Protein AF-0000000075271469 (afdb_homodimer)

pLDDT: mean 89.27, std 17.88, range [16.75, 98.94]

Solvent-accessible surface area (backbone atoms only — not comparable to full-atom values): 52259 Å² total; per-residue (Å²): 134,83,79,76,79,76,78,74,77,74,77,75,72,74,73,64,77,57,45,80,45,80,39,51,31,35,28,42,25,42,20,50,16,29,48,30,18,53,49,47,35,43,74,71,68,48,73,56,44,36,37,34,18,53,46,86,64,67,22,64,61,29,38,56,43,78,51,86,87,44,58,45,58,65,43,61,46,64,45,73,14,61,59,90,30,62,55,41,50,40,26,62,73,70,64,58,46,61,25,61,71,59,90,79,40,58,42,48,26,29,74,85,6,63,47,88,59,53,61,57,54,52,50,52,46,51,51,47,53,54,45,48,55,48,40,24,52,51,31,51,55,36,52,75,66,40,35,50,67,43,30,28,41,36,51,38,44,74,67,71,49,70,57,84,41,30,60,48,16,32,47,46,37,62,66,35,22,67,68,55,20,41,54,43,74,49,26,12,20,60,71,37,61,17,26,59,40,64,70,62,38,74,20,64,85,50,49,30,36,59,51,37,78,79,30,77,26,43,48,57,53,54,57,43,55,74,80,41,60,94,81,35,83,42,57,37,53,63,37,40,69,38,34,40,39,54,45,81,72,31,28,38,39,33,30,76,70,53,31,36,37,40,17,44,28,31,41,42,32,63,35,66,27,34,73,64,45,81,73,50,46,50,39,65,67,72,55,64,42,39,49,52,22,50,43,47,41,40,52,23,25,61,28,53,35,40,36,32,26,84,66,80,88,74,79,73,41,40,26,33,36,36,20,36,67,53,22,57,49,65,46,58,68,24,44,34,34,36,47,64,16,84,66,49,51,50,68,62,63,76,74,55,61,34,40,42,33,36,40,35,31,32,52,50,24,57,42,53,58,76,46,52,70,67,57,50,48,54,56,49,49,57,52,50,35,28,41,37,65,91,47,86,74,72,76,54,80,42,76,48,70,61,45,41,55,77,32,84,81,29,30,20,64,37,42,39,50,26,41,55,54,48,71,65,34,53,38,22,52,38,35,51,50,63,84,16,44,32,53,23,20,21,69,62,27,85,78,43,45,50,35,67,52,24,8,28,51,31,9,34,51,50,34,52,40,50,53,33,37,74,75,67,56,60,72,86,63,64,68,52,83,68,60,58,49,45,78,64,74,71,77,64,65,63,63,71,62,72,71,83,67,80,126,133,84,79,76,78,75,76,75,76,75,76,75,72,74,73,64,76,58,46,82,44,78,38,50,33,35,29,40,26,42,21,50,16,30,47,30,18,52,48,46,36,43,75,71,68,48,74,57,44,38,36,35,18,53,45,86,64,68,24,66,62,30,38,56,45,79,52,85,86,45,58,45,59,66,45,60,45,65,46,72,12,59,58,91,30,63,54,40,50,39,26,62,74,69,64,57,45,59,28,62,72,59,89,78,42,58,42,49,26,28,75,86,7,63,46,88,58,55,64,57,52,50,50,54,46,51,52,47,54,54,46,49,54,50,38,25,51,50,31,51,54,36,52,75,67,39,35,50,67,43,29,28,41,37,52,37,45,74,68,71,48,71,57,83,42,29,61,48,16,32,47,44,37,61,65,36,22,68,69,56,21,40,53,44,74,48,26,10,20,59,71,38,61,17,26,61,40,65,69,59,37,78,21,63,84,50,47,31,36,59,50,35,80,78,30,75,27,44,47,56,53,54,56,44,55,74,81,41,60,95,83,34,85,42,58,37,54,62,37,42,69,40,35,40,38,53,45,81,74,32,29,38,37,34,31,76,71,54,31,36,38,40,16,44,27,32,40,41,34,62,36,67,25,34,73,63,45,81,72,49,45,49,38,65,66,74,55,65,40,40,48,51,21,50,43,47,42,40,53,25,24,62,28,54,33,40,35,31,26,83,66,80,85,74,78,72,41,42,28,34,37,37,20,36,67,53,23,58,49,65,47,58,69,23,44,34,34,36,48,62,12,83,68,44,56,46,68,62,63,77,73,55,64,33,41,42,34,35,39,36,29,30,53,51,24,57,43,52,59,74,44,52,71,68,58,50,46,53,55,48,50,55,51,51,35,26,42,37,64,90,47,86,75,71,75,54,79,42,77,48,69,62,46,41,54,76,32,83,80,29,30,20,63,39,42,38,49,26,41,56,54,50,70,64,34,51,38,22,48,39,34,52,49,64,82,16,44,32,53,25,20,20,69,62,27,86,79,44,45,52,36,68,50,25,8,27,51,33,9,33,53,48,34,51,42,50,52,33,38,75,74,68,56,62,72,87,64,64,68,52,82,69,59,57,48,44,79,65,73,71,77,64,66,62,62,69,66,64,75,85,63,79,124

Sequence (1006 aa):
MKFRLLLLSTLLLISVESKQIKTKVVILGAGASGISAAKSLSKAGMQDYVIVDAQSFIGGRVQHEAFGNSYVELGANWIYGKGDNPIHRMAMQHGLKTTPNDKNNVAYFDDSGLLKDQEEGINISNEFESVKVKLVDYAGIRMKRQQVDLSSRSALSLLGWKPNTPLKAAVEYFNIDWEFSEPAEMCSLDYATGTVDSVTGTYPFGNEFVVDERGFNYVLKKELATFLHPDDARLMLNTLVTEVIYNDHNVTVITSNGHVIEADYAICTFSLGVLQSDLVQFTPMFPEWKRESLLSFHMTTYTKIFLRFKQKFWGDWQFALYANNVTQHGGYYTVWQNLNAPGYLFKPAATGDNILMVTTTDMESQRIERMTNSQVQHEIMLVLQKMFPAVQVEPPIDILIPRWHQHPLFRGSYSNWPIGALKKHHLNMRAPLENRLWFAGEATSSATYGFVHSAWLEGKSVAKSILRCITTECPVYEKHEYITGCDVSVREKPRFFGQFSHQMKFRLLLLSTLLLISVESKQIKTKVVILGAGASGISAAKSLSKAGMQDYVIVDAQSFIGGRVQHEAFGNSYVELGANWIYGKGDNPIHRMAMQHGLKTTPNDKNNVAYFDDSGLLKDQEEGINISNEFESVKVKLVDYAGIRMKRQQVDLSSRSALSLLGWKPNTPLKAAVEYFNIDWEFSEPAEMCSLDYATGTVDSVTGTYPFGNEFVVDERGFNYVLKKELATFLHPDDARLMLNTLVTEVIYNDHNVTVITSNGHVIEADYAICTFSLGVLQSDLVQFTPMFPEWKRESLLSFHMTTYTKIFLRFKQKFWGDWQFALYANNVTQHGGYYTVWQNLNAPGYLFKPAATGDNILMVTTTDMESQRIERMTNSQVQHEIMLVLQKMFPAVQVEPPIDILIPRWHQHPLFRGSYSNWPIGALKKHHLNMRAPLENRLWFAGEATSSATYGFVHSAWLEGKSVAKSILRCITTECPVYEKHEYITGCDVSVREKPRFFGQFSHQ

Organism: NCBI:txid747725

Nearest PDB structures (foldseek):
  4fwe-assembly1_A  TM=8.439E-01  e=2.487E-34  Homo sapiens
  7xe1-assembly2_B  TM=8.377E-01  e=5.250E-33  Homo sapiens
  7xe2-assembly2_B  TM=8.408E-01  e=1.047E-32  Homo sapiens
  7xe3-assembly2_B  TM=8.300E-01  e=5.250E-33  Homo sapiens
  4gur-assembly1_A  TM=8.365E-01  e=1.972E-32  Homo sapiens

Radius of gyration: 30.9 Å; Cα contacts (8 Å, |Δi|>4): 2157; chains: 2; bounding box: 79×102×81 Å

Foldseek 3Di:
DPPPPPPPPPPPPVLPPAAEAEFAEEEEAQALLSLLLCLLCVVVVHDGYFYEAQAPDGHQQQDWDDDQPFIDTFFDFKDFACPPQVLNVLCVVVVFDWFFDDPLLEFEFELQAGDPDRVVLNVLLVVVLVLLVVLLVVLVVCVVVVHAWDQQQVSSVVSPQDCPFLSNLLSQCVLACQVQLFHSRWAISNQFSNHPCSRCNVHHDGMIGGQGRVGSCVSSVVSSVVRDDPPRPSYHYSWAWAEWEDDLQWIWTATPSGYIYIHRAYEYAFALLLVLDNRHYYPPDDAPLQNVLSVQWDFKAKKKKKFWAQDDDDDQGQKYAYTDPVSNVQDDQGIKGFCQHPRHHDDHCPSRTGMMITMHGGPVLVVCLVDDPVVSQVSVLSSVCSNPVVDNDDGTPDMDIDNQCPDNRHNHRWIGNTRPNDPQSLLSNQDADSLRYGYAYLSNDSNGRRDSSRRSVRSSVVSVQNVCVVPPNHDDGDHDSDDDDPPPDPVDCVVCPDDPPDD/DPPPPPPPPPPPPVLPPAAEAEFAEEEEAQALLSLLLCLLCVVVVHDGYFYEAQAPDGHQQQDWDDDQPFIDTFFDFKDFACPPQVLNVLCVVVVFDWFFDDPLLEFEFELQAGDPDRVVLNVLLVVVLVLLVVLLVVLVVCVVVVHAWDQQQVSSVVSPQDCPFLSNLLSQCVLACLQQLFHSRWAISNQFSNHPCSRCNPHHDGMIGGQGRVGSCVSSVVSSVVRDDPPRPSYHYSWAWAEWEDDLQWIWTATPSGYIYIHRAYEYAFALLLVLDNRHYYPPDDAPLQNVLSVQWDFKAKKKKKFWAQDDDDDQGQKYAYTDPVSNVQDDQGIKGFCQHPRHHDDHCPSSTGMMITMHGGPVLQVCLVDDPVVVQVSVLSSVCSNPVPDNDDGGPDMDIDNQCPDNRHNHRWIGNTRPNDPQSLLSNQDADSLRYGYAYLSNDSNGTRDSSRRSVRSSVVSVQVVCVVPPNHDDGDHDSDDDDPPPDPVDCVVCPPDDPDD

Secondary structure (DSSP, 8-state):
----------------PPPEEEEEEEEE--SHHHHHHHHHHHHTT---EEEE-SSSSS-TT--EEEETTEEEESS--EEE-SSS-HHHHHHHHHT--EEE--TT-EEEEETTEE-S-HHHHHHHHHHHHHHHHHHHHHHHHHHHTTBPP-BHHHHHHHTT----SHHHHHHHIIIIIHHHSS-TTTBBIIIIITSHIIIIISSTT-EEEE--TT-TTHHHHHHHHTTS-TT-TTEE-S--EEEEEE-SS-EEEEETT--EEEEEEEEE---HHHHTSSSSEEESPPPHHHHHHHHHSEE--EEEEEEEESS--S-S-SEEEE-STTGGGT-SS-EEEETTSTTSSSSSGGG--EEEEEEEEHHHHHHHHTS-HHHHHHHHHHHHHHH-TTS-PPPPSEEE---TTT-TTTSSS-EE-BTT--HHHHHHHH--BTTTEEE-SGGG-SSSTTSHHHHHHHHHHHHHHHHHHHHS-PPPPP--SS-B-S-----S--S---S----/----------------PPPEEEEEEEEE--SHHHHHHHHHHHHTT---EEEE-SSSSS-TT--EEEETTEEEESS--EEE-SSS-HHHHHHHHHT--EEE--TT-EEEEETTEE-S-HHHHHHHHHHHHHHHHHHHHHHHHHHHTTBPP-BHHHHHHHTT----SHHHHHHHIIIIIHHHSS-TTTBBIIIIITSHHHHH-SSSS-EEEE--TT-TTHHHHHHHHTTS-TT-TTEE-S--EEEEEE-SS-EEEEETT--EEEEEEEEE---HHHHTSSSSEEESPPPHHHHHHHHHSEE--EEEEEEEESS--S-S-SEEEE-STTGGGT-SS-EEEETTSTTSSS--GGG--EEEEEEEEHHHHHHHHTS-HHHHHHHHHHHHHHH-TTS-PPPPSEEE---TTT-TTTSSS-EE-BTT--HHHHHHHH--BTTTEEE-SGGG-SSSTTSHHHHHHHHHHHHHHHHHHHHS-PPPPP--SS-B-S-----S--S---S----

Structure (mmCIF, N/CA/C/O backbone):
data_AF-0000000075271469-model_v1
#
loop_
_entity.id
_entity.type
_entity.pdbx_description
1 polymer 'Amine oxidase domain-containing protein'
#
loop_
_atom_site.group_PDB
_atom_site.id
_atom_site.type_symbol
_atom_site.label_atom_id
_atom_site.label_alt_id
_atom_site.label_comp_id
_atom_site.label_asym_id
_atom_site.label_entity_id
_atom_site.label_seq_id
_atom_site.pdbx_PDB_ins_code
_atom_site.Cartn_x
_atom_site.Cartn_y
_atom_site.Cartn_z
_atom_site.occupancy
_atom_site.B_iso_or_equiv
_atom_site.auth_seq_id
_atom_site.auth_comp_id
_atom_site.auth_asym_id
_atom_site.auth_atom_id
_atom_site.pdbx_PDB_model_num
ATOM 1 N N . MET A 1 1 ? -48.375 -19.953 -42.25 1 25.95 1 MET A N 1
ATOM 2 C CA . MET A 1 1 ? -48.219 -20.875 -41.125 1 25.95 1 MET A CA 1
ATOM 3 C C . MET A 1 1 ? -46.812 -21.453 -41.094 1 25.95 1 MET A C 1
ATOM 5 O O . MET A 1 1 ? -46.531 -22.516 -41.656 1 25.95 1 MET A O 1
ATOM 9 N N . LYS A 1 2 ? -45.719 -20.578 -41.312 1 30.7 2 LYS A N 1
ATOM 10 C CA . LYS A 1 2 ? -44.312 -20.922 -41.312 1 30.7 2 LYS A CA 1
ATOM 11 C C . LYS A 1 2 ? -43.875 -21.594 -40.031 1 30.7 2 LYS A C 1
ATOM 13 O O . LYS A 1 2 ? -44.031 -21.016 -38.938 1 30.7 2 LYS A O 1
ATOM 18 N N . PHE A 1 3 ? -43.812 -22.922 -40.031 1 27.98 3 PHE A N 1
ATOM 19 C CA . PHE A 1 3 ? -43.406 -23.781 -38.938 1 27.98 3 PHE A CA 1
ATOM 20 C C . PHE A 1 3 ? -41.938 -23.578 -38.594 1 27.98 3 PHE A C 1
ATOM 22 O O . PHE A 1 3 ? -41.062 -23.875 -39.375 1 27.98 3 PHE A O 1
ATOM 29 N N . ARG A 1 4 ? -41.594 -22.5 -37.906 1 31.98 4 ARG A N 1
ATOM 30 C CA . ARG A 1 4 ? -40.25 -22.391 -37.312 1 31.98 4 ARG A CA 1
ATOM 31 C C . ARG A 1 4 ? -39.938 -23.562 -36.406 1 31.98 4 ARG A C 1
ATOM 33 O O . ARG A 1 4 ? -40.625 -23.766 -35.406 1 31.98 4 ARG A O 1
ATOM 40 N N . LEU A 1 5 ? -39.281 -24.594 -37 1 32.16 5 LEU A N 1
ATOM 41 C CA . LEU A 1 5 ? -38.719 -25.719 -36.25 1 32.16 5 LEU A CA 1
ATOM 42 C C . LEU A 1 5 ? -37.688 -25.234 -35.25 1 32.16 5 LEU A C 1
ATOM 44 O O . LEU A 1 5 ? -36.656 -24.656 -35.625 1 32.16 5 LEU A O 1
ATOM 48 N N . LEU A 1 6 ? -38.125 -24.875 -34.062 1 35.97 6 LEU A N 1
ATOM 49 C CA . LEU A 1 6 ? -37.188 -24.656 -32.969 1 35.97 6 LEU A CA 1
ATOM 50 C C . LEU A 1 6 ? -36.406 -25.922 -32.656 1 35.97 6 LEU A C 1
ATOM 52 O O . LEU A 1 6 ? -36.969 -26.938 -32.281 1 35.97 6 LEU A O 1
ATOM 56 N N . LEU A 1 7 ? -35.281 -26.109 -33.281 1 35.72 7 LEU A N 1
ATOM 57 C CA . LEU A 1 7 ? -34.312 -27.141 -32.875 1 35.72 7 LEU A CA 1
ATOM 58 C C . LEU A 1 7 ? -33.875 -26.938 -31.422 1 35.72 7 LEU A C 1
ATOM 60 O O . LEU A 1 7 ? -33.219 -25.938 -31.109 1 35.72 7 LEU A O 1
ATOM 64 N N . LEU A 1 8 ? -34.594 -27.469 -30.469 1 37.41 8 LEU A N 1
ATOM 65 C CA . LEU A 1 8 ? -34.094 -27.594 -29.094 1 37.41 8 LEU A CA 1
ATOM 66 C C . LEU A 1 8 ? -32.844 -28.453 -29.031 1 37.41 8 LEU A C 1
ATOM 68 O O . LEU A 1 8 ? -32.906 -29.641 -29.344 1 37.41 8 LEU A O 1
ATOM 72 N N . SER A 1 9 ? -31.703 -27.906 -29.219 1 36.41 9 SER A N 1
ATOM 73 C CA . SER A 1 9 ? -30.484 -28.625 -28.891 1 36.41 9 SER A CA 1
ATOM 74 C C . SER A 1 9 ? -30.484 -29.109 -27.438 1 36.41 9 SER A C 1
ATOM 76 O O . SER A 1 9 ? -30.609 -28.312 -26.516 1 36.41 9 SER A O 1
ATOM 78 N N . THR A 1 10 ? -30.938 -30.281 -27.156 1 37.16 10 THR A N 1
ATOM 79 C CA . THR A 1 10 ? -30.734 -30.938 -25.875 1 37.16 10 THR A CA 1
ATOM 80 C C . THR A 1 10 ? -29.266 -30.984 -25.5 1 37.16 10 THR A C 1
ATOM 82 O O . THR A 1 10 ? -28.453 -31.562 -26.219 1 37.16 10 THR A O 1
ATOM 85 N N . LEU A 1 11 ? -28.734 -30 -24.828 1 38 11 LEU A N 1
ATOM 86 C CA . LEU A 1 11 ? -27.453 -30.156 -24.141 1 38 11 LEU A CA 1
ATOM 87 C C . LEU A 1 11 ? -27.438 -31.438 -23.312 1 38 11 LEU A C 1
ATOM 89 O O . LEU A 1 11 ? -28.219 -31.578 -22.375 1 38 11 LEU A O 1
ATOM 93 N N . LEU A 1 12 ? -27.125 -32.594 -23.891 1 36.84 12 LEU A N 1
ATOM 94 C CA . LEU A 1 12 ? -26.812 -33.781 -23.141 1 36.84 12 LEU A CA 1
ATOM 95 C C . LEU A 1 12 ? -25.922 -33.469 -21.953 1 36.84 12 LEU A C 1
ATOM 97 O O . LEU A 1 12 ? -24.766 -33.094 -22.125 1 36.84 12 LEU A O 1
ATOM 101 N N . LEU A 1 13 ? -26.422 -33 -20.859 1 41.19 13 LEU A N 1
ATOM 102 C CA . LEU A 1 13 ? -25.719 -33.125 -19.594 1 41.19 13 LEU A CA 1
ATOM 103 C C . LEU A 1 13 ? -25.188 -34.531 -19.359 1 41.19 13 LEU A C 1
ATOM 105 O O . LEU A 1 13 ? -25.984 -35.469 -19.188 1 41.19 13 LEU A O 1
ATOM 109 N N . ILE A 1 14 ? -24.219 -34.969 -20.062 1 42.88 14 ILE A N 1
ATOM 110 C CA . ILE A 1 14 ? -23.578 -36.219 -19.641 1 42.88 14 ILE A CA 1
ATOM 111 C C . ILE A 1 14 ? -23.469 -36.25 -18.109 1 42.88 14 ILE A C 1
ATOM 113 O O . ILE A 1 14 ? -22.797 -35.406 -17.516 1 42.88 14 ILE A O 1
ATOM 117 N N . SER A 1 15 ? -24.469 -36.625 -17.438 1 48.88 15 SER A N 1
ATOM 118 C CA . SER A 1 15 ? -24.453 -36.938 -16 1 48.88 15 SER A CA 1
ATOM 119 C C . SER A 1 15 ? -23.203 -37.719 -15.617 1 48.88 15 SER A C 1
ATOM 121 O O . SER A 1 15 ? -23.062 -38.875 -15.992 1 48.88 15 SER A O 1
ATOM 123 N N . VAL A 1 16 ? -22.062 -37.188 -15.633 1 57.38 16 VAL A N 1
ATOM 124 C CA . VAL A 1 16 ? -20.938 -37.938 -15.094 1 57.38 16 VAL A CA 1
ATOM 125 C C . VAL A 1 16 ? -21.312 -38.562 -13.758 1 57.38 16 VAL A C 1
ATOM 127 O O . VAL A 1 16 ? -21.828 -37.875 -12.859 1 57.38 16 VAL A O 1
ATOM 130 N N . GLU A 1 17 ? -21.594 -39.844 -13.719 1 72 17 GLU A N 1
ATOM 131 C CA . GLU A 1 17 ? -21.906 -40.594 -12.508 1 72 17 GLU A CA 1
ATOM 132 C C . GLU A 1 17 ? -20.922 -40.281 -11.383 1 72 17 GLU A C 1
ATOM 134 O O . GLU A 1 17 ? -19.703 -40.344 -11.586 1 72 17 GLU A O 1
ATOM 139 N N . SER A 1 18 ? -21.359 -39.719 -10.305 1 84.56 18 SER A N 1
ATOM 140 C CA . SER A 1 18 ? -20.594 -39.438 -9.094 1 84.56 18 SER A CA 1
ATOM 141 C C . SER A 1 18 ? -19.875 -40.688 -8.578 1 84.56 18 SER A C 1
ATOM 143 O O . SER A 1 18 ? -20.438 -41.781 -8.586 1 84.56 18 SER A O 1
ATOM 145 N N . LYS A 1 19 ? -18.578 -40.562 -8.461 1 90.19 19 LYS A N 1
ATOM 146 C CA . LYS A 1 19 ? -17.766 -41.656 -7.957 1 90.19 19 LYS A CA 1
ATOM 147 C C . LYS A 1 19 ? -17.453 -41.5 -6.477 1 90.19 19 LYS A C 1
ATOM 149 O O . LYS A 1 19 ? -17.359 -40.344 -5.988 1 90.19 19 LYS A O 1
ATOM 154 N N . GLN A 1 20 ? -17.453 -42.594 -5.832 1 95.38 20 GLN A N 1
ATOM 155 C CA . GLN A 1 20 ? -16.906 -42.688 -4.484 1 95.38 20 GLN A CA 1
ATOM 156 C C . GLN A 1 20 ? -15.531 -43.344 -4.492 1 95.38 20 GLN A C 1
ATOM 158 O O . GLN A 1 20 ? -15.398 -44.5 -4.852 1 95.38 20 GLN A O 1
ATOM 163 N N . ILE A 1 21 ? -14.523 -42.594 -4.141 1 97.31 21 ILE A N 1
ATOM 164 C CA . ILE A 1 21 ? -13.141 -43.062 -4.199 1 97.31 21 ILE A CA 1
ATOM 165 C C . ILE A 1 21 ? -12.547 -43.062 -2.797 1 97.31 21 ILE A C 1
ATOM 167 O O . ILE A 1 21 ? -12.727 -42.125 -2.021 1 97.31 21 ILE A O 1
ATOM 171 N N . LYS A 1 22 ? -11.945 -44.156 -2.445 1 98.06 22 LYS A N 1
ATOM 172 C CA . LYS A 1 22 ? -11.164 -44.25 -1.216 1 98.06 22 LYS A CA 1
ATOM 173 C C . LYS A 1 22 ? -9.68 -44.406 -1.521 1 98.06 22 LYS A C 1
ATOM 175 O O . LYS A 1 22 ? -9.297 -45.188 -2.387 1 98.06 22 LYS A O 1
ATOM 180 N N . THR A 1 23 ? -8.859 -43.625 -0.912 1 98.38 23 THR A N 1
ATOM 181 C CA . THR A 1 23 ? -7.422 -43.656 -1.146 1 98.38 23 THR A CA 1
ATOM 182 C C . THR A 1 23 ? -6.66 -43.25 0.117 1 98.38 23 THR A C 1
ATOM 184 O O . THR A 1 23 ? -7.258 -42.812 1.097 1 98.38 23 THR A O 1
ATOM 187 N N . LYS A 1 24 ? -5.41 -43.531 0.157 1 98.69 24 LYS A N 1
ATOM 188 C CA . LYS A 1 24 ? -4.586 -43.156 1.298 1 98.69 24 LYS A CA 1
ATOM 189 C C . LYS A 1 24 ? -4.293 -41.656 1.291 1 98.69 24 LYS A C 1
ATOM 191 O O . LYS A 1 24 ? -4.367 -41 2.33 1 98.69 24 LYS A O 1
ATOM 196 N N . VAL A 1 25 ? -3.877 -41.125 0.135 1 98.88 25 VAL A N 1
ATOM 197 C CA . VAL A 1 25 ? -3.529 -39.719 0.02 1 98.88 25 VAL A CA 1
ATOM 198 C C . VAL A 1 25 ? -4.273 -39.094 -1.16 1 98.88 25 VAL A C 1
ATOM 200 O O . VAL A 1 25 ? -4.301 -39.688 -2.254 1 98.88 25 VAL A O 1
ATOM 203 N N . VAL A 1 26 ? -4.891 -37.969 -0.991 1 98.94 26 VAL A N 1
ATOM 204 C CA . VAL A 1 26 ? -5.434 -37.188 -2.096 1 98.94 26 VAL A CA 1
ATOM 205 C C . VAL A 1 26 ? -4.633 -35.906 -2.256 1 98.94 26 VAL A C 1
ATOM 207 O O . VAL A 1 26 ? -4.309 -35.219 -1.268 1 98.94 26 VAL A O 1
ATOM 210 N N . ILE A 1 27 ? -4.176 -35.594 -3.469 1 98.94 27 ILE A N 1
ATOM 211 C CA . ILE A 1 27 ? -3.441 -34.406 -3.809 1 98.94 27 ILE A CA 1
ATOM 212 C C . ILE A 1 27 ? -4.355 -33.438 -4.562 1 98.94 27 ILE A C 1
ATOM 214 O O . ILE A 1 27 ? -4.875 -33.75 -5.633 1 98.94 27 ILE A O 1
ATOM 218 N N . LEU A 1 28 ? -4.566 -32.281 -3.992 1 98.94 28 LEU A N 1
ATOM 219 C CA . LEU A 1 28 ? -5.453 -31.266 -4.582 1 98.94 28 LEU A CA 1
ATOM 220 C C . LEU A 1 28 ? -4.66 -30.266 -5.422 1 98.94 28 LEU A C 1
ATOM 222 O O . LEU A 1 28 ? -4.188 -29.266 -4.902 1 98.94 28 LEU A O 1
ATOM 226 N N . GLY A 1 29 ? -4.602 -30.484 -6.695 1 98.69 29 GLY A N 1
ATOM 227 C CA . GLY A 1 29 ? -3.857 -29.672 -7.641 1 98.69 29 GLY A CA 1
ATOM 228 C C . GLY A 1 29 ? -2.768 -30.438 -8.367 1 98.69 29 GLY A C 1
ATOM 229 O O . GLY A 1 29 ? -2.035 -31.219 -7.754 1 98.69 29 GLY A O 1
ATOM 230 N N . ALA A 1 30 ? -2.688 -30.188 -9.633 1 98.44 30 ALA A N 1
ATOM 231 C CA . ALA A 1 30 ? -1.685 -30.844 -10.469 1 98.44 30 ALA A CA 1
ATOM 232 C C . ALA A 1 30 ? -0.689 -29.828 -11.023 1 98.44 30 ALA A C 1
ATOM 234 O O . ALA A 1 30 ? -0.252 -29.938 -12.172 1 98.44 30 ALA A O 1
ATOM 235 N N . GLY A 1 31 ? -0.406 -28.766 -10.258 1 98.31 31 GLY A N 1
ATOM 236 C CA . GLY A 1 31 ? 0.732 -27.891 -10.539 1 98.31 31 GLY A CA 1
ATOM 237 C C . GLY A 1 31 ? 2.059 -28.5 -10.125 1 98.31 31 GLY A C 1
ATOM 238 O O . GLY A 1 31 ? 2.133 -29.703 -9.828 1 98.31 31 GLY A O 1
ATOM 239 N N . ALA A 1 32 ? 3.061 -27.672 -10.062 1 98.38 32 ALA A N 1
ATOM 240 C CA . ALA A 1 32 ? 4.398 -28.141 -9.727 1 98.38 32 ALA A CA 1
ATOM 241 C C . ALA A 1 32 ? 4.41 -28.828 -8.367 1 98.38 32 ALA A C 1
ATOM 243 O O . ALA A 1 32 ? 5.023 -29.891 -8.203 1 98.38 32 ALA A O 1
ATOM 244 N N . SER A 1 33 ? 3.734 -28.266 -7.422 1 98.62 33 SER A N 1
ATOM 245 C CA . SER A 1 33 ? 3.701 -28.828 -6.074 1 98.62 33 SER A CA 1
ATOM 246 C C . SER A 1 33 ? 3.014 -30.188 -6.055 1 98.62 33 SER A C 1
ATOM 248 O O . SER A 1 33 ? 3.502 -31.125 -5.418 1 98.62 33 SER A O 1
ATOM 250 N N . GLY A 1 34 ? 1.889 -30.297 -6.688 1 98.75 34 GLY A N 1
ATOM 251 C CA . GLY A 1 34 ? 1.151 -31.547 -6.703 1 98.75 34 GLY A CA 1
ATOM 252 C C . GLY A 1 34 ? 1.89 -32.656 -7.418 1 98.75 34 GLY A C 1
ATOM 253 O O . GLY A 1 34 ? 1.94 -33.781 -6.93 1 98.75 34 GLY A O 1
ATOM 254 N N . ILE A 1 35 ? 2.467 -32.312 -8.547 1 98.38 35 ILE A N 1
ATOM 255 C CA . ILE A 1 35 ? 3.197 -33.312 -9.328 1 98.38 35 ILE A CA 1
ATOM 256 C C . ILE A 1 35 ? 4.422 -33.781 -8.547 1 98.38 35 ILE A C 1
ATOM 258 O O . ILE A 1 35 ? 4.727 -35 -8.523 1 98.38 35 ILE A O 1
ATOM 262 N N . SER A 1 36 ? 5.078 -32.844 -7.934 1 98.56 36 SER A N 1
ATOM 263 C CA . SER A 1 36 ? 6.25 -33.188 -7.137 1 98.56 36 SER A CA 1
ATOM 264 C C . SER A 1 36 ? 5.875 -34.062 -5.957 1 98.56 36 SER A C 1
ATOM 266 O O . SER A 1 36 ? 6.609 -35 -5.609 1 98.56 36 SER A O 1
ATOM 268 N N . ALA A 1 37 ? 4.793 -33.781 -5.262 1 98.81 37 ALA A N 1
ATOM 269 C CA . ALA A 1 37 ? 4.309 -34.594 -4.16 1 98.81 37 ALA A CA 1
ATOM 270 C C . ALA A 1 37 ? 4.016 -36.031 -4.629 1 98.81 37 ALA A C 1
ATOM 272 O O . ALA A 1 37 ? 4.453 -37 -4.008 1 98.81 37 ALA A O 1
ATOM 273 N N . ALA A 1 38 ? 3.279 -36.156 -5.75 1 98.62 38 ALA A N 1
ATOM 274 C CA . ALA A 1 38 ? 2.939 -37.469 -6.301 1 98.62 38 ALA A CA 1
ATOM 275 C C . ALA A 1 38 ? 4.195 -38.25 -6.672 1 98.62 38 ALA A C 1
ATOM 277 O O . ALA A 1 38 ? 4.281 -39.438 -6.422 1 98.62 38 ALA A O 1
ATOM 278 N N . LYS A 1 39 ? 5.121 -37.562 -7.289 1 98.38 39 LYS A N 1
ATOM 279 C CA . LYS A 1 39 ? 6.383 -38.188 -7.656 1 98.38 39 LYS A CA 1
ATOM 280 C C . LYS A 1 39 ? 7.094 -38.75 -6.43 1 98.38 39 LYS A C 1
ATOM 282 O O . LYS A 1 39 ? 7.605 -39.875 -6.461 1 98.38 39 LYS A O 1
ATOM 287 N N . SER A 1 40 ? 7.129 -37.938 -5.414 1 98.5 40 SER A N 1
ATOM 288 C CA . SER A 1 40 ? 7.797 -38.344 -4.184 1 98.5 40 SER A CA 1
ATOM 289 C C . SER A 1 40 ? 7.117 -39.562 -3.559 1 98.5 40 SER A C 1
ATOM 291 O O . SER A 1 40 ? 7.789 -40.469 -3.074 1 98.5 40 SER A O 1
ATOM 293 N N . LEU A 1 41 ? 5.801 -39.594 -3.518 1 98.56 41 LEU A N 1
ATOM 294 C CA . LEU A 1 41 ? 5.055 -40.75 -3.012 1 98.56 41 LEU A CA 1
ATOM 295 C C . LEU A 1 41 ? 5.352 -42 -3.84 1 98.56 41 LEU A C 1
ATOM 297 O O . LEU A 1 41 ? 5.605 -43.062 -3.287 1 98.56 41 LEU A O 1
ATOM 301 N N . SER A 1 42 ? 5.309 -41.844 -5.137 1 98.12 42 SER A N 1
ATOM 302 C CA . SER A 1 42 ? 5.551 -42.969 -6.047 1 98.12 42 SER A CA 1
ATOM 303 C C . SER A 1 42 ? 6.961 -43.531 -5.875 1 98.12 42 SER A C 1
ATOM 305 O O . SER A 1 42 ? 7.16 -44.719 -5.879 1 98.12 42 SER A O 1
ATOM 307 N N . LYS A 1 43 ? 7.895 -42.594 -5.797 1 97.62 43 LYS A N 1
ATOM 308 C CA . LYS A 1 43 ? 9.281 -43.031 -5.609 1 97.62 43 LYS A CA 1
ATOM 309 C C . LYS A 1 43 ? 9.445 -43.844 -4.332 1 97.62 43 LYS A C 1
ATOM 311 O O . LYS A 1 43 ? 10.305 -44.719 -4.262 1 97.62 43 LYS A O 1
ATOM 316 N N . ALA A 1 44 ? 8.617 -43.562 -3.377 1 97.56 44 ALA A N 1
ATOM 317 C CA . ALA A 1 44 ? 8.672 -44.281 -2.102 1 97.56 44 ALA A CA 1
ATOM 318 C C . ALA A 1 44 ? 7.852 -45.562 -2.156 1 97.56 44 ALA A C 1
ATOM 320 O O . ALA A 1 44 ? 7.699 -46.25 -1.145 1 97.56 44 ALA A O 1
ATOM 321 N N . GLY A 1 45 ? 7.254 -45.844 -3.307 1 96.75 45 GLY A N 1
ATOM 322 C CA . GLY A 1 45 ? 6.527 -47.094 -3.5 1 96.75 45 GLY A CA 1
ATOM 323 C C . GLY A 1 45 ? 5.043 -46.969 -3.205 1 96.75 45 GLY A C 1
ATOM 324 O O . GLY A 1 45 ? 4.312 -47.969 -3.244 1 96.75 45 GLY A O 1
ATOM 325 N N . MET A 1 46 ? 4.613 -45.812 -2.844 1 96.5 46 MET A N 1
ATOM 326 C CA . MET A 1 46 ? 3.201 -45.562 -2.557 1 96.5 46 MET A CA 1
ATOM 327 C C . MET A 1 46 ? 2.418 -45.312 -3.842 1 96.5 46 MET A C 1
ATOM 329 O O . MET A 1 46 ? 2.73 -44.406 -4.598 1 96.5 46 MET A O 1
ATOM 333 N N . GLN A 1 47 ? 1.386 -46.156 -4.039 1 95.12 47 GLN A N 1
ATOM 334 C CA . GLN A 1 47 ? 0.597 -46.031 -5.262 1 95.12 47 GLN A CA 1
ATOM 335 C C . GLN A 1 47 ? -0.836 -45.594 -4.949 1 95.12 47 GLN A C 1
ATOM 337 O O . GLN A 1 47 ? -1.579 -45.188 -5.844 1 95.12 47 GLN A O 1
ATOM 342 N N . ASP A 1 48 ? -1.141 -45.656 -3.699 1 98.19 48 ASP A N 1
ATOM 343 C CA . ASP A 1 48 ? -2.52 -45.406 -3.293 1 98.19 48 ASP A CA 1
ATOM 344 C C . ASP A 1 48 ? -2.756 -43.906 -3.07 1 98.19 48 ASP A C 1
ATOM 346 O O . ASP A 1 48 ? -2.939 -43.469 -1.935 1 98.19 48 ASP A O 1
ATOM 350 N N . TYR A 1 49 ? -2.764 -43.188 -4.105 1 98.62 49 TYR A N 1
ATOM 351 C CA . TYR A 1 49 ? -3.068 -41.75 -4.082 1 98.62 49 TYR A CA 1
ATOM 352 C C . TYR A 1 49 ? -3.84 -41.344 -5.328 1 98.62 49 TYR A C 1
ATOM 354 O O . TYR A 1 49 ? -3.881 -42.094 -6.312 1 98.62 49 TYR A O 1
ATOM 362 N N . VAL A 1 50 ? -4.473 -40.188 -5.289 1 98.38 50 VAL A N 1
ATOM 363 C CA . VAL A 1 50 ? -5.156 -39.594 -6.43 1 98.38 50 VAL A CA 1
ATOM 364 C C . VAL A 1 50 ? -4.828 -38.094 -6.508 1 98.38 50 VAL A C 1
ATOM 366 O O . VAL A 1 50 ? -4.707 -37.438 -5.48 1 98.38 50 VAL A O 1
ATOM 369 N N . ILE A 1 51 ? -4.578 -37.625 -7.707 1 98.56 51 ILE A N 1
ATOM 370 C CA . ILE A 1 51 ? -4.383 -36.219 -7.984 1 98.56 51 ILE A CA 1
ATOM 371 C C . ILE A 1 51 ? -5.648 -35.625 -8.617 1 98.56 51 ILE A C 1
ATOM 373 O O . ILE A 1 51 ? -6.164 -36.188 -9.594 1 98.56 51 ILE A O 1
ATOM 377 N N . VAL A 1 52 ? -6.121 -34.531 -8.055 1 98.31 52 VAL A N 1
ATOM 378 C CA . VAL A 1 52 ? -7.328 -33.875 -8.562 1 98.31 52 VAL A CA 1
ATOM 379 C C . VAL A 1 52 ? -7.004 -32.469 -9.008 1 98.31 52 VAL A C 1
ATOM 381 O O . VAL A 1 52 ? -6.375 -31.703 -8.273 1 98.31 52 VAL A O 1
ATOM 384 N N . ASP A 1 53 ? -7.387 -32.125 -10.203 1 98.06 53 ASP A N 1
ATOM 385 C CA . ASP A 1 53 ? -7.176 -30.75 -10.695 1 98.06 53 ASP A CA 1
ATOM 386 C C . ASP A 1 53 ? -8.359 -30.281 -11.531 1 98.06 53 ASP A C 1
ATOM 388 O O . ASP A 1 53 ? -8.945 -31.062 -12.289 1 98.06 53 ASP A O 1
ATOM 392 N N . ALA A 1 54 ? -8.688 -28.984 -11.398 1 98.38 54 ALA A N 1
ATOM 393 C CA . ALA A 1 54 ? -9.828 -28.406 -12.102 1 98.38 54 ALA A CA 1
ATOM 394 C C . ALA A 1 54 ? -9.508 -28.203 -13.578 1 98.38 54 ALA A C 1
ATOM 396 O O . ALA A 1 54 ? -10.406 -28.188 -14.422 1 98.38 54 ALA A O 1
ATOM 397 N N . GLN A 1 55 ? -8.227 -28.016 -13.906 1 98 55 GLN A N 1
ATOM 398 C CA . GLN A 1 55 ? -7.832 -27.75 -15.289 1 98 55 GLN A CA 1
ATOM 399 C C . GLN A 1 55 ? -7.766 -29.031 -16.109 1 98 55 GLN A C 1
ATOM 401 O O . GLN A 1 55 ? -7.719 -30.125 -15.547 1 98 55 GLN A O 1
ATOM 406 N N . SER A 1 56 ? -7.762 -28.953 -17.453 1 97.06 56 SER A N 1
ATOM 407 C CA . SER A 1 56 ? -7.719 -30.094 -18.359 1 97.06 56 SER A CA 1
ATOM 408 C C . SER A 1 56 ? -6.281 -30.531 -18.641 1 97.06 56 SER A C 1
ATOM 410 O O . SER A 1 56 ? -6.047 -31.5 -19.359 1 97.06 56 SER A O 1
ATOM 412 N N . PHE A 1 57 ? -5.324 -29.828 -18.094 1 96.44 57 PHE A N 1
ATOM 413 C CA . PHE A 1 57 ? -3.906 -30.109 -18.297 1 96.44 57 PHE A CA 1
ATOM 414 C C . PHE A 1 57 ? -3.133 -29.938 -17 1 96.44 57 PHE A C 1
ATOM 416 O O . PHE A 1 57 ? -3.643 -29.359 -16.031 1 96.44 57 PHE A O 1
ATOM 423 N N . ILE A 1 58 ? -1.915 -30.469 -16.906 1 95.94 58 ILE A N 1
ATOM 424 C CA . ILE A 1 58 ? -1.072 -30.328 -15.727 1 95.94 58 ILE A CA 1
ATOM 425 C C . ILE A 1 58 ? -0.239 -29.047 -15.828 1 95.94 58 ILE A C 1
ATOM 427 O O . ILE A 1 58 ? 0.175 -28.656 -16.922 1 95.94 58 ILE A O 1
ATOM 431 N N . GLY A 1 59 ? -0.071 -28.344 -14.734 1 97.12 59 GLY A N 1
ATOM 432 C CA . GLY A 1 59 ? 0.877 -27.25 -14.766 1 97.12 59 GLY A CA 1
ATOM 433 C C . GLY A 1 59 ? 0.47 -26.094 -13.875 1 97.12 59 GLY A C 1
ATOM 434 O O . GLY A 1 59 ? 1.299 -25.25 -13.531 1 97.12 59 GLY A O 1
ATOM 435 N N . GLY A 1 60 ? -0.813 -26.047 -13.406 1 97.31 60 GLY A N 1
ATOM 436 C CA . GLY A 1 60 ? -1.276 -24.922 -12.625 1 97.31 60 GLY A CA 1
ATOM 437 C C . GLY A 1 60 ? -1.11 -23.594 -13.344 1 97.31 60 GLY A C 1
ATOM 438 O O . GLY A 1 60 ? -1.595 -23.422 -14.461 1 97.31 60 GLY A O 1
ATOM 439 N N . ARG A 1 61 ? -0.324 -22.672 -12.773 1 98 61 ARG A N 1
ATOM 440 C CA . ARG A 1 61 ? -0.111 -21.359 -13.359 1 98 61 ARG A CA 1
ATOM 441 C C . ARG A 1 61 ? 1.014 -21.391 -14.383 1 98 61 ARG A C 1
ATOM 443 O O . ARG A 1 61 ? 1.283 -20.391 -15.055 1 98 61 ARG A O 1
ATOM 450 N N . VAL A 1 62 ? 1.68 -22.516 -14.484 1 98.06 62 VAL A N 1
ATOM 451 C CA . VAL A 1 62 ? 2.625 -22.734 -15.57 1 98.06 62 VAL A CA 1
ATOM 452 C C . VAL A 1 62 ? 1.877 -23.188 -16.828 1 98.06 62 VAL A C 1
ATOM 454 O O . VAL A 1 62 ? 1.711 -24.391 -17.062 1 98.06 62 VAL A O 1
ATOM 457 N N . GLN A 1 63 ? 1.517 -22.297 -17.609 1 95.69 63 GLN A N 1
ATOM 458 C CA . GLN A 1 63 ? 0.709 -22.609 -18.781 1 95.69 63 GLN A CA 1
ATOM 459 C C . GLN A 1 63 ? 1.011 -21.641 -19.922 1 95.69 63 GLN A C 1
ATOM 461 O O . GLN A 1 63 ? 1.518 -20.547 -19.703 1 95.69 63 GLN A O 1
ATOM 466 N N . HIS A 1 64 ? 0.787 -22.047 -21.172 1 96.06 64 HIS A N 1
ATOM 467 C CA . HIS A 1 64 ? 1.123 -21.312 -22.391 1 96.06 64 HIS A CA 1
ATOM 468 C C . HIS A 1 64 ? -0.03 -21.328 -23.391 1 96.06 64 HIS A C 1
ATOM 470 O O . HIS A 1 64 ? -0.991 -22.078 -23.219 1 96.06 64 HIS A O 1
ATOM 476 N N . GLU A 1 65 ? 0.035 -20.469 -24.344 1 95.38 65 GLU A N 1
ATOM 477 C CA . GLU A 1 65 ? -0.982 -20.375 -25.375 1 95.38 65 GLU A CA 1
ATOM 478 C C . GLU A 1 65 ? -0.363 -20 -26.719 1 95.38 65 GLU A C 1
ATOM 480 O O . GLU A 1 65 ? 0.669 -19.328 -26.766 1 95.38 65 GLU A O 1
ATOM 485 N N . ALA A 1 66 ? -0.962 -20.516 -27.75 1 93.56 66 ALA A N 1
ATOM 486 C CA . ALA A 1 66 ? -0.576 -20.094 -29.094 1 93.56 66 ALA A CA 1
ATOM 487 C C . ALA A 1 66 ? -0.894 -18.625 -29.312 1 93.56 66 ALA A C 1
ATOM 489 O O . ALA A 1 66 ? -1.937 -18.125 -28.859 1 93.56 66 ALA A O 1
ATOM 490 N N . PHE A 1 67 ? -0.035 -17.922 -29.922 1 94.12 67 PHE A N 1
ATOM 491 C CA . PHE A 1 67 ? -0.188 -16.516 -30.25 1 94.12 67 PHE A CA 1
ATOM 492 C C . PHE A 1 67 ? 0.447 -16.188 -31.594 1 94.12 67 PHE A C 1
ATOM 494 O O . PHE A 1 67 ? 1.658 -15.977 -31.688 1 94.12 67 PHE A O 1
ATOM 501 N N . GLY A 1 68 ? -0.434 -16.094 -32.594 1 90.44 68 GLY A N 1
ATOM 502 C CA . GLY A 1 68 ? 0.081 -16.109 -33.969 1 90.44 68 GLY A CA 1
ATOM 503 C C . GLY A 1 68 ? 0.747 -17.422 -34.312 1 90.44 68 GLY A C 1
ATOM 504 O O . GLY A 1 68 ? 0.164 -18.5 -34.156 1 90.44 68 GLY A O 1
ATOM 505 N N . ASN A 1 69 ? 1.851 -17.344 -34.906 1 86.81 69 ASN A N 1
ATOM 506 C CA . ASN A 1 69 ? 2.619 -18.531 -35.25 1 86.81 69 ASN A CA 1
ATOM 507 C C . ASN A 1 69 ? 3.596 -18.906 -34.156 1 86.81 69 ASN A C 1
ATOM 509 O O . ASN A 1 69 ? 4.457 -19.766 -34.344 1 86.81 69 ASN A O 1
ATOM 513 N N . SER A 1 70 ? 3.406 -18.281 -33.031 1 86.94 70 SER A N 1
ATOM 514 C CA . SER A 1 70 ? 4.281 -18.516 -31.891 1 86.94 70 SER A CA 1
ATOM 515 C C . SER A 1 70 ? 3.488 -18.984 -30.672 1 86.94 70 SER A C 1
ATOM 517 O O . SER A 1 70 ? 2.322 -19.359 -30.797 1 86.94 70 SER A O 1
ATOM 519 N N . TYR A 1 71 ? 4.191 -19.141 -29.562 1 91.31 71 TYR A N 1
ATOM 520 C CA . TYR A 1 71 ? 3.596 -19.453 -28.281 1 91.31 71 TYR A CA 1
ATOM 521 C C . TYR A 1 71 ? 4.129 -18.531 -27.188 1 91.31 71 TYR A C 1
ATOM 523 O O . TYR A 1 71 ? 5.289 -18.109 -27.234 1 91.31 71 TYR A O 1
ATOM 531 N N . VAL A 1 72 ? 3.236 -18.156 -26.281 1 94 72 VAL A N 1
ATOM 532 C CA . VAL A 1 72 ? 3.666 -17.297 -25.172 1 94 72 VAL A CA 1
ATOM 533 C C . VAL A 1 72 ? 3.289 -17.953 -23.844 1 94 72 VAL A C 1
ATOM 535 O O . VAL A 1 72 ? 2.295 -18.672 -23.766 1 94 72 VAL A O 1
ATOM 538 N N . GLU A 1 73 ? 4.113 -17.766 -22.875 1 96.19 73 GLU A N 1
ATOM 539 C CA . GLU A 1 73 ? 3.822 -18.219 -21.516 1 96.19 73 GLU A CA 1
ATOM 540 C C . GLU A 1 73 ? 2.895 -17.25 -20.797 1 96.19 73 GLU A C 1
ATOM 542 O O . GLU A 1 73 ? 3.207 -16.062 -20.672 1 96.19 73 GLU A O 1
ATOM 547 N N . LEU A 1 74 ? 1.804 -17.75 -20.266 1 97.44 74 LEU A N 1
ATOM 548 C CA . LEU A 1 74 ? 0.842 -16.891 -19.578 1 97.44 74 LEU A CA 1
ATOM 549 C C . LEU A 1 74 ? 1.269 -16.656 -18.125 1 97.44 74 LEU A C 1
ATOM 551 O O . LEU A 1 74 ? 1.098 -15.547 -17.609 1 97.44 74 LEU A O 1
ATOM 555 N N . GLY A 1 75 ? 1.715 -17.656 -17.438 1 96.94 75 GLY A N 1
ATOM 556 C CA . GLY A 1 75 ? 2.188 -17.578 -16.078 1 96.94 75 GLY A CA 1
ATOM 557 C C . GLY A 1 75 ? 3.701 -17.562 -15.961 1 96.94 75 GLY A C 1
ATOM 558 O O . GLY A 1 75 ? 4.363 -16.734 -16.609 1 96.94 75 GLY A O 1
ATOM 559 N N . ALA A 1 76 ? 4.258 -18.516 -15.328 1 95.88 76 ALA A N 1
ATOM 560 C CA . ALA A 1 76 ? 5.703 -18.594 -15.156 1 95.88 76 ALA A CA 1
ATOM 561 C C . ALA A 1 76 ? 6.418 -18.578 -16.5 1 95.88 76 ALA A C 1
ATOM 563 O O . ALA A 1 76 ? 6.004 -19.266 -17.438 1 95.88 76 ALA A O 1
ATOM 564 N N . ASN A 1 77 ? 7.434 -17.75 -16.547 1 94.19 77 ASN A N 1
ATOM 565 C CA . ASN A 1 77 ? 8.133 -17.547 -17.812 1 94.19 77 ASN A CA 1
ATOM 566 C C . ASN A 1 77 ? 9.641 -17.641 -17.641 1 94.19 77 ASN A C 1
ATOM 568 O O . ASN A 1 77 ? 10.383 -17.719 -18.625 1 94.19 77 ASN A O 1
ATOM 572 N N . TRP A 1 78 ? 10.07 -17.656 -16.422 1 91.5 78 TRP A N 1
ATOM 573 C CA . TRP A 1 78 ? 11.508 -17.625 -16.156 1 91.5 78 TRP A CA 1
ATOM 574 C C . TRP A 1 78 ? 11.906 -18.812 -15.266 1 91.5 78 TRP A C 1
ATOM 576 O O . TRP A 1 78 ? 11.148 -19.203 -14.375 1 91.5 78 TRP A O 1
ATOM 586 N N . ILE A 1 79 ? 12.977 -19.344 -15.523 1 90.56 79 ILE A N 1
ATOM 587 C CA . ILE A 1 79 ? 13.664 -20.25 -14.602 1 90.56 79 ILE A CA 1
ATOM 588 C C . ILE A 1 79 ? 14.797 -19.5 -13.906 1 90.56 79 ILE A C 1
ATOM 590 O O . ILE A 1 79 ? 15.773 -19.094 -14.547 1 90.56 79 ILE A O 1
ATOM 594 N N . TYR A 1 80 ? 14.57 -19.266 -12.609 1 82.06 80 TYR A N 1
ATOM 595 C CA . TYR A 1 80 ? 15.547 -18.484 -11.859 1 82.06 80 TYR A CA 1
ATOM 596 C C . TYR A 1 80 ? 16.594 -19.375 -11.211 1 82.06 80 TYR A C 1
ATOM 598 O O . TYR A 1 80 ? 16.25 -20.312 -10.477 1 82.06 80 TYR A O 1
ATOM 606 N N . GLY A 1 81 ? 17.844 -19.172 -11.531 1 72.69 81 GLY A N 1
ATOM 607 C CA . GLY A 1 81 ? 18.953 -19.891 -10.93 1 72.69 81 GLY A CA 1
ATOM 608 C C . GLY A 1 81 ? 19.312 -21.172 -11.672 1 72.69 81 GLY A C 1
ATOM 609 O O . GLY A 1 81 ? 18.438 -21.984 -11.984 1 72.69 81 GLY A O 1
ATOM 610 N N . LYS A 1 82 ? 20.594 -21.391 -12.234 1 68.12 82 LYS A N 1
ATOM 611 C CA . LYS A 1 82 ? 21.031 -22.547 -13.016 1 68.12 82 LYS A CA 1
ATOM 612 C C . LYS A 1 82 ? 21.656 -23.609 -12.117 1 68.12 82 LYS A C 1
ATOM 614 O O . LYS A 1 82 ? 21.594 -24.812 -12.438 1 68.12 82 LYS A O 1
ATOM 619 N N . GLY A 1 83 ? 21.812 -23.359 -11.016 1 68.06 83 GLY A N 1
ATOM 620 C CA . GLY A 1 83 ? 22.516 -24.266 -10.125 1 68.06 83 GLY A CA 1
ATOM 621 C C . GLY A 1 83 ? 21.625 -25.375 -9.578 1 68.06 83 GLY A C 1
ATOM 622 O O . GLY A 1 83 ? 21.094 -26.172 -10.344 1 68.06 83 GLY A O 1
ATOM 623 N N . ASP A 1 84 ? 21.297 -25.391 -8.422 1 76.12 84 ASP A N 1
ATOM 624 C CA . ASP A 1 84 ? 20.594 -26.453 -7.691 1 76.12 84 ASP A CA 1
ATOM 625 C C . ASP A 1 84 ? 19.094 -26.328 -7.855 1 76.12 84 ASP A C 1
ATOM 627 O O . ASP A 1 84 ? 18.328 -27.031 -7.191 1 76.12 84 ASP A O 1
ATOM 631 N N . ASN A 1 85 ? 18.672 -25.562 -8.8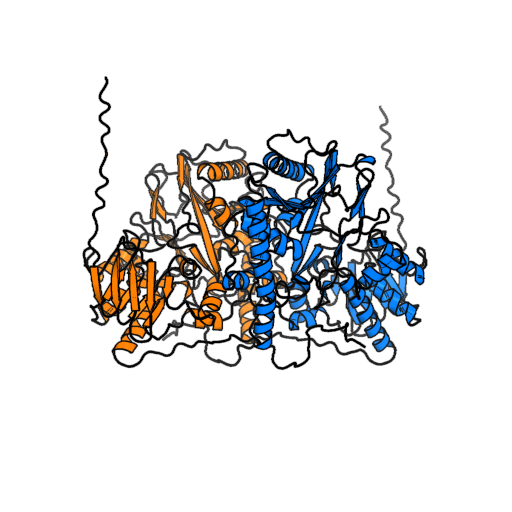05 1 88.44 85 ASN A N 1
ATOM 632 C CA . ASN A 1 85 ? 17.25 -25.422 -9.109 1 88.44 85 ASN A CA 1
ATOM 633 C C . ASN A 1 85 ? 16.703 -26.656 -9.828 1 88.44 85 ASN A C 1
ATOM 635 O O . ASN A 1 85 ? 17.109 -26.938 -10.961 1 88.44 85 ASN A O 1
ATOM 639 N N . PRO A 1 86 ? 15.891 -27.375 -9.156 1 92.81 86 PRO A N 1
ATOM 640 C CA . PRO A 1 86 ? 15.391 -28.609 -9.773 1 92.81 86 PRO A CA 1
ATOM 641 C C . PRO A 1 86 ? 14.672 -28.359 -11.102 1 92.81 86 PRO A C 1
ATOM 643 O O . PRO A 1 86 ? 14.688 -29.219 -11.984 1 92.81 86 PRO A O 1
ATOM 646 N N . ILE A 1 87 ? 14.078 -27.219 -11.266 1 94.69 87 ILE A N 1
ATOM 647 C CA . ILE A 1 87 ? 13.367 -26.906 -12.5 1 94.69 87 ILE A CA 1
ATOM 648 C C . ILE A 1 87 ? 14.367 -26.719 -13.641 1 94.69 87 ILE A C 1
ATOM 650 O O . ILE A 1 87 ? 14.109 -27.141 -14.773 1 94.69 87 ILE A O 1
ATOM 654 N N . HIS A 1 88 ? 15.477 -26.078 -13.344 1 92.12 88 HIS A N 1
ATOM 655 C CA . HIS A 1 88 ? 16.516 -25.938 -14.359 1 92.12 88 HIS A CA 1
ATOM 656 C C . HIS A 1 88 ? 17.062 -27.297 -14.781 1 92.12 88 HIS A C 1
ATOM 658 O O . HIS A 1 88 ? 17.297 -27.531 -15.969 1 92.12 88 HIS A O 1
ATOM 664 N N . ARG A 1 89 ? 17.281 -28.141 -13.828 1 93.25 89 ARG A N 1
ATOM 665 C CA . ARG A 1 89 ? 17.766 -29.484 -14.125 1 93.25 89 ARG A CA 1
ATOM 666 C C . ARG A 1 89 ? 16.781 -30.234 -15.008 1 93.25 89 ARG A C 1
ATOM 668 O O . ARG A 1 89 ? 17.172 -30.922 -15.953 1 93.25 89 ARG A O 1
ATOM 675 N N . MET A 1 90 ? 15.547 -30.125 -14.68 1 95.5 90 MET A N 1
ATOM 676 C CA . MET A 1 90 ? 14.508 -30.781 -15.484 1 95.5 90 MET A CA 1
ATOM 677 C C . MET A 1 90 ? 14.484 -30.203 -16.891 1 95.5 90 MET A C 1
ATOM 679 O O . MET A 1 90 ? 14.281 -30.938 -17.859 1 95.5 90 MET A O 1
ATOM 683 N N . ALA A 1 91 ? 14.633 -28.906 -16.953 1 95.06 91 ALA A N 1
ATOM 684 C CA . ALA A 1 91 ? 14.664 -28.25 -18.266 1 95.06 91 ALA A CA 1
ATOM 685 C C . ALA A 1 91 ? 15.781 -28.812 -19.125 1 95.06 91 ALA A C 1
ATOM 687 O O . ALA A 1 91 ? 15.578 -29.109 -20.312 1 95.06 91 ALA A O 1
ATOM 688 N N . MET A 1 92 ? 16.938 -29 -18.531 1 93.75 92 MET A N 1
ATOM 689 C CA . MET A 1 92 ? 18.078 -29.562 -19.25 1 93.75 92 MET A CA 1
ATOM 690 C C . MET A 1 92 ? 17.844 -31.016 -19.625 1 93.75 92 MET A C 1
ATOM 692 O O . MET A 1 92 ? 18.094 -31.422 -20.766 1 93.75 92 MET A O 1
ATOM 696 N N . GLN A 1 93 ? 17.344 -31.688 -18.734 1 95.56 93 GLN A N 1
ATOM 697 C CA . GLN A 1 93 ? 17.109 -33.125 -18.938 1 95.56 93 GLN A CA 1
ATOM 698 C C . GLN A 1 93 ? 16.109 -33.375 -20.047 1 95.56 93 GLN A C 1
ATOM 700 O O . GLN A 1 93 ? 16.281 -34.281 -20.859 1 95.56 93 GLN A O 1
ATOM 705 N N . HIS A 1 94 ? 15.078 -32.562 -20.078 1 96.75 94 HIS A N 1
ATOM 706 C CA . HIS A 1 94 ? 13.992 -32.812 -21.016 1 96.75 94 HIS A CA 1
ATOM 707 C C . HIS A 1 94 ? 14.117 -31.953 -22.25 1 96.75 94 HIS A C 1
ATOM 709 O O . HIS A 1 94 ? 13.258 -32 -23.141 1 96.75 94 HIS A O 1
ATOM 715 N N . GLY A 1 95 ? 15.164 -31.125 -22.297 1 95.81 95 GLY A N 1
ATOM 716 C CA . GLY A 1 95 ? 15.461 -30.344 -23.5 1 95.81 95 GLY A CA 1
ATOM 717 C C . GLY A 1 95 ? 14.531 -29.156 -23.688 1 95.81 95 GLY A C 1
ATOM 718 O O . GLY A 1 95 ? 14.086 -28.891 -24.797 1 95.81 95 GLY A O 1
ATOM 719 N N . LEU A 1 96 ? 14.148 -28.5 -22.578 1 94.88 96 LEU A N 1
ATOM 720 C CA . LEU A 1 96 ? 13.359 -27.281 -22.672 1 94.88 96 LEU A CA 1
ATOM 721 C C . LEU A 1 96 ? 14.195 -26.125 -23.234 1 94.88 96 LEU A C 1
ATOM 723 O O . LEU A 1 96 ? 15.312 -25.875 -22.766 1 94.88 96 LEU A O 1
ATOM 727 N N . LYS A 1 97 ? 13.711 -25.438 -24.25 1 91.81 97 LYS A N 1
ATOM 728 C CA . LYS A 1 97 ? 14.445 -24.328 -24.859 1 91.81 97 LYS A CA 1
ATOM 729 C C . LYS A 1 97 ? 14.297 -23.062 -24.016 1 91.81 97 LYS A C 1
ATOM 731 O O . LYS A 1 97 ? 13.18 -22.625 -23.719 1 91.81 97 LYS A O 1
ATOM 736 N N . THR A 1 98 ? 15.391 -22.484 -23.594 1 89.94 98 THR A N 1
ATOM 737 C CA . THR A 1 98 ? 15.43 -21.25 -22.812 1 89.94 98 THR A CA 1
ATOM 738 C C . THR A 1 98 ? 16.484 -20.297 -23.375 1 89.94 98 THR A C 1
ATOM 740 O O . THR A 1 98 ? 17.328 -20.703 -24.188 1 89.94 98 THR A O 1
ATOM 743 N N . THR A 1 99 ? 16.375 -19.031 -23.094 1 86.31 99 THR A N 1
ATOM 744 C CA . THR A 1 99 ? 17.359 -18.031 -23.453 1 86.31 99 THR A CA 1
ATOM 745 C C . THR A 1 99 ? 17.594 -17.062 -22.297 1 86.31 99 THR A C 1
ATOM 747 O O . THR A 1 99 ? 16.672 -16.75 -21.547 1 86.31 99 THR A O 1
ATOM 750 N N . PRO A 1 100 ? 18.828 -16.656 -22.141 1 83.25 100 PRO A N 1
ATOM 751 C CA . PRO A 1 100 ? 19.062 -15.648 -21.094 1 83.25 100 PRO A CA 1
ATOM 752 C C . PRO A 1 100 ? 18.484 -14.281 -21.469 1 83.25 100 PRO A C 1
ATOM 754 O O . PRO A 1 100 ? 18.422 -13.93 -22.641 1 83.25 100 PRO A O 1
ATOM 757 N N . ASN A 1 101 ? 17.969 -13.578 -20.484 1 84.12 101 ASN A N 1
ATOM 758 C CA . ASN A 1 101 ? 17.609 -12.188 -20.688 1 84.12 101 ASN A CA 1
ATOM 759 C C . ASN A 1 101 ? 18.656 -11.234 -20.109 1 84.12 101 ASN A C 1
ATOM 761 O O . ASN A 1 101 ? 19.344 -11.578 -19.156 1 84.12 101 ASN A O 1
ATOM 765 N N . ASP A 1 102 ? 18.859 -10.109 -20.797 1 86.38 102 ASP A N 1
ATOM 766 C CA . ASP A 1 102 ? 19.766 -9.062 -20.344 1 86.38 102 ASP A CA 1
ATOM 767 C C . ASP A 1 102 ? 18.984 -7.855 -19.812 1 86.38 102 ASP A C 1
ATOM 769 O O . ASP A 1 102 ? 18.609 -6.969 -20.578 1 86.38 102 ASP A O 1
ATOM 773 N N . LYS A 1 103 ? 18.859 -7.707 -18.547 1 86.25 103 LYS A N 1
ATOM 774 C CA . LYS A 1 103 ? 18.078 -6.645 -17.906 1 86.25 103 LYS A CA 1
ATOM 775 C C . LYS A 1 103 ? 18.781 -5.297 -18.031 1 86.25 103 LYS A C 1
ATOM 777 O O . LYS A 1 103 ? 18.219 -4.258 -17.703 1 86.25 103 LYS A O 1
ATOM 782 N N . ASN A 1 104 ? 20 -5.34 -18.547 1 89.06 104 ASN A N 1
ATOM 783 C CA . ASN A 1 104 ? 20.703 -4.082 -18.781 1 89.06 104 ASN A CA 1
ATOM 784 C C . ASN A 1 104 ? 20.453 -3.539 -20.188 1 89.06 104 ASN A C 1
ATOM 786 O O . ASN A 1 104 ? 20.781 -2.391 -20.484 1 89.06 104 ASN A O 1
ATOM 790 N N . ASN A 1 105 ? 19.953 -4.375 -21.047 1 92.69 105 ASN A N 1
ATOM 791 C CA . ASN A 1 105 ? 19.562 -3.916 -22.375 1 92.69 105 ASN A CA 1
ATOM 792 C C . ASN A 1 105 ? 18.203 -3.232 -22.359 1 92.69 105 ASN A C 1
ATOM 794 O O . ASN A 1 105 ? 17.188 -3.838 -22.734 1 92.69 105 ASN A O 1
ATOM 798 N N . VAL A 1 106 ? 18.219 -1.975 -21.922 1 96.44 106 VAL A N 1
ATOM 799 C CA . VAL A 1 106 ? 16.984 -1.227 -21.656 1 96.44 106 VAL A CA 1
ATOM 800 C C . VAL A 1 106 ? 17.016 0.096 -22.422 1 96.44 106 VAL A C 1
ATOM 802 O O . VAL A 1 106 ? 18.016 0.809 -22.406 1 96.44 106 VAL A O 1
ATOM 805 N N . ALA A 1 107 ? 15.984 0.356 -23.141 1 98.25 107 ALA A N 1
ATOM 806 C CA . ALA A 1 107 ? 15.75 1.689 -23.688 1 98.25 107 ALA A CA 1
ATOM 807 C C . ALA A 1 107 ? 14.812 2.494 -22.797 1 98.25 107 ALA A C 1
ATOM 809 O O . ALA A 1 107 ? 13.891 1.938 -22.203 1 98.25 107 ALA A O 1
ATOM 810 N N . TYR A 1 108 ? 15.008 3.814 -22.703 1 98.5 108 TYR A N 1
ATOM 811 C CA . TYR A 1 108 ? 14.234 4.668 -21.812 1 98.5 108 TYR A CA 1
ATOM 812 C C . TYR A 1 108 ? 13.383 5.656 -22.594 1 98.5 108 TYR A C 1
ATOM 814 O O . TYR A 1 108 ? 13.875 6.324 -23.516 1 98.5 108 TYR A O 1
ATOM 822 N N . PHE A 1 109 ? 12.117 5.727 -22.281 1 98.5 109 PHE A N 1
ATOM 823 C CA . PHE A 1 109 ? 11.141 6.562 -22.969 1 98.5 109 PHE A CA 1
ATOM 824 C C . PHE A 1 109 ? 10.398 7.449 -21.984 1 98.5 109 PHE A C 1
ATOM 826 O O . PHE A 1 109 ? 10.328 7.137 -20.781 1 98.5 109 PHE A O 1
ATOM 833 N N . ASP A 1 110 ? 9.852 8.555 -22.406 1 97 110 ASP A N 1
ATOM 834 C CA . ASP A 1 110 ? 8.883 9.367 -21.672 1 97 110 ASP A CA 1
ATOM 835 C C . ASP A 1 110 ? 7.746 9.812 -22.594 1 97 110 ASP A C 1
ATOM 837 O O . ASP A 1 110 ? 7.488 9.188 -23.625 1 97 110 ASP A O 1
ATOM 841 N N . ASP A 1 111 ? 6.996 10.836 -22.25 1 95.69 111 ASP A N 1
ATOM 842 C CA . ASP A 1 111 ? 5.812 11.266 -23 1 95.69 111 ASP A CA 1
ATOM 843 C C . ASP A 1 111 ? 6.195 11.883 -24.328 1 95.69 111 ASP A C 1
ATOM 845 O O . ASP A 1 111 ? 5.344 12.062 -25.203 1 95.69 111 ASP A O 1
ATOM 849 N N . SER A 1 112 ? 7.473 12.195 -24.5 1 96.56 112 SER A N 1
ATOM 850 C CA . SER A 1 112 ? 7.941 12.812 -25.734 1 96.56 112 SER A CA 1
ATOM 851 C C . SER A 1 112 ? 8.656 11.805 -26.625 1 96.56 112 SER A C 1
ATOM 853 O O . SER A 1 112 ? 9.164 12.156 -27.688 1 96.56 112 SER A O 1
ATOM 855 N N . GLY A 1 113 ? 8.641 10.586 -26.203 1 97.81 113 GLY A N 1
ATOM 856 C CA . GLY A 1 113 ? 9.297 9.539 -26.969 1 97.81 113 GLY A CA 1
ATOM 857 C C . GLY A 1 113 ? 10.57 9.039 -26.328 1 97.81 113 GLY A C 1
ATOM 858 O O . GLY A 1 113 ? 10.68 8.984 -25.109 1 97.81 113 GLY A O 1
ATOM 859 N N . LEU A 1 114 ? 11.469 8.531 -27.172 1 97.62 114 LEU A N 1
ATOM 860 C CA . LEU A 1 114 ? 12.766 8.047 -26.703 1 97.62 114 LEU A CA 1
ATOM 861 C C . LEU A 1 114 ? 13.57 9.18 -26.078 1 97.62 114 LEU A C 1
ATOM 863 O O . LEU A 1 114 ? 13.703 10.258 -26.672 1 97.62 114 LEU A O 1
ATOM 867 N N . LEU A 1 115 ? 14.031 8.891 -24.875 1 97.38 115 LEU A N 1
ATOM 868 C CA . LEU A 1 115 ? 14.852 9.922 -24.234 1 97.38 115 LEU A CA 1
ATOM 869 C C . LEU A 1 115 ? 16.031 10.289 -25.125 1 97.38 115 LEU A C 1
ATOM 871 O O . LEU A 1 115 ? 16.688 9.414 -25.688 1 97.38 115 LEU A O 1
ATOM 875 N N . LYS A 1 116 ? 16.281 11.539 -25.203 1 94.75 116 LYS A N 1
ATOM 876 C CA . LYS A 1 116 ? 17.406 12.008 -26 1 94.75 116 LYS A CA 1
ATOM 877 C C . LYS A 1 116 ? 18.734 11.523 -25.438 1 94.75 116 LYS A C 1
ATOM 879 O O . LYS A 1 116 ? 19.625 11.125 -26.172 1 94.75 116 LYS A O 1
ATOM 884 N N . ASP A 1 117 ? 18.797 11.578 -24.141 1 96.25 117 ASP A N 1
ATOM 885 C CA . ASP A 1 117 ? 20 11.117 -23.469 1 96.25 117 ASP A CA 1
ATOM 886 C C . ASP A 1 117 ? 19.734 9.812 -22.703 1 96.25 117 ASP A C 1
ATOM 888 O O . ASP A 1 117 ? 19.391 9.828 -21.531 1 96.25 117 ASP A O 1
ATOM 892 N N . GLN A 1 118 ? 20.047 8.719 -23.359 1 96.94 118 GLN A N 1
ATOM 893 C CA . GLN A 1 118 ? 19.844 7.402 -22.781 1 96.94 118 GLN A CA 1
ATOM 894 C C . GLN A 1 118 ? 20.781 7.188 -21.578 1 96.94 118 GLN A C 1
ATOM 896 O O . GLN A 1 118 ? 20.5 6.367 -20.703 1 96.94 118 GLN A O 1
ATOM 901 N N . GLU A 1 119 ? 21.859 7.891 -21.531 1 97.31 119 GLU A N 1
ATOM 902 C CA . GLU A 1 119 ? 22.812 7.762 -20.438 1 97.31 119 GLU A CA 1
ATOM 903 C C . GLU A 1 119 ? 22.188 8.164 -19.109 1 97.31 119 GLU A C 1
ATOM 905 O O . GLU A 1 119 ? 22.562 7.633 -18.047 1 97.31 119 GLU A O 1
ATOM 910 N N . GLU A 1 120 ? 21.266 9.062 -19.188 1 97.62 120 GLU A N 1
ATOM 911 C CA . GLU A 1 120 ? 20.547 9.43 -17.969 1 97.62 120 GLU A CA 1
ATOM 912 C C . GLU A 1 120 ? 19.875 8.219 -17.344 1 97.62 120 GLU A C 1
ATOM 914 O O . GLU A 1 120 ? 19.984 7.996 -16.125 1 97.62 120 GLU A O 1
ATOM 919 N N . GLY A 1 121 ? 19.156 7.492 -18.203 1 97.81 121 GLY A N 1
ATOM 920 C CA . GLY A 1 121 ? 18.516 6.281 -17.734 1 97.81 121 GLY A CA 1
ATOM 921 C C . GLY A 1 121 ? 19.5 5.246 -17.203 1 97.81 121 GLY A C 1
ATOM 922 O O . GLY A 1 121 ? 19.266 4.625 -16.172 1 97.81 121 GLY A O 1
ATOM 923 N N . ILE A 1 122 ? 20.578 5.082 -17.875 1 97.81 122 ILE A N 1
ATOM 924 C CA . ILE A 1 122 ? 21.609 4.129 -17.484 1 97.81 122 ILE A CA 1
ATOM 925 C C . ILE A 1 122 ? 22.203 4.52 -16.141 1 97.81 122 ILE A C 1
ATOM 927 O O . ILE A 1 122 ? 22.375 3.672 -15.258 1 97.81 122 ILE A O 1
ATOM 931 N N . ASN A 1 123 ? 22.469 5.793 -15.977 1 98.06 123 ASN A N 1
ATOM 932 C CA . ASN A 1 123 ? 23.047 6.285 -14.734 1 98.06 123 ASN A CA 1
ATOM 933 C C . ASN A 1 123 ? 22.109 6.074 -13.555 1 98.06 123 ASN A C 1
ATOM 935 O O . ASN A 1 123 ? 22.531 5.652 -12.477 1 98.06 123 ASN A O 1
ATOM 939 N N . ILE A 1 124 ? 20.859 6.406 -13.766 1 98.06 124 ILE A N 1
ATOM 940 C CA . ILE A 1 124 ? 19.859 6.238 -12.703 1 98.06 124 ILE A CA 1
ATOM 941 C C . ILE A 1 124 ? 19.719 4.754 -12.375 1 98.06 124 ILE A C 1
ATOM 943 O O . ILE A 1 124 ? 19.594 4.383 -11.203 1 98.06 124 ILE A O 1
ATOM 947 N N . SER A 1 125 ? 19.703 3.885 -13.398 1 97.5 125 SER A N 1
ATOM 948 C CA . SER A 1 125 ? 19.641 2.443 -13.188 1 97.5 125 SER A CA 1
ATOM 949 C C . SER A 1 125 ? 20.844 1.955 -12.383 1 97.5 125 SER A C 1
ATOM 951 O O . SER A 1 125 ? 20.703 1.128 -11.477 1 97.5 125 SER A O 1
ATOM 953 N N . ASN A 1 126 ? 22.016 2.436 -12.703 1 96.88 126 ASN A N 1
ATOM 954 C CA . ASN A 1 126 ? 23.234 2.072 -11.969 1 96.88 126 ASN A CA 1
ATOM 955 C C . ASN A 1 126 ? 23.172 2.545 -10.523 1 96.88 126 ASN A C 1
ATOM 957 O O . ASN A 1 126 ? 23.625 1.844 -9.617 1 96.88 126 ASN A O 1
ATOM 961 N N . GLU A 1 127 ? 22.688 3.732 -10.352 1 97.38 127 GLU A N 1
ATOM 962 C CA . GLU A 1 127 ? 22.5 4.246 -8.992 1 97.38 127 GLU A CA 1
ATOM 963 C C . GLU A 1 127 ? 21.609 3.322 -8.172 1 97.38 127 GLU A C 1
ATOM 965 O O . GLU A 1 127 ? 21.922 3.008 -7.02 1 97.38 127 GLU A O 1
ATOM 970 N N . PHE A 1 128 ? 20.531 2.939 -8.766 1 97.19 128 PHE A N 1
ATOM 971 C CA . PHE A 1 128 ? 19.625 2.062 -8.047 1 97.19 128 PHE A CA 1
ATOM 972 C C . PHE A 1 128 ? 20.281 0.719 -7.75 1 97.19 128 PHE A C 1
ATOM 974 O O . PHE A 1 128 ? 20.078 0.148 -6.68 1 97.19 128 PHE A O 1
ATOM 981 N N . GLU A 1 129 ? 20.969 0.144 -8.711 1 93.31 129 GLU A N 1
ATOM 982 C CA . GLU A 1 129 ? 21.672 -1.118 -8.492 1 93.31 129 GLU A CA 1
ATOM 983 C C . GLU A 1 129 ? 22.609 -1.026 -7.293 1 93.31 129 GLU A C 1
ATOM 985 O O . GLU A 1 129 ? 22.719 -1.97 -6.504 1 93.31 129 GLU A O 1
ATOM 990 N N . SER A 1 130 ? 23.281 0.082 -7.191 1 94.88 130 SER A N 1
ATOM 991 C CA . SER A 1 130 ? 24.172 0.308 -6.051 1 94.88 130 SER A CA 1
ATOM 992 C C . SER A 1 130 ? 23.375 0.342 -4.746 1 94.88 130 SER A C 1
ATOM 994 O O . SER A 1 130 ? 23.828 -0.216 -3.736 1 94.88 130 SER A O 1
ATOM 996 N N . VAL A 1 131 ? 22.25 0.972 -4.762 1 95.94 131 VAL A N 1
ATOM 997 C CA . VAL A 1 131 ? 21.406 1.066 -3.58 1 95.94 131 VAL A CA 1
ATOM 998 C C . VAL A 1 131 ? 20.859 -0.315 -3.225 1 95.94 131 VAL A C 1
ATOM 1000 O O . VAL A 1 131 ? 20.719 -0.648 -2.045 1 95.94 131 VAL A O 1
ATOM 1003 N N . LYS A 1 132 ? 20.516 -1.088 -4.23 1 93.44 132 LYS A N 1
ATOM 1004 C CA . LYS A 1 132 ? 19.984 -2.432 -4.008 1 93.44 132 LYS A CA 1
ATOM 1005 C C . LYS A 1 132 ? 21 -3.305 -3.271 1 93.44 132 LYS A C 1
ATOM 1007 O O . LYS A 1 132 ? 20.641 -4.074 -2.383 1 93.44 132 LYS A O 1
ATOM 1012 N N . VAL A 1 133 ? 22.25 -3.219 -3.637 1 92.06 133 VAL A N 1
ATOM 1013 C CA . VAL A 1 133 ? 23.312 -3.957 -2.953 1 92.06 133 VAL A CA 1
ATOM 1014 C C . VAL A 1 133 ? 23.391 -3.518 -1.493 1 92.06 133 VAL A C 1
ATOM 1016 O O . VAL A 1 133 ? 23.484 -4.352 -0.59 1 92.06 133 VAL A O 1
ATOM 1019 N N . LYS A 1 134 ? 23.359 -2.209 -1.303 1 94.75 134 LYS A N 1
ATOM 1020 C CA . LYS A 1 134 ? 23.391 -1.669 0.053 1 94.75 134 LYS A CA 1
ATOM 1021 C C . LYS A 1 134 ? 22.172 -2.127 0.851 1 94.75 134 LYS A C 1
ATOM 1023 O O . LYS A 1 134 ? 22.25 -2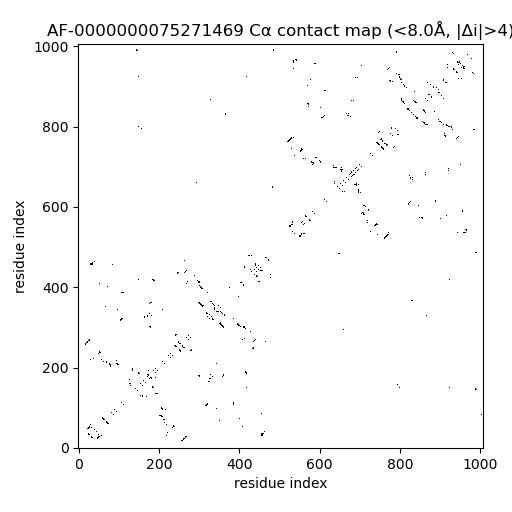.33 2.062 1 94.75 134 LYS A O 1
ATOM 1028 N N . LEU A 1 135 ? 21.109 -2.205 0.123 1 95.19 135 LEU A N 1
ATOM 1029 C CA . LEU A 1 135 ? 19.844 -2.623 0.745 1 95.19 135 LEU A CA 1
ATOM 1030 C C . LEU A 1 135 ? 19.984 -4.02 1.339 1 95.19 135 LEU A C 1
ATOM 1032 O O . LEU A 1 135 ? 19.531 -4.266 2.461 1 95.19 135 LEU A O 1
ATOM 1036 N N . VAL A 1 136 ? 20.531 -4.969 0.634 1 92.38 136 VAL A N 1
ATOM 1037 C CA . VAL A 1 136 ? 20.734 -6.344 1.082 1 92.38 136 VAL A CA 1
ATOM 1038 C C . VAL A 1 136 ? 21.656 -6.363 2.299 1 92.38 136 VAL A C 1
ATOM 1040 O O . VAL A 1 136 ? 21.375 -7.043 3.289 1 92.38 136 VAL A O 1
ATOM 1043 N N . ASP A 1 137 ? 22.75 -5.559 2.211 1 93.69 137 ASP A N 1
ATOM 1044 C CA . ASP A 1 137 ? 23.688 -5.465 3.328 1 93.69 137 ASP A CA 1
ATOM 1045 C C . ASP A 1 137 ? 23 -4.867 4.562 1 93.69 137 ASP A C 1
ATOM 1047 O O . ASP A 1 137 ? 23.219 -5.34 5.68 1 93.69 137 ASP A O 1
ATOM 1051 N N . TYR A 1 138 ? 22.281 -3.834 4.328 1 96.25 138 TYR A N 1
ATOM 1052 C CA . TYR A 1 138 ? 21.578 -3.15 5.398 1 96.25 138 TYR A CA 1
ATOM 1053 C C . TYR A 1 138 ? 20.609 -4.098 6.105 1 96.25 138 TYR A C 1
ATOM 1055 O O . TYR A 1 138 ? 20.562 -4.148 7.336 1 96.25 138 TYR A O 1
ATOM 1063 N N . ALA A 1 139 ? 19.859 -4.891 5.359 1 94.75 139 ALA A N 1
ATOM 1064 C CA . ALA A 1 139 ? 18.938 -5.883 5.918 1 94.75 139 ALA A CA 1
ATOM 1065 C C . ALA A 1 139 ? 19.688 -6.914 6.75 1 94.75 139 ALA A C 1
ATOM 1067 O O . ALA A 1 139 ? 19.25 -7.281 7.844 1 94.75 139 ALA A O 1
ATOM 1068 N N . GLY A 1 140 ? 20.781 -7.422 6.199 1 92.56 140 GLY A N 1
ATOM 1069 C CA . GLY A 1 140 ? 21.594 -8.391 6.914 1 92.56 140 GLY A CA 1
ATOM 1070 C C . GLY A 1 140 ? 22.078 -7.891 8.258 1 92.56 140 GLY A C 1
ATOM 1071 O O . GLY A 1 140 ? 22.016 -8.609 9.258 1 92.56 140 GLY A O 1
ATOM 1072 N N . ILE A 1 141 ? 22.578 -6.66 8.297 1 94.88 141 ILE A N 1
ATOM 1073 C CA . ILE A 1 141 ? 23.078 -6.047 9.516 1 94.88 141 ILE A CA 1
ATOM 1074 C C . ILE A 1 141 ? 21.953 -5.902 10.531 1 94.88 141 ILE A C 1
ATOM 1076 O O . ILE A 1 141 ? 22.125 -6.215 11.711 1 94.88 141 ILE A O 1
ATOM 1080 N N . ARG A 1 142 ? 20.828 -5.473 10.086 1 94.81 142 ARG A N 1
ATOM 1081 C CA . ARG A 1 142 ? 19.672 -5.273 10.961 1 94.81 142 ARG A CA 1
ATOM 1082 C C . ARG A 1 142 ? 19.188 -6.598 11.539 1 94.81 142 ARG A C 1
ATOM 1084 O O . ARG A 1 142 ? 18.859 -6.676 12.727 1 94.81 142 ARG A O 1
ATOM 1091 N N . MET A 1 143 ? 19.125 -7.57 10.742 1 90.69 143 MET A N 1
ATOM 1092 C CA . MET A 1 143 ? 18.688 -8.883 11.195 1 90.69 143 MET A CA 1
ATOM 1093 C C . MET A 1 143 ? 19.641 -9.445 12.234 1 90.69 143 MET A C 1
ATOM 1095 O O . MET A 1 143 ? 19.219 -10.07 13.211 1 90.69 143 MET A O 1
ATOM 1099 N N . LYS A 1 144 ? 20.938 -9.25 11.992 1 90.62 144 LYS A N 1
ATOM 1100 C CA . LYS A 1 144 ? 21.938 -9.688 12.953 1 90.62 144 LYS A CA 1
ATOM 1101 C C . LYS A 1 144 ? 21.734 -9.016 14.305 1 90.62 144 LYS A C 1
ATOM 1103 O O . LYS A 1 144 ? 22 -9.609 15.352 1 90.62 144 LYS A O 1
ATOM 1108 N N . ARG A 1 145 ? 21.203 -7.812 14.219 1 91.81 145 ARG A N 1
ATOM 1109 C CA . ARG A 1 145 ? 20.938 -7.07 15.445 1 91.81 145 ARG A CA 1
ATOM 1110 C C . ARG A 1 145 ? 19.531 -7.34 15.953 1 91.81 145 ARG A C 1
ATOM 1112 O O . ARG A 1 145 ? 19.078 -6.711 16.906 1 91.81 145 ARG A O 1
ATOM 1119 N N . GLN A 1 146 ? 18.766 -8.164 15.266 1 89.56 146 GLN A N 1
ATOM 1120 C CA . GLN A 1 146 ? 17.406 -8.555 15.602 1 89.56 146 GLN A CA 1
ATOM 1121 C C . GLN A 1 146 ? 16.453 -7.352 15.555 1 89.56 146 GLN A C 1
ATOM 1123 O O . GLN A 1 146 ? 15.523 -7.258 16.359 1 89.56 146 GLN A O 1
ATOM 1128 N N . GLN A 1 147 ? 16.797 -6.375 14.727 1 93.44 147 GLN A N 1
ATOM 1129 C CA . GLN A 1 147 ? 15.914 -5.223 14.555 1 93.44 147 GLN A CA 1
ATOM 1130 C C . GLN A 1 147 ? 14.617 -5.617 13.852 1 93.44 147 GLN A C 1
ATOM 1132 O O . GLN A 1 147 ? 14.602 -6.566 13.062 1 93.44 147 GLN A O 1
ATOM 1137 N N . VAL A 1 148 ? 13.562 -4.906 14.172 1 93.44 148 VAL A N 1
ATOM 1138 C CA . VAL A 1 148 ? 12.273 -5.156 13.531 1 93.44 148 VAL A CA 1
ATOM 1139 C C . VAL A 1 148 ? 12.367 -4.852 12.039 1 93.44 148 VAL A C 1
ATOM 1141 O O . VAL A 1 148 ? 13.227 -4.074 11.609 1 93.44 148 VAL A O 1
ATOM 1144 N N . ASP A 1 149 ? 11.523 -5.492 11.32 1 94.25 149 ASP A N 1
ATOM 1145 C CA . ASP A 1 149 ? 11.461 -5.297 9.875 1 94.25 149 ASP A CA 1
ATOM 1146 C C . ASP A 1 149 ? 11.047 -3.867 9.539 1 94.25 149 ASP A C 1
ATOM 1148 O O . ASP A 1 149 ? 10.461 -3.168 10.359 1 94.25 149 ASP A O 1
ATOM 1152 N N . LEU A 1 150 ? 11.438 -3.367 8.328 1 96.94 150 LEU A N 1
ATOM 1153 C CA . LEU A 1 150 ? 10.984 -2.111 7.738 1 96.94 150 LEU A CA 1
ATOM 1154 C C . LEU A 1 150 ? 10.336 -2.352 6.379 1 96.94 150 LEU A C 1
ATOM 1156 O O . LEU A 1 150 ? 10.547 -3.398 5.762 1 96.94 150 LEU A O 1
ATOM 1160 N N . SER A 1 151 ? 9.492 -1.385 5.996 1 97.56 151 SER A N 1
ATOM 1161 C CA . SER A 1 151 ? 9.117 -1.405 4.586 1 97.56 151 SER A CA 1
ATOM 1162 C C . SER A 1 151 ? 10.328 -1.16 3.689 1 97.56 151 SER A C 1
ATOM 1164 O O . SER A 1 151 ? 11.258 -0.442 4.07 1 97.56 151 SER A O 1
ATOM 1166 N N . SER A 1 152 ? 10.281 -1.746 2.525 1 97.44 152 SER A N 1
ATOM 1167 C CA . SER A 1 152 ? 11.336 -1.479 1.555 1 97.44 152 SER A CA 1
ATOM 1168 C C . SER A 1 152 ? 11.445 0.012 1.254 1 97.44 152 SER A C 1
ATOM 1170 O O . SER A 1 152 ? 12.547 0.529 1.041 1 97.44 152 SER A O 1
ATOM 1172 N N . ARG A 1 153 ? 10.359 0.737 1.293 1 97.31 153 ARG A N 1
ATOM 1173 C CA . ARG A 1 153 ? 10.352 2.176 1.055 1 97.31 153 ARG A CA 1
ATOM 1174 C C . ARG A 1 153 ? 11.172 2.912 2.111 1 97.31 153 ARG A C 1
ATOM 1176 O O . ARG A 1 153 ? 11.984 3.779 1.783 1 97.31 153 ARG A O 1
ATOM 1183 N N . SER A 1 154 ? 10.945 2.555 3.371 1 97.75 154 SER A N 1
ATOM 1184 C CA . SER A 1 154 ? 11.68 3.201 4.453 1 97.75 154 SER A CA 1
ATOM 1185 C C . SER A 1 154 ? 13.18 2.955 4.324 1 97.75 154 SER A C 1
ATOM 1187 O O . SER A 1 154 ? 13.984 3.875 4.5 1 97.75 154 SER A O 1
ATOM 1189 N N . ALA A 1 155 ? 13.492 1.742 4.031 1 98.19 155 ALA A N 1
ATOM 1190 C CA . ALA A 1 155 ? 14.906 1.388 3.902 1 98.19 155 ALA A CA 1
ATOM 1191 C C . ALA A 1 155 ? 15.539 2.102 2.715 1 98.19 155 ALA A C 1
ATOM 1193 O O . ALA A 1 155 ? 16.656 2.615 2.82 1 98.19 155 ALA A O 1
ATOM 1194 N N . LEU A 1 156 ? 14.867 2.088 1.579 1 97.94 156 LEU A N 1
ATOM 1195 C CA . LEU A 1 156 ? 15.375 2.793 0.409 1 97.94 156 LEU A CA 1
ATOM 1196 C C . LEU A 1 156 ? 15.602 4.27 0.719 1 97.94 156 LEU A C 1
ATOM 1198 O O . LEU A 1 156 ? 16.625 4.84 0.332 1 97.94 156 LEU A O 1
ATOM 1202 N N . SER A 1 157 ? 14.703 4.871 1.443 1 97.44 157 SER A N 1
ATOM 1203 C CA . SER A 1 157 ? 14.836 6.273 1.824 1 97.44 157 SER A CA 1
ATOM 1204 C C . SER A 1 157 ? 16.031 6.484 2.74 1 97.44 157 SER A C 1
ATOM 1206 O O . SER A 1 157 ? 16.781 7.457 2.584 1 97.44 157 SER A O 1
ATOM 1208 N N . LEU A 1 158 ? 16.172 5.59 3.686 1 97.62 158 LEU A N 1
ATOM 1209 C CA . LEU A 1 158 ? 17.312 5.672 4.605 1 97.62 158 LEU A CA 1
ATOM 1210 C C . LEU A 1 158 ? 18.625 5.586 3.854 1 97.62 158 LEU A C 1
ATOM 1212 O O . LEU A 1 158 ? 19.625 6.18 4.273 1 97.62 158 LEU A O 1
ATOM 1216 N N . LEU A 1 159 ? 18.547 4.891 2.752 1 97.38 159 LEU A N 1
ATOM 1217 C CA . LEU A 1 159 ? 19.766 4.676 1.98 1 97.38 159 LEU A CA 1
ATOM 1218 C C . LEU A 1 159 ? 19.891 5.699 0.857 1 97.38 159 LEU A C 1
ATOM 1220 O O . LEU A 1 159 ? 20.719 5.547 -0.043 1 97.38 159 LEU A O 1
ATOM 1224 N N . GLY A 1 160 ? 19 6.633 0.792 1 95.81 160 GLY A N 1
ATOM 1225 C CA . GLY A 1 160 ? 19.188 7.812 -0.041 1 95.81 160 GLY A CA 1
ATOM 1226 C C . GLY A 1 160 ? 18.469 7.715 -1.375 1 95.81 160 GLY A C 1
ATOM 1227 O O . GLY A 1 160 ? 18.734 8.508 -2.285 1 95.81 160 GLY A O 1
ATOM 1228 N N . TRP A 1 161 ? 17.547 6.734 -1.55 1 97.19 161 TRP A N 1
ATOM 1229 C CA . TRP A 1 161 ? 16.812 6.613 -2.807 1 97.19 161 TRP A CA 1
ATOM 1230 C C . TRP A 1 161 ? 15.375 7.082 -2.646 1 97.19 161 TRP A C 1
ATOM 1232 O O . TRP A 1 161 ? 14.68 6.66 -1.72 1 97.19 161 TRP A O 1
ATOM 1242 N N . LYS A 1 162 ? 14.93 7.902 -3.496 1 95 162 LYS A N 1
ATOM 1243 C CA . LYS A 1 162 ? 13.539 8.336 -3.609 1 95 162 LYS A CA 1
ATOM 1244 C C . LYS A 1 162 ? 13.086 8.352 -5.066 1 95 162 LYS A C 1
ATOM 1246 O O . LYS A 1 162 ? 13.805 8.852 -5.938 1 95 162 LYS A O 1
ATOM 1251 N N . PRO A 1 163 ? 11.953 7.777 -5.344 1 95.56 163 PRO A N 1
ATOM 1252 C CA . PRO A 1 163 ? 11.422 7.832 -6.707 1 95.56 163 PRO A CA 1
ATOM 1253 C C . PRO A 1 163 ? 10.734 9.156 -7.016 1 95.56 163 PRO A C 1
ATOM 1255 O O . PRO A 1 163 ? 9.562 9.172 -7.414 1 95.56 163 PRO A O 1
ATOM 1258 N N . ASN A 1 164 ? 11.477 10.25 -6.984 1 92.75 164 ASN A N 1
ATOM 1259 C CA . ASN A 1 164 ? 10.898 11.594 -7.008 1 92.75 164 ASN A CA 1
ATOM 1260 C C . ASN A 1 164 ? 10.844 12.156 -8.43 1 92.75 164 ASN A C 1
ATOM 1262 O O . ASN A 1 164 ? 10.391 13.281 -8.641 1 92.75 164 ASN A O 1
ATOM 1266 N N . THR A 1 165 ? 11.297 11.438 -9.445 1 95.25 165 THR A N 1
ATOM 1267 C CA . THR A 1 165 ? 11.117 11.742 -10.859 1 95.25 165 THR A CA 1
ATOM 1268 C C . THR A 1 165 ? 10.5 10.555 -11.594 1 95.25 165 THR A C 1
ATOM 1270 O O . THR A 1 165 ? 10.609 9.414 -11.141 1 95.25 165 THR A O 1
ATOM 1273 N N . PRO A 1 166 ? 9.898 10.859 -12.742 1 96 166 PRO A N 1
ATOM 1274 C CA . PRO A 1 166 ? 9.312 9.742 -13.5 1 96 166 PRO A CA 1
ATOM 1275 C C . PRO A 1 166 ? 10.336 8.664 -13.844 1 96 166 PRO A C 1
ATOM 1277 O O . PRO A 1 166 ? 10.039 7.473 -13.758 1 96 166 PRO A O 1
ATOM 1280 N N . LEU A 1 167 ? 11.531 9.07 -14.195 1 97.31 167 LEU A N 1
ATOM 1281 C CA . LEU A 1 167 ? 12.547 8.102 -14.586 1 97.31 167 LEU A CA 1
ATOM 1282 C C . LEU A 1 167 ? 13 7.273 -13.391 1 97.31 167 LEU A C 1
ATOM 1284 O O . LEU A 1 167 ? 13.156 6.055 -13.5 1 97.31 167 LEU A O 1
ATOM 1288 N N . LYS A 1 168 ? 13.234 7.898 -12.203 1 97.62 168 LYS A N 1
ATOM 1289 C CA . LYS A 1 168 ? 13.578 7.152 -10.992 1 97.62 168 LYS A CA 1
ATOM 1290 C C . LYS A 1 168 ? 12.461 6.191 -10.609 1 97.62 168 LYS A C 1
ATOM 1292 O O . LYS A 1 168 ? 12.727 5.066 -10.172 1 97.62 168 LYS A O 1
ATOM 1297 N N . ALA A 1 169 ? 11.258 6.691 -10.789 1 97.56 169 ALA A N 1
ATOM 1298 C CA . ALA A 1 169 ? 10.109 5.844 -10.492 1 97.56 169 ALA A CA 1
ATOM 1299 C C . ALA A 1 169 ? 10.055 4.633 -11.422 1 97.56 169 ALA A C 1
ATOM 1301 O O . ALA A 1 169 ? 9.742 3.521 -10.992 1 97.56 169 ALA A O 1
ATOM 1302 N N . ALA A 1 170 ? 10.297 4.832 -12.711 1 98.06 170 ALA A N 1
ATOM 1303 C CA . ALA A 1 170 ? 10.297 3.742 -13.68 1 98.06 170 ALA A CA 1
ATOM 1304 C C . ALA A 1 170 ? 11.375 2.715 -13.352 1 98.06 170 ALA A C 1
ATOM 1306 O O . ALA A 1 170 ? 11.141 1.508 -13.438 1 98.06 170 ALA A O 1
ATOM 1307 N N . VAL A 1 171 ? 12.508 3.188 -12.945 1 97.44 171 VAL A N 1
ATOM 1308 C CA . VAL A 1 171 ? 13.625 2.309 -12.602 1 97.44 171 VAL A CA 1
ATOM 1309 C C . VAL A 1 171 ? 13.281 1.505 -11.352 1 97.44 171 VAL A C 1
ATOM 1311 O O . VAL A 1 171 ? 13.523 0.296 -11.297 1 97.44 171 VAL A O 1
ATOM 1314 N N . GLU A 1 172 ? 12.75 2.166 -10.367 1 97 172 GLU A N 1
ATOM 1315 C CA . GLU A 1 172 ? 12.312 1.438 -9.18 1 97 172 GLU A CA 1
ATOM 1316 C C . GLU A 1 172 ? 11.242 0.407 -9.523 1 97 172 GLU A C 1
ATOM 1318 O O . GLU A 1 172 ? 11.281 -0.721 -9.023 1 97 172 GLU A O 1
ATOM 1323 N N . TYR A 1 173 ? 10.273 0.867 -10.375 1 97 173 TYR A N 1
ATOM 1324 C CA . TYR A 1 173 ? 9.219 -0.044 -10.797 1 97 173 TYR A CA 1
ATOM 1325 C C . TYR A 1 173 ? 9.805 -1.303 -11.43 1 97 173 TYR A C 1
ATOM 1327 O O . TYR A 1 173 ? 9.367 -2.416 -11.125 1 97 173 TYR A O 1
ATOM 1335 N N . PHE A 1 174 ? 10.773 -1.205 -12.258 1 96.56 174 PHE A N 1
ATOM 1336 C CA . PHE A 1 174 ? 11.406 -2.307 -12.969 1 96.56 174 PHE A CA 1
ATOM 1337 C C . PHE A 1 174 ? 12.109 -3.248 -12 1 96.56 174 PHE A C 1
ATOM 1339 O O . PHE A 1 174 ? 12.148 -4.461 -12.219 1 96.56 174 PHE A O 1
ATOM 1346 N N . ASN A 1 175 ? 12.547 -2.695 -10.875 1 93.75 175 ASN A N 1
ATOM 1347 C CA . ASN A 1 175 ? 13.398 -3.475 -9.984 1 93.75 175 ASN A CA 1
ATOM 1348 C C . ASN A 1 175 ? 12.625 -3.98 -8.766 1 93.75 175 ASN A C 1
ATOM 1350 O O . ASN A 1 175 ? 13.047 -4.941 -8.117 1 93.75 175 ASN A O 1
ATOM 1354 N N . ILE A 1 176 ? 11.547 -3.352 -8.453 1 94.94 176 ILE A N 1
ATOM 1355 C CA . ILE A 1 176 ? 10.805 -3.74 -7.254 1 94.94 176 ILE A CA 1
ATOM 1356 C C . ILE A 1 176 ? 9.422 -4.262 -7.648 1 94.94 176 ILE A C 1
ATOM 1358 O O . ILE A 1 176 ? 9.141 -5.453 -7.508 1 94.94 176 ILE A O 1
ATOM 1362 N N . ASP A 1 177 ? 8.672 -3.432 -8.305 1 95.62 177 ASP A N 1
ATOM 1363 C CA . ASP A 1 177 ? 7.301 -3.809 -8.641 1 95.62 177 ASP A CA 1
ATOM 1364 C C . ASP A 1 177 ? 7.277 -4.988 -9.609 1 95.62 177 ASP A C 1
ATOM 1366 O O . ASP A 1 177 ? 6.496 -5.926 -9.438 1 95.62 177 ASP A O 1
ATOM 1370 N N . TRP A 1 178 ? 8.133 -4.867 -10.578 1 94.81 178 TRP A N 1
ATOM 1371 C CA . TRP A 1 178 ? 8.188 -5.902 -11.609 1 94.81 178 TRP A CA 1
ATOM 1372 C C . TRP A 1 178 ? 8.672 -7.223 -11.023 1 94.81 178 TRP A C 1
ATOM 1374 O O . TRP A 1 178 ? 8.273 -8.297 -11.484 1 94.81 178 TRP A O 1
ATOM 1384 N N . GLU A 1 179 ? 9.445 -7.148 -9.984 1 91.56 179 GLU A N 1
ATOM 1385 C CA . GLU A 1 179 ? 10 -8.352 -9.383 1 91.56 179 GLU A CA 1
ATOM 1386 C C . GLU A 1 179 ? 9.078 -8.898 -8.297 1 91.56 179 GLU A C 1
ATOM 1388 O O . GLU A 1 179 ? 8.859 -10.109 -8.211 1 91.56 179 GLU A O 1
ATOM 1393 N N . PHE A 1 180 ? 8.516 -8.023 -7.523 1 93.75 180 PHE A N 1
ATOM 1394 C CA . PHE A 1 180 ? 7.754 -8.469 -6.359 1 93.75 180 PHE A CA 1
ATOM 1395 C C . PHE A 1 180 ? 6.266 -8.234 -6.566 1 93.75 180 PHE A C 1
ATOM 1397 O O . PHE A 1 180 ? 5.453 -8.57 -5.703 1 93.75 180 PHE A O 1
ATOM 1404 N N . SER A 1 181 ? 5.93 -7.645 -7.68 1 95.38 181 SER A N 1
ATOM 1405 C CA . SER A 1 181 ? 4.566 -7.387 -8.133 1 95.38 181 SER A CA 1
ATOM 1406 C C . SER A 1 181 ? 3.818 -6.48 -7.16 1 95.38 181 SER A C 1
ATOM 1408 O O . SER A 1 181 ? 2.59 -6.516 -7.09 1 95.38 181 SER A O 1
ATOM 1410 N N . GLU A 1 182 ? 4.516 -5.77 -6.281 1 95.31 182 GLU A N 1
ATOM 1411 C CA . GLU A 1 182 ? 3.984 -4.754 -5.375 1 95.31 182 GLU A CA 1
ATOM 1412 C C . GLU A 1 182 ? 4.984 -3.617 -5.176 1 95.31 182 GLU A C 1
ATOM 1414 O O . GLU A 1 182 ? 6.188 -3.799 -5.371 1 95.31 182 GLU A O 1
ATOM 1419 N N . PRO A 1 183 ? 4.5 -2.424 -4.828 1 95.44 183 PRO A N 1
ATOM 1420 C CA . PRO A 1 183 ? 5.422 -1.311 -4.594 1 95.44 183 PRO A CA 1
ATOM 1421 C C . PRO A 1 183 ? 6.238 -1.48 -3.316 1 95.44 183 PRO A C 1
ATOM 1423 O O . PRO A 1 183 ? 5.871 -2.271 -2.443 1 95.44 183 PRO A O 1
ATOM 1426 N N . ALA A 1 184 ? 7.297 -0.724 -3.211 1 96.19 184 ALA A N 1
ATOM 1427 C CA . ALA A 1 184 ? 8.242 -0.792 -2.104 1 96.19 184 ALA A CA 1
ATOM 1428 C C . ALA A 1 184 ? 7.547 -0.541 -0.768 1 96.19 184 ALA A C 1
ATOM 1430 O O . ALA A 1 184 ? 7.945 -1.094 0.26 1 96.19 184 ALA A O 1
ATOM 1431 N N . GLU A 1 185 ? 6.473 0.225 -0.763 1 95.19 185 GLU A N 1
ATOM 1432 C CA . GLU A 1 185 ? 5.742 0.582 0.449 1 95.19 185 GLU A CA 1
ATOM 1433 C C . GLU A 1 185 ? 5.113 -0.649 1.097 1 95.19 185 GLU A C 1
ATOM 1435 O O . GLU A 1 185 ? 4.906 -0.68 2.311 1 95.19 185 GLU A O 1
ATOM 1440 N N . MET A 1 186 ? 4.93 -1.676 0.251 1 95.56 186 MET A N 1
ATOM 1441 C CA . MET A 1 186 ? 4.191 -2.84 0.731 1 95.56 186 MET A CA 1
ATOM 1442 C C . MET A 1 186 ? 5.137 -4 1.022 1 95.56 186 MET A C 1
ATOM 1444 O O . MET A 1 186 ? 4.758 -4.961 1.697 1 95.56 186 MET A O 1
ATOM 1448 N N . CYS A 1 187 ? 6.312 -3.939 0.594 1 96.56 187 CYS A N 1
ATOM 1449 C CA . CYS A 1 187 ? 7.246 -5.059 0.664 1 96.56 187 CYS A CA 1
ATOM 1450 C C . CYS A 1 187 ? 8.047 -5.02 1.96 1 96.56 187 CYS A C 1
ATOM 1452 O O . CYS A 1 187 ? 8.5 -3.957 2.385 1 96.56 187 CYS A O 1
ATOM 1454 N N . SER A 1 188 ? 8.234 -6.176 2.557 1 96.56 188 SER A N 1
ATOM 1455 C CA . SER A 1 188 ? 9.188 -6.324 3.65 1 96.56 188 SER A CA 1
ATOM 1456 C C . SER A 1 188 ? 10.617 -6.07 3.176 1 96.56 188 SER A C 1
ATOM 1458 O O . SER A 1 188 ? 10.984 -6.461 2.066 1 96.56 188 SER A O 1
ATOM 1460 N N . LEU A 1 189 ? 11.352 -5.352 4.02 1 96.81 189 LEU A N 1
ATOM 1461 C CA . LEU A 1 189 ? 12.789 -5.27 3.746 1 96.81 189 LEU A CA 1
ATOM 1462 C C . LEU A 1 189 ? 13.461 -6.617 3.982 1 96.81 189 LEU A C 1
ATOM 1464 O O . LEU A 1 189 ? 14.109 -7.16 3.082 1 96.81 189 LEU A O 1
ATOM 1468 N N . ASP A 1 190 ? 13.234 -7.25 5.066 1 93.06 190 ASP A N 1
ATOM 1469 C CA . ASP A 1 190 ? 13.977 -8.414 5.543 1 93.06 190 ASP A CA 1
ATOM 1470 C C . ASP A 1 190 ? 13.664 -9.648 4.703 1 93.06 190 ASP A C 1
ATOM 1472 O O . ASP A 1 190 ? 14.539 -10.484 4.473 1 93.06 190 ASP A O 1
ATOM 1476 N N . TYR A 1 191 ? 12.445 -9.727 4.203 1 92.88 191 TYR A N 1
ATOM 1477 C CA . TYR A 1 191 ? 12.031 -11.016 3.645 1 92.88 191 TYR A CA 1
ATOM 1478 C C . TYR A 1 191 ? 11.664 -10.875 2.172 1 92.88 191 TYR A C 1
ATOM 1480 O O . TYR A 1 191 ? 11.359 -11.867 1.505 1 92.88 191 TYR A O 1
ATOM 1488 N N . ALA A 1 192 ? 11.734 -9.633 1.683 1 92.94 192 ALA A N 1
ATOM 1489 C CA . ALA A 1 192 ? 11.445 -9.453 0.262 1 92.94 192 ALA A CA 1
ATOM 1490 C C . ALA A 1 192 ? 12.625 -8.797 -0.457 1 92.94 192 ALA A C 1
ATOM 1492 O O . ALA A 1 192 ? 13.445 -9.484 -1.068 1 92.94 192 ALA A O 1
ATOM 1493 N N . THR A 1 193 ? 12.836 -7.461 -0.245 1 90.69 193 THR A N 1
ATOM 1494 C CA . THR A 1 193 ? 13.781 -6.734 -1.086 1 90.69 193 THR A CA 1
ATOM 1495 C C . THR A 1 193 ? 15.203 -6.875 -0.549 1 90.69 193 THR A C 1
ATOM 1497 O O . THR A 1 193 ? 16.172 -6.664 -1.281 1 90.69 193 THR A O 1
ATOM 1500 N N . GLY A 1 194 ? 15.336 -7.18 0.688 1 87 194 GLY A N 1
ATOM 1501 C CA . GLY A 1 194 ? 16.656 -7.273 1.284 1 87 194 GLY A CA 1
ATOM 1502 C C . GLY A 1 194 ? 17.219 -8.68 1.261 1 87 194 GLY A C 1
ATOM 1503 O O . GLY A 1 194 ? 18.094 -9.016 2.061 1 87 194 GLY A O 1
ATOM 1504 N N . THR A 1 195 ? 16.656 -9.492 0.479 1 78.94 195 THR A N 1
ATOM 1505 C CA . THR A 1 195 ? 17.156 -10.859 0.371 1 78.94 195 THR A CA 1
ATOM 1506 C C . THR A 1 195 ? 18.188 -10.969 -0.744 1 78.94 195 THR A C 1
ATOM 1508 O O . THR A 1 195 ? 18.109 -10.25 -1.742 1 78.94 195 THR A O 1
ATOM 1511 N N . VAL A 1 196 ? 19.156 -11.75 -0.487 1 60.06 196 VAL A N 1
ATOM 1512 C CA . VAL A 1 196 ? 20.25 -11.922 -1.429 1 60.06 196 VAL A CA 1
ATOM 1513 C C . VAL A 1 196 ? 19.703 -12.32 -2.799 1 60.06 196 VAL A C 1
ATOM 1515 O O . VAL A 1 196 ? 20.25 -11.906 -3.83 1 60.06 196 VAL A O 1
ATOM 1518 N N . ASP A 1 197 ? 18.688 -13.039 -2.662 1 58.88 197 ASP A N 1
ATOM 1519 C CA . ASP A 1 197 ? 18.078 -13.477 -3.914 1 58.88 197 ASP A CA 1
ATOM 1520 C C . ASP A 1 197 ? 17.594 -12.289 -4.738 1 58.88 197 ASP A C 1
ATOM 1522 O O . ASP A 1 197 ? 17.516 -12.375 -5.965 1 58.88 197 ASP A O 1
ATOM 1526 N N . SER A 1 198 ? 17.328 -11.242 -4.105 1 50.09 198 SER A N 1
ATOM 1527 C CA . SER A 1 198 ? 16.859 -10.047 -4.809 1 50.09 198 SER A CA 1
ATOM 1528 C C . SER A 1 198 ? 17.984 -9.422 -5.637 1 50.09 198 SER A C 1
ATOM 1530 O O . SER A 1 198 ? 17.719 -8.664 -6.57 1 50.09 198 SER A O 1
ATOM 1532 N N . VAL A 1 199 ? 19.172 -9.562 -5.156 1 41.69 199 VAL A N 1
ATOM 1533 C CA . VAL A 1 199 ? 20.312 -9.008 -5.863 1 41.69 199 VAL A CA 1
ATOM 1534 C C . VAL A 1 199 ? 20.953 -10.078 -6.738 1 41.69 199 VAL A C 1
ATOM 1536 O O . VAL A 1 199 ? 21.188 -9.859 -7.93 1 41.69 199 VAL A O 1
ATOM 1539 N N . THR A 1 200 ? 21.734 -10.969 -5.992 1 46.44 200 THR A N 1
ATOM 1540 C CA . THR A 1 200 ? 22.469 -11.953 -6.766 1 46.44 200 THR A CA 1
ATOM 1541 C C . THR A 1 200 ? 21.531 -13 -7.363 1 46.44 200 THR A C 1
ATOM 1543 O O . THR A 1 200 ? 21.953 -13.828 -8.172 1 46.44 200 THR A O 1
ATOM 1546 N N . GLY A 1 201 ? 20.219 -12.578 -7.492 1 45.38 201 GLY A N 1
ATOM 1547 C CA . GLY A 1 201 ? 19.359 -13.688 -7.883 1 45.38 201 GLY A CA 1
ATOM 1548 C C . GLY A 1 201 ? 19.641 -14.961 -7.109 1 45.38 201 GLY A C 1
ATOM 1549 O O . GLY A 1 201 ? 20.75 -15.148 -6.594 1 45.38 201 GLY A O 1
ATOM 1550 N N . THR A 1 202 ? 18.844 -15.297 -6.066 1 42.5 202 THR A N 1
ATOM 1551 C CA . THR A 1 202 ? 19.062 -16.578 -5.387 1 42.5 202 THR A CA 1
ATOM 1552 C C . THR A 1 202 ? 20.031 -17.438 -6.176 1 42.5 202 THR A C 1
ATOM 1554 O O . THR A 1 202 ? 20.547 -18.438 -5.656 1 42.5 202 THR A O 1
ATOM 1557 N N . TYR A 1 203 ? 19.984 -17.469 -7.484 1 47.38 203 TYR A N 1
ATOM 1558 C CA . TYR A 1 203 ? 20.734 -18.469 -8.25 1 47.38 203 TYR A CA 1
ATOM 1559 C C . TYR A 1 203 ? 21.875 -17.797 -9.031 1 47.38 203 TYR A C 1
ATOM 1561 O O . TYR A 1 203 ? 21.625 -16.969 -9.906 1 47.38 203 TYR A O 1
ATOM 1569 N N . PRO A 1 204 ? 23.031 -17.875 -8.406 1 49.16 204 PRO A N 1
ATOM 1570 C CA . PRO A 1 204 ? 24.234 -17.609 -9.195 1 49.16 204 PRO A CA 1
ATOM 1571 C C . PRO A 1 204 ? 24.125 -18.125 -10.625 1 49.16 204 PRO A C 1
ATOM 1573 O O . PRO A 1 204 ? 23.531 -19.172 -10.867 1 49.16 204 PRO A O 1
ATOM 1576 N N . PHE A 1 205 ? 24.328 -17.25 -11.609 1 54.12 205 PHE A N 1
ATOM 1577 C CA . PHE A 1 205 ? 24.578 -17.609 -13 1 54.12 205 PHE A CA 1
ATOM 1578 C C . PHE A 1 205 ? 23.422 -17.188 -13.891 1 54.12 205 PHE A C 1
ATOM 1580 O O . PHE A 1 205 ? 23.203 -17.766 -14.961 1 54.12 205 PHE A O 1
ATOM 1587 N N . GLY A 1 206 ? 22.562 -16.406 -13.344 1 65.56 206 GLY A N 1
ATOM 1588 C CA . GLY A 1 206 ? 21.672 -15.75 -14.289 1 65.56 206 GLY A CA 1
ATOM 1589 C C . GLY A 1 206 ? 20.297 -16.359 -14.344 1 65.56 206 GLY A C 1
ATOM 1590 O O . GLY A 1 206 ? 19.953 -17.219 -13.516 1 65.56 206 GLY A O 1
ATOM 1591 N N . ASN A 1 207 ? 19.266 -15.781 -15.078 1 77.62 207 ASN A N 1
ATOM 1592 C CA . ASN A 1 207 ? 17.906 -16.25 -15.32 1 77.62 207 ASN A CA 1
ATOM 1593 C C . ASN A 1 207 ? 17.719 -16.703 -16.766 1 77.62 207 ASN A C 1
ATOM 1595 O O . ASN A 1 207 ? 18.453 -16.266 -17.656 1 77.62 207 ASN A O 1
ATOM 1599 N N . GLU A 1 208 ? 16.891 -17.734 -16.953 1 85.56 208 GLU A N 1
ATOM 1600 C CA . GLU A 1 208 ? 16.547 -18.25 -18.266 1 85.56 208 GLU A CA 1
ATOM 1601 C C . GLU A 1 208 ? 15.078 -17.984 -18.594 1 85.56 208 GLU A C 1
ATOM 1603 O O . GLU A 1 208 ? 14.195 -18.359 -17.828 1 85.56 208 GLU A O 1
ATOM 1608 N N . PHE A 1 209 ? 14.891 -17.328 -19.703 1 90.31 209 PHE A N 1
ATOM 1609 C CA . PHE A 1 209 ? 13.555 -17.062 -20.219 1 90.31 209 PHE A CA 1
ATOM 1610 C C . PHE A 1 209 ? 13.094 -18.219 -21.109 1 90.31 209 PHE A C 1
ATOM 1612 O O . PHE A 1 209 ? 13.789 -18.594 -22.062 1 90.31 209 PHE A O 1
ATOM 1619 N N . VAL A 1 210 ? 11.945 -18.859 -20.828 1 92 210 VAL A N 1
ATOM 1620 C CA . VAL A 1 210 ? 11.469 -20.016 -21.578 1 92 210 VAL A CA 1
ATOM 1621 C C . VAL A 1 210 ? 10.883 -19.578 -22.922 1 92 210 VAL A C 1
ATOM 1623 O O . VAL A 1 210 ? 10 -18.719 -22.969 1 92 210 VAL A O 1
ATOM 1626 N N . VAL A 1 211 ? 11.383 -20.156 -24 1 89.56 211 VAL A N 1
ATOM 1627 C CA . VAL A 1 211 ? 10.938 -19.797 -25.344 1 89.56 211 VAL A CA 1
ATOM 1628 C C . VAL A 1 211 ? 10.516 -21.062 -26.094 1 89.56 211 VAL A C 1
ATOM 1630 O O . VAL A 1 211 ? 10.438 -21.062 -27.328 1 89.56 211 VAL A O 1
ATOM 1633 N N . ASP A 1 212 ? 10.266 -22.125 -25.406 1 91.88 212 ASP A N 1
ATOM 1634 C CA . ASP A 1 212 ? 9.945 -23.422 -25.984 1 91.88 212 ASP A CA 1
ATOM 1635 C C . ASP A 1 212 ? 8.492 -23.469 -26.453 1 91.88 212 ASP A C 1
ATOM 1637 O O . ASP A 1 212 ? 7.578 -23.188 -25.672 1 91.88 212 ASP A O 1
ATOM 1641 N N . GLU A 1 213 ? 8.219 -23.938 -27.656 1 90.44 213 GLU A N 1
ATOM 1642 C CA . GLU A 1 213 ? 6.879 -23.984 -28.234 1 90.44 213 GLU A CA 1
ATOM 1643 C C . GLU A 1 213 ? 6.012 -25.016 -27.531 1 90.44 213 GLU A C 1
ATOM 1645 O O . GLU A 1 213 ? 4.785 -24.969 -27.594 1 90.44 213 GLU A O 1
ATOM 1650 N N . ARG A 1 214 ? 6.633 -25.969 -26.891 1 94.81 214 ARG A N 1
ATOM 1651 C CA . ARG A 1 214 ? 5.887 -27 -26.172 1 94.81 214 ARG A CA 1
ATOM 1652 C C . ARG A 1 214 ? 5.375 -26.469 -24.828 1 94.81 214 ARG A C 1
ATOM 1654 O O . ARG A 1 214 ? 4.516 -27.094 -24.203 1 94.81 214 ARG A O 1
ATOM 1661 N N . GLY A 1 215 ? 5.883 -25.281 -24.438 1 95.56 215 GLY A N 1
ATOM 1662 C CA . GLY A 1 215 ? 5.465 -24.641 -23.188 1 95.56 215 GLY A CA 1
ATOM 1663 C C . GLY A 1 215 ? 6.328 -25.031 -22 1 95.56 215 GLY A C 1
ATOM 1664 O O . GLY A 1 215 ? 6.918 -26.109 -21.984 1 95.56 215 GLY A O 1
ATOM 1665 N N . PHE A 1 216 ? 6.367 -24.188 -21.078 1 97 216 PHE A N 1
ATOM 1666 C CA . PHE A 1 216 ? 7.133 -24.375 -19.859 1 97 216 PHE A CA 1
ATOM 1667 C C . PHE A 1 216 ? 6.645 -25.609 -19.094 1 97 216 PHE A C 1
ATOM 1669 O O . PHE A 1 216 ? 7.441 -26.328 -18.5 1 97 216 PHE A O 1
ATOM 1676 N N . ASN A 1 217 ? 5.344 -25.922 -19.094 1 97.62 217 ASN A N 1
ATOM 1677 C CA . ASN A 1 217 ? 4.801 -27.031 -18.328 1 97.62 217 ASN A CA 1
ATOM 1678 C C . ASN A 1 217 ? 5.16 -28.375 -18.953 1 97.62 217 ASN A C 1
ATOM 1680 O O . ASN A 1 217 ? 4.82 -29.422 -18.406 1 97.62 217 ASN A O 1
ATOM 1684 N N . TYR A 1 218 ? 5.852 -28.344 -20.094 1 97.31 218 TYR A N 1
ATOM 1685 C CA . TYR A 1 218 ? 6.379 -29.547 -20.719 1 97.31 218 TYR A CA 1
ATOM 1686 C C . TYR A 1 218 ? 7.25 -30.344 -19.75 1 97.31 218 TYR A C 1
ATOM 1688 O O . TYR A 1 218 ? 7.176 -31.562 -19.703 1 97.31 218 TYR A O 1
ATOM 1696 N N . VAL A 1 219 ? 8.016 -29.625 -18.969 1 97.19 219 VAL A N 1
ATOM 1697 C CA . VAL A 1 219 ? 8.93 -30.281 -18.047 1 97.19 219 VAL A CA 1
ATOM 1698 C C . VAL A 1 219 ? 8.133 -31 -16.969 1 97.19 219 VAL A C 1
ATOM 1700 O O . VAL A 1 219 ? 8.555 -32.062 -16.469 1 97.19 219 VAL A O 1
ATOM 1703 N N . LEU A 1 220 ? 7.023 -30.438 -16.5 1 97.5 220 LEU A N 1
ATOM 1704 C CA . LEU A 1 220 ? 6.176 -31.062 -15.492 1 97.5 220 LEU A CA 1
ATOM 1705 C C . LEU A 1 220 ? 5.48 -32.312 -16.062 1 97.5 220 LEU A C 1
ATOM 1707 O O . LEU A 1 220 ? 5.355 -33.312 -15.375 1 97.5 220 LEU A O 1
ATOM 1711 N N . LYS A 1 221 ? 5.023 -32.219 -17.297 1 97.06 221 LYS A N 1
ATOM 1712 C CA . LYS A 1 221 ? 4.406 -33.344 -17.984 1 97.06 221 LYS A CA 1
ATOM 1713 C C . LYS A 1 221 ? 5.387 -34.5 -18.125 1 97.06 221 LYS A C 1
ATOM 1715 O O . LYS A 1 221 ? 5.023 -35.656 -17.906 1 97.06 221 LYS A O 1
ATOM 1720 N N . LYS A 1 222 ? 6.547 -34.188 -18.484 1 97.44 222 LYS A N 1
ATOM 1721 C CA . LYS A 1 222 ? 7.562 -35.219 -18.656 1 97.44 222 LYS A CA 1
ATOM 1722 C C . LYS A 1 222 ? 7.898 -35.875 -17.312 1 97.44 222 LYS A C 1
ATOM 1724 O O . LYS A 1 222 ? 8.117 -37.062 -17.25 1 97.44 222 LYS A O 1
ATOM 1729 N N . GLU A 1 223 ? 7.973 -35.062 -16.281 1 97.12 223 GLU A N 1
ATOM 1730 C CA . GLU A 1 223 ? 8.227 -35.625 -14.953 1 97.12 223 GLU A CA 1
ATOM 1731 C C . GLU A 1 223 ? 7.09 -36.562 -14.523 1 97.12 223 GLU A C 1
ATOM 1733 O O . GLU A 1 223 ? 7.336 -37.625 -13.953 1 97.12 223 GLU A O 1
ATOM 1738 N N . LEU A 1 224 ? 5.895 -36.094 -14.727 1 97.31 224 LEU A N 1
ATOM 1739 C CA . LEU A 1 224 ? 4.75 -36.938 -14.383 1 97.31 224 LEU A CA 1
ATOM 1740 C C . LEU A 1 224 ? 4.812 -38.25 -15.133 1 97.31 224 LEU A C 1
ATOM 1742 O O . LEU A 1 224 ? 4.523 -39.312 -14.555 1 97.31 224 LEU A O 1
ATOM 1746 N N . ALA A 1 225 ? 5.195 -38.281 -16.359 1 96.62 225 ALA A N 1
ATOM 1747 C CA . ALA A 1 225 ? 5.199 -39.438 -17.234 1 96.62 225 ALA A CA 1
ATOM 1748 C C . ALA A 1 225 ? 6.199 -40.5 -16.75 1 96.62 225 ALA A C 1
ATOM 1750 O O . ALA A 1 225 ? 6.145 -41.656 -17.156 1 96.62 225 ALA A O 1
ATOM 1751 N N . THR A 1 226 ? 7.07 -40.062 -15.883 1 95.88 226 THR A N 1
ATOM 1752 C CA . THR A 1 226 ? 8.062 -41 -15.375 1 95.88 226 THR A CA 1
ATOM 1753 C C . THR A 1 226 ? 7.43 -41.969 -14.391 1 95.88 226 THR A C 1
ATOM 1755 O O . THR A 1 226 ? 8 -43.031 -14.094 1 95.88 226 THR A O 1
ATOM 1758 N N . PHE A 1 227 ? 6.223 -41.656 -13.859 1 96.25 227 PHE A N 1
ATOM 1759 C CA . PHE A 1 227 ? 5.68 -42.531 -12.828 1 96.25 227 PHE A CA 1
ATOM 1760 C C . PHE A 1 227 ? 4.184 -42.719 -13.031 1 96.25 227 PHE A C 1
ATOM 1762 O O . PHE A 1 227 ? 3.59 -43.625 -12.414 1 96.25 227 PHE A O 1
ATOM 1769 N N . LEU A 1 228 ? 3.576 -41.906 -13.867 1 94.88 228 LEU A N 1
ATOM 1770 C CA . LEU A 1 228 ? 2.152 -42.062 -14.156 1 94.88 228 LEU A CA 1
ATOM 1771 C C . LEU A 1 228 ? 1.884 -41.938 -15.656 1 94.88 228 LEU A C 1
ATOM 1773 O O . LEU A 1 228 ? 2.371 -41 -16.297 1 94.88 228 LEU A O 1
ATOM 1777 N N . HIS A 1 229 ? 1.062 -42.812 -16.156 1 91.69 229 HIS A N 1
ATOM 1778 C CA . HIS A 1 229 ? 0.603 -42.656 -17.531 1 91.69 229 HIS A CA 1
ATOM 1779 C C . HIS A 1 229 ? -0.422 -41.531 -17.641 1 91.69 229 HIS A C 1
ATOM 1781 O O . HIS A 1 229 ? -1.177 -41.281 -16.703 1 91.69 229 HIS A O 1
ATOM 1787 N N . PRO A 1 230 ? -0.466 -40.812 -18.781 1 82.06 230 PRO A N 1
ATOM 1788 C CA . PRO A 1 230 ? -1.384 -39.688 -18.953 1 82.06 230 PRO A CA 1
ATOM 1789 C C . PRO A 1 230 ? -2.844 -40.062 -18.719 1 82.06 230 PRO A C 1
ATOM 1791 O O . PRO A 1 230 ? -3.646 -39.25 -18.297 1 82.06 230 PRO A O 1
ATOM 1794 N N . ASP A 1 231 ? -3.166 -41.375 -18.922 1 87.75 231 ASP A N 1
ATOM 1795 C CA . ASP A 1 231 ? -4.547 -41.844 -18.766 1 87.75 231 ASP A CA 1
ATOM 1796 C C . ASP A 1 231 ? -4.734 -42.625 -17.484 1 87.75 231 ASP A C 1
ATOM 1798 O O . ASP A 1 231 ? -5.707 -43.375 -17.328 1 87.75 231 ASP A O 1
ATOM 1802 N N . ASP A 1 232 ? -3.803 -42.469 -16.641 1 94.56 232 ASP A N 1
ATOM 1803 C CA . ASP A 1 232 ? -3.889 -43.156 -15.352 1 94.56 232 ASP A CA 1
ATOM 1804 C C . ASP A 1 232 ? -5.098 -42.656 -14.547 1 94.56 232 ASP A C 1
ATOM 1806 O O . ASP A 1 232 ? -5.367 -41.469 -14.484 1 94.56 232 ASP A O 1
ATOM 1810 N N . ALA A 1 233 ? -5.84 -43.531 -13.953 1 93.81 233 ALA A N 1
ATOM 1811 C CA . ALA A 1 233 ? -7.055 -43.219 -13.203 1 93.81 233 ALA A CA 1
ATOM 1812 C C . ALA A 1 233 ? -6.742 -42.375 -11.977 1 93.81 233 ALA A C 1
ATOM 1814 O O . ALA A 1 233 ? -7.629 -41.719 -11.438 1 93.81 233 ALA A O 1
ATOM 1815 N N . ARG A 1 234 ? -5.516 -42.344 -11.555 1 96.44 234 ARG A N 1
ATOM 1816 C CA . ARG A 1 234 ? -5.105 -41.594 -10.375 1 96.44 234 ARG A CA 1
ATOM 1817 C C . ARG A 1 234 ? -5.02 -40.094 -10.688 1 96.44 234 ARG A C 1
ATOM 1819 O O . ARG A 1 234 ? -4.953 -39.281 -9.773 1 96.44 234 ARG A O 1
ATOM 1826 N N . LEU A 1 235 ? -4.973 -39.75 -11.938 1 97.56 235 LEU A N 1
ATOM 1827 C CA . LEU A 1 235 ? -4.953 -38.344 -12.359 1 97.56 235 LEU A CA 1
ATOM 1828 C C . LEU A 1 235 ? -6.336 -37.906 -12.82 1 97.56 235 LEU A C 1
ATOM 1830 O O . LEU A 1 235 ? -6.773 -38.281 -13.922 1 97.56 235 LEU A O 1
ATOM 1834 N N . MET A 1 236 ? -6.973 -37.156 -12 1 96.94 236 MET A N 1
ATOM 1835 C CA . MET A 1 236 ? -8.312 -36.688 -12.305 1 96.94 236 MET A CA 1
ATOM 1836 C C . MET A 1 236 ? -8.281 -35.188 -12.703 1 96.94 236 MET A C 1
ATOM 1838 O O . MET A 1 236 ? -8.406 -34.312 -11.852 1 96.94 236 MET A O 1
ATOM 1842 N N . LEU A 1 237 ? -8.195 -34.906 -13.984 1 96.88 237 LEU A N 1
ATOM 1843 C CA . LEU A 1 237 ? -8.273 -33.562 -14.523 1 96.88 237 LEU A CA 1
ATOM 1844 C C . LEU A 1 237 ? -9.727 -33.156 -14.727 1 96.88 237 LEU A C 1
ATOM 1846 O O . LEU A 1 237 ? -10.648 -33.906 -14.438 1 96.88 237 LEU A O 1
ATOM 1850 N N . ASN A 1 238 ? -9.969 -31.906 -15.078 1 97 238 ASN A N 1
ATOM 1851 C CA . ASN A 1 238 ? -11.312 -31.375 -15.266 1 97 238 ASN A CA 1
ATOM 1852 C C . ASN A 1 238 ? -12.203 -31.641 -14.055 1 97 238 ASN A C 1
ATOM 1854 O O . ASN A 1 238 ? -13.383 -31.969 -14.203 1 97 238 ASN A O 1
ATOM 1858 N N . THR A 1 239 ? -11.648 -31.625 -12.867 1 97.56 239 THR A N 1
ATOM 1859 C CA . THR A 1 239 ? -12.344 -31.938 -11.625 1 97.56 239 THR A CA 1
ATOM 1860 C C . THR A 1 239 ? -12.156 -30.812 -10.602 1 97.56 239 THR A C 1
ATOM 1862 O O . THR A 1 239 ? -11.102 -30.719 -9.969 1 97.56 239 THR A O 1
ATOM 1865 N N . LEU A 1 240 ? -13.18 -30.031 -10.398 1 98.44 240 LEU A N 1
ATOM 1866 C CA . LEU A 1 240 ? -13.125 -28.875 -9.516 1 98.44 240 LEU A CA 1
ATOM 1867 C C . LEU A 1 240 ? -13.516 -29.25 -8.094 1 98.44 240 LEU A C 1
ATOM 1869 O O . LEU A 1 240 ? -14.609 -29.766 -7.863 1 98.44 240 LEU A O 1
ATOM 1873 N N . VAL A 1 241 ? -12.633 -29.047 -7.172 1 98.69 241 VAL A N 1
ATOM 1874 C CA . VAL A 1 241 ? -12.922 -29.266 -5.758 1 98.69 241 VAL A CA 1
ATOM 1875 C C . VAL A 1 241 ? -13.758 -28.109 -5.211 1 98.69 241 VAL A C 1
ATOM 1877 O O . VAL A 1 241 ? -13.414 -26.938 -5.395 1 98.69 241 VAL A O 1
ATOM 1880 N N . THR A 1 242 ? -14.828 -28.391 -4.457 1 98.56 242 THR A N 1
ATOM 1881 C CA . THR A 1 242 ? -15.695 -27.344 -3.93 1 98.56 242 THR A CA 1
ATOM 1882 C C . THR A 1 242 ? -15.703 -27.359 -2.402 1 98.56 242 THR A C 1
ATOM 1884 O O . THR A 1 242 ? -15.961 -26.344 -1.763 1 98.56 242 THR A O 1
ATOM 1887 N N . GLU A 1 243 ? -15.445 -28.578 -1.889 1 98.62 243 GLU A N 1
ATOM 1888 C CA . GLU A 1 243 ? -15.484 -28.703 -0.435 1 98.62 243 GLU A CA 1
ATOM 1889 C C . GLU A 1 243 ? -14.438 -29.703 0.063 1 98.62 243 GLU A C 1
ATOM 1891 O O . GLU A 1 243 ? -14.195 -30.719 -0.571 1 98.62 243 GLU A O 1
ATOM 1896 N N . VAL A 1 244 ? -13.852 -29.375 1.173 1 98.88 244 VAL A N 1
ATOM 1897 C CA . VAL A 1 244 ? -12.906 -30.234 1.876 1 98.88 244 VAL A CA 1
ATOM 1898 C C . VAL A 1 244 ? -13.32 -30.359 3.342 1 98.88 244 VAL A C 1
ATOM 1900 O O . VAL A 1 244 ? -13.32 -29.375 4.082 1 98.88 244 VAL A O 1
ATOM 1903 N N . ILE A 1 245 ? -13.711 -31.484 3.744 1 98.81 245 ILE A N 1
ATOM 1904 C CA . ILE A 1 245 ? -14.07 -31.797 5.125 1 98.81 245 ILE A CA 1
ATOM 1905 C C . ILE A 1 245 ? -12.93 -32.562 5.797 1 98.81 245 ILE A C 1
ATOM 1907 O O . ILE A 1 245 ? -12.5 -33.594 5.305 1 98.81 245 ILE A O 1
ATOM 1911 N N . TYR A 1 246 ? -12.367 -32.031 6.906 1 98.75 246 TYR A N 1
ATOM 1912 C CA . TYR A 1 246 ? -11.234 -32.688 7.539 1 98.75 246 TYR A CA 1
ATOM 1913 C C . TYR A 1 246 ? -11.461 -32.844 9.039 1 98.75 246 TYR A C 1
ATOM 1915 O O . TYR A 1 246 ? -12.203 -32.062 9.648 1 98.75 246 TYR A O 1
ATOM 1923 N N . ASN A 1 247 ? -11 -33.812 9.633 1 98.12 247 ASN A N 1
ATOM 1924 C CA . ASN A 1 247 ? -10.953 -34.094 11.062 1 98.12 247 ASN A CA 1
ATOM 1925 C C . ASN A 1 247 ? -9.656 -34.812 11.453 1 98.12 247 ASN A C 1
ATOM 1927 O O . ASN A 1 247 ? -8.664 -34.719 10.727 1 98.12 247 ASN A O 1
ATOM 1931 N N . ASP A 1 248 ? -9.57 -35.406 12.648 1 96.88 248 ASP A N 1
ATOM 1932 C CA . ASP A 1 248 ? -8.32 -35.969 13.133 1 96.88 248 ASP A CA 1
ATOM 1933 C C . ASP A 1 248 ? -8.133 -37.406 12.633 1 96.88 248 ASP A C 1
ATOM 1935 O O . ASP A 1 248 ? -7.168 -38.062 13 1 96.88 248 ASP A O 1
ATOM 1939 N N . HIS A 1 249 ? -9.016 -37.938 11.68 1 97.06 249 HIS A N 1
ATOM 1940 C CA . HIS A 1 249 ? -8.93 -39.312 11.188 1 97.06 249 HIS A CA 1
ATOM 1941 C C . HIS A 1 249 ? -8.766 -39.344 9.672 1 97.06 249 HIS A C 1
ATOM 1943 O O . HIS A 1 249 ? -8.055 -40.188 9.133 1 97.06 249 HIS A O 1
ATOM 1949 N N . ASN A 1 250 ? -9.508 -38.469 9.023 1 98.06 250 ASN A N 1
ATOM 1950 C CA . ASN A 1 250 ? -9.461 -38.5 7.562 1 98.06 250 ASN A CA 1
ATOM 1951 C C . ASN A 1 250 ? -9.859 -37.156 6.961 1 98.06 250 ASN A C 1
ATOM 1953 O O . ASN A 1 250 ? -10.125 -36.219 7.691 1 98.06 250 ASN A O 1
ATOM 1957 N N . VAL A 1 251 ? -9.773 -37.031 5.625 1 98.88 251 VAL A N 1
ATOM 1958 C CA . VAL A 1 251 ? -10.211 -35.906 4.82 1 98.88 251 VAL A CA 1
ATOM 1959 C C . VAL A 1 251 ? -11.164 -36.375 3.73 1 98.88 251 VAL A C 1
ATOM 1961 O O . VAL A 1 251 ? -10.898 -37.375 3.057 1 98.88 251 VAL A O 1
ATOM 1964 N N . THR A 1 252 ? -12.234 -35.719 3.596 1 98.88 252 THR A N 1
ATOM 1965 C CA . THR A 1 252 ? -13.188 -35.969 2.525 1 98.88 252 THR A CA 1
ATOM 1966 C C . THR A 1 252 ? -13.273 -34.781 1.578 1 98.88 252 THR A C 1
ATOM 1968 O O . THR A 1 252 ? -13.508 -33.656 2.012 1 98.88 252 THR A O 1
ATOM 1971 N N . VAL A 1 253 ? -13.078 -35.062 0.285 1 98.88 253 VAL A N 1
ATOM 1972 C CA . VAL A 1 253 ? -13.102 -34.031 -0.743 1 98.88 253 VAL A CA 1
ATOM 1973 C C . VAL A 1 253 ? -14.336 -34.188 -1.627 1 98.88 253 VAL A C 1
ATOM 1975 O O . VAL A 1 253 ? -14.609 -35.281 -2.115 1 98.88 253 VAL A O 1
ATOM 1978 N N . ILE A 1 254 ? -15.062 -33.125 -1.788 1 98.69 254 ILE A N 1
ATOM 1979 C CA . ILE A 1 254 ? -16.234 -33.125 -2.662 1 98.69 254 ILE A CA 1
ATOM 1980 C C . ILE A 1 254 ? -15.953 -32.25 -3.879 1 98.69 254 ILE A C 1
ATOM 1982 O O . ILE A 1 254 ? -15.414 -31.141 -3.746 1 98.69 254 ILE A O 1
ATOM 1986 N N . THR A 1 255 ? -16.312 -32.75 -5.047 1 98.12 255 THR A N 1
ATOM 1987 C CA . THR A 1 255 ? -16.047 -32 -6.285 1 98.12 255 THR A CA 1
ATOM 1988 C C . THR A 1 255 ? -17.344 -31.484 -6.887 1 98.12 255 THR A C 1
ATOM 1990 O O . THR A 1 255 ? -18.438 -31.875 -6.461 1 98.12 255 THR A O 1
ATOM 1993 N N . SER A 1 256 ? -17.219 -30.531 -7.828 1 96.56 256 SER A N 1
ATOM 1994 C CA . SER A 1 256 ? -18.359 -29.875 -8.438 1 96.56 256 SER A CA 1
ATOM 1995 C C . SER A 1 256 ? -19.234 -30.859 -9.195 1 96.56 256 SER A C 1
ATOM 1997 O O . SER A 1 256 ? -20.453 -30.672 -9.312 1 96.56 256 SER A O 1
ATOM 1999 N N . ASN A 1 257 ? -18.641 -32 -9.695 1 92.94 257 ASN A N 1
ATOM 2000 C CA . ASN A 1 257 ? -19.375 -33.031 -10.43 1 92.94 257 ASN A CA 1
ATOM 2001 C C . ASN A 1 257 ? -19.922 -34.094 -9.492 1 92.94 257 ASN A C 1
ATOM 2003 O O . ASN A 1 257 ? -20.453 -35.125 -9.945 1 92.94 257 ASN A O 1
ATOM 2007 N N . GLY A 1 258 ? -19.672 -33.938 -8.195 1 93.62 258 GLY A N 1
ATOM 2008 C CA . GLY A 1 258 ? -20.312 -34.781 -7.211 1 93.62 258 GLY A CA 1
ATOM 2009 C C . GLY A 1 258 ? -19.422 -35.938 -6.762 1 93.62 258 GLY A C 1
ATOM 2010 O O . GLY A 1 258 ? -19.859 -36.812 -5.988 1 93.62 258 GLY A O 1
ATOM 2011 N N . HIS A 1 259 ? -18.203 -36.031 -7.262 1 95.94 259 HIS A N 1
ATOM 2012 C CA . HIS A 1 259 ? -17.297 -37.062 -6.746 1 95.94 259 HIS A CA 1
ATOM 2013 C C . HIS A 1 259 ? -17 -36.844 -5.266 1 95.94 259 HIS A C 1
ATOM 2015 O O . HIS A 1 259 ? -16.922 -35.688 -4.809 1 95.94 259 HIS A O 1
ATOM 2021 N N . VAL A 1 260 ? -16.938 -37.938 -4.562 1 98.44 260 VAL A N 1
ATOM 2022 C CA . VAL A 1 260 ? -16.531 -37.938 -3.164 1 98.44 260 VAL A CA 1
ATOM 2023 C C . VAL A 1 260 ? -15.25 -38.75 -2.992 1 98.44 260 VAL A C 1
ATOM 2025 O O . VAL A 1 260 ? -15.234 -39.938 -3.303 1 98.44 260 VAL A O 1
ATOM 2028 N N . ILE A 1 261 ? -14.242 -38.125 -2.551 1 98.69 261 ILE A N 1
ATOM 2029 C CA . ILE A 1 261 ? -12.961 -38.781 -2.322 1 98.69 261 ILE A CA 1
ATOM 2030 C C . ILE A 1 261 ? -12.641 -38.781 -0.829 1 98.69 261 ILE A C 1
ATOM 2032 O O . ILE A 1 261 ? -12.484 -37.75 -0.216 1 98.69 261 ILE A O 1
ATOM 2036 N N . GLU A 1 262 ? -12.594 -39.938 -0.247 1 98.69 262 GLU A N 1
ATOM 2037 C CA . GLU A 1 262 ? -12.18 -40.125 1.143 1 98.69 262 GLU A CA 1
ATOM 2038 C C . GLU A 1 262 ? -10.727 -40.562 1.235 1 98.69 262 GLU A C 1
ATOM 2040 O O . GLU A 1 262 ? -10.344 -41.562 0.634 1 98.69 262 GLU A O 1
ATOM 2045 N N . ALA A 1 263 ? -9.945 -39.812 1.952 1 98.88 263 ALA A N 1
ATOM 2046 C CA . ALA A 1 263 ? -8.523 -40.125 2.074 1 98.88 263 ALA A CA 1
ATOM 2047 C C . ALA A 1 263 ? -8.055 -40 3.523 1 98.88 263 ALA A C 1
ATOM 2049 O O . ALA A 1 263 ? -8.656 -39.281 4.316 1 98.88 263 ALA A O 1
ATOM 2050 N N . ASP A 1 264 ? -7.016 -40.719 3.877 1 98.75 264 ASP A N 1
ATOM 2051 C CA . ASP A 1 264 ? -6.41 -40.562 5.195 1 98.75 264 ASP A CA 1
ATOM 2052 C C . ASP A 1 264 ? -5.727 -39.219 5.32 1 98.75 264 ASP A C 1
ATOM 2054 O O . ASP A 1 264 ? -5.746 -38.594 6.387 1 98.75 264 ASP A O 1
ATOM 2058 N N . TYR A 1 265 ? -5.027 -38.781 4.246 1 98.81 265 TYR A N 1
ATOM 2059 C CA . TYR A 1 265 ? -4.305 -37.531 4.195 1 98.81 265 TYR A CA 1
ATOM 2060 C C . TYR A 1 265 ? -4.637 -36.75 2.924 1 98.81 265 TYR A C 1
ATOM 2062 O O . TYR A 1 265 ? -4.914 -37.344 1.883 1 98.81 265 TYR A O 1
ATOM 2070 N N . ALA A 1 266 ? -4.594 -35.5 3.021 1 98.94 266 ALA A N 1
ATOM 2071 C CA . ALA A 1 266 ? -4.73 -34.625 1.857 1 98.94 266 ALA A CA 1
ATOM 2072 C C . ALA A 1 266 ? -3.578 -33.625 1.779 1 98.94 266 ALA A C 1
ATOM 2074 O O . ALA A 1 266 ? -3.135 -33.094 2.803 1 98.94 266 ALA A O 1
ATOM 2075 N N . ILE A 1 267 ? -3.078 -33.406 0.582 1 98.94 267 ILE A N 1
ATOM 2076 C CA . ILE A 1 267 ? -2.143 -32.312 0.295 1 98.94 267 ILE A CA 1
ATOM 2077 C C . ILE A 1 267 ? -2.842 -31.219 -0.517 1 98.94 267 ILE A C 1
ATOM 2079 O O . ILE A 1 267 ? -3.113 -31.406 -1.706 1 98.94 267 ILE A O 1
ATOM 2083 N N . CYS A 1 268 ? -3.098 -30.141 0.106 1 98.94 268 CYS A N 1
ATOM 2084 C CA . CYS A 1 268 ? -3.709 -29 -0.563 1 98.94 268 CYS A CA 1
ATOM 2085 C C . CYS A 1 268 ? -2.652 -28.125 -1.226 1 98.94 268 CYS A C 1
ATOM 2087 O O . CYS A 1 268 ? -1.83 -27.516 -0.541 1 98.94 268 CYS A O 1
ATOM 2089 N N . THR A 1 269 ? -2.678 -27.984 -2.537 1 98.81 269 THR A N 1
ATOM 2090 C CA . THR A 1 269 ? -1.696 -27.188 -3.252 1 98.81 269 THR A CA 1
ATOM 2091 C C . THR A 1 269 ? -2.369 -26 -3.945 1 98.81 269 THR A C 1
ATOM 2093 O O . THR A 1 269 ? -1.87 -25.5 -4.953 1 98.81 269 THR A O 1
ATOM 2096 N N . PHE A 1 270 ? -3.533 -25.578 -3.432 1 98.69 270 PHE A N 1
ATOM 2097 C CA . PHE A 1 270 ? -4.207 -24.406 -3.961 1 98.69 270 PHE A CA 1
ATOM 2098 C C . PHE A 1 270 ? -3.338 -23.156 -3.793 1 98.69 270 PHE A C 1
ATOM 2100 O O . PHE A 1 270 ? -2.518 -23.094 -2.875 1 98.69 270 PHE A O 1
ATOM 2107 N N . SER A 1 271 ? -3.516 -22.219 -4.73 1 98.31 271 SER A N 1
ATOM 2108 C CA . SER A 1 271 ? -2.795 -20.953 -4.613 1 98.31 271 SER A CA 1
ATOM 2109 C C . SER A 1 271 ? -3.182 -20.219 -3.336 1 98.31 271 SER A C 1
ATOM 2111 O O . SER A 1 271 ? -4.266 -20.422 -2.793 1 98.31 271 SER A O 1
ATOM 2113 N N . LEU A 1 272 ? -2.297 -19.391 -2.873 1 98.44 272 LEU A N 1
ATOM 2114 C CA . LEU A 1 272 ? -2.607 -18.531 -1.73 1 98.44 272 LEU A CA 1
ATOM 2115 C C . LEU A 1 272 ? -3.891 -17.75 -1.972 1 98.44 272 LEU A C 1
ATOM 2117 O O . LEU A 1 272 ? -4.699 -17.578 -1.057 1 98.44 272 LEU A O 1
ATOM 2121 N N . GLY A 1 273 ? -4.043 -17.25 -3.223 1 98.12 273 GLY A N 1
ATOM 2122 C CA . GLY A 1 273 ? -5.238 -16.5 -3.561 1 98.12 273 GLY A CA 1
ATOM 2123 C C . GLY A 1 273 ? -6.52 -17.266 -3.332 1 98.12 273 GLY A C 1
ATOM 2124 O O . GLY A 1 273 ? -7.516 -16.719 -2.867 1 98.12 273 GLY A O 1
ATOM 2125 N N . VAL A 1 274 ? -6.531 -18.531 -3.639 1 98.5 274 VAL A N 1
ATOM 2126 C CA . VAL A 1 274 ? -7.699 -19.375 -3.424 1 98.5 274 VAL A CA 1
ATOM 2127 C C . VAL A 1 274 ? -7.906 -19.609 -1.929 1 98.5 274 VAL A C 1
ATOM 2129 O O . VAL A 1 274 ? -9.031 -19.531 -1.435 1 98.5 274 VAL A O 1
ATOM 2132 N N . LEU A 1 275 ? -6.828 -19.828 -1.201 1 98.5 275 LEU A N 1
ATOM 2133 C CA . LEU A 1 275 ? -6.922 -20.062 0.236 1 98.5 275 LEU A CA 1
ATOM 2134 C C . LEU A 1 275 ? -7.395 -18.812 0.963 1 98.5 275 LEU A C 1
ATOM 2136 O O . LEU A 1 275 ? -7.895 -18.891 2.086 1 98.5 275 LEU A O 1
ATOM 2140 N N . GLN A 1 276 ? -7.18 -17.625 0.354 1 97.69 276 GLN A N 1
ATOM 2141 C CA . GLN A 1 276 ? -7.625 -16.359 0.917 1 97.69 276 GLN A CA 1
ATOM 2142 C C . GLN A 1 276 ? -9.07 -16.062 0.531 1 97.69 276 GLN A C 1
ATOM 2144 O O . GLN A 1 276 ? -9.656 -15.078 1.005 1 97.69 276 GLN A O 1
ATOM 2149 N N . SER A 1 277 ? -9.617 -16.891 -0.329 1 96.25 277 SER A N 1
ATOM 2150 C CA . SER A 1 277 ? -10.969 -16.656 -0.839 1 96.25 277 SER A CA 1
ATOM 2151 C C . SER A 1 277 ? -11.977 -17.609 -0.208 1 96.25 277 SER A C 1
ATOM 2153 O O . SER A 1 277 ? -11.641 -18.344 0.716 1 96.25 277 SER A O 1
ATOM 2155 N N . ASP A 1 278 ? -13.203 -17.469 -0.697 1 94.5 278 ASP A N 1
ATOM 2156 C CA . ASP A 1 278 ? -14.273 -18.344 -0.207 1 94.5 278 ASP A CA 1
ATOM 2157 C C . ASP A 1 278 ? -14.703 -19.344 -1.28 1 94.5 278 ASP A C 1
ATOM 2159 O O . ASP A 1 278 ? -15.828 -19.844 -1.252 1 94.5 278 ASP A O 1
ATOM 2163 N N . LEU A 1 279 ? -13.797 -19.609 -2.176 1 95.94 279 LEU A N 1
ATOM 2164 C CA . LEU A 1 279 ? -14.164 -20.391 -3.354 1 95.94 279 LEU A CA 1
ATOM 2165 C C . LEU A 1 279 ? -14.266 -21.875 -3.012 1 95.94 279 LEU A C 1
ATOM 2167 O O . LEU A 1 279 ? -14.984 -22.625 -3.678 1 95.94 279 LEU A O 1
ATOM 2171 N N . VAL A 1 280 ? -13.477 -22.312 -2.043 1 98.19 280 VAL A N 1
ATOM 2172 C CA . VAL A 1 280 ? -13.539 -23.688 -1.533 1 98.19 280 VAL A CA 1
ATOM 2173 C C . VAL A 1 280 ? -14 -23.672 -0.078 1 98.19 280 VAL A C 1
ATOM 2175 O O . VAL A 1 280 ? -13.5 -22.891 0.733 1 98.19 280 VAL A O 1
ATOM 2178 N N . GLN A 1 281 ? -15 -24.5 0.211 1 98.25 281 GLN A N 1
ATOM 2179 C CA . GLN A 1 281 ? -15.484 -24.594 1.584 1 98.25 281 GLN A CA 1
ATOM 2180 C C . GLN A 1 281 ? -14.672 -25.609 2.385 1 98.25 281 GLN A C 1
ATOM 2182 O O . GLN A 1 281 ? -14.555 -26.766 1.982 1 98.25 281 GLN A O 1
ATOM 2187 N N . PHE A 1 282 ? -14.07 -25.141 3.426 1 98.69 282 PHE A N 1
ATOM 2188 C CA . PHE A 1 282 ? -13.375 -26.016 4.355 1 98.69 282 PHE A CA 1
ATOM 2189 C C . PHE A 1 282 ? -14.203 -26.234 5.621 1 98.69 282 PHE A C 1
ATOM 2191 O O . PHE A 1 282 ? -14.68 -25.266 6.219 1 98.69 282 PHE A O 1
ATOM 2198 N N . THR A 1 283 ? -14.375 -27.438 6 1 98.44 283 THR A N 1
ATOM 2199 C CA . THR A 1 283 ? -15.141 -27.781 7.191 1 98.44 283 THR A CA 1
ATOM 2200 C C . THR A 1 283 ? -14.336 -28.703 8.109 1 98.44 283 THR A C 1
ATOM 2202 O O . THR A 1 283 ? -13.992 -29.828 7.73 1 98.44 283 THR A O 1
ATOM 2205 N N . PRO A 1 284 ? -14.109 -28.281 9.305 1 98.12 284 PRO A N 1
ATOM 2206 C CA . PRO A 1 284 ? -14.453 -26.969 9.867 1 98.12 284 PRO A CA 1
ATOM 2207 C C . PRO A 1 284 ? -13.695 -25.828 9.188 1 98.12 284 PRO A C 1
ATOM 2209 O O . PRO A 1 284 ? -12.734 -26.062 8.461 1 98.12 284 PRO A O 1
ATOM 2212 N N . MET A 1 285 ? -14.188 -24.625 9.453 1 97.5 285 MET A N 1
ATOM 2213 C CA . MET A 1 285 ? -13.445 -23.453 9.016 1 97.5 285 MET A CA 1
ATOM 2214 C C . MET A 1 285 ? -12.047 -23.438 9.609 1 97.5 285 MET A C 1
ATOM 2216 O O . MET A 1 285 ? -11.852 -23.828 10.766 1 97.5 285 MET A O 1
ATOM 2220 N N . PHE A 1 286 ? -11.109 -22.984 8.805 1 98.38 286 PHE A N 1
ATOM 2221 C CA . PHE A 1 286 ? -9.758 -22.875 9.336 1 98.38 286 PHE A CA 1
ATOM 2222 C C . PHE A 1 286 ? -9.75 -22.109 10.656 1 98.38 286 PHE A C 1
ATOM 2224 O O . PHE A 1 286 ? -10.477 -21.125 10.812 1 98.38 286 PHE A O 1
ATOM 2231 N N . PRO A 1 287 ? -8.992 -22.625 11.641 1 98.12 287 PRO A N 1
ATOM 2232 C CA . PRO A 1 287 ? -8.859 -21.844 12.867 1 98.12 287 PRO A CA 1
ATOM 2233 C C . PRO A 1 287 ? -8.281 -20.453 12.617 1 98.12 287 PRO A C 1
ATOM 2235 O O . PRO A 1 287 ? -7.625 -20.219 11.602 1 98.12 287 PRO A O 1
ATOM 2238 N N . GLU A 1 288 ? -8.5 -19.516 13.5 1 96.94 288 GLU A N 1
ATOM 2239 C CA . GLU A 1 288 ? -8.141 -18.109 13.297 1 96.94 288 GLU A CA 1
ATOM 2240 C C . GLU A 1 288 ? -6.645 -17.953 13.07 1 96.94 288 GLU A C 1
ATOM 2242 O O . GLU A 1 288 ? -6.215 -17.125 12.266 1 96.94 288 GLU A O 1
ATOM 2247 N N . TRP A 1 289 ? -5.855 -18.734 13.852 1 97.81 289 TRP A N 1
ATOM 2248 C CA . TRP A 1 289 ? -4.41 -18.609 13.688 1 97.81 289 TRP A CA 1
ATOM 2249 C C . TRP A 1 289 ? -3.988 -18.922 12.258 1 97.81 289 TRP A C 1
ATOM 2251 O O . TRP A 1 289 ? -3.059 -18.312 11.727 1 97.81 289 TRP A O 1
ATOM 2261 N N . LYS A 1 290 ? -4.625 -19.859 11.602 1 98.5 290 LYS A N 1
ATOM 2262 C CA . LYS A 1 290 ? -4.363 -20.203 10.203 1 98.5 290 LYS A CA 1
ATOM 2263 C C . LYS A 1 290 ? -4.887 -19.125 9.266 1 98.5 290 LYS A C 1
ATOM 2265 O O . LYS A 1 290 ? -4.184 -18.703 8.344 1 98.5 290 LYS A O 1
ATOM 2270 N N . ARG A 1 291 ? -6.078 -18.625 9.492 1 98.19 291 ARG A N 1
ATOM 2271 C CA . ARG A 1 291 ? -6.684 -17.609 8.641 1 98.19 291 ARG A CA 1
ATOM 2272 C C . ARG A 1 291 ? -5.895 -16.312 8.695 1 98.19 291 ARG A C 1
ATOM 2274 O O . ARG A 1 291 ? -5.66 -15.68 7.66 1 98.19 291 ARG A O 1
ATOM 2281 N N . GLU A 1 292 ? -5.508 -15.93 9.922 1 98 292 GLU A N 1
ATOM 2282 C CA . GLU A 1 292 ? -4.695 -14.734 10.094 1 98 292 GLU A CA 1
ATOM 2283 C C . GLU A 1 292 ? -3.412 -14.812 9.273 1 98 292 GLU A C 1
ATOM 2285 O O . GLU A 1 292 ? -3.037 -13.852 8.594 1 98 292 GLU A O 1
ATOM 2290 N N . SER A 1 293 ? -2.826 -15.938 9.344 1 97.75 293 SER A N 1
ATOM 2291 C CA . SER A 1 293 ? -1.558 -16.125 8.648 1 97.75 293 SER A CA 1
ATOM 2292 C C . SER A 1 293 ? -1.749 -16.109 7.137 1 97.75 293 SER A C 1
ATOM 2294 O O . SER A 1 293 ? -0.967 -15.492 6.414 1 97.75 293 SER A O 1
ATOM 2296 N N . LEU A 1 294 ? -2.768 -16.781 6.645 1 98.19 294 LEU A N 1
ATOM 2297 C CA . LEU A 1 294 ? -3.059 -16.781 5.215 1 98.19 294 LEU A CA 1
ATOM 2298 C C . LEU A 1 294 ? -3.342 -15.359 4.723 1 98.19 294 LEU A C 1
ATOM 2300 O O . LEU A 1 294 ? -2.838 -14.945 3.678 1 98.19 294 LEU A O 1
ATOM 2304 N N . LEU A 1 295 ? -4.027 -14.594 5.508 1 97.88 295 LEU A N 1
ATOM 2305 C CA . LEU A 1 295 ? -4.492 -13.273 5.09 1 97.88 295 LEU A CA 1
ATOM 2306 C C . LEU A 1 295 ? -3.42 -12.219 5.336 1 97.88 295 LEU A C 1
ATOM 2308 O O . LEU A 1 295 ? -3.516 -11.102 4.824 1 97.88 295 LEU A O 1
ATOM 2312 N N . SER A 1 296 ? -2.369 -12.578 6.082 1 97.12 296 SER A N 1
ATOM 2313 C CA . SER A 1 296 ? -1.284 -11.633 6.34 1 97.12 296 SER A CA 1
ATOM 2314 C C . SER A 1 296 ? -0.311 -11.578 5.168 1 97.12 296 SER A C 1
ATOM 2316 O O . SER A 1 296 ? 0.438 -10.609 5.023 1 97.12 296 SER A O 1
ATOM 2318 N N . PHE A 1 297 ? -0.271 -12.602 4.391 1 97.38 297 PHE A N 1
ATOM 2319 C CA . PHE A 1 297 ? 0.574 -12.586 3.201 1 97.38 297 PHE A CA 1
ATOM 2320 C C . PHE A 1 297 ? -0.204 -12.086 1.99 1 97.38 297 PHE A C 1
ATOM 2322 O O . PHE A 1 297 ? -1.437 -12.047 2.01 1 97.38 297 PHE A O 1
ATOM 2329 N N . HIS A 1 298 ? 0.557 -11.602 1.009 1 97.31 298 HIS A N 1
ATOM 2330 C CA . HIS A 1 298 ? -0.115 -11.039 -0.157 1 97.31 298 HIS A CA 1
ATOM 2331 C C . HIS A 1 298 ? -0.05 -11.992 -1.345 1 97.31 298 HIS A C 1
ATOM 2333 O O . HIS A 1 298 ? 1.007 -12.555 -1.637 1 97.31 298 HIS A O 1
ATOM 2339 N N . MET A 1 299 ? -1.191 -12.281 -1.933 1 97.5 299 MET A N 1
ATOM 2340 C CA . MET A 1 299 ? -1.237 -12.82 -3.289 1 97.5 299 MET A CA 1
ATOM 2341 C C . MET A 1 299 ? -1.231 -11.695 -4.32 1 97.5 299 MET A C 1
ATOM 2343 O O . MET A 1 299 ? -2.227 -10.992 -4.48 1 97.5 299 MET A O 1
ATOM 2347 N N . THR A 1 300 ? -0.169 -11.555 -5.02 1 97.12 300 THR A N 1
ATOM 2348 C CA . THR A 1 300 ? 0.001 -10.414 -5.922 1 97.12 300 THR A CA 1
ATOM 2349 C C . THR A 1 300 ? -0.558 -10.734 -7.305 1 97.12 300 THR A C 1
ATOM 2351 O O . THR A 1 300 ? -0.924 -11.883 -7.582 1 97.12 300 THR A O 1
ATOM 2354 N N . THR A 1 301 ? -0.697 -9.773 -8.109 1 97.25 301 THR A N 1
ATOM 2355 C CA . THR A 1 301 ? -1.133 -9.906 -9.492 1 97.25 301 THR A CA 1
ATOM 2356 C C . THR A 1 301 ? -0.102 -9.305 -10.445 1 97.25 301 THR A C 1
ATOM 2358 O O . THR A 1 301 ? 0.218 -8.117 -10.352 1 97.25 301 THR A O 1
ATOM 2361 N N . TYR A 1 302 ? 0.431 -10.078 -11.195 1 97.56 302 TYR A N 1
ATOM 2362 C CA . TYR A 1 302 ? 1.405 -9.789 -12.242 1 97.56 302 TYR A CA 1
ATOM 2363 C C . TYR A 1 302 ? 0.847 -10.125 -13.617 1 97.56 302 TYR A C 1
ATOM 2365 O O . TYR A 1 302 ? 0.761 -11.297 -13.984 1 97.56 302 TYR A O 1
ATOM 2373 N N . THR A 1 303 ? 0.509 -9.109 -14.406 1 97.94 303 THR A N 1
ATOM 2374 C CA . THR A 1 303 ? -0.196 -9.352 -15.656 1 97.94 303 THR A CA 1
ATOM 2375 C C . THR A 1 303 ? 0.7 -9.039 -16.859 1 97.94 303 THR A C 1
ATOM 2377 O O . THR A 1 303 ? 1.144 -7.898 -17.016 1 97.94 303 THR A O 1
ATOM 2380 N N . LYS A 1 304 ? 0.971 -10.031 -17.656 1 98.12 304 LYS A N 1
ATOM 2381 C CA . LYS A 1 304 ? 1.63 -9.859 -18.953 1 98.12 304 LYS A CA 1
ATOM 2382 C C . LYS A 1 304 ? 0.612 -9.617 -20.062 1 98.12 304 LYS A C 1
ATOM 2384 O O . LYS A 1 304 ? -0.318 -10.406 -20.234 1 98.12 304 LYS A O 1
ATOM 2389 N N . ILE A 1 305 ? 0.781 -8.562 -20.766 1 98.69 305 ILE A N 1
ATOM 2390 C CA . ILE A 1 305 ? -0.067 -8.266 -21.922 1 98.69 305 ILE A CA 1
ATOM 2391 C C . ILE A 1 305 ? 0.732 -8.438 -23.203 1 98.69 305 ILE A C 1
ATOM 2393 O O . ILE A 1 305 ? 1.759 -7.785 -23.406 1 98.69 305 ILE A O 1
ATOM 2397 N N . PHE A 1 306 ? 0.226 -9.305 -24.078 1 97.56 306 PHE A N 1
ATOM 2398 C CA . PHE A 1 306 ? 0.916 -9.586 -25.328 1 97.56 306 PHE A CA 1
ATOM 2399 C C . PHE A 1 306 ? 0.224 -8.898 -26.484 1 97.56 306 PHE A C 1
ATOM 2401 O O . PHE A 1 306 ? -0.994 -9 -26.641 1 97.56 306 PHE A O 1
ATOM 2408 N N . LEU A 1 307 ? 1.021 -8.211 -27.281 1 97.75 307 LEU A N 1
ATOM 2409 C CA . LEU A 1 307 ? 0.54 -7.508 -28.469 1 97.75 307 LEU A CA 1
ATOM 2410 C C . LEU A 1 307 ? 1.278 -7.977 -29.719 1 97.75 307 LEU A C 1
ATOM 2412 O O . LEU A 1 307 ? 2.51 -7.949 -29.75 1 97.75 307 LEU A O 1
ATOM 2416 N N . ARG A 1 308 ? 0.537 -8.438 -30.703 1 95.94 308 ARG A N 1
ATOM 2417 C CA . ARG A 1 308 ? 1.118 -8.844 -31.984 1 95.94 308 ARG A CA 1
ATOM 2418 C C . ARG A 1 308 ? 0.816 -7.82 -33.062 1 95.94 308 ARG A C 1
ATOM 2420 O O . ARG A 1 308 ? -0.347 -7.496 -33.312 1 95.94 308 ARG A O 1
ATOM 2427 N N . PHE A 1 309 ? 1.86 -7.328 -33.656 1 95.56 309 PHE A N 1
ATOM 2428 C CA . PHE A 1 309 ? 1.73 -6.289 -34.688 1 95.56 309 PHE A CA 1
ATOM 2429 C C . PHE A 1 309 ? 2.088 -6.828 -36.062 1 95.56 309 PHE A C 1
ATOM 2431 O O . PHE A 1 309 ? 2.885 -7.758 -36.188 1 95.56 309 PHE A O 1
ATOM 2438 N N . LYS A 1 310 ? 1.504 -6.203 -37.062 1 93.06 310 LYS A N 1
ATOM 2439 C CA . LYS A 1 310 ? 1.822 -6.551 -38.438 1 93.06 310 LYS A CA 1
ATOM 2440 C C . LYS A 1 310 ? 3.25 -6.145 -38.812 1 93.06 310 LYS A C 1
ATOM 2442 O O . LYS A 1 310 ? 3.951 -6.875 -39.5 1 93.06 310 LYS A O 1
ATOM 2447 N N . GLN A 1 311 ? 3.629 -4.98 -38.312 1 91.88 311 GLN A N 1
ATOM 2448 C CA . GLN A 1 311 ? 4.961 -4.457 -38.594 1 91.88 311 GLN A CA 1
ATOM 2449 C C . GLN A 1 311 ? 5.664 -4.027 -37.312 1 91.88 311 GLN A C 1
ATOM 2451 O O . GLN A 1 311 ? 5.031 -3.469 -36.406 1 91.88 311 GLN A O 1
ATOM 2456 N N . LYS A 1 312 ? 6.914 -4.301 -37.312 1 92.81 312 LYS A N 1
ATOM 2457 C CA . LYS A 1 312 ? 7.734 -3.844 -36.219 1 92.81 312 LYS A CA 1
ATOM 2458 C C . LYS A 1 312 ? 8.094 -2.369 -36.344 1 92.81 312 LYS A C 1
ATOM 2460 O O . LYS A 1 312 ? 8.539 -1.939 -37.406 1 92.81 312 LYS A O 1
ATOM 2465 N N . PHE A 1 313 ? 7.91 -1.53 -35.344 1 95.19 313 PHE A N 1
ATOM 2466 C CA . PHE A 1 313 ? 8.234 -0.111 -35.406 1 95.19 313 PHE A CA 1
ATOM 2467 C C . PHE A 1 313 ? 9.164 0.279 -34.281 1 95.19 313 PHE A C 1
ATOM 2469 O O . PHE A 1 313 ? 9.5 1.453 -34.125 1 95.19 313 PHE A O 1
ATOM 2476 N N . TRP A 1 314 ? 9.594 -0.618 -33.438 1 95.62 314 TRP A N 1
ATOM 2477 C CA . TRP A 1 314 ? 10.461 -0.345 -32.281 1 95.62 314 TRP A CA 1
ATOM 2478 C C . TRP A 1 314 ? 11.867 -0.884 -32.531 1 95.62 314 TRP A C 1
ATOM 2480 O O . TRP A 1 314 ? 12.094 -1.636 -33.469 1 95.62 314 TRP A O 1
ATOM 2490 N N . GLY A 1 315 ? 12.883 -0.501 -31.688 1 92.31 315 GLY A N 1
ATOM 2491 C CA . GLY A 1 315 ? 14.281 -0.898 -31.797 1 92.31 315 GLY A CA 1
ATOM 2492 C C . GLY A 1 315 ? 14.547 -2.303 -31.297 1 92.31 315 GLY A C 1
ATOM 2493 O O . GLY A 1 315 ? 13.617 -3.029 -30.938 1 92.31 315 GLY A O 1
ATOM 2494 N N . ASP A 1 316 ? 15.812 -2.729 -31.203 1 92.5 316 ASP A N 1
ATOM 2495 C CA . ASP A 1 316 ? 16.188 -4.102 -30.875 1 92.5 316 ASP A CA 1
ATOM 2496 C C . ASP A 1 316 ? 16.562 -4.23 -29.406 1 92.5 316 ASP A C 1
ATOM 2498 O O . ASP A 1 316 ? 17.375 -5.082 -29.047 1 92.5 316 ASP A O 1
ATOM 2502 N N . TRP A 1 317 ? 16 -3.279 -28.641 1 93.75 317 TRP A N 1
ATOM 2503 C CA . TRP A 1 317 ? 16.203 -3.4 -27.203 1 93.75 317 TRP A CA 1
ATOM 2504 C C . TRP A 1 317 ? 15.453 -4.609 -26.656 1 93.75 317 TRP A C 1
ATOM 2506 O O . TRP A 1 317 ? 14.422 -5.016 -27.203 1 93.75 317 TRP A O 1
ATOM 2516 N N . GLN A 1 318 ? 15.914 -5.242 -25.594 1 93.88 318 GLN A N 1
ATOM 2517 C CA . GLN A 1 318 ? 15.18 -6.312 -24.938 1 93.88 318 GLN A CA 1
ATOM 2518 C C . GLN A 1 318 ? 14.078 -5.754 -24.031 1 93.88 318 GLN A C 1
ATOM 2520 O O . GLN A 1 318 ? 12.969 -6.293 -24 1 93.88 318 GLN A O 1
ATOM 2525 N N . PHE A 1 319 ? 14.414 -4.648 -23.359 1 96.06 319 PHE A N 1
ATOM 2526 C CA . PHE A 1 319 ? 13.453 -4.008 -22.469 1 96.06 319 PHE A CA 1
ATOM 2527 C C . PHE A 1 319 ? 13.32 -2.523 -22.781 1 96.06 319 PHE A C 1
ATOM 2529 O O . PHE A 1 319 ? 14.234 -1.926 -23.375 1 96.06 319 PHE A O 1
ATOM 2536 N N . ALA A 1 320 ? 12.242 -1.964 -22.516 1 98.19 320 ALA A N 1
ATOM 2537 C CA . ALA A 1 320 ? 12.008 -0.522 -22.547 1 98.19 320 ALA A CA 1
ATOM 2538 C C . ALA A 1 320 ? 11.242 -0.053 -21.328 1 98.19 320 ALA A C 1
ATOM 2540 O O . ALA A 1 320 ? 10.32 -0.733 -20.859 1 98.19 320 ALA A O 1
ATOM 2541 N N . LEU A 1 321 ? 11.641 1.063 -20.75 1 98.38 321 LEU A N 1
ATOM 2542 C CA . LEU A 1 321 ? 10.938 1.685 -19.641 1 98.38 321 LEU A CA 1
ATOM 2543 C C . LEU A 1 321 ? 10.234 2.965 -20.078 1 98.38 321 LEU A C 1
ATOM 2545 O O . LEU A 1 321 ? 10.859 3.834 -20.703 1 98.38 321 LEU A O 1
ATOM 2549 N N . TYR A 1 322 ? 9 3.021 -19.828 1 98.25 322 TYR A N 1
ATOM 2550 C CA . TYR A 1 322 ? 8.195 4.211 -20.094 1 98.25 322 TYR A CA 1
ATOM 2551 C C . TYR A 1 322 ? 7.957 5.008 -18.812 1 98.25 322 TYR A C 1
ATOM 2553 O O . TYR A 1 322 ? 7.273 4.539 -17.906 1 98.25 322 TYR A O 1
ATOM 2561 N N . ALA A 1 323 ? 8.539 6.191 -18.719 1 97.25 323 ALA A N 1
ATOM 2562 C CA . ALA A 1 323 ? 8.492 7.023 -17.516 1 97.25 323 ALA A CA 1
ATOM 2563 C C . ALA A 1 323 ? 7.562 8.219 -17.719 1 97.25 323 ALA A C 1
ATOM 2565 O O . ALA A 1 323 ? 7.777 9.031 -18.625 1 97.25 323 ALA A O 1
ATOM 2566 N N . ASN A 1 324 ? 6.57 8.336 -16.828 1 94.81 324 ASN A N 1
ATOM 2567 C CA . ASN A 1 324 ? 5.672 9.484 -16.828 1 94.81 324 ASN A CA 1
ATOM 2568 C C . ASN A 1 324 ? 5.043 9.711 -15.461 1 94.81 324 ASN A C 1
ATOM 2570 O O . ASN A 1 324 ? 5.488 9.141 -14.469 1 94.81 324 ASN A O 1
ATOM 2574 N N . ASN A 1 325 ? 4.082 10.602 -15.352 1 88.56 325 ASN A N 1
ATOM 2575 C CA . ASN A 1 325 ? 3.436 10.93 -14.094 1 88.56 325 ASN A CA 1
ATOM 2576 C C . ASN A 1 325 ? 2.701 9.734 -13.5 1 88.56 325 ASN A C 1
ATOM 2578 O O . ASN A 1 325 ? 2.721 9.516 -12.289 1 88.56 325 ASN A O 1
ATOM 2582 N N . VAL A 1 326 ? 2.123 8.961 -14.328 1 86.5 326 VAL A N 1
ATOM 2583 C CA . VAL A 1 326 ? 1.343 7.824 -13.844 1 86.5 326 VAL A CA 1
ATOM 2584 C C . VAL A 1 326 ? 2.281 6.715 -13.375 1 86.5 326 VAL A C 1
ATOM 2586 O O . VAL A 1 326 ? 1.944 5.949 -12.469 1 86.5 326 VAL A O 1
ATOM 2589 N N . THR A 1 327 ? 3.457 6.668 -13.93 1 84.62 327 THR A N 1
ATOM 2590 C CA . THR A 1 327 ? 4.473 5.734 -13.453 1 84.62 327 THR A CA 1
ATOM 2591 C C . THR A 1 327 ? 4.777 5.977 -11.977 1 84.62 327 THR A C 1
ATOM 2593 O O . THR A 1 327 ? 4.902 5.023 -11.203 1 84.62 327 THR A O 1
ATOM 2596 N N . GLN A 1 328 ? 4.832 7.164 -11.57 1 80.44 328 GLN A N 1
ATOM 2597 C CA . GLN A 1 328 ? 5.094 7.535 -10.188 1 80.44 328 GLN A CA 1
ATOM 2598 C C . GLN A 1 328 ? 3.914 7.176 -9.289 1 80.44 328 GLN A C 1
ATOM 2600 O O . GLN A 1 328 ? 4.047 7.141 -8.062 1 80.44 328 GLN A O 1
ATOM 2605 N N . HIS A 1 329 ? 2.762 6.898 -9.938 1 75.31 329 HIS A N 1
ATOM 2606 C CA . HIS A 1 329 ? 1.524 6.582 -9.234 1 75.31 329 HIS A CA 1
ATOM 2607 C C . HIS A 1 329 ? 1.367 5.074 -9.055 1 75.31 329 HIS A C 1
ATOM 2609 O O . HIS A 1 329 ? 0.439 4.621 -8.375 1 75.31 329 HIS A O 1
ATOM 2615 N N . GLY A 1 330 ? 2.273 4.273 -9.398 1 75.38 330 GLY A N 1
ATOM 2616 C CA . GLY A 1 330 ? 2.119 2.844 -9.195 1 75.38 330 GLY A CA 1
ATOM 2617 C C . GLY A 1 330 ? 2.295 2.039 -10.469 1 75.38 330 GLY A C 1
ATOM 2618 O O . GLY A 1 330 ? 1.932 0.862 -10.523 1 75.38 330 GLY A O 1
ATOM 2619 N N . GLY A 1 331 ? 2.74 2.709 -11.43 1 81.25 331 GLY A N 1
ATOM 2620 C CA . GLY A 1 331 ? 2.994 2.033 -12.695 1 81.25 331 GLY A CA 1
ATOM 2621 C C . GLY A 1 331 ? 1.852 2.168 -13.688 1 81.25 331 GLY A C 1
ATOM 2622 O O . GLY A 1 331 ? 0.684 2.207 -13.289 1 81.25 331 GLY A O 1
ATOM 2623 N N . TYR A 1 332 ? 2.074 2.354 -14.883 1 90.31 332 TYR A N 1
ATOM 2624 C CA . TYR A 1 332 ? 1.152 2.438 -16.016 1 90.31 332 TYR A CA 1
ATOM 2625 C C . TYR A 1 332 ? 1.838 2.023 -17.312 1 90.31 332 TYR A C 1
ATOM 2627 O O . TYR A 1 332 ? 2.363 2.869 -18.031 1 90.31 332 TYR A O 1
ATOM 2635 N N . TYR A 1 333 ? 1.71 0.75 -17.578 1 97.25 333 TYR A N 1
ATOM 2636 C CA . TYR A 1 333 ? 2.377 0.158 -18.734 1 97.25 333 TYR A CA 1
ATOM 2637 C C . TYR A 1 333 ? 3.828 0.614 -18.812 1 97.25 333 TYR A C 1
ATOM 2639 O O . TYR A 1 333 ? 4.27 1.109 -19.859 1 97.25 333 TYR A O 1
ATOM 2647 N N . THR A 1 334 ? 4.613 0.415 -17.75 1 98 334 THR A N 1
ATOM 2648 C CA . THR A 1 334 ? 5.938 0.99 -17.547 1 98 334 THR A CA 1
ATOM 2649 C C . THR A 1 334 ? 7.012 0.103 -18.172 1 98 334 THR A C 1
ATOM 2651 O O . THR A 1 334 ? 7.977 0.603 -18.75 1 98 334 THR A O 1
ATOM 2654 N N . VAL A 1 335 ? 6.875 -1.22 -18.094 1 97.94 335 VAL A N 1
ATOM 2655 C CA . VAL A 1 335 ? 7.938 -2.125 -18.531 1 97.94 335 VAL A CA 1
ATOM 2656 C C . VAL A 1 335 ? 7.492 -2.883 -19.766 1 97.94 335 VAL A C 1
ATOM 2658 O O . VAL A 1 335 ? 6.516 -3.633 -19.734 1 97.94 335 VAL A O 1
ATOM 2661 N N . TRP A 1 336 ? 8.234 -2.66 -20.781 1 97.88 336 TRP A N 1
ATOM 2662 C CA . TRP A 1 336 ? 8.008 -3.316 -22.062 1 97.88 336 TRP A CA 1
ATOM 2663 C C . TRP A 1 336 ? 9.125 -4.305 -22.375 1 97.88 336 TRP A C 1
ATOM 2665 O O . TRP A 1 336 ? 10.289 -4.074 -22.016 1 97.88 336 TRP A O 1
ATOM 2675 N N . GLN A 1 337 ? 8.781 -5.398 -22.953 1 96 337 GLN A N 1
ATOM 2676 C CA . GLN A 1 337 ? 9.727 -6.422 -23.391 1 96 337 GLN A CA 1
ATOM 2677 C C . GLN A 1 337 ? 9.531 -6.762 -24.875 1 96 337 GLN A C 1
ATOM 2679 O O . GLN A 1 337 ? 8.406 -6.98 -25.312 1 96 337 GLN A O 1
ATOM 2684 N N . ASN A 1 338 ? 10.617 -6.75 -25.594 1 94.81 338 ASN A N 1
ATOM 2685 C CA . ASN A 1 338 ? 10.664 -7.133 -27 1 94.81 338 ASN A CA 1
ATOM 2686 C C . ASN A 1 338 ? 10.898 -8.633 -27.156 1 94.81 338 ASN A C 1
ATOM 2688 O O . ASN A 1 338 ? 12.031 -9.102 -27.016 1 94.81 338 ASN A O 1
ATOM 2692 N N . LEU A 1 339 ? 9.852 -9.336 -27.562 1 91.56 339 LEU A N 1
ATOM 2693 C CA . LEU A 1 339 ? 9.969 -10.789 -27.625 1 91.56 339 LEU A CA 1
ATOM 2694 C C . LEU A 1 339 ? 10.633 -11.211 -28.938 1 91.56 339 LEU A C 1
ATOM 2696 O O . LEU A 1 339 ? 10.906 -12.398 -29.141 1 91.56 339 LEU A O 1
ATOM 2700 N N . ASN A 1 340 ? 10.984 -10.188 -29.781 1 86.75 340 ASN A N 1
ATOM 2701 C CA . ASN A 1 340 ? 11.727 -10.438 -31.016 1 86.75 340 ASN A CA 1
ATOM 2702 C C . ASN A 1 340 ? 13.172 -9.961 -30.891 1 86.75 340 ASN A C 1
ATOM 2704 O O . ASN A 1 340 ? 13.891 -9.906 -31.891 1 86.75 340 ASN A O 1
ATOM 2708 N N . ALA A 1 341 ? 13.523 -9.609 -29.719 1 87.19 341 ALA A N 1
ATOM 2709 C CA . ALA A 1 341 ? 14.883 -9.109 -29.562 1 87.19 341 ALA A CA 1
ATOM 2710 C C . ALA A 1 341 ? 15.914 -10.188 -29.875 1 87.19 341 ALA A C 1
ATOM 2712 O O . ALA A 1 341 ? 15.641 -11.383 -29.703 1 87.19 341 ALA A O 1
ATOM 2713 N N . PRO A 1 342 ? 17.078 -9.719 -30.344 1 77.31 342 PRO A N 1
ATOM 2714 C CA . PRO A 1 342 ? 18.125 -10.727 -30.547 1 77.31 342 PRO A CA 1
ATOM 2715 C C . PRO A 1 342 ? 18.406 -11.57 -29.312 1 77.31 342 PRO A C 1
ATOM 2717 O O . PRO A 1 342 ? 18.516 -11.023 -28.203 1 77.31 342 PRO A O 1
ATOM 2720 N N . GLY A 1 343 ? 18.438 -12.875 -29.375 1 64.38 343 GLY A N 1
ATOM 2721 C CA . GLY A 1 343 ? 18.672 -13.781 -28.266 1 64.38 343 GLY A CA 1
ATOM 2722 C C . GLY A 1 343 ? 17.406 -14.344 -27.656 1 64.38 343 GLY A C 1
ATOM 2723 O O . GLY A 1 343 ? 17.453 -15.336 -26.922 1 64.38 343 GLY A O 1
ATOM 2724 N N . TYR A 1 344 ? 16.375 -13.664 -27.594 1 61.81 344 TYR A N 1
ATOM 2725 C CA . TYR A 1 344 ? 15.141 -14.203 -27.031 1 61.81 344 TYR A CA 1
ATOM 2726 C C . TYR A 1 344 ? 14.562 -15.273 -27.938 1 61.81 344 TYR A C 1
ATOM 2728 O O . TYR A 1 344 ? 15.234 -15.75 -28.875 1 61.81 344 TYR A O 1
ATOM 2736 N N . LEU A 1 345 ? 13.188 -15.141 -27.828 1 53.44 345 LEU A N 1
ATOM 2737 C CA . LEU A 1 345 ? 12.273 -16.125 -28.406 1 53.44 345 LEU A CA 1
ATOM 2738 C C . LEU A 1 345 ? 12.711 -16.516 -29.812 1 53.44 345 LEU A C 1
ATOM 2740 O O . LEU A 1 345 ? 12.812 -17.703 -30.125 1 53.44 345 LEU A O 1
ATOM 2744 N N . PHE A 1 346 ? 12.055 -15.797 -30.625 1 48.88 346 PHE A N 1
ATOM 2745 C CA . PHE A 1 346 ? 11.383 -16.25 -31.844 1 48.88 346 PHE A CA 1
ATOM 2746 C C . PHE A 1 346 ? 12.352 -16.25 -33.031 1 48.88 346 PHE A C 1
ATOM 2748 O O . PHE A 1 346 ? 13.266 -15.43 -33.094 1 48.88 346 PHE A O 1
ATOM 2755 N N . LYS A 1 347 ? 12.633 -17.359 -33.375 1 48.28 347 LYS A N 1
ATOM 2756 C CA . LYS A 1 347 ? 13.109 -17.328 -34.75 1 48.28 347 LYS A CA 1
ATOM 2757 C C . LYS A 1 347 ? 12.867 -15.969 -35.406 1 48.28 347 LYS A C 1
ATOM 2759 O O . LYS A 1 347 ? 11.883 -15.297 -35.094 1 48.28 347 LYS A O 1
ATOM 2764 N N . PRO A 1 348 ? 13.953 -15.391 -35.875 1 46.09 348 PRO A N 1
ATOM 2765 C CA . PRO A 1 348 ? 13.68 -14.188 -36.688 1 46.09 348 PRO A CA 1
ATOM 2766 C C . PRO A 1 348 ? 12.195 -14.031 -37 1 46.09 348 PRO A C 1
ATOM 2768 O O . PRO A 1 348 ? 11.445 -15.008 -36.969 1 46.09 348 PRO A O 1
ATOM 2771 N N . ALA A 1 349 ? 11.633 -12.703 -37.125 1 46.62 349 ALA A N 1
ATOM 2772 C CA . ALA A 1 349 ? 10.453 -12.297 -37.875 1 46.62 349 ALA A CA 1
ATOM 2773 C C . ALA A 1 349 ? 10.109 -13.328 -38.938 1 46.62 349 ALA A C 1
ATOM 2775 O O . ALA A 1 349 ? 9.234 -13.094 -39.781 1 46.62 349 ALA A O 1
ATOM 2776 N N . ALA A 1 350 ? 10.883 -14.172 -39 1 46.12 350 ALA A N 1
ATOM 2777 C CA . ALA A 1 350 ? 10.562 -14.977 -40.188 1 46.12 350 ALA A CA 1
ATOM 2778 C C . ALA A 1 350 ? 9.148 -15.539 -40.094 1 46.12 350 ALA A C 1
ATOM 2780 O O . ALA A 1 350 ? 8.578 -15.961 -41.094 1 46.12 350 ALA A O 1
ATOM 2781 N N . THR A 1 351 ? 8.781 -15.75 -38.812 1 55.44 351 THR A N 1
ATOM 2782 C CA . THR A 1 351 ? 7.422 -16.281 -38.812 1 55.44 351 THR A CA 1
ATOM 2783 C C . THR A 1 351 ? 6.398 -15.164 -38.969 1 55.44 351 THR A C 1
ATOM 2785 O O . THR A 1 351 ? 5.199 -15.43 -39.094 1 55.44 351 THR A O 1
ATOM 2788 N N . GLY A 1 352 ? 6.957 -13.977 -39 1 64.81 352 GLY A N 1
ATOM 2789 C CA . GLY A 1 352 ? 6.043 -12.883 -39.281 1 64.81 352 GLY A CA 1
ATOM 2790 C C . GLY A 1 352 ? 5.34 -12.367 -38.031 1 64.81 352 GLY A C 1
ATOM 2791 O O . GLY A 1 352 ? 4.496 -11.477 -38.125 1 64.81 352 GLY A O 1
ATOM 2792 N N . ASP A 1 353 ? 5.824 -12.906 -36.719 1 84.81 353 ASP A N 1
ATOM 2793 C CA . ASP A 1 353 ? 5.113 -12.391 -35.562 1 84.81 353 ASP A CA 1
ATOM 2794 C C . ASP A 1 353 ? 5.93 -11.305 -34.844 1 84.81 353 ASP A C 1
ATOM 2796 O O . ASP A 1 353 ? 7.039 -11.57 -34.375 1 84.81 353 ASP A O 1
ATOM 2800 N N . ASN A 1 354 ? 5.531 -10.023 -34.844 1 91.94 354 ASN A N 1
ATOM 2801 C CA . ASN A 1 354 ? 6.082 -8.906 -34.062 1 91.94 354 ASN A CA 1
ATOM 2802 C C . ASN A 1 354 ? 5.34 -8.727 -32.75 1 91.94 354 ASN A C 1
ATOM 2804 O O . ASN A 1 354 ? 4.246 -8.156 -32.719 1 91.94 354 ASN A O 1
ATOM 2808 N N . ILE A 1 355 ? 6.055 -9.227 -31.656 1 94.12 355 ILE A N 1
ATOM 2809 C CA . ILE A 1 355 ? 5.309 -9.289 -30.391 1 94.12 355 ILE A CA 1
ATOM 2810 C C . ILE A 1 355 ? 5.98 -8.406 -29.344 1 94.12 355 ILE A C 1
ATOM 2812 O O . ILE A 1 355 ? 7.172 -8.562 -29.062 1 94.12 355 ILE A O 1
ATOM 2816 N N . LEU A 1 356 ? 5.219 -7.438 -28.781 1 96 356 LEU A N 1
ATOM 2817 C CA . LEU A 1 356 ? 5.578 -6.711 -27.578 1 96 356 LEU A CA 1
ATOM 2818 C C . LEU A 1 356 ? 4.801 -7.238 -26.375 1 96 356 LEU A C 1
ATOM 2820 O O . LEU A 1 356 ? 3.621 -7.574 -26.484 1 96 356 LEU A O 1
ATOM 2824 N N . MET A 1 357 ? 5.504 -7.352 -25.359 1 96.94 357 MET A N 1
ATOM 2825 C CA . MET A 1 357 ? 4.879 -7.668 -24.078 1 96.94 357 MET A CA 1
ATOM 2826 C C . MET A 1 357 ? 5 -6.496 -23.109 1 96.94 357 MET A C 1
ATOM 2828 O O . MET A 1 357 ? 6.055 -5.863 -23.016 1 96.94 357 MET A O 1
ATOM 2832 N N . VAL A 1 358 ? 3.926 -6.07 -22.516 1 98.38 358 VAL A N 1
ATOM 2833 C CA . VAL A 1 358 ? 3.971 -5.07 -21.453 1 98.38 358 VAL A CA 1
ATOM 2834 C C . VAL A 1 358 ? 3.371 -5.648 -20.172 1 98.38 358 VAL A C 1
ATOM 2836 O O . VAL A 1 358 ? 2.422 -6.43 -20.234 1 98.38 358 VAL A O 1
ATOM 2839 N N . THR A 1 359 ? 4 -5.32 -19.078 1 97.62 359 THR A N 1
ATOM 2840 C CA . THR A 1 359 ? 3.607 -5.898 -17.797 1 97.62 359 THR A CA 1
ATOM 2841 C C . THR A 1 359 ? 3.014 -4.836 -16.875 1 97.62 359 THR A C 1
ATOM 2843 O O . THR A 1 359 ? 3.533 -3.721 -16.797 1 97.62 359 THR A O 1
ATOM 2846 N N . THR A 1 360 ? 1.898 -5.105 -16.266 1 97.06 360 THR A N 1
ATOM 2847 C CA . THR A 1 360 ? 1.354 -4.332 -15.148 1 97.06 360 THR A CA 1
ATOM 2848 C C . THR A 1 360 ? 1.331 -5.164 -13.867 1 97.06 360 THR A C 1
ATOM 2850 O O . THR A 1 360 ? 1.367 -6.395 -13.922 1 97.06 360 THR A O 1
ATOM 2853 N N . THR A 1 361 ? 1.378 -4.52 -12.75 1 96.44 361 THR A N 1
ATOM 2854 C CA . THR A 1 361 ? 1.416 -5.227 -11.477 1 96.44 361 THR A CA 1
ATOM 2855 C C . THR A 1 361 ? 0.382 -4.652 -10.508 1 96.44 361 THR A C 1
ATOM 2857 O O . THR A 1 361 ? -0.188 -3.59 -10.758 1 96.44 361 THR A O 1
ATOM 2860 N N . ASP A 1 362 ? 0.113 -5.363 -9.477 1 93.56 362 ASP A N 1
ATOM 2861 C CA . ASP A 1 362 ? -0.648 -4.941 -8.305 1 93.56 362 ASP A CA 1
ATOM 2862 C C . ASP A 1 362 ? -1.984 -4.324 -8.711 1 93.56 362 ASP A C 1
ATOM 2864 O O . ASP A 1 362 ? -2.748 -4.926 -9.469 1 93.56 362 ASP A O 1
ATOM 2868 N N . MET A 1 363 ? -2.307 -3.092 -8.289 1 91.69 363 MET A N 1
ATOM 2869 C CA . MET A 1 363 ? -3.637 -2.514 -8.461 1 91.69 363 MET A CA 1
ATOM 2870 C C . MET A 1 363 ? -3.898 -2.184 -9.93 1 91.69 363 MET A C 1
ATOM 2872 O O . MET A 1 363 ? -5.035 -2.275 -10.398 1 91.69 363 MET A O 1
ATOM 2876 N N . GLU A 1 364 ? -2.854 -1.835 -10.672 1 94.56 364 GLU A N 1
ATOM 2877 C CA . GLU A 1 364 ? -3.02 -1.597 -12.102 1 94.56 364 GLU A CA 1
ATOM 2878 C C . GLU A 1 364 ? -3.441 -2.869 -12.828 1 94.56 364 GLU A C 1
ATOM 2880 O O . GLU A 1 364 ? -4.258 -2.822 -13.75 1 94.56 364 GLU A O 1
ATOM 2885 N N . SER A 1 365 ? -2.852 -3.986 -12.422 1 96.12 365 SER A N 1
ATOM 2886 C CA . SER A 1 365 ? -3.252 -5.266 -13 1 96.12 365 SER A CA 1
ATOM 2887 C C . SER A 1 365 ? -4.719 -5.57 -12.703 1 96.12 365 SER A C 1
ATOM 2889 O O . SER A 1 365 ? -5.465 -5.961 -13.602 1 96.12 365 SER A O 1
ATOM 2891 N N . GLN A 1 366 ? -5.102 -5.387 -11.492 1 95.12 366 GLN A N 1
ATOM 2892 C CA . GLN A 1 366 ? -6.484 -5.672 -11.125 1 95.12 366 GLN A CA 1
ATOM 2893 C C . GLN A 1 366 ? -7.457 -4.797 -11.914 1 95.12 366 GLN A C 1
ATOM 2895 O O . GLN A 1 366 ? -8.508 -5.266 -12.352 1 95.12 366 GLN A O 1
ATOM 2900 N N . ARG A 1 367 ? -7.086 -3.553 -12.094 1 94.94 367 ARG A N 1
ATOM 2901 C CA . ARG A 1 367 ? -7.914 -2.617 -12.844 1 94.94 367 ARG A CA 1
ATOM 2902 C C . ARG A 1 367 ? -8.109 -3.09 -14.281 1 94.94 367 ARG A C 1
ATOM 2904 O O . ARG A 1 367 ? -9.242 -3.176 -14.758 1 94.94 367 ARG A O 1
ATOM 2911 N N . ILE A 1 368 ? -7.051 -3.439 -14.953 1 96.25 368 ILE A N 1
ATOM 2912 C CA . ILE A 1 368 ? -7.156 -3.746 -16.375 1 96.25 368 ILE A CA 1
ATOM 2913 C C . ILE A 1 368 ? -7.828 -5.105 -16.562 1 96.25 368 ILE A C 1
ATOM 2915 O O . ILE A 1 368 ? -8.461 -5.355 -17.594 1 96.25 368 ILE A O 1
ATOM 2919 N N . GLU A 1 369 ? -7.668 -5.973 -15.547 1 96.75 369 GLU A N 1
ATOM 2920 C CA . GLU A 1 369 ? -8.328 -7.27 -15.656 1 96.75 369 GLU A CA 1
ATOM 2921 C C . GLU A 1 369 ? -9.844 -7.121 -15.625 1 96.75 369 GLU A C 1
ATOM 2923 O O . GLU A 1 369 ? -10.57 -8.008 -16.078 1 96.75 369 GLU A O 1
ATOM 2928 N N . ARG A 1 370 ? -10.344 -6 -15.117 1 95.88 370 ARG A N 1
ATOM 2929 C CA . ARG A 1 370 ? -11.781 -5.754 -15.078 1 95.88 370 ARG A CA 1
ATOM 2930 C C . ARG A 1 370 ? -12.242 -5.016 -16.328 1 95.88 370 ARG A C 1
ATOM 2932 O O . ARG A 1 370 ? -13.406 -4.609 -16.422 1 95.88 370 ARG A O 1
ATOM 2939 N N . MET A 1 371 ? -11.359 -4.805 -17.281 1 97.19 371 MET A N 1
ATOM 2940 C CA . MET A 1 371 ? -11.656 -4.129 -18.547 1 97.19 371 MET A CA 1
ATOM 2941 C C . MET A 1 371 ? -11.695 -5.125 -19.703 1 97.19 371 MET A C 1
ATOM 2943 O O . MET A 1 371 ? -11.148 -6.227 -19.594 1 97.19 371 MET A O 1
ATOM 2947 N N . THR A 1 372 ? -12.328 -4.715 -20.781 1 97.75 372 THR A N 1
ATOM 2948 C CA . THR A 1 372 ? -12.281 -5.527 -22 1 97.75 372 THR A CA 1
ATOM 2949 C C . THR A 1 372 ? -10.922 -5.387 -22.688 1 97.75 372 THR A C 1
ATOM 2951 O O . THR A 1 372 ? -10.203 -4.418 -22.453 1 97.75 372 THR A O 1
ATOM 2954 N N . ASN A 1 373 ? -10.609 -6.355 -23.531 1 98.25 373 ASN A N 1
ATOM 2955 C CA . ASN A 1 373 ? -9.367 -6.266 -24.297 1 98.25 373 ASN A CA 1
ATOM 2956 C C . ASN A 1 373 ? -9.305 -4.984 -25.109 1 98.25 373 ASN A C 1
ATOM 2958 O O . ASN A 1 373 ? -8.25 -4.352 -25.219 1 98.25 373 ASN A O 1
ATOM 2962 N N . SER A 1 374 ? -10.43 -4.625 -25.672 1 98.12 374 SER A N 1
ATOM 2963 C CA . SER A 1 374 ? -10.484 -3.434 -26.516 1 98.12 374 SER A CA 1
ATOM 2964 C C . SER A 1 374 ? -10.172 -2.176 -25.703 1 98.12 374 SER A C 1
ATOM 2966 O O . SER A 1 374 ? -9.469 -1.282 -26.188 1 98.12 374 SER A O 1
ATOM 2968 N N . GLN A 1 375 ? -10.703 -2.098 -24.5 1 97.5 375 GLN A N 1
ATOM 2969 C CA . GLN A 1 375 ? -10.438 -0.951 -23.641 1 97.5 375 GLN A CA 1
ATOM 2970 C C . GLN A 1 375 ? -8.969 -0.873 -23.25 1 97.5 375 GLN A C 1
ATOM 2972 O O . GLN A 1 375 ? -8.375 0.207 -23.266 1 97.5 375 GLN A O 1
ATOM 2977 N N . VAL A 1 376 ? -8.414 -1.99 -22.891 1 98.38 376 VAL A N 1
ATOM 2978 C CA . VAL A 1 376 ? -7.004 -2.041 -22.531 1 98.38 376 VAL A CA 1
ATOM 2979 C C . VAL A 1 376 ? -6.152 -1.662 -23.734 1 98.38 376 VAL A C 1
ATOM 2981 O O . VAL A 1 376 ? -5.203 -0.886 -23.609 1 98.38 376 VAL A O 1
ATOM 2984 N N . GLN A 1 377 ? -6.5 -2.215 -24.906 1 98.5 377 GLN A N 1
ATOM 2985 C CA . GLN A 1 377 ? -5.785 -1.896 -26.141 1 98.5 377 GLN A CA 1
ATOM 2986 C C . GLN A 1 377 ? -5.789 -0.392 -26.391 1 98.5 377 GLN A C 1
ATOM 2988 O O . GLN A 1 377 ? -4.773 0.174 -26.812 1 98.5 377 GLN A O 1
ATOM 2993 N N . HIS A 1 378 ? -6.918 0.219 -26.203 1 97.94 378 HIS A N 1
ATOM 2994 C CA . HIS A 1 378 ? -7.02 1.658 -26.422 1 97.94 378 HIS A CA 1
ATOM 2995 C C . HIS A 1 378 ? -6.023 2.416 -25.547 1 97.94 378 HIS A C 1
ATOM 2997 O O . HIS A 1 378 ? -5.336 3.322 -26.031 1 97.94 378 HIS A O 1
ATOM 3003 N N . GLU A 1 379 ? -5.945 2.057 -24.281 1 96.88 379 GLU A N 1
ATOM 3004 C CA . GLU A 1 379 ? -4.992 2.695 -23.375 1 96.88 379 GLU A CA 1
ATOM 3005 C C . GLU A 1 379 ? -3.555 2.465 -23.844 1 96.88 379 GLU A C 1
ATOM 3007 O O . GLU A 1 379 ? -2.738 3.387 -23.828 1 96.88 379 GLU A O 1
ATOM 3012 N N . ILE A 1 380 ? -3.322 1.254 -24.219 1 98.31 380 ILE A N 1
ATOM 3013 C CA . ILE A 1 380 ? -1.97 0.878 -24.609 1 98.31 380 ILE A CA 1
ATOM 3014 C C . ILE A 1 380 ? -1.568 1.646 -25.875 1 98.31 380 ILE A C 1
ATOM 3016 O O . ILE A 1 380 ? -0.423 2.082 -26 1 98.31 380 ILE A O 1
ATOM 3020 N N . MET A 1 381 ? -2.471 1.834 -26.797 1 98.25 381 MET A N 1
ATOM 3021 C CA . MET A 1 381 ? -2.178 2.543 -28.031 1 98.25 381 MET A CA 1
ATOM 3022 C C . MET A 1 381 ? -1.821 4 -27.766 1 98.25 381 MET A C 1
ATOM 3024 O O . MET A 1 381 ? -0.965 4.574 -28.438 1 98.25 381 MET A O 1
ATOM 3028 N N . LEU A 1 382 ? -2.48 4.609 -26.781 1 97.25 382 LEU A N 1
ATOM 3029 C CA . LEU A 1 382 ? -2.135 5.973 -26.391 1 97.25 382 LEU A CA 1
ATOM 3030 C C . LEU A 1 382 ? -0.708 6.039 -25.859 1 97.25 382 LEU A C 1
ATOM 3032 O O . LEU A 1 382 ? 0.034 6.973 -26.172 1 97.25 382 LEU A O 1
ATOM 3036 N N . VAL A 1 383 ? -0.326 5.051 -25.094 1 97.81 383 VAL A N 1
ATOM 3037 C CA . VAL A 1 383 ? 1.017 4.988 -24.531 1 97.81 383 VAL A CA 1
ATOM 3038 C C . VAL A 1 383 ? 2.039 4.785 -25.641 1 97.81 383 VAL A C 1
ATOM 3040 O O . VAL A 1 383 ? 3.035 5.508 -25.719 1 97.81 383 VAL A O 1
ATOM 3043 N N . LEU A 1 384 ? 1.761 3.807 -26.516 1 98.5 384 LEU A N 1
ATOM 3044 C CA . LEU A 1 384 ? 2.691 3.506 -27.609 1 98.5 384 LEU A CA 1
ATOM 3045 C C . LEU A 1 384 ? 2.863 4.707 -28.531 1 98.5 384 LEU A C 1
ATOM 3047 O O . LEU A 1 384 ? 3.967 4.977 -29 1 98.5 384 LEU A O 1
ATOM 3051 N N . GLN A 1 385 ? 1.76 5.43 -28.797 1 98.38 385 GLN A N 1
ATOM 3052 C CA . GLN A 1 385 ? 1.873 6.605 -29.656 1 98.38 385 GLN A CA 1
ATOM 3053 C C . GLN A 1 385 ? 2.773 7.66 -29.016 1 98.38 385 GLN A C 1
ATOM 3055 O O . GLN A 1 385 ? 3.506 8.367 -29.719 1 98.38 385 GLN A O 1
ATOM 3060 N N . LYS A 1 386 ? 2.719 7.82 -27.703 1 97.56 386 LYS A N 1
ATOM 3061 C CA . LYS A 1 386 ? 3.602 8.742 -27 1 97.56 386 LYS A CA 1
ATOM 3062 C C . LYS A 1 386 ? 5.051 8.266 -27.047 1 97.56 386 LYS A C 1
ATOM 3064 O O . LYS A 1 386 ? 5.973 9.07 -27.188 1 97.56 386 LYS A O 1
ATOM 3069 N N . MET A 1 387 ? 5.273 6.973 -26.906 1 98 387 MET A N 1
ATOM 3070 C CA . MET A 1 387 ? 6.613 6.398 -26.922 1 98 387 MET A CA 1
ATOM 3071 C C . MET A 1 387 ? 7.242 6.539 -28.312 1 98 387 MET A C 1
ATOM 3073 O O . MET A 1 387 ? 8.461 6.672 -28.422 1 98 387 MET A O 1
ATOM 3077 N N . PHE A 1 388 ? 6.371 6.484 -29.359 1 98.19 388 PHE A N 1
ATOM 3078 C CA . PHE A 1 388 ? 6.844 6.543 -30.734 1 98.19 388 PHE A CA 1
ATOM 3079 C C . PHE A 1 388 ? 6.098 7.617 -31.516 1 98.19 388 PHE A C 1
ATOM 3081 O O . PHE A 1 388 ? 5.387 7.312 -32.469 1 98.19 388 PHE A O 1
ATOM 3088 N N . PRO A 1 389 ? 6.383 8.836 -31.266 1 97.38 389 PRO A N 1
ATOM 3089 C CA . PRO A 1 389 ? 5.605 9.93 -31.844 1 97.38 389 PRO A CA 1
ATOM 3090 C C . PRO A 1 389 ? 5.848 10.086 -33.344 1 97.38 389 PRO A C 1
ATOM 3092 O O . PRO A 1 389 ? 5.023 10.68 -34.062 1 97.38 389 PRO A O 1
ATOM 3095 N N . ALA A 1 390 ? 6.898 9.602 -33.812 1 95.62 390 ALA A N 1
ATOM 3096 C CA . ALA A 1 390 ? 7.262 9.781 -35.219 1 95.62 390 ALA A CA 1
ATOM 3097 C C . ALA A 1 390 ? 6.555 8.766 -36.125 1 95.62 390 ALA A C 1
ATOM 3099 O O . ALA A 1 390 ? 6.586 8.875 -37.344 1 95.62 390 ALA A O 1
ATOM 3100 N N . VAL A 1 391 ? 5.953 7.797 -35.531 1 95.12 391 VAL A N 1
ATOM 3101 C CA . VAL A 1 391 ? 5.285 6.727 -36.25 1 95.12 391 VAL A CA 1
ATOM 3102 C C . VAL A 1 391 ? 3.789 6.75 -35.969 1 95.12 391 VAL A C 1
ATOM 3104 O O . VAL A 1 391 ? 3.381 7.016 -34.812 1 95.12 391 VAL A O 1
ATOM 3107 N N . GLN A 1 392 ? 3.041 6.574 -36.938 1 96.62 392 GLN A N 1
ATOM 3108 C CA . GLN A 1 392 ? 1.643 6.254 -36.656 1 96.62 392 GLN A CA 1
ATOM 3109 C C . GLN A 1 392 ? 1.479 4.789 -36.281 1 96.62 392 GLN A C 1
ATOM 3111 O O . GLN A 1 392 ? 1.484 3.906 -37.125 1 96.62 392 GLN A O 1
ATOM 3116 N N . VAL A 1 393 ? 1.295 4.535 -35.062 1 97.38 393 VAL A N 1
ATOM 3117 C CA . VAL A 1 393 ? 1.24 3.168 -34.562 1 97.38 393 VAL A CA 1
ATOM 3118 C C . VAL A 1 393 ? -0.102 2.537 -34.938 1 97.38 393 VAL A C 1
ATOM 3120 O O . VAL A 1 393 ? -1.153 2.996 -34.469 1 97.38 393 VAL A O 1
ATOM 3123 N N . GLU A 1 394 ? -0.074 1.527 -35.719 1 96.94 394 GLU A N 1
ATOM 3124 C CA . GLU A 1 394 ? -1.285 0.787 -36.062 1 96.94 394 GLU A CA 1
ATOM 3125 C C . GLU A 1 394 ? -1.689 -0.158 -34.938 1 96.94 394 GLU A C 1
ATOM 3127 O O . GLU A 1 394 ? -0.833 -0.667 -34.188 1 96.94 394 GLU A O 1
ATOM 3132 N N . PRO A 1 395 ? -2.918 -0.435 -34.812 1 97.31 395 PRO A N 1
ATOM 3133 C CA . PRO A 1 395 ? -3.35 -1.371 -33.781 1 97.31 395 PRO A CA 1
ATOM 3134 C C . PRO A 1 395 ? -2.746 -2.764 -33.938 1 97.31 395 PRO A C 1
ATOM 3136 O O . PRO A 1 395 ? -2.492 -3.195 -35.062 1 97.31 395 PRO A O 1
ATOM 3139 N N . PRO A 1 396 ? -2.533 -3.379 -32.844 1 97.69 396 PRO A N 1
ATOM 3140 C CA . PRO A 1 396 ? -2.08 -4.766 -32.969 1 97.69 396 PRO A CA 1
ATOM 3141 C C . PRO A 1 396 ? -3.119 -5.672 -33.625 1 97.69 396 PRO A C 1
ATOM 3143 O O . PRO A 1 396 ? -4.32 -5.43 -33.5 1 97.69 396 PRO A O 1
ATOM 3146 N N . ILE A 1 397 ? -2.641 -6.68 -34.281 1 95.56 397 ILE A N 1
ATOM 3147 C CA . ILE A 1 397 ? -3.533 -7.609 -34.969 1 95.56 397 ILE A CA 1
ATOM 3148 C C . ILE A 1 397 ? -4.117 -8.594 -33.938 1 95.56 397 ILE A C 1
ATOM 3150 O O . ILE A 1 397 ? -5.121 -9.25 -34.219 1 95.56 397 ILE A O 1
ATOM 3154 N N . ASP A 1 398 ? -3.447 -8.727 -32.812 1 96.25 398 ASP A N 1
ATOM 3155 C CA . ASP A 1 398 ? -3.912 -9.617 -31.75 1 96.25 398 ASP A CA 1
ATOM 3156 C C . ASP A 1 398 ? -3.459 -9.117 -30.391 1 96.25 398 ASP A C 1
ATOM 3158 O O . ASP A 1 398 ? -2.41 -8.477 -30.266 1 96.25 398 ASP A O 1
ATOM 3162 N N . ILE A 1 399 ? -4.305 -9.281 -29.375 1 98.19 399 ILE A N 1
ATOM 3163 C CA . ILE A 1 399 ? -3.98 -8.945 -28 1 98.19 399 ILE A CA 1
ATOM 3164 C C . ILE A 1 399 ? -4.387 -10.086 -27.078 1 98.19 399 ILE A C 1
ATOM 3166 O O . ILE A 1 399 ? -5.441 -10.695 -27.25 1 98.19 399 ILE A O 1
ATOM 3170 N N . LEU A 1 400 ? -3.486 -10.484 -26.156 1 98.12 400 LEU A N 1
ATOM 3171 C CA . LEU A 1 400 ? -3.729 -11.547 -25.188 1 98.12 400 LEU A CA 1
ATOM 3172 C C . LEU A 1 400 ? -3.438 -11.07 -23.781 1 98.12 400 LEU A C 1
ATOM 3174 O O . LEU A 1 400 ? -2.35 -10.562 -23.5 1 98.12 400 LEU A O 1
ATOM 3178 N N . ILE A 1 401 ? -4.469 -11.141 -22.891 1 98.5 401 ILE A N 1
ATOM 3179 C CA . ILE A 1 401 ? -4.348 -10.672 -21.516 1 98.5 401 ILE A CA 1
ATOM 3180 C C . ILE A 1 401 ? -4.781 -11.781 -20.547 1 98.5 401 ILE A C 1
ATOM 3182 O O . ILE A 1 401 ? -5.973 -11.953 -20.297 1 98.5 401 ILE A O 1
ATOM 3186 N N . PRO A 1 402 ? -3.793 -12.516 -20 1 98.06 402 PRO A N 1
ATOM 3187 C CA . PRO A 1 402 ? -4.184 -13.43 -18.922 1 98.06 402 PRO A CA 1
ATOM 3188 C C . PRO A 1 402 ? -4.711 -12.711 -17.688 1 98.06 402 PRO A C 1
ATOM 3190 O O . PRO A 1 402 ? -4.105 -11.734 -17.234 1 98.06 402 PRO A O 1
ATOM 3193 N N . ARG A 1 403 ? -5.824 -13.086 -17.156 1 98.06 403 ARG A N 1
ATOM 3194 C CA . ARG A 1 403 ? -6.465 -12.414 -16.031 1 98.06 403 ARG A CA 1
ATOM 3195 C C . ARG A 1 403 ? -6.383 -13.266 -14.766 1 98.06 403 ARG A C 1
ATOM 3197 O O . ARG A 1 403 ? -7.391 -13.797 -14.297 1 98.06 403 ARG A O 1
ATOM 3204 N N . TRP A 1 404 ? -5.297 -13.195 -14.094 1 98.06 404 TRP A N 1
ATOM 3205 C CA . TRP A 1 404 ? -4.938 -14.094 -13 1 98.06 404 TRP A CA 1
ATOM 3206 C C . TRP A 1 404 ? -5.738 -13.766 -11.742 1 98.06 404 TRP A C 1
ATOM 3208 O O . TRP A 1 404 ? -6.145 -14.672 -11.008 1 98.06 404 TRP A O 1
ATOM 3218 N N . HIS A 1 405 ? -5.902 -12.492 -11.445 1 97 405 HIS A N 1
ATOM 3219 C CA . HIS A 1 405 ? -6.641 -12.078 -10.25 1 97 405 HIS A CA 1
ATOM 3220 C C . HIS A 1 405 ? -8.102 -12.5 -10.336 1 97 405 HIS A C 1
ATOM 3222 O O . HIS A 1 405 ? -8.695 -12.914 -9.336 1 97 405 HIS A O 1
ATOM 3228 N N . GLN A 1 406 ? -8.641 -12.422 -11.5 1 96.38 406 GLN A N 1
ATOM 3229 C CA . GLN A 1 406 ? -10.047 -12.742 -11.703 1 96.38 406 GLN A CA 1
ATOM 3230 C C . GLN A 1 406 ? -10.25 -14.242 -11.875 1 96.38 406 GLN A C 1
ATOM 3232 O O . GLN A 1 406 ? -11.375 -14.742 -11.766 1 96.38 406 GLN A O 1
ATOM 3237 N N . HIS A 1 407 ? -9.18 -14.945 -12.195 1 97.25 407 HIS A N 1
ATOM 3238 C CA . HIS A 1 407 ? -9.281 -16.391 -12.438 1 97.25 407 HIS A CA 1
ATOM 3239 C C . HIS A 1 407 ? -9.664 -17.141 -11.164 1 97.25 407 HIS A C 1
ATOM 3241 O O . HIS A 1 407 ? -8.922 -17.109 -10.18 1 97.25 407 HIS A O 1
ATOM 3247 N N . PRO A 1 408 ? -10.719 -17.828 -11.133 1 96.88 408 PRO A N 1
ATOM 3248 C CA . PRO A 1 408 ? -11.203 -18.438 -9.891 1 96.88 408 PRO A CA 1
ATOM 3249 C C . PRO A 1 408 ? -10.297 -19.578 -9.398 1 96.88 408 PRO A C 1
ATOM 3251 O O . PRO A 1 408 ? -10.352 -19.953 -8.227 1 96.88 408 PRO A O 1
ATOM 3254 N N . LEU A 1 409 ? -9.414 -20.094 -10.219 1 98 409 LEU A N 1
ATOM 3255 C CA . LEU A 1 409 ? -8.586 -21.219 -9.82 1 98 409 LEU A CA 1
ATOM 3256 C C . LEU A 1 409 ? -7.293 -20.734 -9.164 1 98 409 LEU A C 1
ATOM 3258 O O . LEU A 1 409 ? -6.57 -21.531 -8.555 1 98 409 LEU A O 1
ATOM 3262 N N . PHE A 1 410 ? -7.059 -19.406 -9.273 1 98.06 410 PHE A N 1
ATOM 3263 C CA . PHE A 1 410 ? -5.746 -18.984 -8.805 1 98.06 410 PHE A CA 1
ATOM 3264 C C . PHE A 1 410 ? -5.855 -17.719 -7.945 1 98.06 410 PHE A C 1
ATOM 3266 O O . PHE A 1 410 ? -5.152 -17.578 -6.945 1 98.06 410 PHE A O 1
ATOM 3273 N N . ARG A 1 411 ? -6.664 -16.719 -8.352 1 97.88 411 ARG A N 1
ATOM 3274 C CA . ARG A 1 411 ? -6.895 -15.445 -7.668 1 97.88 411 ARG A CA 1
ATOM 3275 C C . ARG A 1 411 ? -5.582 -14.703 -7.43 1 97.88 411 ARG A C 1
ATOM 3277 O O . ARG A 1 411 ? -5.383 -14.109 -6.367 1 97.88 411 ARG A O 1
ATOM 3284 N N . GLY A 1 412 ? -4.762 -14.742 -8.391 1 97.81 412 GLY A N 1
ATOM 3285 C CA . GLY A 1 412 ? -3.504 -14.016 -8.336 1 97.81 412 GLY A CA 1
ATOM 3286 C C . GLY A 1 412 ? -2.365 -14.734 -9.031 1 97.81 412 GLY A C 1
ATOM 3287 O O . GLY A 1 412 ? -2.572 -15.781 -9.656 1 97.81 412 GLY A O 1
ATOM 3288 N N . SER A 1 413 ? -1.161 -14.195 -8.969 1 97.94 413 SER A N 1
ATOM 3289 C CA . SER A 1 413 ? -0.011 -14.711 -9.703 1 97.94 413 SER A CA 1
ATOM 3290 C C . SER A 1 413 ? 0.969 -15.422 -8.781 1 97.94 413 SER A C 1
ATOM 3292 O O . SER A 1 413 ? 1.178 -16.625 -8.891 1 97.94 413 SER A O 1
ATOM 3294 N N . TYR A 1 414 ? 1.499 -14.734 -7.824 1 96.81 414 TYR A N 1
ATOM 3295 C CA . TYR A 1 414 ? 2.389 -15.352 -6.848 1 96.81 414 TYR A CA 1
ATOM 3296 C C . TYR A 1 414 ? 2.418 -14.547 -5.551 1 96.81 414 TYR A C 1
ATOM 3298 O O . TYR A 1 414 ? 1.907 -13.43 -5.5 1 96.81 414 TYR A O 1
ATOM 3306 N N . SER A 1 415 ? 2.926 -15.141 -4.543 1 96.69 415 SER A N 1
ATOM 3307 C CA . SER A 1 415 ? 2.867 -14.547 -3.207 1 96.69 415 SER A CA 1
ATOM 3308 C C . SER A 1 415 ? 4.008 -13.562 -2.988 1 96.69 415 SER A C 1
ATOM 3310 O O . SER A 1 415 ? 5.039 -13.633 -3.664 1 96.69 415 SER A O 1
ATOM 3312 N N . ASN A 1 416 ? 3.811 -12.633 -2.174 1 95.5 416 ASN A N 1
ATOM 3313 C CA . ASN A 1 416 ? 4.812 -11.695 -1.668 1 95.5 416 ASN A CA 1
ATOM 3314 C C . ASN A 1 416 ? 4.809 -11.648 -0.143 1 95.5 416 ASN A C 1
ATOM 3316 O O . ASN A 1 416 ? 3.807 -11.984 0.491 1 95.5 416 ASN A O 1
ATOM 3320 N N . TRP A 1 417 ? 5.988 -11.375 0.411 1 96.44 417 TRP A N 1
ATOM 3321 C CA . TRP A 1 417 ? 6.109 -11.148 1.848 1 96.44 417 TRP A CA 1
ATOM 3322 C C . TRP A 1 417 ? 5.953 -9.672 2.182 1 96.44 417 TRP A C 1
ATOM 3324 O O . TRP A 1 417 ? 6.875 -8.883 1.963 1 96.44 417 TRP A O 1
ATOM 3334 N N . PRO A 1 418 ? 4.816 -9.25 2.705 1 97.12 418 PRO A N 1
ATOM 3335 C CA . PRO A 1 418 ? 4.57 -7.828 2.965 1 97.12 418 PRO A CA 1
ATOM 3336 C C . PRO A 1 418 ? 5.148 -7.367 4.301 1 97.12 418 PRO A C 1
ATOM 3338 O O . PRO A 1 418 ? 5.418 -8.188 5.18 1 97.12 418 PRO A O 1
ATOM 3341 N N . ILE A 1 419 ? 5.383 -6.062 4.422 1 97.12 419 ILE A N 1
ATOM 3342 C CA . ILE A 1 419 ? 5.688 -5.469 5.719 1 97.12 419 ILE A CA 1
ATOM 3343 C C . ILE A 1 419 ? 4.586 -5.82 6.715 1 97.12 419 ILE A C 1
ATOM 3345 O O . ILE A 1 419 ? 3.404 -5.848 6.363 1 97.12 419 ILE A O 1
ATOM 3349 N N . GLY A 1 420 ? 4.977 -6.223 7.895 1 94.5 420 GLY A N 1
ATOM 3350 C CA . GLY A 1 420 ? 4.02 -6.562 8.93 1 94.5 420 GLY A CA 1
ATOM 3351 C C . GLY A 1 420 ? 3.887 -8.055 9.156 1 94.5 420 GLY A C 1
ATOM 3352 O O . GLY A 1 420 ? 3.492 -8.492 10.242 1 94.5 420 GLY A O 1
ATOM 3353 N N . ALA A 1 421 ? 4.035 -8.867 8.102 1 95.44 421 ALA A N 1
ATOM 3354 C CA . ALA A 1 421 ? 3.99 -10.312 8.258 1 95.44 421 ALA A CA 1
ATOM 3355 C C . ALA A 1 421 ? 5.266 -10.836 8.914 1 95.44 421 ALA A C 1
ATOM 3357 O O . ALA A 1 421 ? 6.375 -10.477 8.508 1 95.44 421 ALA A O 1
ATOM 3358 N N . LEU A 1 422 ? 5.125 -11.703 9.891 1 93.56 422 LEU A N 1
ATOM 3359 C CA . LEU A 1 422 ? 6.258 -12.234 10.633 1 93.56 422 LEU A CA 1
ATOM 3360 C C . LEU A 1 422 ? 6.551 -13.68 10.234 1 93.56 422 LEU A C 1
ATOM 3362 O O . LEU A 1 422 ? 5.73 -14.32 9.57 1 93.56 422 LEU A O 1
ATOM 3366 N N . LYS A 1 423 ? 7.719 -14.172 10.617 1 92.19 423 LYS A N 1
ATOM 3367 C CA . LYS A 1 423 ? 8.102 -15.562 10.391 1 92.19 423 LYS A CA 1
ATOM 3368 C C . LYS A 1 423 ? 7.07 -16.516 10.992 1 92.19 423 LYS A C 1
ATOM 3370 O O . LYS A 1 423 ? 6.738 -17.547 10.391 1 92.19 423 LYS A O 1
ATOM 3375 N N . LYS A 1 424 ? 6.551 -16.203 12.141 1 94.31 424 LYS A N 1
ATOM 3376 C CA . LYS A 1 424 ? 5.57 -17.047 12.805 1 94.31 424 LYS A CA 1
ATOM 3377 C C . LYS A 1 424 ? 4.285 -17.156 11.977 1 94.31 424 LYS A C 1
ATOM 3379 O O . LYS A 1 424 ? 3.619 -18.188 11.992 1 94.31 424 LYS A O 1
ATOM 3384 N N . HIS A 1 425 ? 3.939 -16.078 11.281 1 96.62 425 HIS A N 1
ATOM 3385 C CA . HIS A 1 425 ? 2.818 -16.172 10.359 1 96.62 425 HIS A CA 1
ATOM 3386 C C . HIS A 1 425 ? 3.082 -17.234 9.289 1 96.62 425 HIS A C 1
ATOM 3388 O O . HIS A 1 425 ? 2.188 -18 8.93 1 96.62 425 HIS A O 1
ATOM 3394 N N . HIS A 1 426 ? 4.297 -17.203 8.805 1 96.56 426 HIS A N 1
ATOM 3395 C CA . HIS A 1 426 ? 4.641 -18.156 7.754 1 96.56 426 HIS A CA 1
ATOM 3396 C C . HIS A 1 426 ? 4.629 -19.594 8.273 1 96.56 426 HIS A C 1
ATOM 3398 O O . HIS A 1 426 ? 4.156 -20.5 7.59 1 96.56 426 HIS A O 1
ATOM 3404 N N . LEU A 1 427 ? 5.156 -19.781 9.477 1 96.56 427 LEU A N 1
ATOM 3405 C CA . LEU A 1 427 ? 5.098 -21.094 10.109 1 96.56 427 LEU A CA 1
ATOM 3406 C C . LEU A 1 427 ? 3.656 -21.578 10.227 1 96.56 427 LEU A C 1
ATOM 3408 O O . LEU A 1 427 ? 3.357 -22.734 9.914 1 96.56 427 LEU A O 1
ATOM 3412 N N . ASN A 1 428 ? 2.824 -20.688 10.656 1 98 428 ASN A N 1
ATOM 3413 C CA . ASN A 1 428 ? 1.409 -21.031 10.773 1 98 428 ASN A CA 1
ATOM 3414 C C . ASN A 1 428 ? 0.802 -21.375 9.414 1 98 428 ASN A C 1
ATOM 3416 O O . ASN A 1 428 ? -0.025 -22.281 9.32 1 98 428 ASN A O 1
ATOM 3420 N N . MET A 1 429 ? 1.143 -20.672 8.367 1 97.5 429 MET A N 1
ATOM 3421 C CA . MET A 1 429 ? 0.645 -20.953 7.02 1 97.5 429 MET A CA 1
ATOM 3422 C C . MET A 1 429 ? 1.036 -22.359 6.574 1 97.5 429 MET A C 1
ATOM 3424 O O . MET A 1 429 ? 0.24 -23.047 5.949 1 97.5 429 MET A O 1
ATOM 3428 N N . ARG A 1 430 ? 2.174 -22.828 6.969 1 96.94 430 ARG A N 1
ATOM 3429 C CA . ARG A 1 430 ? 2.73 -24.109 6.547 1 96.94 430 ARG A CA 1
ATOM 3430 C C . ARG A 1 430 ? 2.145 -25.266 7.363 1 96.94 430 ARG A C 1
ATOM 3432 O O . ARG A 1 430 ? 2.078 -26.391 6.887 1 96.94 430 ARG A O 1
ATOM 3439 N N . ALA A 1 431 ? 1.735 -25 8.555 1 98 431 ALA A N 1
ATOM 3440 C CA . ALA A 1 431 ? 1.349 -26.047 9.5 1 98 431 ALA A CA 1
ATOM 3441 C C . ALA A 1 431 ? 0.115 -26.797 9.008 1 98 431 ALA A C 1
ATOM 3443 O O . ALA A 1 431 ? -0.86 -26.188 8.57 1 98 431 ALA A O 1
ATOM 3444 N N . PRO A 1 432 ? 0.177 -28.141 9.086 1 98.31 432 PRO A N 1
ATOM 3445 C CA . PRO A 1 432 ? -1.011 -28.906 8.727 1 98.31 432 PRO A CA 1
ATOM 3446 C C . PRO A 1 432 ? -2.143 -28.766 9.742 1 98.31 432 PRO A C 1
ATOM 3448 O O . PRO A 1 432 ? -1.93 -28.25 10.836 1 98.31 432 PRO A O 1
ATOM 3451 N N . LEU A 1 433 ? -3.312 -29.109 9.352 1 98.56 433 LEU A N 1
ATOM 3452 C CA . LEU A 1 433 ? -4.473 -29.141 10.234 1 98.56 433 LEU A CA 1
ATOM 3453 C C . LEU A 1 433 ? -4.844 -30.562 10.594 1 98.56 433 LEU A C 1
ATOM 3455 O O . LEU A 1 433 ? -5.082 -31.391 9.711 1 98.56 433 LEU A O 1
ATOM 3459 N N . GLU A 1 434 ? -4.828 -30.938 11.883 1 97.5 434 GLU A N 1
ATOM 3460 C CA . GLU A 1 434 ? -5.184 -32.219 12.453 1 97.5 434 GLU A CA 1
ATOM 3461 C C . GLU A 1 434 ? -4.238 -33.312 11.977 1 97.5 434 GLU A C 1
ATOM 3463 O O . GLU A 1 434 ? -4.578 -34.5 12.016 1 97.5 434 GLU A O 1
ATOM 3468 N N . ASN A 1 435 ? -3.129 -32.906 11.344 1 97.12 435 ASN A N 1
ATOM 3469 C CA . ASN A 1 435 ? -2.162 -33.844 10.75 1 97.12 435 ASN A CA 1
ATOM 3470 C C . ASN A 1 435 ? -2.793 -34.688 9.648 1 97.12 435 ASN A C 1
ATOM 3472 O O . ASN A 1 435 ? -2.406 -35.844 9.445 1 97.12 435 ASN A O 1
ATOM 3476 N N . ARG A 1 436 ? -3.789 -34.125 9.062 1 98.56 436 ARG A N 1
ATOM 3477 C CA . ARG A 1 436 ? -4.465 -34.844 7.98 1 98.56 436 ARG A CA 1
ATOM 3478 C C . ARG A 1 436 ? -4.551 -33.969 6.734 1 98.56 436 ARG A C 1
ATOM 3480 O O . ARG A 1 436 ? -4.473 -34.469 5.609 1 98.56 436 ARG A O 1
ATOM 3487 N N . LEU A 1 437 ? -4.785 -32.688 6.926 1 98.88 437 LEU A N 1
ATOM 3488 C CA . LEU A 1 437 ? -4.801 -31.719 5.824 1 98.88 437 LEU A CA 1
ATOM 3489 C C . LEU A 1 437 ? -3.504 -30.922 5.781 1 98.88 437 LEU A C 1
ATOM 3491 O O . LEU A 1 437 ? -3.262 -30.078 6.645 1 98.88 437 LEU A O 1
ATOM 3495 N N . TRP A 1 438 ? -2.715 -31.203 4.746 1 98.81 438 TRP A N 1
ATOM 3496 C CA . TRP A 1 438 ? -1.399 -30.578 4.594 1 98.81 438 TRP A CA 1
ATOM 3497 C C . TRP A 1 438 ? -1.403 -29.562 3.457 1 98.81 438 TRP A C 1
ATOM 3499 O O . TRP A 1 438 ? -2.27 -29.609 2.58 1 98.81 438 TRP A O 1
ATOM 3509 N N . PHE A 1 439 ? -0.42 -28.641 3.502 1 98.81 439 PHE A N 1
ATOM 3510 C CA . PHE A 1 439 ? -0.387 -27.531 2.551 1 98.81 439 PHE A CA 1
ATOM 3511 C C . PHE A 1 439 ? 0.977 -27.438 1.876 1 98.81 439 PHE A C 1
ATOM 3513 O O . PHE A 1 439 ? 2.012 -27.531 2.539 1 98.81 439 PHE A O 1
ATOM 3520 N N . ALA A 1 440 ? 0.972 -27.328 0.58 1 98.31 440 ALA A N 1
ATOM 3521 C CA . ALA A 1 440 ? 2.199 -27.141 -0.19 1 98.31 440 ALA A CA 1
ATOM 3522 C C . ALA A 1 440 ? 1.975 -26.188 -1.36 1 98.31 440 ALA A C 1
ATOM 3524 O O . ALA A 1 440 ? 0.923 -26.219 -2.004 1 98.31 440 ALA A O 1
ATOM 3525 N N . GLY A 1 441 ? 2.846 -25.312 -1.662 1 97.88 441 GLY A N 1
ATOM 3526 C CA . GLY A 1 441 ? 2.869 -24.344 -2.746 1 97.88 441 GLY A CA 1
ATOM 3527 C C . GLY A 1 441 ? 4.043 -23.391 -2.662 1 97.88 441 GLY A C 1
ATOM 3528 O O . GLY A 1 441 ? 4.824 -23.438 -1.712 1 97.88 441 GLY A O 1
ATOM 3529 N N . GLU A 1 442 ? 4.133 -22.578 -3.664 1 96.75 442 GLU A N 1
ATOM 3530 C CA . GLU A 1 442 ? 5.25 -21.641 -3.643 1 96.75 442 GLU A CA 1
ATOM 3531 C C . GLU A 1 442 ? 5.18 -20.719 -2.42 1 96.75 442 GLU A C 1
ATOM 3533 O O . GLU A 1 442 ? 6.211 -20.406 -1.82 1 96.75 442 GLU A O 1
ATOM 3538 N N . ALA A 1 443 ? 4.027 -20.391 -1.905 1 96.88 443 ALA A N 1
ATOM 3539 C CA . ALA A 1 443 ? 3.844 -19.469 -0.793 1 96.88 443 ALA A CA 1
ATOM 3540 C C . ALA A 1 443 ? 4.359 -20.062 0.512 1 96.88 443 ALA A C 1
ATOM 3542 O O . ALA A 1 443 ? 4.648 -19.344 1.466 1 96.88 443 ALA A O 1
ATOM 3543 N N . THR A 1 444 ? 4.426 -21.422 0.556 1 96.56 444 THR A N 1
ATOM 3544 C CA . THR A 1 444 ? 4.828 -22.078 1.792 1 96.56 444 THR A CA 1
ATOM 3545 C C . THR A 1 444 ? 6.348 -22.203 1.876 1 96.56 444 THR A C 1
ATOM 3547 O O . THR A 1 444 ? 6.883 -22.719 2.857 1 96.56 444 THR A O 1
ATOM 3550 N N . SER A 1 445 ? 7.012 -21.656 0.906 1 92.25 445 SER A N 1
ATOM 3551 C CA . SER A 1 445 ? 8.469 -21.562 0.968 1 92.25 445 SER A CA 1
ATOM 3552 C C . SER A 1 445 ? 8.914 -20.219 1.507 1 92.25 445 SER A C 1
ATOM 3554 O O . SER A 1 445 ? 8.594 -19.172 0.932 1 92.25 445 SER A O 1
ATOM 3556 N N . SER A 1 446 ? 9.641 -20.203 2.521 1 85.25 446 SER A N 1
ATOM 3557 C CA . SER A 1 446 ? 10.109 -18.938 3.076 1 85.25 446 SER A CA 1
ATOM 3558 C C . SER A 1 446 ? 11.328 -18.422 2.318 1 85.25 446 SER A C 1
ATOM 3560 O O . SER A 1 446 ? 11.539 -17.203 2.23 1 85.25 446 SER A O 1
ATOM 3562 N N . ALA A 1 447 ? 12.031 -19.312 1.741 1 78.69 447 ALA A N 1
ATOM 3563 C CA . ALA A 1 447 ? 13.312 -18.938 1.132 1 78.69 447 ALA A CA 1
ATOM 3564 C C . ALA A 1 447 ? 13.109 -18.438 -0.293 1 78.69 447 ALA A C 1
ATOM 3566 O O . ALA A 1 447 ? 13.82 -17.531 -0.741 1 78.69 447 ALA A O 1
ATOM 3567 N N . THR A 1 448 ? 12.18 -19.062 -0.953 1 82.81 448 THR A N 1
ATOM 3568 C CA . THR A 1 448 ? 12.07 -18.766 -2.375 1 82.81 448 THR A CA 1
ATOM 3569 C C . THR A 1 448 ? 10.609 -18.703 -2.803 1 82.81 448 THR A C 1
ATOM 3571 O O . THR A 1 448 ? 10.227 -19.266 -3.824 1 82.81 448 THR A O 1
ATOM 3574 N N . TYR A 1 449 ? 9.875 -18.047 -2.004 1 86.38 449 TYR A N 1
ATOM 3575 C CA . TYR A 1 449 ? 8.469 -17.938 -2.387 1 86.38 449 TYR A CA 1
ATOM 3576 C C . TYR A 1 449 ? 8.328 -17.234 -3.73 1 86.38 449 TYR A C 1
ATOM 3578 O O . TYR A 1 449 ? 9.18 -16.422 -4.105 1 86.38 449 TYR A O 1
ATOM 3586 N N . GLY A 1 450 ? 7.27 -17.594 -4.445 1 88.69 450 GLY A N 1
ATOM 3587 C CA . GLY A 1 450 ? 6.945 -16.906 -5.688 1 88.69 450 GLY A CA 1
ATOM 3588 C C . GLY A 1 450 ? 7.516 -17.594 -6.914 1 88.69 450 GLY A C 1
ATOM 3589 O O . GLY A 1 450 ? 7.219 -17.203 -8.047 1 88.69 450 GLY A O 1
ATOM 3590 N N . PHE A 1 451 ? 8.219 -18.719 -6.699 1 90.44 451 PHE A N 1
ATOM 3591 C CA . PHE A 1 451 ? 8.883 -19.359 -7.824 1 90.44 451 PHE A CA 1
ATOM 3592 C C . PHE A 1 451 ? 8.375 -20.781 -8.023 1 90.44 451 PHE A C 1
ATOM 3594 O O . PHE A 1 451 ? 7.891 -21.422 -7.074 1 90.44 451 PHE A O 1
ATOM 3601 N N . VAL A 1 452 ? 8.562 -21.297 -9.234 1 95.12 452 VAL A N 1
ATOM 3602 C CA . VAL A 1 452 ? 8.133 -22.656 -9.578 1 95.12 452 VAL A CA 1
ATOM 3603 C C . VAL A 1 452 ? 8.945 -23.672 -8.789 1 95.12 452 VAL A C 1
ATOM 3605 O O . VAL A 1 452 ? 8.406 -24.672 -8.312 1 95.12 452 VAL A O 1
ATOM 3608 N N . HIS A 1 453 ? 10.219 -23.438 -8.648 1 93.12 453 HIS A N 1
ATOM 3609 C CA . HIS A 1 453 ? 11.055 -24.406 -7.945 1 93.12 453 HIS A CA 1
ATOM 3610 C C . HIS A 1 453 ? 10.664 -24.5 -6.473 1 93.12 453 HIS A C 1
ATOM 3612 O O . HIS A 1 453 ? 10.781 -25.578 -5.863 1 93.12 453 HIS A O 1
ATOM 3618 N N . SER A 1 454 ? 10.203 -23.406 -5.922 1 93.81 454 SER A N 1
ATOM 3619 C CA . SER A 1 454 ? 9.734 -23.453 -4.543 1 93.81 454 SER A CA 1
ATOM 3620 C C . SER A 1 454 ? 8.492 -24.328 -4.41 1 93.81 454 SER A C 1
ATOM 3622 O O . SER A 1 454 ? 8.367 -25.094 -3.445 1 93.81 454 SER A O 1
ATOM 3624 N N . ALA A 1 455 ? 7.637 -24.188 -5.324 1 96.94 455 ALA A N 1
ATOM 3625 C CA . ALA A 1 455 ? 6.457 -25.047 -5.348 1 96.94 455 ALA A CA 1
ATOM 3626 C C . ALA A 1 455 ? 6.859 -26.516 -5.426 1 96.94 455 ALA A C 1
ATOM 3628 O O . ALA A 1 455 ? 6.324 -27.344 -4.691 1 96.94 455 ALA A O 1
ATOM 3629 N N . TRP A 1 456 ? 7.785 -26.828 -6.301 1 97.31 456 TRP A N 1
ATOM 3630 C CA . TRP A 1 456 ? 8.266 -28.203 -6.48 1 97.31 456 TRP A CA 1
ATOM 3631 C C . TRP A 1 456 ? 8.867 -28.734 -5.188 1 97.31 456 TRP A C 1
ATOM 3633 O O . TRP A 1 456 ? 8.531 -29.844 -4.758 1 97.31 456 TRP A O 1
ATOM 3643 N N . LEU A 1 457 ? 9.672 -27.938 -4.578 1 96.19 457 LEU A N 1
ATOM 3644 C CA . LEU A 1 457 ? 10.375 -28.359 -3.377 1 96.19 457 LEU A CA 1
ATOM 3645 C C . LEU A 1 457 ? 9.406 -28.547 -2.215 1 96.19 457 LEU A C 1
ATOM 3647 O O . LEU A 1 457 ? 9.562 -29.469 -1.411 1 96.19 457 LEU A O 1
ATOM 3651 N N . GLU A 1 458 ? 8.477 -27.703 -2.129 1 97.69 458 GLU A N 1
ATOM 3652 C CA . GLU A 1 458 ? 7.496 -27.812 -1.053 1 97.69 458 GLU A CA 1
ATOM 3653 C C . GLU A 1 458 ? 6.617 -29.047 -1.223 1 97.69 458 GLU A C 1
ATOM 3655 O O . GLU A 1 458 ? 6.25 -29.688 -0.239 1 97.69 458 GLU A O 1
ATOM 3660 N N . GLY A 1 459 ? 6.234 -29.344 -2.48 1 98.56 459 GLY A N 1
ATOM 3661 C CA . GLY A 1 459 ? 5.508 -30.578 -2.73 1 98.56 459 GLY A CA 1
ATOM 3662 C C . GLY A 1 459 ? 6.258 -31.812 -2.275 1 98.56 459 GLY A C 1
ATOM 3663 O O . GLY A 1 459 ? 5.684 -32.688 -1.619 1 98.56 459 GLY A O 1
ATOM 3664 N N . LYS A 1 460 ? 7.488 -31.844 -2.596 1 98.12 460 LYS A N 1
ATOM 3665 C CA . LYS A 1 460 ? 8.352 -32.938 -2.182 1 98.12 460 LYS A CA 1
ATOM 3666 C C . LYS A 1 460 ? 8.438 -33.031 -0.661 1 98.12 460 LYS A C 1
ATOM 3668 O O . LYS A 1 460 ? 8.312 -34.125 -0.093 1 98.12 460 LYS A O 1
ATOM 3673 N N . SER A 1 461 ? 8.609 -31.938 -0.036 1 97.69 461 SER A N 1
ATOM 3674 C CA . SER A 1 461 ? 8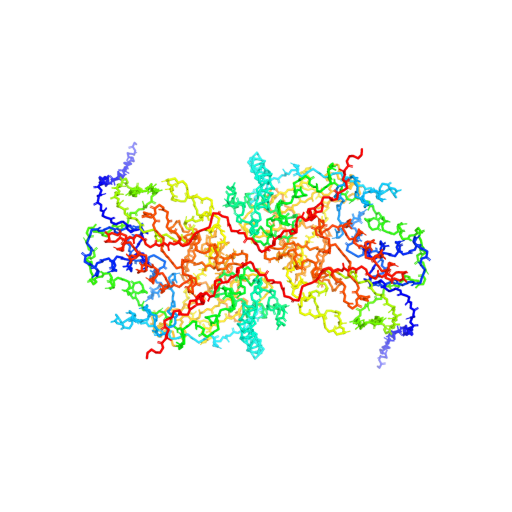.773 -31.875 1.412 1 97.69 461 SER A CA 1
ATOM 3675 C C . SER A 1 461 ? 7.535 -32.375 2.135 1 97.69 461 SER A C 1
ATOM 3677 O O . SER A 1 461 ? 7.641 -33.188 3.068 1 97.69 461 SER A O 1
ATOM 3679 N N . VAL A 1 462 ? 6.379 -31.984 1.745 1 98.5 462 VAL A N 1
ATOM 3680 C CA . VAL A 1 462 ? 5.137 -32.344 2.41 1 98.5 462 VAL A CA 1
ATOM 3681 C C . VAL A 1 462 ? 4.855 -33.844 2.188 1 98.5 462 VAL A C 1
ATOM 3683 O O . VAL A 1 462 ? 4.395 -34.531 3.096 1 98.5 462 VAL A O 1
ATOM 3686 N N . ALA A 1 463 ? 5.113 -34.344 0.972 1 98.75 463 ALA A N 1
ATOM 3687 C CA . ALA A 1 463 ? 4.949 -35.781 0.707 1 98.75 463 ALA A CA 1
ATOM 3688 C C . ALA A 1 463 ? 5.812 -36.625 1.646 1 98.75 463 ALA A C 1
ATOM 3690 O O . ALA A 1 463 ? 5.363 -37.625 2.176 1 98.75 463 ALA A O 1
ATOM 3691 N N . LYS A 1 464 ? 7.02 -36.188 1.839 1 98.25 464 LYS A N 1
ATOM 3692 C CA . LYS A 1 464 ? 7.918 -36.875 2.752 1 98.25 464 LYS A CA 1
ATOM 3693 C C . LYS A 1 464 ? 7.367 -36.875 4.176 1 98.25 464 LYS A C 1
ATOM 3695 O O . LYS A 1 464 ? 7.477 -37.875 4.895 1 98.25 464 LYS A O 1
ATOM 3700 N N . SER A 1 465 ? 6.855 -35.781 4.555 1 98.38 465 SER A N 1
ATOM 3701 C CA . SER A 1 465 ? 6.254 -35.688 5.883 1 98.38 465 SER A CA 1
ATOM 3702 C C . SER A 1 465 ? 5.102 -36.656 6.039 1 98.38 465 SER A C 1
ATOM 3704 O O . SER A 1 465 ? 4.98 -37.312 7.074 1 98.38 465 SER A O 1
ATOM 3706 N N . ILE A 1 466 ? 4.25 -36.75 5.074 1 98.5 466 ILE A N 1
ATOM 3707 C CA . ILE A 1 466 ? 3.094 -37.625 5.129 1 98.5 466 ILE A CA 1
ATOM 3708 C C . ILE A 1 466 ? 3.561 -39.094 5.145 1 98.5 466 ILE A C 1
ATOM 3710 O O . ILE A 1 466 ? 3.002 -39.906 5.863 1 98.5 466 ILE A O 1
ATOM 3714 N N . LEU A 1 467 ? 4.586 -39.438 4.363 1 98.31 467 LEU A N 1
ATOM 3715 C CA . LEU A 1 467 ? 5.152 -40.781 4.383 1 98.31 467 LEU A CA 1
ATOM 3716 C C . LEU A 1 467 ? 5.641 -41.125 5.781 1 98.31 467 LEU A C 1
ATOM 3718 O O . LEU A 1 467 ? 5.465 -42.281 6.227 1 98.31 467 LEU A O 1
ATOM 3722 N N . ARG A 1 468 ? 6.195 -40.156 6.426 1 97.75 468 ARG A N 1
ATOM 3723 C CA . ARG A 1 468 ? 6.617 -40.375 7.805 1 97.75 468 ARG A CA 1
ATOM 3724 C C . ARG A 1 468 ? 5.414 -40.656 8.711 1 97.75 468 ARG A C 1
ATOM 3726 O O . ARG A 1 468 ? 5.465 -41.5 9.594 1 97.75 468 ARG A O 1
ATOM 3733 N N . CYS A 1 469 ? 4.383 -39.875 8.508 1 97.31 469 CYS A N 1
ATOM 3734 C CA . CYS A 1 469 ? 3.164 -40.094 9.281 1 97.31 469 CYS A CA 1
ATOM 3735 C C . CYS A 1 469 ? 2.662 -41.5 9.117 1 97.31 469 CYS A C 1
ATOM 3737 O O . CYS A 1 469 ? 2.197 -42.125 10.086 1 97.31 469 CYS A O 1
ATOM 3739 N N . ILE A 1 470 ? 2.736 -42.031 7.965 1 96.62 470 ILE A N 1
ATOM 3740 C CA . ILE A 1 470 ? 2.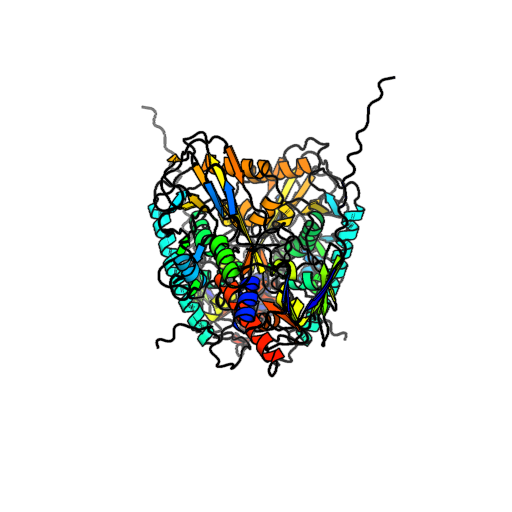203 -43.344 7.617 1 96.62 470 ILE A CA 1
ATOM 3741 C C . ILE A 1 470 ? 3.092 -44.438 8.211 1 96.62 470 ILE A C 1
ATOM 3743 O O . ILE A 1 470 ? 2.598 -45.469 8.664 1 96.62 470 ILE A O 1
ATOM 3747 N N . THR A 1 471 ? 4.336 -44.219 8.312 1 95.75 471 THR A N 1
ATOM 3748 C CA . THR A 1 471 ? 5.258 -45.281 8.672 1 95.75 471 THR A CA 1
ATOM 3749 C C . THR A 1 471 ? 5.656 -45.188 10.141 1 95.75 471 THR A C 1
ATOM 3751 O O . THR A 1 471 ? 5.961 -46.219 10.773 1 95.75 471 THR A O 1
ATOM 3754 N N . THR A 1 472 ? 5.766 -44 10.594 1 95.31 472 THR A N 1
ATOM 3755 C CA . THR A 1 472 ? 6.227 -43.781 11.961 1 95.31 472 THR A CA 1
ATOM 3756 C C . THR A 1 472 ? 5.316 -42.812 12.711 1 95.31 472 THR A C 1
ATOM 3758 O O . THR A 1 472 ? 4.23 -43.188 13.148 1 95.31 472 THR A O 1
ATOM 3761 N N . GLU A 1 473 ? 5.812 -41.531 12.758 1 95.06 473 GLU A N 1
ATOM 3762 C CA . GLU A 1 473 ? 5.043 -40.469 13.398 1 95.06 473 GLU A CA 1
ATOM 3763 C C . GLU A 1 473 ? 5.094 -39.188 12.578 1 95.06 473 GLU A C 1
ATOM 3765 O O . GLU A 1 473 ? 6.102 -38.875 11.93 1 95.06 473 GLU A O 1
ATOM 3770 N N . CYS A 1 474 ? 4.035 -38.531 12.656 1 95.81 474 CYS A N 1
ATOM 3771 C CA . CYS A 1 474 ? 3.996 -37.281 11.93 1 95.81 474 CYS A CA 1
ATOM 3772 C C . CYS A 1 474 ? 5.031 -36.281 12.484 1 95.81 474 CYS A C 1
ATOM 3774 O O . CYS A 1 474 ? 5.203 -36.188 13.703 1 95.81 474 CYS A O 1
ATOM 3776 N N . PRO A 1 475 ? 5.707 -35.625 11.57 1 96.06 475 PRO A N 1
ATOM 3777 C CA . PRO A 1 475 ? 6.594 -34.562 12.07 1 96.06 475 PRO A CA 1
ATOM 3778 C C . PRO A 1 475 ? 5.832 -33.406 12.727 1 96.06 475 PRO A C 1
ATOM 3780 O O . PRO A 1 475 ? 4.676 -33.156 12.383 1 96.06 475 PRO A O 1
ATOM 3783 N N . VAL A 1 476 ? 6.535 -32.75 13.586 1 93.62 476 VAL A N 1
ATOM 3784 C CA . VAL A 1 476 ? 5.922 -31.641 14.289 1 93.62 476 VAL A CA 1
ATOM 3785 C C . VAL A 1 476 ? 6.188 -30.344 13.516 1 93.62 476 VAL A C 1
ATOM 3787 O O . VAL A 1 476 ? 7.344 -30 13.25 1 93.62 476 VAL A O 1
ATOM 3790 N N . TYR A 1 477 ? 5.148 -29.703 13.133 1 93.75 477 TYR A N 1
ATOM 3791 C CA . TYR A 1 477 ? 5.23 -28.344 12.586 1 93.75 477 TYR A CA 1
ATOM 3792 C C . TYR A 1 477 ? 4.918 -27.312 13.664 1 93.75 477 TYR A C 1
ATOM 3794 O O . TYR A 1 477 ? 3.941 -27.438 14.398 1 93.75 477 TYR A O 1
ATOM 3802 N N . GLU A 1 478 ? 5.797 -26.328 13.703 1 92.62 478 GLU A N 1
ATOM 3803 C CA . GLU A 1 478 ? 5.57 -25.266 14.68 1 92.62 478 GLU A CA 1
ATOM 3804 C C . GLU A 1 478 ? 4.355 -24.422 14.297 1 92.62 478 GLU A C 1
ATOM 3806 O O . GLU A 1 478 ? 4.164 -24.094 13.125 1 92.62 478 GLU A O 1
ATOM 3811 N N . LYS A 1 479 ? 3.49 -24.203 15.219 1 94.62 479 LYS A N 1
ATOM 3812 C CA . LYS A 1 479 ? 2.346 -23.312 15.039 1 94.62 479 LYS A CA 1
ATOM 3813 C C . LYS A 1 479 ? 2.07 -22.5 16.297 1 94.62 479 LYS A C 1
ATOM 3815 O O . LYS A 1 479 ? 2.447 -22.906 17.406 1 94.62 479 LYS A O 1
ATOM 3820 N N . HIS A 1 480 ? 1.48 -21.344 16.125 1 95.06 480 HIS A N 1
ATOM 3821 C CA . HIS A 1 480 ? 1.201 -20.406 17.203 1 95.06 480 HIS A CA 1
ATOM 3822 C C . HIS A 1 480 ? -0.26 -19.969 17.203 1 95.06 480 HIS A C 1
ATOM 3824 O O . HIS A 1 480 ? -0.728 -19.375 16.219 1 95.06 480 HIS A O 1
ATOM 3830 N N . GLU A 1 481 ? -0.899 -20.203 18.312 1 96.19 481 GLU A N 1
ATOM 3831 C CA . GLU A 1 481 ? -2.287 -19.766 18.422 1 96.19 481 GLU A CA 1
ATOM 3832 C C . GLU A 1 481 ? -2.396 -18.25 18.344 1 96.19 481 GLU A C 1
ATOM 3834 O O . GLU A 1 481 ? -3.316 -17.719 17.719 1 96.19 481 GLU A O 1
ATOM 3839 N N . TYR A 1 482 ? -1.515 -17.578 19.047 1 94.75 482 TYR A N 1
ATOM 3840 C CA . TYR A 1 482 ? -1.376 -16.125 19.016 1 94.75 482 TYR A CA 1
ATOM 3841 C C . TYR A 1 482 ? 0.055 -15.727 18.672 1 94.75 482 TYR A C 1
ATOM 3843 O O . TYR A 1 482 ? 1.005 -16.234 19.281 1 94.75 482 TYR A O 1
ATOM 3851 N N . ILE A 1 483 ? 0.164 -14.945 17.688 1 93.94 483 ILE A N 1
ATOM 3852 C CA . ILE A 1 483 ? 1.478 -14.391 17.375 1 93.94 483 ILE A CA 1
ATOM 3853 C C . ILE A 1 483 ? 1.687 -13.086 18.125 1 93.94 483 ILE A C 1
ATOM 3855 O O . ILE A 1 483 ? 1.031 -12.078 17.828 1 93.94 483 ILE A O 1
ATOM 3859 N N . THR A 1 484 ? 2.568 -13.055 19.031 1 87.94 484 THR A N 1
ATOM 3860 C CA . THR A 1 484 ? 2.734 -11.914 19.938 1 87.94 484 THR A CA 1
ATOM 3861 C C . THR A 1 484 ? 4 -11.141 19.594 1 87.94 484 THR A C 1
ATOM 3863 O O . THR A 1 484 ? 4.926 -11.68 18.984 1 87.94 484 THR A O 1
ATOM 3866 N N . GLY A 1 485 ? 3.881 -9.75 19.75 1 74.38 485 GLY A N 1
ATOM 3867 C CA . GLY A 1 485 ? 5.039 -8.883 19.594 1 74.38 485 GLY A CA 1
ATOM 3868 C C . GLY A 1 485 ? 5.887 -8.797 20.844 1 74.38 485 GLY A C 1
ATOM 3869 O O . GLY A 1 485 ? 5.641 -9.516 21.812 1 74.38 485 GLY A O 1
ATOM 3870 N N . CYS A 1 486 ? 7.168 -8.234 20.766 1 60.66 486 CYS A N 1
ATOM 3871 C CA . CYS A 1 486 ? 8.07 -8.086 21.906 1 60.66 486 CYS A CA 1
ATOM 3872 C C . CYS A 1 486 ? 7.578 -6.988 22.844 1 60.66 486 CYS A C 1
ATOM 3874 O O . CYS A 1 486 ? 8.25 -6.664 23.828 1 60.66 486 CYS A O 1
ATOM 3876 N N . ASP A 1 487 ? 6.68 -6.277 22.516 1 51.44 487 ASP A N 1
ATOM 3877 C CA . ASP A 1 487 ? 6.34 -5.168 23.406 1 51.44 487 ASP A CA 1
ATOM 3878 C C . ASP A 1 487 ? 5.914 -5.676 24.781 1 51.44 487 ASP A C 1
ATOM 3880 O O . ASP A 1 487 ? 4.812 -6.203 24.938 1 51.44 487 ASP A O 1
ATOM 3884 N N . VAL A 1 488 ? 6.938 -6.453 25.422 1 43.06 488 VAL A N 1
ATOM 3885 C CA . VAL A 1 488 ? 6.633 -6.898 26.766 1 43.06 488 VAL A CA 1
ATOM 3886 C C . VAL A 1 488 ? 5.715 -5.887 27.453 1 43.06 488 VAL A C 1
ATOM 3888 O O . VAL A 1 488 ? 5.586 -4.75 27 1 43.06 488 VAL A O 1
ATOM 3891 N N . SER A 1 489 ? 5.926 -5.887 28.969 1 37.44 489 SER A N 1
ATOM 3892 C CA . SER A 1 489 ? 5.184 -5.594 30.188 1 37.44 489 SER A CA 1
ATOM 3893 C C . SER A 1 489 ? 4.867 -4.105 30.297 1 37.44 489 SER A C 1
ATOM 3895 O O . SER A 1 489 ? 4.805 -3.559 31.391 1 37.44 489 SER A O 1
ATOM 3897 N N . VAL A 1 490 ? 5.398 -3.27 29.438 1 36.16 490 VAL A N 1
ATOM 3898 C CA . VAL A 1 490 ? 5.027 -2.055 30.156 1 36.16 490 VAL A CA 1
ATOM 3899 C C . VAL A 1 490 ? 3.518 -2.031 30.375 1 36.16 490 VAL A C 1
ATOM 3901 O O . VAL A 1 490 ? 2.738 -2.037 29.422 1 36.16 490 VAL A O 1
ATOM 3904 N N . ARG A 1 491 ? 3.148 -2.615 31.5 1 34.5 491 ARG A N 1
ATOM 3905 C CA . ARG A 1 491 ? 1.821 -2.408 32.062 1 34.5 491 ARG A CA 1
ATOM 3906 C C . ARG A 1 491 ? 1.239 -1.067 31.641 1 34.5 491 ARG A C 1
ATOM 3908 O O . ARG A 1 491 ? 0.163 -0.676 32.094 1 34.5 491 ARG A O 1
ATOM 3915 N N . GLU A 1 492 ? 2.166 -0.008 31.516 1 33.03 492 GLU A N 1
ATOM 3916 C CA . GLU A 1 492 ? 1.463 1.271 31.547 1 33.03 492 GLU A CA 1
ATOM 3917 C C . GLU A 1 492 ? 0.654 1.486 30.281 1 33.03 492 GLU A C 1
ATOM 3919 O O . GLU A 1 492 ? 1.023 0.993 29.203 1 33.03 492 GLU A O 1
ATOM 3924 N N . LYS A 1 493 ? -0.471 1.815 30.578 1 33.44 493 LYS A N 1
ATOM 3925 C CA . LYS A 1 493 ? -1.596 2.25 29.75 1 33.44 493 LYS A CA 1
ATOM 3926 C C . LYS A 1 493 ? -1.122 3.104 28.578 1 33.44 493 LYS A C 1
ATOM 3928 O O . LYS A 1 493 ? -0.742 4.262 28.766 1 33.44 493 LYS A O 1
ATOM 3933 N N . PRO A 1 494 ? -0.231 2.59 27.797 1 31.75 494 PRO A N 1
ATOM 3934 C CA . PRO A 1 494 ? -0.275 3.807 26.984 1 31.75 494 PRO A CA 1
ATOM 3935 C C . PRO A 1 494 ? -1.685 4.145 26.5 1 31.75 494 PRO A C 1
ATOM 3937 O O . PRO A 1 494 ? -1.849 4.848 25.5 1 31.75 494 PRO A O 1
ATOM 3940 N N . ARG A 1 495 ? -2.533 3.027 26.672 1 31.44 495 ARG A N 1
ATOM 3941 C CA . ARG A 1 495 ? -3.676 3.623 26 1 31.44 495 ARG A CA 1
ATOM 3942 C C . ARG A 1 495 ? -3.932 5.043 26.484 1 31.44 495 ARG A C 1
ATOM 3944 O O . ARG A 1 495 ? -4.066 5.27 27.688 1 31.44 495 ARG A O 1
ATOM 3951 N N . PHE A 1 496 ? -3.271 5.91 25.781 1 27.98 496 PHE A N 1
ATOM 3952 C CA . PHE A 1 496 ? -3.543 7.297 26.141 1 27.98 496 PHE A CA 1
ATOM 3953 C C . PHE A 1 496 ? -4.98 7.461 26.625 1 27.98 496 PHE A C 1
ATOM 3955 O O . PHE A 1 496 ? -5.906 7.551 25.812 1 27.98 496 PHE A O 1
ATOM 3962 N N . PHE A 1 497 ? -5.258 6.562 27.688 1 27.48 497 PHE A N 1
ATOM 3963 C CA . PHE A 1 497 ? -6.52 6.875 28.344 1 27.48 497 PHE A CA 1
ATOM 3964 C C . PHE A 1 497 ? -6.527 8.32 28.844 1 27.48 497 PHE A C 1
ATOM 3966 O O . PHE A 1 497 ? -5.895 8.648 29.844 1 27.48 497 PHE A O 1
ATOM 3973 N N . GLY A 1 498 ? -6.039 9.258 28.266 1 23.75 498 GLY A N 1
ATOM 3974 C CA . GLY A 1 498 ? -6.297 10.461 29.047 1 23.75 498 GLY A CA 1
ATOM 3975 C C . GLY A 1 498 ? -7.551 10.367 29.891 1 23.75 498 GLY A C 1
ATOM 3976 O O . GLY A 1 498 ? -8.312 9.398 29.781 1 23.75 498 GLY A O 1
ATOM 3977 N N . GLN A 1 499 ? -8.219 11.57 30.203 1 22.38 499 GLN A N 1
ATOM 3978 C CA . GLN A 1 499 ? -8.727 12.383 31.297 1 22.38 499 GLN A CA 1
ATOM 3979 C C . GLN A 1 499 ? -10.086 11.875 31.766 1 22.38 499 GLN A C 1
ATOM 3981 O O . GLN A 1 499 ? -10.648 12.406 32.719 1 22.38 499 GLN A O 1
ATOM 3986 N N . PHE A 1 500 ? -11.047 11.367 31.047 1 22.58 500 PHE A N 1
ATOM 3987 C CA . PHE A 1 500 ? -12.289 11.711 31.734 1 22.58 500 PHE A CA 1
ATOM 3988 C C . PHE A 1 500 ? -12.539 10.773 32.906 1 22.58 500 PHE A C 1
ATOM 3990 O O . PHE A 1 500 ? -13.039 9.664 32.719 1 22.58 500 PHE A O 1
ATOM 3997 N N . SER A 1 501 ? -11.391 10.523 33.719 1 20.48 501 SER A N 1
ATOM 3998 C CA . SER A 1 501 ? -11.859 10.016 35 1 20.48 501 SER A CA 1
ATOM 3999 C C . SER A 1 501 ? -13.031 10.836 35.531 1 20.48 501 SER A C 1
ATOM 4001 O O . SER A 1 501 ? -13.008 12.062 35.438 1 20.48 501 SER A O 1
ATOM 4003 N N . HIS A 1 502 ? -14.164 10.398 35.625 1 18.31 502 HIS A N 1
ATOM 4004 C CA . HIS A 1 502 ? -15.273 10.812 36.469 1 18.31 502 HIS A CA 1
ATOM 4005 C C . HIS A 1 502 ? -14.781 11.164 37.875 1 18.31 502 HIS A C 1
ATOM 4007 O O . HIS A 1 502 ? -14.188 10.328 38.562 1 18.31 502 HIS A O 1
ATOM 4013 N N . GLN A 1 503 ? -14.172 12.352 38.188 1 16.75 503 GLN A N 1
ATOM 4014 C CA . GLN A 1 503 ? -14.695 12.719 39.5 1 16.75 503 GLN A CA 1
ATOM 4015 C C . GLN A 1 503 ? -16.219 12.875 39.469 1 16.75 503 GLN A C 1
ATOM 4017 O O . GLN A 1 503 ? -16.766 13.43 38.5 1 16.75 503 GLN A O 1
ATOM 4022 N N . MET B 1 1 ? 16.406 55.094 -36.094 1 26.42 1 MET B N 1
ATOM 4023 C CA . MET B 1 1 ? 17.219 55 -34.906 1 26.42 1 MET B CA 1
ATOM 4024 C C . MET B 1 1 ? 16.344 55.031 -33.656 1 26.42 1 MET B C 1
ATOM 4026 O O . MET B 1 1 ? 16.25 56.062 -32.969 1 26.42 1 MET B O 1
ATOM 4030 N N . LYS B 1 2 ? 15.117 54.375 -33.656 1 31.08 2 LYS B N 1
ATOM 4031 C CA . LYS B 1 2 ? 14.172 54.312 -32.562 1 31.08 2 LYS B CA 1
ATOM 4032 C C . LYS B 1 2 ? 14.828 53.781 -31.281 1 31.08 2 LYS B C 1
ATOM 4034 O O . LYS B 1 2 ? 15.383 52.656 -31.297 1 31.08 2 LYS B O 1
ATOM 4039 N N . PHE B 1 3 ? 15.148 54.688 -30.391 1 28.28 3 PHE B N 1
ATOM 4040 C CA . PHE B 1 3 ? 15.742 54.438 -29.078 1 28.28 3 PHE B CA 1
ATOM 4041 C C . PHE B 1 3 ? 14.789 53.625 -28.188 1 28.28 3 PHE B C 1
ATOM 4043 O O . PHE B 1 3 ? 13.703 54.094 -27.859 1 28.28 3 PHE B O 1
ATOM 4050 N N . ARG B 1 4 ? 14.68 52.312 -28.375 1 30.97 4 ARG B N 1
ATOM 4051 C CA . ARG B 1 4 ? 14.008 51.469 -27.391 1 30.97 4 ARG B CA 1
ATOM 4052 C C . ARG B 1 4 ? 14.625 51.625 -26.016 1 30.97 4 ARG B C 1
ATOM 4054 O O . ARG B 1 4 ? 15.805 51.344 -25.812 1 30.97 4 ARG B O 1
ATOM 4061 N N . LEU B 1 5 ? 14.023 52.562 -25.25 1 33.06 5 LEU B N 1
ATOM 4062 C CA . LEU B 1 5 ? 14.328 52.719 -23.828 1 33.06 5 LEU B CA 1
ATOM 4063 C C . LEU B 1 5 ? 14.047 51.406 -23.078 1 33.06 5 LEU B C 1
ATOM 4065 O O . LEU B 1 5 ? 12.906 50.938 -23.031 1 33.06 5 LEU B O 1
ATOM 4069 N N . LEU B 1 6 ? 15.023 50.531 -23.047 1 35.94 6 LEU B N 1
ATOM 4070 C CA . LEU B 1 6 ? 14.969 49.406 -22.156 1 35.94 6 LEU B CA 1
ATOM 4071 C C . LEU B 1 6 ? 14.859 49.844 -20.703 1 35.94 6 LEU B C 1
ATOM 4073 O O . LEU B 1 6 ? 15.766 50.5 -20.172 1 35.94 6 LEU B O 1
ATOM 4077 N N . LEU B 1 7 ? 13.672 50.062 -20.203 1 35.53 7 LEU B N 1
ATOM 4078 C CA . LEU B 1 7 ? 13.453 50.25 -18.766 1 35.53 7 LEU B CA 1
ATOM 4079 C C . LEU B 1 7 ? 13.945 49.031 -17.984 1 35.53 7 LEU B C 1
ATOM 4081 O O . LEU B 1 7 ? 13.383 47.938 -18.125 1 35.53 7 LEU B O 1
ATOM 4085 N N . LEU B 1 8 ? 15.195 49 -17.672 1 36.75 8 LEU B N 1
ATOM 4086 C CA . LEU B 1 8 ? 15.695 48.031 -16.688 1 36.75 8 LEU B CA 1
ATOM 4087 C C . LEU B 1 8 ? 15.016 48.219 -15.336 1 36.75 8 LEU B C 1
ATOM 4089 O O . LEU B 1 8 ? 15.164 49.281 -14.711 1 36.75 8 LEU B O 1
ATOM 4093 N N . SER B 1 9 ? 13.914 47.656 -15.094 1 36.59 9 SER B N 1
ATOM 4094 C CA . SER B 1 9 ? 13.375 47.594 -13.742 1 36.59 9 SER B CA 1
ATOM 4095 C C . SER B 1 9 ? 14.383 47 -12.773 1 36.59 9 SER B C 1
ATOM 4097 O O . SER B 1 9 ? 14.828 45.844 -12.953 1 36.59 9 SER B O 1
ATOM 4099 N N . THR B 1 10 ? 15.195 47.75 -12.133 1 37.5 10 THR B N 1
ATOM 4100 C CA . THR B 1 10 ? 16 47.344 -11 1 37.5 10 THR B CA 1
ATOM 4101 C C . THR B 1 10 ? 15.133 46.719 -9.914 1 37.5 10 THR B C 1
ATOM 4103 O O . THR B 1 10 ? 14.242 47.375 -9.375 1 37.5 10 THR B O 1
ATOM 4106 N N . LEU B 1 11 ? 14.867 45.438 -9.922 1 38.06 11 LEU B N 1
ATOM 4107 C CA . LEU B 1 11 ? 14.367 44.75 -8.734 1 38.06 11 LEU B CA 1
ATOM 4108 C C . LEU B 1 11 ? 15.211 45.094 -7.508 1 38.06 11 LEU B C 1
ATOM 4110 O O . LEU B 1 11 ? 16.391 44.781 -7.457 1 38.06 11 LEU B O 1
ATOM 4114 N N . LEU B 1 12 ? 14.938 46.188 -6.852 1 36.75 12 LEU B N 1
ATOM 4115 C CA . LEU B 1 12 ? 15.5 46.469 -5.531 1 36.75 12 LEU B CA 1
ATOM 4116 C C . LEU B 1 12 ? 15.461 45.219 -4.66 1 36.75 12 LEU B C 1
ATOM 4118 O O . LEU B 1 12 ? 14.391 44.75 -4.273 1 36.75 12 LEU B O 1
ATOM 4122 N N . LEU B 1 13 ? 16.375 44.344 -4.793 1 41 13 LEU B N 1
ATOM 4123 C CA . LEU B 1 13 ? 16.641 43.375 -3.725 1 41 13 LEU B CA 1
ATOM 4124 C C . LEU B 1 13 ? 16.766 44.094 -2.379 1 41 13 LEU B C 1
ATOM 4126 O O . LEU B 1 13 ? 17.719 44.844 -2.162 1 41 13 LEU B O 1
ATOM 4130 N N . ILE B 1 14 ? 15.75 44.562 -1.811 1 42.84 14 ILE B N 1
ATOM 4131 C CA . ILE B 1 14 ? 15.867 45 -0.423 1 42.84 14 ILE B CA 1
ATOM 4132 C C . ILE B 1 14 ? 16.719 44 0.357 1 42.84 14 ILE B C 1
ATOM 4134 O O . ILE B 1 14 ? 16.359 42.844 0.497 1 42.84 14 ILE B O 1
ATOM 4138 N N . SER B 1 15 ? 18 44.125 0.298 1 48.78 15 SER B N 1
ATOM 4139 C CA . SER B 1 15 ? 18.938 43.406 1.146 1 48.78 15 SER B CA 1
ATOM 4140 C C . SER B 1 15 ? 18.469 43.375 2.598 1 48.78 15 SER B C 1
ATOM 4142 O O . SER B 1 15 ? 18.438 44.438 3.26 1 48.78 15 SER B O 1
ATOM 4144 N N . VAL B 1 16 ? 17.484 42.719 2.957 1 57.09 16 VAL B N 1
ATOM 4145 C CA . VAL B 1 16 ? 17.188 42.562 4.379 1 57.09 16 VAL B CA 1
ATOM 4146 C C . VAL B 1 16 ? 18.469 42.281 5.152 1 57.09 16 VAL B C 1
ATOM 4148 O O . VAL B 1 16 ? 19.188 41.344 4.812 1 57.09 16 VAL B O 1
ATOM 4151 N N . GLU B 1 17 ? 19.047 43.219 5.82 1 71.88 17 GLU B N 1
ATOM 4152 C CA . GLU B 1 17 ? 20.234 43.062 6.656 1 71.88 17 GLU B CA 1
ATOM 4153 C C . GLU B 1 17 ? 20.109 41.844 7.574 1 71.88 17 GLU B C 1
ATOM 4155 O O . GLU B 1 17 ? 19.094 41.688 8.258 1 71.88 17 GLU B O 1
ATOM 4160 N N . SER B 1 18 ? 20.922 40.875 7.43 1 84.44 18 SER B N 1
ATOM 4161 C CA . SER B 1 18 ? 21.031 39.688 8.258 1 84.44 18 SER B CA 1
ATOM 4162 C C . SER B 1 18 ? 21.156 40.062 9.734 1 84.44 18 SER B C 1
ATOM 4164 O O . SER B 1 18 ? 21.875 40.969 10.094 1 84.44 18 SER B O 1
ATOM 4166 N N . LYS B 1 19 ? 20.234 39.531 10.516 1 90.19 19 LYS B N 1
ATOM 4167 C CA . LYS B 1 19 ? 20.234 39.781 11.953 1 90.19 19 LYS B CA 1
ATOM 4168 C C . LYS B 1 19 ? 20.875 38.594 12.711 1 90.19 19 LYS B C 1
ATOM 4170 O O . LYS B 1 19 ? 20.797 37.469 12.258 1 90.19 19 LYS B O 1
ATOM 4175 N N . GLN B 1 20 ? 21.578 39 13.711 1 95.31 20 GLN B N 1
ATOM 4176 C CA . GLN B 1 20 ? 22.016 38.031 14.719 1 95.31 20 GLN B CA 1
ATOM 4177 C C . GLN B 1 20 ? 21.172 38.125 15.984 1 95.31 20 GLN B C 1
ATOM 4179 O O . GLN B 1 20 ? 21.172 39.156 16.656 1 95.31 20 GLN B O 1
ATOM 4184 N N . ILE B 1 21 ? 20.438 37.094 16.266 1 97.31 21 ILE B N 1
ATOM 4185 C CA . ILE B 1 21 ? 19.516 37.094 17.391 1 97.31 21 ILE B CA 1
ATOM 4186 C C . ILE B 1 21 ? 19.938 36.031 18.422 1 97.31 21 ILE B C 1
ATOM 4188 O O . ILE B 1 21 ? 20.297 34.906 18.047 1 97.31 21 ILE B O 1
ATOM 4192 N N . LYS B 1 22 ? 20 36.438 19.656 1 98.06 22 LYS B N 1
ATOM 4193 C CA . LYS B 1 22 ? 20.203 35.5 20.75 1 98.06 22 LYS B CA 1
ATOM 4194 C C . LYS B 1 22 ? 18.953 35.406 21.625 1 98.06 22 LYS B C 1
ATOM 4196 O O . LYS B 1 22 ? 18.344 36.406 21.969 1 98.06 22 LYS B O 1
ATOM 4201 N N . THR B 1 23 ? 18.516 34.219 21.906 1 98.44 23 THR B N 1
ATOM 4202 C CA . THR B 1 23 ? 17.312 34 22.703 1 98.44 23 THR B CA 1
ATOM 4203 C C . THR B 1 23 ? 17.422 32.688 23.5 1 98.44 23 THR B C 1
ATOM 4205 O O . THR B 1 23 ? 18.344 31.906 23.281 1 98.44 23 THR B O 1
ATOM 4208 N N . LYS B 1 24 ? 16.594 32.531 24.469 1 98.69 24 LYS B N 1
ATOM 4209 C CA . LYS B 1 24 ? 16.578 31.312 25.25 1 98.69 24 LYS B CA 1
ATOM 4210 C C . LYS B 1 24 ? 15.961 30.156 24.469 1 98.69 24 LYS B C 1
ATOM 4212 O O . LYS B 1 24 ? 16.469 29.047 24.484 1 98.69 24 LYS B O 1
ATOM 4217 N N . VAL B 1 25 ? 14.797 30.406 23.844 1 98.88 25 VAL B N 1
ATOM 4218 C CA . VAL B 1 25 ? 14.086 29.375 23.094 1 98.88 25 VAL B CA 1
ATOM 4219 C C . VAL B 1 25 ? 13.742 29.891 21.703 1 98.88 25 VAL B C 1
ATOM 4221 O O . VAL B 1 25 ? 13.242 31 21.562 1 98.88 25 VAL B O 1
ATOM 4224 N N . VAL B 1 26 ? 14 29.141 20.672 1 98.94 26 VAL B N 1
ATOM 4225 C CA . VAL B 1 26 ? 13.508 29.438 19.328 1 98.94 26 VAL B CA 1
ATOM 4226 C C . VAL B 1 26 ? 12.469 28.391 18.906 1 98.94 26 VAL B C 1
ATOM 4228 O O . VAL B 1 26 ? 12.656 27.203 19.141 1 98.94 26 VAL B O 1
ATOM 4231 N N . ILE B 1 27 ? 11.305 28.844 18.469 1 98.94 27 ILE B N 1
ATOM 4232 C CA . ILE B 1 27 ? 10.219 28 17.984 1 98.94 27 ILE B CA 1
ATOM 4233 C C . ILE B 1 27 ? 10.172 28.047 16.453 1 98.94 27 ILE B C 1
ATOM 4235 O O . ILE B 1 27 ? 9.992 29.109 15.859 1 98.94 27 ILE B O 1
ATOM 4239 N N . LEU B 1 28 ? 10.367 26.906 15.836 1 98.94 28 LEU B N 1
ATOM 4240 C CA . LEU B 1 28 ? 10.391 26.812 14.375 1 98.94 28 LEU B CA 1
ATOM 4241 C C . LEU B 1 28 ? 9.016 26.422 13.836 1 98.94 28 LEU B C 1
ATOM 4243 O O . LEU B 1 28 ? 8.711 25.234 13.703 1 98.94 28 LEU B O 1
ATOM 4247 N N . GLY B 1 29 ? 8.242 27.391 13.453 1 98.69 29 GLY B N 1
ATOM 4248 C CA . GLY B 1 29 ? 6.887 27.203 12.953 1 98.69 29 GLY B CA 1
ATOM 4249 C C . GLY B 1 29 ? 5.84 27.922 13.781 1 98.69 29 GLY B C 1
ATOM 4250 O O . GLY B 1 29 ? 5.887 27.891 15.016 1 98.69 29 GLY B O 1
ATOM 4251 N N . ALA B 1 30 ? 4.93 28.531 13.094 1 98.44 30 ALA B N 1
ATOM 4252 C CA . ALA B 1 30 ? 3.854 29.266 13.75 1 98.44 30 ALA B CA 1
ATOM 4253 C C . ALA B 1 30 ? 2.498 28.625 13.461 1 98.44 30 ALA B C 1
ATOM 4255 O O . ALA B 1 30 ? 1.498 29.328 13.289 1 98.44 30 ALA B O 1
ATOM 4256 N N . GLY B 1 31 ? 2.461 27.297 13.289 1 98.31 31 GLY B N 1
ATOM 4257 C CA . GLY B 1 31 ? 1.214 26.547 13.305 1 98.31 31 GLY B CA 1
ATOM 4258 C C . GLY B 1 31 ? 0.654 26.359 14.703 1 98.31 31 GLY B C 1
ATOM 4259 O O . GLY B 1 31 ? 1.112 26.984 15.656 1 98.31 31 GLY B O 1
ATOM 4260 N N . ALA B 1 32 ? -0.27 25.438 14.812 1 98.38 32 ALA B N 1
ATOM 4261 C CA . ALA B 1 32 ? -0.925 25.203 16.094 1 98.38 32 ALA B CA 1
ATOM 4262 C C . ALA B 1 32 ? 0.091 24.812 17.156 1 98.38 32 ALA B C 1
ATOM 4264 O O . ALA B 1 32 ? 0.022 25.297 18.297 1 98.38 32 ALA B O 1
ATOM 4265 N N . SER B 1 33 ? 1.017 23.984 16.812 1 98.62 33 SER B N 1
ATOM 4266 C CA . SER B 1 33 ? 2.021 23.531 17.766 1 98.62 33 SER B CA 1
ATOM 4267 C C . SER B 1 33 ? 2.91 24.672 18.234 1 98.62 33 SER B C 1
ATOM 4269 O O . SER B 1 33 ? 3.195 24.812 19.422 1 98.62 33 SER B O 1
ATOM 4271 N N . GLY B 1 34 ? 3.387 25.469 17.312 1 98.75 34 GLY B N 1
ATOM 4272 C CA . GLY B 1 34 ? 4.258 26.578 17.656 1 98.75 34 GLY B CA 1
ATOM 4273 C C . GLY B 1 34 ? 3.576 27.641 18.516 1 98.75 34 GLY B C 1
ATOM 4274 O O . GLY B 1 34 ? 4.145 28.109 19.484 1 98.75 34 GLY B O 1
ATOM 4275 N N . ILE B 1 35 ? 2.363 27.953 18.141 1 98.38 35 ILE B N 1
ATOM 4276 C CA . ILE B 1 35 ? 1.61 28.969 18.875 1 98.38 35 ILE B CA 1
ATOM 4277 C C . ILE B 1 35 ? 1.314 28.469 20.281 1 98.38 35 ILE B C 1
ATOM 4279 O O . ILE B 1 35 ? 1.423 29.234 21.25 1 98.38 35 ILE B O 1
ATOM 4283 N N . SER B 1 36 ? 0.948 27.219 20.344 1 98.56 36 SER B N 1
ATOM 4284 C CA . SER B 1 36 ? 0.666 26.625 21.656 1 98.56 36 SER B CA 1
ATOM 4285 C C . SER B 1 36 ? 1.913 26.609 22.531 1 98.56 36 SER B C 1
ATOM 4287 O O . SER B 1 36 ? 1.834 26.844 23.75 1 98.56 36 SER B O 1
ATOM 4289 N N . ALA B 1 37 ? 3.055 26.25 21.984 1 98.81 37 ALA B N 1
ATOM 4290 C CA . ALA B 1 37 ? 4.316 26.266 22.734 1 98.81 37 ALA B CA 1
ATOM 4291 C C . ALA B 1 37 ? 4.629 27.672 23.25 1 98.81 37 ALA B C 1
ATOM 4293 O O . ALA B 1 37 ? 4.957 27.844 24.422 1 98.81 37 ALA B O 1
ATOM 4294 N N . ALA B 1 38 ? 4.523 28.688 22.375 1 98.62 38 ALA B N 1
ATOM 4295 C CA . ALA B 1 38 ? 4.789 30.062 22.75 1 98.62 38 ALA B CA 1
ATOM 4296 C C . ALA B 1 38 ? 3.844 30.531 23.859 1 98.62 38 ALA B C 1
ATOM 4298 O O . ALA B 1 38 ? 4.258 31.203 24.797 1 98.62 38 ALA B O 1
ATOM 4299 N N . LYS B 1 39 ? 2.59 30.172 23.703 1 98.38 39 LYS B N 1
ATOM 4300 C CA . LYS B 1 39 ? 1.604 30.516 24.719 1 98.38 39 LYS B CA 1
ATOM 4301 C C . LYS B 1 39 ? 1.985 29.938 26.078 1 98.38 39 LYS B C 1
ATOM 4303 O O . LYS B 1 39 ? 1.895 30.625 27.094 1 98.38 39 LYS B O 1
ATOM 4308 N N . SER B 1 40 ? 2.367 28.703 26.047 1 98.56 40 SER B N 1
ATOM 4309 C CA . SER B 1 40 ? 2.74 28.016 27.281 1 98.56 40 SER B CA 1
ATOM 4310 C C . SER B 1 40 ? 3.959 28.672 27.922 1 98.56 40 SER B C 1
ATOM 4312 O O . SER B 1 40 ? 4.012 28.828 29.156 1 98.56 40 SER B O 1
ATOM 4314 N N . LEU B 1 41 ? 4.969 29.016 27.156 1 98.56 41 LEU B N 1
ATOM 4315 C CA . LEU B 1 41 ? 6.141 29.719 27.672 1 98.56 41 LEU B CA 1
ATOM 4316 C C . LEU B 1 41 ? 5.75 31.062 28.266 1 98.56 41 LEU B C 1
ATOM 4318 O O . LEU B 1 41 ? 6.195 31.406 29.375 1 98.56 41 LEU B O 1
ATOM 4322 N N . SER B 1 42 ? 4.938 31.812 27.562 1 98.06 42 SER B N 1
ATOM 4323 C CA . SER B 1 42 ? 4.5 33.125 28.016 1 98.06 42 SER B CA 1
ATOM 4324 C C . SER B 1 42 ? 3.711 33.031 29.312 1 98.06 42 SER B C 1
ATOM 4326 O O . SER B 1 42 ? 3.893 33.844 30.219 1 98.06 42 SER B O 1
ATOM 4328 N N . LYS B 1 43 ? 2.834 32.094 29.344 1 97.62 43 LYS B N 1
ATOM 4329 C CA . LYS B 1 43 ? 2.033 31.875 30.547 1 97.62 43 LYS B CA 1
ATOM 4330 C C . LYS B 1 43 ? 2.922 31.594 31.75 1 97.62 43 LYS B C 1
ATOM 4332 O O . LYS B 1 43 ? 2.57 31.953 32.875 1 97.62 43 LYS B O 1
ATOM 4337 N N . ALA B 1 44 ? 4.043 31 31.5 1 97.56 44 ALA B N 1
ATOM 4338 C CA . ALA B 1 44 ? 4.98 30.688 32.562 1 97.56 44 ALA B CA 1
ATOM 4339 C C . ALA B 1 44 ? 5.898 31.859 32.875 1 97.56 44 ALA B C 1
ATOM 4341 O O . ALA B 1 44 ? 6.816 31.75 33.688 1 97.56 44 ALA B O 1
ATOM 4342 N N . GLY B 1 45 ? 5.711 32.969 32.156 1 96.75 45 GLY B N 1
ATOM 4343 C CA . GLY B 1 45 ? 6.465 34.188 32.438 1 96.75 45 GLY B CA 1
ATOM 4344 C C . GLY B 1 45 ? 7.711 34.312 31.578 1 96.75 45 GLY B C 1
ATOM 4345 O O . GLY B 1 45 ? 8.5 35.25 31.75 1 96.75 45 GLY B O 1
ATOM 4346 N N . MET B 1 46 ? 7.941 33.344 30.719 1 96.44 46 MET B N 1
ATOM 4347 C CA . MET B 1 46 ? 9.102 33.406 29.844 1 96.44 46 MET B CA 1
ATOM 4348 C C . MET B 1 46 ? 8.82 34.25 28.609 1 96.44 46 MET B C 1
ATOM 4350 O O . MET B 1 46 ? 7.879 34 27.859 1 96.44 46 MET B O 1
ATOM 4354 N N . GLN B 1 47 ? 9.688 35.25 28.406 1 95.12 47 GLN B N 1
ATOM 4355 C CA . GLN B 1 47 ? 9.484 36.156 27.281 1 95.12 47 GLN B CA 1
ATOM 4356 C C . GLN B 1 47 ? 10.625 36.062 26.281 1 95.12 47 GLN B C 1
ATOM 4358 O O . GLN B 1 47 ? 10.508 36.531 25.141 1 95.12 47 GLN B O 1
ATOM 4363 N N . ASP B 1 48 ? 11.641 35.375 26.703 1 98.19 48 ASP B N 1
ATOM 4364 C CA . ASP B 1 48 ? 12.844 35.312 25.875 1 98.19 48 ASP B CA 1
ATOM 4365 C C . ASP B 1 48 ? 12.75 34.156 24.875 1 98.19 48 ASP B C 1
ATOM 4367 O O . ASP B 1 48 ? 13.461 33.156 25 1 98.19 48 ASP B O 1
ATOM 4371 N N . TYR B 1 49 ? 11.922 34.312 23.922 1 98.62 49 TYR B N 1
ATOM 4372 C CA . TYR B 1 49 ? 11.781 33.344 22.828 1 98.62 49 TYR B CA 1
ATOM 4373 C C . TYR B 1 49 ? 11.469 34.062 21.516 1 98.62 49 TYR B C 1
ATOM 4375 O O . TYR B 1 49 ? 11.102 35.25 21.516 1 98.62 49 TYR B O 1
ATOM 4383 N N . VAL B 1 50 ? 11.641 33.375 20.406 1 98.38 50 VAL B N 1
ATOM 4384 C CA . VAL B 1 50 ? 11.281 33.875 19.078 1 98.38 50 VAL B CA 1
ATOM 4385 C C . VAL B 1 50 ? 10.586 32.781 18.281 1 98.38 50 VAL B C 1
ATOM 4387 O O . VAL B 1 50 ? 10.945 31.594 18.406 1 98.38 50 VAL B O 1
ATOM 4390 N N . ILE B 1 51 ? 9.531 33.125 17.578 1 98.56 51 ILE B N 1
ATOM 4391 C CA . ILE B 1 51 ? 8.836 32.25 16.656 1 98.56 51 ILE B CA 1
ATOM 4392 C C . ILE B 1 51 ? 9.219 32.562 15.219 1 98.56 51 ILE B C 1
ATOM 4394 O O . ILE B 1 51 ? 9.148 33.719 14.805 1 98.56 51 ILE B O 1
ATOM 4398 N N . VAL B 1 52 ? 9.625 31.562 14.484 1 98.31 52 VAL B N 1
ATOM 4399 C CA . VAL B 1 52 ? 10.023 31.766 13.102 1 98.31 52 VAL B CA 1
ATOM 4400 C C . VAL B 1 52 ? 9.125 30.938 12.18 1 98.31 52 VAL B C 1
ATOM 4402 O O . VAL B 1 52 ? 8.906 29.75 12.414 1 98.31 52 VAL B O 1
ATOM 4405 N N . ASP B 1 53 ? 8.578 31.562 11.172 1 98.06 53 ASP B N 1
ATOM 4406 C CA . ASP B 1 53 ? 7.75 30.844 10.203 1 98.06 53 ASP B CA 1
ATOM 4407 C C . ASP B 1 53 ? 7.984 31.375 8.789 1 98.06 53 ASP B C 1
ATOM 4409 O O . ASP B 1 53 ? 8.156 32.562 8.586 1 98.06 53 ASP B O 1
ATOM 4413 N N . ALA B 1 54 ? 7.953 30.438 7.812 1 98.38 54 ALA B N 1
ATOM 4414 C CA . ALA B 1 54 ? 8.203 30.797 6.418 1 98.38 54 ALA B CA 1
ATOM 4415 C C . ALA B 1 54 ? 7.004 31.5 5.805 1 98.38 54 ALA B C 1
ATOM 4417 O O . ALA B 1 54 ? 7.152 32.281 4.859 1 98.38 54 ALA B O 1
ATOM 4418 N N . GLN B 1 55 ? 5.812 31.25 6.332 1 97.94 55 GLN B N 1
ATOM 4419 C CA . GLN B 1 55 ? 4.594 31.828 5.77 1 97.94 55 GLN B CA 1
ATOM 4420 C C . GLN B 1 55 ? 4.391 33.25 6.262 1 97.94 55 GLN B C 1
ATOM 4422 O O . GLN B 1 55 ? 4.996 33.688 7.25 1 97.94 55 GLN B O 1
ATOM 4427 N N . SER B 1 56 ? 3.535 34.062 5.602 1 97.06 56 SER B N 1
ATOM 4428 C CA . SER B 1 56 ? 3.252 35.469 5.949 1 97.06 56 SER B CA 1
ATOM 4429 C C . SER B 1 56 ? 2.135 35.562 6.98 1 97.06 56 SER B C 1
ATOM 4431 O O . SER B 1 56 ? 1.78 36.656 7.422 1 97.06 56 SER B O 1
ATOM 4433 N N . PHE B 1 57 ? 1.573 34.438 7.379 1 96.38 57 PHE B N 1
ATOM 4434 C CA . PHE B 1 57 ? 0.475 34.375 8.336 1 96.38 57 PHE B CA 1
ATOM 4435 C C . PHE B 1 57 ? 0.66 33.219 9.297 1 96.38 57 PHE B C 1
ATOM 4437 O O . PHE B 1 57 ? 1.474 32.312 9.055 1 96.38 57 PHE B O 1
ATOM 4444 N N . ILE B 1 58 ? -0.045 33.188 10.414 1 95.88 58 ILE B N 1
ATOM 4445 C CA . ILE B 1 58 ? 0.02 32.125 11.383 1 95.88 58 ILE B CA 1
ATOM 4446 C C . ILE B 1 58 ? -1.007 31.047 11.031 1 95.88 58 ILE B C 1
ATOM 4448 O O . ILE B 1 58 ? -2.09 31.344 10.523 1 95.88 58 ILE B O 1
ATOM 4452 N N . GLY B 1 59 ? -0.643 29.797 11.188 1 97.12 59 GLY B N 1
ATOM 4453 C CA . GLY B 1 59 ? -1.66 28.766 11.047 1 97.12 59 GLY B CA 1
ATOM 4454 C C . GLY B 1 59 ? -1.128 27.469 10.453 1 97.12 59 GLY B C 1
ATOM 4455 O O . GLY B 1 59 ? -1.757 26.422 10.578 1 97.12 59 GLY B O 1
ATOM 4456 N N . GLY B 1 60 ? 0.099 27.5 9.852 1 97.25 60 GLY B N 1
ATOM 4457 C CA . GLY B 1 60 ? 0.613 26.312 9.188 1 97.25 60 GLY B CA 1
ATOM 4458 C C . GLY B 1 60 ? -0.313 25.781 8.109 1 97.25 60 GLY B C 1
ATOM 4459 O O . GLY B 1 60 ? -0.693 26.5 7.195 1 97.25 60 GLY B O 1
ATOM 4460 N N . ARG B 1 61 ? -0.785 24.531 8.273 1 97.94 61 ARG B N 1
ATOM 4461 C CA . ARG B 1 61 ? -1.664 23.906 7.289 1 97.94 61 ARG B CA 1
ATOM 4462 C C . ARG B 1 61 ? -3.119 24.297 7.535 1 97.94 61 ARG B C 1
ATOM 4464 O O . ARG B 1 61 ? -4 23.938 6.75 1 97.94 61 ARG B O 1
ATOM 4471 N N . VAL B 1 62 ? -3.365 24.984 8.625 1 98.06 62 VAL B N 1
ATOM 4472 C CA . VAL B 1 62 ? -4.672 25.578 8.852 1 98.06 62 VAL B CA 1
ATOM 4473 C C . VAL B 1 62 ? -4.766 26.906 8.102 1 98.06 62 VAL B C 1
ATOM 4475 O O . VAL B 1 62 ? -4.449 27.969 8.664 1 98.06 62 VAL B O 1
ATOM 4478 N N . GLN B 1 63 ? -5.234 26.875 6.969 1 95.81 63 GLN B N 1
ATOM 4479 C CA . GLN B 1 63 ? -5.273 28.078 6.133 1 95.81 63 GLN B CA 1
ATOM 4480 C C . GLN B 1 63 ? -6.461 28.031 5.172 1 95.81 63 GLN B C 1
ATOM 4482 O O . GLN B 1 63 ? -6.988 26.953 4.879 1 95.81 63 GLN B O 1
ATOM 4487 N N . HIS B 1 64 ? -6.953 29.188 4.723 1 96.06 64 HIS B N 1
ATOM 4488 C CA . HIS B 1 64 ? -8.148 29.344 3.895 1 96.06 64 HIS B CA 1
ATOM 4489 C C . HIS B 1 64 ? -7.898 30.312 2.742 1 96.06 64 HIS B C 1
ATOM 4491 O O . HIS B 1 64 ? -6.875 31 2.713 1 96.06 64 HIS B O 1
ATOM 4497 N N . GLU B 1 65 ? -8.766 30.281 1.794 1 95.5 65 GLU B N 1
ATOM 4498 C CA . GLU B 1 65 ? -8.68 31.172 0.633 1 95.5 65 GLU B CA 1
ATOM 4499 C C . GLU B 1 65 ? -10.07 31.594 0.16 1 95.5 65 GLU B C 1
ATOM 4501 O O . GLU B 1 65 ? -11.047 30.859 0.34 1 95.5 65 GLU B O 1
ATOM 4506 N N . ALA B 1 66 ? -10.109 32.781 -0.332 1 93.62 66 ALA B N 1
ATOM 4507 C CA . ALA B 1 66 ? -11.336 33.25 -0.984 1 93.62 66 ALA B CA 1
ATOM 4508 C C . ALA B 1 66 ? -11.625 32.406 -2.23 1 93.62 66 ALA B C 1
ATOM 4510 O O . ALA B 1 66 ? -10.711 32.062 -2.982 1 93.62 66 ALA B O 1
ATOM 4511 N N . PHE B 1 67 ? -12.836 32.062 -2.432 1 94.31 67 PHE B N 1
ATOM 4512 C CA . PHE B 1 67 ? -13.297 31.312 -3.584 1 94.31 67 PHE B CA 1
ATOM 4513 C C . PHE B 1 67 ? -14.688 31.781 -4.02 1 94.31 67 PHE B C 1
ATOM 4515 O O . PHE B 1 67 ? -15.695 31.344 -3.453 1 94.31 67 PHE B O 1
ATOM 4522 N N . GLY B 1 68 ? -14.672 32.594 -5.074 1 90.81 68 GLY B N 1
ATOM 4523 C CA . GLY B 1 68 ? -15.883 33.344 -5.367 1 90.81 68 GLY B CA 1
ATOM 4524 C C . GLY B 1 68 ? -16.25 34.344 -4.285 1 90.81 68 GLY B C 1
ATOM 4525 O O . GLY B 1 68 ? -15.414 35.125 -3.869 1 90.81 68 GLY B O 1
ATOM 4526 N N . ASN B 1 69 ? -17.453 34.344 -3.934 1 87.19 69 ASN B N 1
ATOM 4527 C CA . ASN B 1 69 ? -17.922 35.219 -2.855 1 87.19 69 ASN B CA 1
ATOM 4528 C C . ASN B 1 69 ? -17.844 34.5 -1.502 1 87.19 69 ASN B C 1
ATOM 4530 O O . ASN B 1 69 ? -18.359 35.031 -0.506 1 87.19 69 ASN B O 1
ATOM 4534 N N . SER B 1 70 ? -17.203 33.375 -1.525 1 87.25 70 SER B N 1
ATOM 4535 C CA . SER B 1 70 ? -17.094 32.562 -0.319 1 87.25 70 SER B CA 1
ATOM 4536 C C . SER B 1 70 ? -15.625 32.344 0.057 1 87.25 70 SER B C 1
ATOM 4538 O O . SER B 1 70 ? -14.734 33 -0.474 1 87.25 70 SER B O 1
ATOM 4540 N N . TYR B 1 71 ? -15.422 31.562 1.102 1 91.44 71 TYR B N 1
ATOM 4541 C CA . TYR B 1 71 ? -14.102 31.125 1.533 1 91.44 71 TYR B CA 1
ATOM 4542 C C . TYR B 1 71 ? -14.078 29.609 1.76 1 91.44 71 TYR B C 1
ATOM 4544 O O . TYR B 1 71 ? -15.07 29.031 2.186 1 91.44 71 TYR B O 1
ATOM 4552 N N . VAL B 1 72 ? -12.961 29 1.378 1 93.94 72 VAL B N 1
ATOM 4553 C CA . VAL B 1 72 ? -12.828 27.562 1.601 1 93.94 72 VAL B CA 1
ATOM 4554 C C . VAL B 1 72 ? -11.555 27.281 2.395 1 93.94 72 VAL B C 1
ATOM 4556 O O . VAL B 1 72 ? -10.578 28.016 2.291 1 93.94 72 VAL B O 1
ATOM 4559 N N . GLU B 1 73 ? -11.617 26.297 3.232 1 96.19 73 GLU B N 1
ATOM 4560 C CA . GLU B 1 73 ? -10.445 25.828 3.965 1 96.19 73 GLU B CA 1
ATOM 4561 C C . GLU B 1 73 ? -9.57 24.922 3.096 1 96.19 73 GLU B C 1
ATOM 4563 O O . GLU B 1 73 ? -10.039 23.906 2.586 1 96.19 73 GLU B O 1
ATOM 4568 N N . LEU B 1 74 ? -8.305 25.25 2.996 1 97.44 74 LEU B N 1
ATOM 4569 C CA . LEU B 1 74 ? -7.391 24.453 2.172 1 97.44 74 LEU B CA 1
ATOM 4570 C C . LEU B 1 74 ? -6.891 23.234 2.936 1 97.44 74 LEU B C 1
ATOM 4572 O O . LEU B 1 74 ? -6.738 22.156 2.357 1 97.44 74 LEU B O 1
ATOM 4576 N N . GLY B 1 75 ? -6.527 23.391 4.172 1 96.94 75 GLY B N 1
ATOM 4577 C CA . GLY B 1 75 ? -6.055 22.312 5.031 1 96.94 75 GLY B CA 1
ATOM 4578 C C . GLY B 1 75 ? -7.113 21.828 6 1 96.94 75 GLY B C 1
ATOM 4579 O O . GLY B 1 75 ? -8.227 21.469 5.59 1 96.94 75 GLY B O 1
ATOM 4580 N N . ALA B 1 76 ? -6.879 21.953 7.238 1 95.81 76 ALA B N 1
ATOM 4581 C CA . ALA B 1 76 ? -7.82 21.5 8.266 1 95.81 76 ALA B CA 1
ATOM 4582 C C . ALA B 1 76 ? -9.188 22.156 8.07 1 95.81 76 ALA B C 1
ATOM 4584 O O . ALA B 1 76 ? -9.273 23.375 7.832 1 95.81 76 ALA B O 1
ATOM 4585 N N . ASN B 1 77 ? -10.188 21.312 8.156 1 94.12 77 ASN B N 1
ATOM 4586 C CA . ASN B 1 77 ? -11.539 21.797 7.883 1 94.12 77 ASN B CA 1
ATOM 4587 C C . ASN B 1 77 ? -12.523 21.328 8.953 1 94.12 77 ASN B C 1
ATOM 4589 O O . ASN B 1 77 ? -13.648 21.844 9.023 1 94.12 77 ASN B O 1
ATOM 4593 N N . TRP B 1 78 ? -12.102 20.453 9.773 1 91.44 78 TRP B N 1
ATOM 4594 C CA . TRP B 1 78 ? -12.992 19.859 10.766 1 91.44 78 TRP B CA 1
ATOM 4595 C C . TRP B 1 78 ? -12.422 20.016 12.172 1 91.44 78 TRP B C 1
ATOM 4597 O O . TRP B 1 78 ? -11.211 19.953 12.359 1 91.44 78 TRP B O 1
ATOM 4607 N N . ILE B 1 79 ? -13.227 20.281 13.062 1 90.5 79 ILE B N 1
ATOM 4608 C CA . ILE B 1 79 ? -12.93 20.125 14.484 1 90.5 79 ILE B CA 1
ATOM 4609 C C . ILE B 1 79 ? -13.547 18.844 15.008 1 90.5 79 ILE B C 1
ATOM 4611 O O . ILE B 1 79 ? -14.773 18.703 15.047 1 90.5 79 ILE B O 1
ATOM 4615 N N . TYR B 1 80 ? -12.656 17.922 15.328 1 82 80 TYR B N 1
ATOM 4616 C CA . TYR B 1 80 ? -13.148 16.609 15.766 1 82 80 TYR B CA 1
ATOM 4617 C C . TYR B 1 80 ? -13.273 16.562 17.281 1 82 80 TYR B C 1
ATOM 4619 O O . TYR B 1 80 ? -12.312 16.844 18 1 82 80 TYR B O 1
ATOM 4627 N N . GLY B 1 81 ? -14.445 16.297 17.766 1 72.88 81 GLY B N 1
ATOM 4628 C CA . GLY B 1 81 ? -14.695 16.125 19.203 1 72.88 81 GLY B CA 1
ATOM 4629 C C . GLY B 1 81 ? -15.07 17.422 19.891 1 72.88 81 GLY B C 1
ATOM 4630 O O . GLY B 1 81 ? -14.398 18.453 19.719 1 72.88 81 GLY B O 1
ATOM 4631 N N . LYS B 1 82 ? -16.297 17.641 20.578 1 68.44 82 LYS B N 1
ATOM 4632 C CA . LYS B 1 82 ? -16.781 18.844 21.234 1 68.44 82 LYS B CA 1
ATOM 4633 C C . LYS B 1 82 ? -16.375 18.875 22.703 1 68.44 82 LYS B C 1
ATOM 4635 O O . LYS B 1 82 ? -16.078 19.938 23.25 1 68.44 82 LYS B O 1
ATOM 4640 N N . GLY B 1 83 ? -15.961 17.969 23.188 1 68.62 83 GLY B N 1
ATOM 4641 C CA . GLY B 1 83 ? -15.688 17.844 24.609 1 68.62 83 GLY B CA 1
ATOM 4642 C C . GLY B 1 83 ? -14.398 18.516 25.016 1 68.62 83 GLY B C 1
ATOM 4643 O O . GLY B 1 83 ? -14.25 19.734 24.891 1 68.62 83 GLY B O 1
ATOM 4644 N N . ASP B 1 84 ? -13.43 17.875 25.328 1 77 84 ASP B N 1
ATOM 4645 C CA . ASP B 1 84 ? -12.172 18.344 25.922 1 77 84 ASP B CA 1
ATOM 4646 C C . ASP B 1 84 ? -11.18 18.75 24.828 1 77 84 ASP B C 1
ATOM 4648 O O . ASP B 1 84 ? -10.016 19.047 25.125 1 77 84 ASP B O 1
ATOM 4652 N N . ASN B 1 85 ? -11.648 18.906 23.641 1 88.69 85 ASN B N 1
ATOM 4653 C CA . ASN B 1 85 ? -10.812 19.359 22.531 1 88.69 85 ASN B CA 1
ATOM 4654 C C . ASN B 1 85 ? -10.508 20.859 22.641 1 88.69 85 ASN B C 1
ATOM 4656 O O . ASN B 1 85 ? -11.414 21.688 22.547 1 88.69 85 ASN B O 1
ATOM 4660 N N . PRO B 1 86 ? -9.281 21.156 22.922 1 92.94 86 PRO B N 1
ATOM 4661 C CA . PRO B 1 86 ? -8.945 22.578 23.125 1 92.94 86 PRO B CA 1
ATOM 4662 C C . PRO B 1 86 ? -9.297 23.438 21.906 1 92.94 86 PRO B C 1
ATOM 4664 O O . PRO B 1 86 ? -9.609 24.625 22.062 1 92.94 86 PRO B O 1
ATOM 4667 N N . ILE B 1 87 ? -9.273 22.875 20.75 1 94.88 87 ILE B N 1
ATOM 4668 C CA . ILE B 1 87 ? -9.594 23.641 19.547 1 94.88 87 ILE B CA 1
ATOM 4669 C C . ILE B 1 87 ? -11.078 23.969 19.516 1 94.88 87 ILE B C 1
ATOM 4671 O O . ILE B 1 87 ? -11.477 25.062 19.109 1 94.88 87 ILE B O 1
ATOM 4675 N N . HIS B 1 88 ? -11.898 23.016 19.922 1 92.31 88 HIS B N 1
ATOM 4676 C CA . HIS B 1 88 ? -13.328 23.297 20 1 92.31 88 HIS B CA 1
ATOM 4677 C C . HIS B 1 88 ? -13.625 24.391 21.016 1 92.31 88 HIS B C 1
ATOM 4679 O O . HIS B 1 88 ? -14.453 25.266 20.781 1 92.31 88 HIS B O 1
ATOM 4685 N N . ARG B 1 89 ? -12.977 24.312 22.141 1 93.38 89 ARG B N 1
ATOM 4686 C CA . ARG B 1 89 ? -13.141 25.328 23.172 1 93.38 89 ARG B CA 1
ATOM 4687 C C . ARG B 1 89 ? -12.75 26.703 22.641 1 93.38 89 ARG B C 1
ATOM 4689 O O . ARG B 1 89 ? -13.445 27.703 22.891 1 93.38 89 ARG B O 1
ATOM 4696 N N . MET B 1 90 ? -11.664 26.75 21.953 1 95.56 90 MET B N 1
ATOM 4697 C CA . MET B 1 90 ? -11.219 28.016 21.375 1 95.56 90 MET B CA 1
ATOM 4698 C C . MET B 1 90 ? -12.227 28.531 20.344 1 95.56 90 MET B C 1
ATOM 4700 O O . MET B 1 90 ? -12.469 29.734 20.25 1 95.56 90 MET B O 1
ATOM 4704 N N . ALA B 1 91 ? -12.727 27.594 19.578 1 95.06 91 ALA B N 1
ATOM 4705 C CA . ALA B 1 91 ? -13.734 27.953 18.578 1 95.06 91 ALA B CA 1
ATOM 4706 C C . ALA B 1 91 ? -14.945 28.609 19.234 1 95.06 91 ALA B C 1
ATOM 4708 O O . ALA B 1 91 ? -15.445 29.625 18.766 1 95.06 91 ALA B O 1
ATOM 4709 N N . MET B 1 92 ? -15.375 28.047 20.344 1 93.88 92 MET B N 1
ATOM 4710 C CA . MET B 1 92 ? -16.516 28.594 21.078 1 93.88 92 MET B CA 1
ATOM 4711 C C . MET B 1 92 ? -16.172 29.938 21.688 1 93.88 92 MET B C 1
ATOM 4713 O O . MET B 1 92 ? -16.953 30.891 21.609 1 93.88 92 MET B O 1
ATOM 4717 N N . GLN B 1 93 ? -15.062 29.984 22.234 1 95.56 93 GLN B N 1
ATOM 4718 C CA . GLN B 1 93 ? -14.625 31.203 22.922 1 95.56 93 GLN B CA 1
ATOM 4719 C C . GLN B 1 93 ? -14.508 32.375 21.953 1 95.56 93 GLN B C 1
ATOM 4721 O O . GLN B 1 93 ? -14.883 33.5 22.281 1 95.56 93 GLN B O 1
ATOM 4726 N N . HIS B 1 94 ? -13.984 32.094 20.781 1 96.75 94 HIS B N 1
ATOM 4727 C CA . HIS B 1 94 ? -13.688 33.188 19.859 1 96.75 94 HIS B CA 1
ATOM 4728 C C . HIS B 1 94 ? -14.781 33.312 18.812 1 96.75 94 HIS B C 1
ATOM 4730 O O . HIS B 1 94 ? -14.672 34.156 17.906 1 96.75 94 HIS B O 1
ATOM 4736 N N . GLY B 1 95 ? -15.805 32.469 18.891 1 95.75 95 GLY B N 1
ATOM 4737 C CA . GLY B 1 95 ? -16.969 32.594 18.031 1 95.75 95 GLY B CA 1
ATOM 4738 C C . GLY B 1 95 ? -16.719 32.125 16.609 1 95.75 95 GLY B C 1
ATOM 4739 O O . GLY B 1 95 ? -17.141 32.781 15.656 1 95.75 95 GLY B O 1
ATOM 4740 N N . LEU B 1 96 ? -15.945 31.047 16.469 1 94.88 96 LEU B N 1
ATOM 4741 C CA . LEU B 1 96 ? -15.75 30.438 15.148 1 94.88 96 LEU B CA 1
ATOM 4742 C C . LEU B 1 96 ? -17.031 29.766 14.68 1 94.88 96 LEU B C 1
ATOM 4744 O O . LEU B 1 96 ? -17.625 28.969 15.406 1 94.88 96 LEU B O 1
ATOM 4748 N N . LYS B 1 97 ? -17.484 30.062 13.461 1 91.75 97 LYS B N 1
ATOM 4749 C CA . LYS B 1 97 ? -18.688 29.453 12.922 1 91.75 97 LYS B CA 1
ATOM 4750 C C . LYS B 1 97 ? -18.406 28.047 12.398 1 91.75 97 LYS B C 1
ATOM 4752 O O . LYS B 1 97 ? -17.516 27.859 11.57 1 91.75 97 LYS B O 1
ATOM 4757 N N . THR B 1 98 ? -19.125 27.062 12.898 1 89.75 98 THR B N 1
ATOM 4758 C CA . THR B 1 98 ? -19 25.672 12.477 1 89.75 98 THR B CA 1
ATOM 4759 C C . THR B 1 98 ? -20.391 25.062 12.258 1 89.75 98 THR B C 1
ATOM 4761 O O . THR B 1 98 ? -21.391 25.641 12.672 1 89.75 98 THR B O 1
ATOM 4764 N N . THR B 1 99 ? -20.469 24 11.508 1 86 99 THR B N 1
ATOM 4765 C CA . THR B 1 99 ? -21.703 23.234 11.312 1 86 99 THR B CA 1
ATOM 4766 C C . THR B 1 99 ? -21.422 21.734 11.367 1 86 99 THR B C 1
ATOM 4768 O O . THR B 1 99 ? -20.359 21.281 10.922 1 86 99 THR B O 1
ATOM 4771 N N . PRO B 1 100 ? -22.344 21 11.945 1 83 100 PRO B N 1
ATOM 4772 C CA . PRO B 1 100 ? -22.141 19.562 11.906 1 83 100 PRO B CA 1
ATOM 4773 C C . PRO B 1 100 ? -22.328 18.969 10.508 1 83 100 PRO B C 1
ATOM 4775 O O . PRO B 1 100 ? -23.109 19.484 9.719 1 83 100 PRO B O 1
ATOM 4778 N N . ASN B 1 101 ? -21.531 17.984 10.188 1 83.81 101 ASN B N 1
ATOM 4779 C CA . ASN B 1 101 ? -21.766 17.219 8.969 1 83.81 101 ASN B CA 1
ATOM 4780 C C . ASN B 1 101 ? -22.453 15.891 9.258 1 83.81 101 ASN B C 1
ATOM 4782 O O . ASN B 1 101 ? -22.266 15.312 10.336 1 83.81 101 ASN B O 1
ATOM 4786 N N . ASP B 1 102 ? -23.344 15.477 8.367 1 86 102 ASP B N 1
ATOM 4787 C CA . ASP B 1 102 ? -24.016 14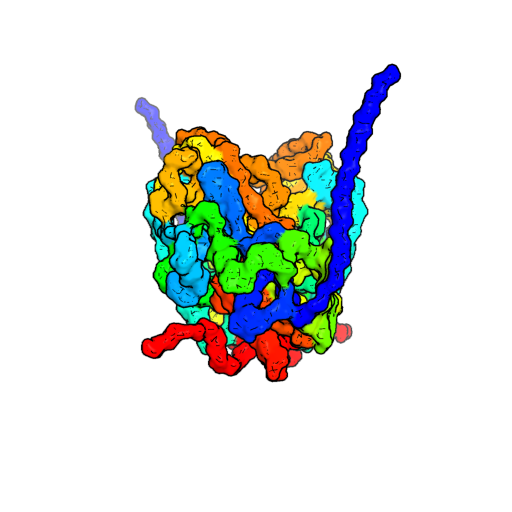.188 8.445 1 86 102 ASP B CA 1
ATOM 4788 C C . ASP B 1 102 ? -23.438 13.195 7.438 1 86 102 ASP B C 1
ATOM 4790 O O . ASP B 1 102 ? -23.875 13.164 6.281 1 86 102 ASP B O 1
ATOM 4794 N N . LYS B 1 103 ? -22.609 12.312 7.832 1 86.19 103 LYS B N 1
ATOM 4795 C CA . LYS B 1 103 ? -21.922 11.359 6.957 1 86.19 103 LYS B CA 1
ATOM 4796 C C . LYS B 1 103 ? -22.891 10.281 6.465 1 86.19 103 LYS B C 1
ATOM 4798 O O . LYS B 1 103 ? -22.547 9.477 5.605 1 86.19 103 LYS B O 1
ATOM 4803 N N . ASN B 1 104 ? -24.094 10.312 7.004 1 89 104 ASN B N 1
ATOM 4804 C CA . ASN B 1 104 ? -25.094 9.367 6.523 1 89 104 ASN B CA 1
ATOM 4805 C C . ASN B 1 104 ? -25.906 9.953 5.371 1 89 104 ASN B C 1
ATOM 4807 O O . ASN B 1 104 ? -26.656 9.227 4.703 1 89 104 ASN B O 1
ATOM 4811 N N . ASN B 1 105 ? -25.859 11.242 5.211 1 92.44 105 ASN B N 1
ATOM 4812 C CA . ASN B 1 105 ? -26.516 11.875 4.07 1 92.44 105 ASN B CA 1
ATOM 4813 C C . ASN B 1 105 ? -25.672 11.742 2.799 1 92.44 105 ASN B C 1
ATOM 4815 O O . ASN B 1 105 ? -25 12.688 2.398 1 92.44 105 ASN B O 1
ATOM 4819 N N . VAL B 1 106 ? -25.766 10.555 2.201 1 96.31 106 VAL B N 1
ATOM 4820 C CA . VAL B 1 106 ? -24.891 10.18 1.088 1 96.31 106 VAL B CA 1
ATOM 4821 C C . VAL B 1 106 ? -25.75 9.719 -0.094 1 96.31 106 VAL B C 1
ATOM 4823 O O . VAL B 1 106 ? -26.672 8.922 0.074 1 96.31 106 VAL B O 1
ATOM 4826 N N . ALA B 1 107 ? -25.5 10.273 -1.226 1 98.19 107 ALA B N 1
ATOM 4827 C CA . ALA B 1 107 ? -26.016 9.734 -2.477 1 98.19 107 ALA B CA 1
ATOM 4828 C C . ALA B 1 107 ? -25 8.844 -3.166 1 98.19 107 ALA B C 1
ATOM 4830 O O . ALA B 1 107 ? -23.797 9.109 -3.109 1 98.19 107 ALA B O 1
ATOM 4831 N N . TYR B 1 108 ? -25.438 7.781 -3.859 1 98.5 108 TYR B N 1
ATOM 4832 C CA . TYR B 1 108 ? -24.547 6.805 -4.473 1 98.5 108 TYR B CA 1
ATOM 4833 C C . TYR B 1 108 ? -24.672 6.836 -5.992 1 98.5 108 TYR B C 1
ATOM 4835 O O . TYR B 1 108 ? -25.781 6.812 -6.531 1 98.5 108 TYR B O 1
ATOM 4843 N N . PHE B 1 109 ? -23.562 6.934 -6.672 1 98.44 109 PHE B N 1
ATOM 4844 C CA . PHE B 1 109 ? -23.484 7.039 -8.125 1 98.44 109 PHE B CA 1
ATOM 4845 C C . PHE B 1 109 ? -22.562 5.973 -8.695 1 98.44 109 PHE B C 1
ATOM 4847 O O . PHE B 1 109 ? -21.688 5.445 -7.992 1 98.44 109 PHE B O 1
ATOM 4854 N N . ASP B 1 110 ? -22.719 5.594 -9.945 1 96.88 110 ASP B N 1
ATOM 4855 C CA . ASP B 1 110 ? -21.766 4.805 -10.727 1 96.88 110 ASP B CA 1
ATOM 4856 C C . ASP B 1 110 ? -21.609 5.379 -12.133 1 96.88 110 ASP B C 1
ATOM 4858 O O . ASP B 1 110 ? -21.891 6.555 -12.367 1 96.88 110 ASP B O 1
ATOM 4862 N N . ASP B 1 111 ? -21.125 4.637 -13.094 1 95.62 111 ASP B N 1
ATOM 4863 C CA . ASP B 1 111 ? -20.828 5.129 -14.438 1 95.62 111 ASP B CA 1
ATOM 4864 C C . ASP B 1 111 ? -22.109 5.434 -15.211 1 95.62 111 ASP B C 1
ATOM 4866 O O . ASP B 1 111 ? -22.062 6.094 -16.25 1 95.62 111 ASP B O 1
ATOM 4870 N N . SER B 1 112 ? -23.234 4.973 -14.703 1 96.5 112 SER B N 1
ATOM 4871 C CA . SER B 1 112 ? -24.516 5.191 -15.383 1 96.5 112 SER B CA 1
ATOM 4872 C C . SER B 1 112 ? -25.312 6.293 -14.695 1 96.5 112 SER B C 1
ATOM 4874 O O . SER B 1 112 ? -26.453 6.574 -15.094 1 96.5 112 SER B O 1
ATOM 4876 N N . GLY B 1 113 ? -24.719 6.898 -13.727 1 97.75 113 GLY B N 1
ATOM 4877 C CA . GLY B 1 113 ? -25.391 7.965 -13.008 1 97.75 113 GLY B CA 1
ATOM 4878 C C . GLY B 1 113 ? -25.812 7.57 -11.602 1 97.75 113 GLY B C 1
ATOM 4879 O O . GLY B 1 113 ? -25.109 6.789 -10.945 1 97.75 113 GLY B O 1
ATOM 4880 N N . LEU B 1 114 ? -26.844 8.219 -11.117 1 97.62 114 LEU B N 1
ATOM 4881 C CA . LEU B 1 114 ? -27.391 7.918 -9.797 1 97.62 114 LEU B CA 1
ATOM 4882 C C . LEU B 1 114 ? -27.891 6.484 -9.734 1 97.62 114 LEU B C 1
ATOM 4884 O O . LEU B 1 114 ? -28.641 6.051 -10.617 1 97.62 114 LEU B O 1
ATOM 4888 N N . LEU B 1 115 ? -27.422 5.797 -8.719 1 97.31 115 LEU B N 1
ATOM 4889 C CA . LEU B 1 115 ? -27.906 4.43 -8.578 1 97.31 115 LEU B CA 1
ATOM 4890 C C . LEU B 1 115 ? -29.438 4.406 -8.492 1 97.31 115 LEU B C 1
ATOM 4892 O O . LEU B 1 115 ? -30.031 5.227 -7.789 1 97.31 115 LEU B O 1
ATOM 4896 N N . LYS B 1 116 ? -30 3.492 -9.18 1 94.56 116 LYS B N 1
ATOM 4897 C CA . LYS B 1 116 ? -31.453 3.361 -9.156 1 94.56 116 LYS B CA 1
ATOM 4898 C C . LYS B 1 116 ? -31.953 2.979 -7.766 1 94.56 116 LYS B C 1
ATOM 4900 O O . LYS B 1 116 ? -32.969 3.498 -7.297 1 94.56 116 LYS B O 1
ATOM 4905 N N . ASP B 1 117 ? -31.203 2.104 -7.172 1 96.12 117 ASP B N 1
ATOM 4906 C CA . ASP B 1 117 ? -31.547 1.665 -5.824 1 96.12 117 ASP B CA 1
ATOM 4907 C C . ASP B 1 117 ? -30.547 2.191 -4.801 1 96.12 117 ASP B C 1
ATOM 4909 O O . ASP B 1 117 ? -29.562 1.511 -4.477 1 96.12 117 ASP B O 1
ATOM 4913 N N . GLN B 1 118 ? -30.891 3.311 -4.215 1 96.94 118 GLN B N 1
ATOM 4914 C CA . GLN B 1 118 ? -30.031 3.932 -3.217 1 96.94 118 GLN B CA 1
ATOM 4915 C C . GLN B 1 118 ? -29.922 3.07 -1.962 1 96.94 118 GLN B C 1
ATOM 4917 O O . GLN B 1 118 ? -28.953 3.17 -1.21 1 96.94 118 GLN B O 1
ATOM 4922 N N . GLU B 1 119 ? -30.875 2.242 -1.721 1 97.25 119 GLU B N 1
ATOM 4923 C CA . GLU B 1 119 ? -30.875 1.373 -0.548 1 97.25 119 GLU B CA 1
ATOM 4924 C C . GLU B 1 119 ? -29.703 0.4 -0.583 1 97.25 119 GLU B C 1
ATOM 4926 O O . GLU B 1 119 ? -29.188 0.005 0.464 1 97.25 119 GLU B O 1
ATOM 4931 N N . GLU B 1 120 ? -29.312 0.057 -1.776 1 97.56 120 GLU B N 1
ATOM 4932 C CA . GLU B 1 120 ? -28.141 -0.8 -1.891 1 97.56 120 GLU B CA 1
ATOM 4933 C C . GLU B 1 120 ? -26.922 -0.152 -1.245 1 97.56 120 GLU B C 1
ATOM 4935 O O . GLU B 1 120 ? -26.203 -0.796 -0.479 1 97.56 120 GLU B O 1
ATOM 4940 N N . GLY B 1 121 ? -26.734 1.128 -1.607 1 97.75 121 GLY B N 1
ATOM 4941 C CA . GLY B 1 121 ? -25.641 1.865 -1.004 1 97.75 121 GLY B CA 1
ATOM 4942 C C . GLY B 1 121 ? -25.766 2.004 0.501 1 97.75 121 GLY B C 1
ATOM 4943 O O . GLY B 1 121 ? -24.781 1.845 1.231 1 97.75 121 GLY B O 1
ATOM 4944 N N . ILE B 1 122 ? -26.922 2.258 0.965 1 97.81 122 ILE B N 1
ATOM 4945 C CA . ILE B 1 122 ? -27.203 2.414 2.391 1 97.81 122 ILE B CA 1
ATOM 4946 C C . ILE B 1 122 ? -26.906 1.103 3.117 1 97.81 122 ILE B C 1
ATOM 4948 O O . ILE B 1 122 ? -26.266 1.1 4.172 1 97.81 122 ILE B O 1
ATOM 4952 N N . ASN B 1 123 ? -27.359 0.018 2.535 1 98.06 123 ASN B N 1
ATOM 4953 C CA . ASN B 1 123 ? -27.156 -1.292 3.145 1 98.06 123 ASN B CA 1
ATOM 4954 C C . ASN B 1 123 ? -25.672 -1.644 3.236 1 98.06 123 ASN B C 1
ATOM 4956 O O . ASN B 1 123 ? -25.203 -2.145 4.266 1 98.06 123 ASN B O 1
ATOM 4960 N N . ILE B 1 124 ? -24.953 -1.409 2.156 1 98 124 ILE B N 1
ATOM 4961 C CA . ILE B 1 124 ? -23.531 -1.699 2.141 1 98 124 ILE B CA 1
ATOM 4962 C C . ILE B 1 124 ? -22.812 -0.81 3.152 1 98 124 ILE B C 1
ATOM 4964 O O . ILE B 1 124 ? -21.906 -1.261 3.848 1 98 124 ILE B O 1
ATOM 4968 N N . SER B 1 125 ? -23.203 0.475 3.24 1 97.44 125 SER B N 1
ATOM 4969 C CA . SER B 1 125 ? -22.641 1.386 4.23 1 97.44 125 SER B CA 1
ATOM 4970 C C . SER B 1 125 ? -22.906 0.892 5.648 1 97.44 125 SER B C 1
ATOM 4972 O O . SER B 1 125 ? -22.016 0.944 6.5 1 97.44 125 SER B O 1
ATOM 4974 N N . ASN B 1 126 ? -24.094 0.424 5.91 1 96.75 126 ASN B N 1
ATOM 4975 C CA . ASN B 1 126 ? -24.438 -0.115 7.219 1 96.75 126 ASN B CA 1
ATOM 4976 C C . ASN B 1 126 ? -23.641 -1.37 7.543 1 96.75 126 ASN B C 1
ATOM 4978 O O . ASN B 1 126 ? -23.219 -1.572 8.688 1 96.75 126 ASN B O 1
ATOM 4982 N N . GLU B 1 127 ? -23.5 -2.199 6.566 1 97.31 127 GLU B N 1
ATOM 4983 C CA . GLU B 1 127 ? -22.656 -3.385 6.738 1 97.31 127 GLU B CA 1
ATOM 4984 C C . GLU B 1 127 ? -21.25 -3.01 7.16 1 97.31 127 GLU B C 1
ATOM 4986 O O . GLU B 1 127 ? -20.688 -3.609 8.078 1 97.31 127 GLU B O 1
ATOM 4991 N N . PHE B 1 128 ? -20.719 -2.051 6.469 1 97.12 128 PHE B N 1
ATOM 4992 C CA . PHE B 1 128 ? -19.359 -1.635 6.801 1 97.12 128 PHE B CA 1
ATOM 4993 C C . PHE B 1 128 ? -19.297 -1.044 8.203 1 97.12 128 PHE B C 1
ATOM 4995 O O . PHE B 1 128 ? -18.328 -1.271 8.938 1 97.12 128 PHE B O 1
ATOM 5002 N N . GLU B 1 129 ? -20.25 -0.211 8.562 1 93.25 129 GLU B N 1
ATOM 5003 C CA . GLU B 1 129 ? -20.297 0.361 9.906 1 93.25 129 GLU B CA 1
ATOM 5004 C C . GLU B 1 129 ? -20.266 -0.731 10.969 1 93.25 129 GLU B C 1
ATOM 5006 O O . GLU B 1 129 ? -19.609 -0.59 12 1 93.25 129 GLU B O 1
ATOM 5011 N N . SER B 1 130 ? -21 -1.774 10.719 1 94.81 130 SER B N 1
ATOM 5012 C CA . SER B 1 130 ? -21.016 -2.908 11.633 1 94.81 130 SER B CA 1
ATOM 5013 C C . SER B 1 130 ? -19.641 -3.559 11.727 1 94.81 130 SER B C 1
ATOM 5015 O O . SER B 1 130 ? -19.203 -3.928 12.812 1 94.81 130 SER B O 1
ATOM 5017 N N . VAL B 1 131 ? -18.984 -3.689 10.617 1 95.94 131 VAL B N 1
ATOM 5018 C CA . VAL B 1 131 ? -17.656 -4.285 10.578 1 95.94 131 VAL B CA 1
ATOM 5019 C C . VAL B 1 131 ? -16.656 -3.377 11.289 1 95.94 131 VAL B C 1
ATOM 5021 O O . VAL B 1 131 ? -15.734 -3.855 11.953 1 95.94 131 VAL B O 1
ATOM 5024 N N . LYS B 1 132 ? -16.812 -2.08 11.117 1 93.31 132 LYS B N 1
ATOM 5025 C CA . LYS B 1 132 ? -15.922 -1.117 11.758 1 93.31 132 LYS B CA 1
ATOM 5026 C C . LYS B 1 132 ? -15.984 -1.239 13.281 1 93.31 132 LYS B C 1
ATOM 5028 O O . LYS B 1 132 ? -14.953 -1.157 13.953 1 93.31 132 LYS B O 1
ATOM 5033 N N . VAL B 1 133 ? -17.156 -1.414 13.828 1 91.94 133 VAL B N 1
ATOM 5034 C CA . VAL B 1 133 ? -17.312 -1.61 15.266 1 91.94 133 VAL B CA 1
ATOM 5035 C C . VAL B 1 133 ? -16.594 -2.885 15.695 1 91.94 133 VAL B C 1
ATOM 5037 O O . VAL B 1 133 ? -15.875 -2.887 16.703 1 91.94 133 VAL B O 1
ATOM 5040 N N . LYS B 1 134 ? -16.812 -3.938 14.914 1 94.69 134 LYS B N 1
ATOM 5041 C CA . LYS B 1 134 ? -16.141 -5.203 15.203 1 94.69 134 LYS B CA 1
ATOM 5042 C C . LYS B 1 134 ? -14.625 -5.055 15.109 1 94.69 134 LYS B C 1
ATOM 5044 O O . LYS B 1 134 ? -13.883 -5.707 15.852 1 94.69 134 LYS B O 1
ATOM 5049 N N . LEU B 1 135 ? -14.266 -4.238 14.18 1 95.06 135 LEU B N 1
ATOM 5050 C CA . LEU B 1 135 ? -12.844 -3.998 13.961 1 95.06 135 LEU B CA 1
ATOM 5051 C C . LEU B 1 135 ? -12.195 -3.412 15.211 1 95.06 135 LEU B C 1
ATOM 5053 O O . LEU B 1 135 ? -11.102 -3.832 15.602 1 95.06 135 LEU B O 1
ATOM 5057 N N . VAL B 1 136 ? -12.773 -2.438 15.836 1 92.38 136 VAL B N 1
ATOM 5058 C CA . VAL B 1 136 ? -12.273 -1.796 17.047 1 92.38 136 VAL B CA 1
ATOM 5059 C C . VAL B 1 136 ? -12.195 -2.816 18.188 1 92.38 136 VAL B C 1
ATOM 5061 O O . VAL B 1 136 ? -11.195 -2.889 18.891 1 92.38 136 VAL B O 1
ATOM 5064 N N . ASP B 1 137 ? -13.273 -3.627 18.297 1 93.62 137 ASP B N 1
ATOM 5065 C CA . ASP B 1 137 ? -13.305 -4.672 19.328 1 93.62 137 ASP B CA 1
ATOM 5066 C C . ASP B 1 137 ? -12.211 -5.703 19.094 1 93.62 137 ASP B C 1
ATOM 5068 O O . ASP B 1 137 ? -11.539 -6.137 20.031 1 93.62 137 ASP B O 1
ATOM 5072 N N . TYR B 1 138 ? -12.102 -6.086 17.875 1 96.25 138 TYR B N 1
ATOM 5073 C CA . TYR B 1 138 ? -11.102 -7.07 17.484 1 96.25 138 TYR B CA 1
ATOM 5074 C C . TYR B 1 138 ? -9.695 -6.586 17.828 1 96.25 138 TYR B C 1
ATOM 5076 O O . TYR B 1 138 ? -8.891 -7.332 18.391 1 96.25 138 TYR B O 1
ATOM 5084 N N . ALA B 1 139 ? -9.383 -5.336 17.516 1 94.81 139 ALA B N 1
ATOM 5085 C CA . ALA B 1 139 ? -8.094 -4.738 17.859 1 94.81 139 ALA B CA 1
ATOM 5086 C C . ALA B 1 139 ? -7.855 -4.742 19.359 1 94.81 139 ALA B C 1
ATOM 5088 O O . ALA B 1 139 ? -6.758 -5.066 19.828 1 94.81 139 ALA B O 1
ATOM 5089 N N . GLY B 1 140 ? -8.867 -4.332 20.109 1 92.62 140 GLY B N 1
ATOM 5090 C CA . GLY B 1 140 ? -8.766 -4.324 21.562 1 92.62 140 GLY B CA 1
ATOM 5091 C C . GLY B 1 140 ? -8.43 -5.684 22.141 1 92.62 140 GLY B C 1
ATOM 5092 O O . GLY B 1 140 ? -7.57 -5.797 23.016 1 92.62 140 GLY B O 1
ATOM 5093 N N . ILE B 1 141 ? -9.117 -6.715 21.656 1 94.88 141 ILE B N 1
ATOM 5094 C CA . ILE B 1 141 ? -8.906 -8.078 22.125 1 94.88 141 ILE B CA 1
ATOM 5095 C C . ILE B 1 141 ? -7.484 -8.523 21.797 1 94.88 141 ILE B C 1
ATOM 5097 O O . ILE B 1 141 ? -6.801 -9.117 22.641 1 94.88 141 ILE B O 1
ATOM 5101 N N . ARG B 1 142 ? -7.035 -8.234 20.641 1 94.81 142 ARG B N 1
ATOM 5102 C CA . ARG B 1 142 ? -5.699 -8.625 20.203 1 94.81 142 ARG B CA 1
ATOM 5103 C C . ARG B 1 142 ? -4.625 -7.926 21.016 1 94.81 142 ARG B C 1
ATOM 5105 O O . ARG B 1 142 ? -3.627 -8.539 21.391 1 94.81 142 ARG B O 1
ATOM 5112 N N . MET B 1 143 ? -4.809 -6.688 21.234 1 90.69 143 MET B N 1
ATOM 5113 C CA . MET B 1 143 ? -3.848 -5.926 22.031 1 90.69 143 MET B CA 1
ATOM 5114 C C . MET B 1 143 ? -3.77 -6.461 23.453 1 90.69 143 MET B C 1
ATOM 5116 O O . MET B 1 143 ? -2.688 -6.523 24.031 1 90.69 143 MET B O 1
ATOM 5120 N N . LYS B 1 144 ? -4.918 -6.805 24 1 90.69 144 LYS B N 1
ATOM 5121 C CA . LYS B 1 144 ? -4.949 -7.391 25.344 1 90.69 144 LYS B CA 1
ATOM 5122 C C . LYS B 1 144 ? -4.152 -8.695 25.391 1 90.69 144 LYS B C 1
ATOM 5124 O O . LYS B 1 144 ? -3.549 -9.016 26.406 1 90.69 144 LYS B O 1
ATOM 5129 N N . ARG B 1 145 ? -4.148 -9.352 24.25 1 92 145 ARG B N 1
ATOM 5130 C CA . ARG B 1 145 ? -3.396 -10.602 24.156 1 92 145 ARG B CA 1
ATOM 5131 C C . ARG B 1 145 ? -1.966 -10.344 23.703 1 92 145 ARG B C 1
ATOM 5133 O O . ARG B 1 145 ? -1.214 -11.289 23.438 1 92 145 ARG B O 1
ATOM 5140 N N . GLN B 1 146 ? -1.599 -9.102 23.453 1 89.69 146 GLN B N 1
ATOM 5141 C CA . GLN B 1 146 ? -0.276 -8.664 23.031 1 89.69 146 GLN B CA 1
ATOM 5142 C C . GLN B 1 146 ? 0.071 -9.227 21.656 1 89.69 146 GLN B C 1
ATOM 5144 O O . GLN B 1 146 ? 1.229 -9.547 21.375 1 89.69 146 GLN B O 1
ATOM 5149 N N . GLN B 1 147 ? -0.956 -9.484 20.844 1 93.44 147 GLN B N 1
ATOM 5150 C CA . GLN B 1 147 ? -0.721 -9.961 19.484 1 93.44 147 GLN B CA 1
ATOM 5151 C C . GLN B 1 147 ? -0.085 -8.867 18.625 1 93.44 147 GLN B C 1
ATOM 5153 O O . GLN B 1 147 ? -0.3 -7.68 18.859 1 93.44 147 GLN B O 1
ATOM 5158 N N . VAL B 1 148 ? 0.701 -9.289 17.656 1 93.44 148 VAL B N 1
ATOM 5159 C CA . VAL B 1 148 ? 1.33 -8.344 16.734 1 93.44 148 VAL B CA 1
ATOM 5160 C C . VAL B 1 148 ? 0.259 -7.629 15.922 1 93.44 148 VAL B C 1
ATOM 5162 O O . VAL B 1 148 ? -0.85 -8.141 15.75 1 93.44 148 VAL B O 1
ATOM 5165 N N . ASP B 1 149 ? 0.617 -6.473 15.5 1 94.19 149 ASP B N 1
ATOM 5166 C CA . ASP B 1 149 ? -0.281 -5.668 14.672 1 94.19 149 ASP B CA 1
ATOM 5167 C C . ASP B 1 149 ? -0.578 -6.359 13.344 1 94.19 149 ASP B C 1
ATOM 5169 O O . ASP B 1 149 ? 0.177 -7.23 12.914 1 94.19 149 ASP B O 1
ATOM 5173 N N . LEU B 1 150 ? -1.744 -6.055 12.711 1 96.94 150 LEU B N 1
ATOM 5174 C CA . LEU B 1 150 ? -2.119 -6.457 11.359 1 96.94 150 LEU B CA 1
ATOM 5175 C C . LEU B 1 150 ? -2.404 -5.238 10.492 1 96.94 150 LEU B C 1
ATOM 5177 O O . LEU B 1 150 ? -2.658 -4.145 11.008 1 96.94 150 LEU B O 1
ATOM 5181 N N . SER B 1 151 ? -2.266 -5.465 9.172 1 97.56 151 SER B N 1
ATOM 5182 C CA . SER B 1 151 ? -2.852 -4.445 8.312 1 97.56 151 SER B CA 1
ATOM 5183 C C . SER B 1 151 ? -4.363 -4.371 8.492 1 97.56 151 SER B C 1
ATOM 5185 O O . SER B 1 151 ? -5.012 -5.383 8.773 1 97.56 151 SER B O 1
ATOM 5187 N N . SER B 1 152 ? -4.887 -3.182 8.312 1 97.44 152 SER B N 1
ATOM 5188 C CA . SER B 1 152 ? -6.336 -3.035 8.352 1 97.44 152 SER B CA 1
ATOM 5189 C C . SER B 1 152 ? -7.012 -3.934 7.32 1 97.44 152 SER B C 1
ATOM 5191 O O . SER B 1 152 ? -8.094 -4.465 7.566 1 97.44 152 SER B O 1
ATOM 5193 N N . ARG B 1 153 ? -6.391 -4.176 6.199 1 97.25 153 ARG B N 1
ATOM 5194 C CA . ARG B 1 153 ? -6.922 -5.051 5.156 1 97.25 153 ARG B CA 1
ATOM 5195 C C . ARG B 1 153 ? -7.074 -6.48 5.668 1 97.25 153 ARG B C 1
ATOM 5197 O O . ARG B 1 153 ? -8.117 -7.109 5.465 1 97.25 153 ARG B O 1
ATOM 5204 N N . SER B 1 154 ? -6.031 -6.98 6.34 1 97.69 154 SER B N 1
ATOM 5205 C CA . SER B 1 154 ? -6.086 -8.336 6.871 1 97.69 154 SER B CA 1
ATOM 5206 C C . SER B 1 154 ? -7.203 -8.484 7.895 1 97.69 154 SER B C 1
ATOM 5208 O O . SER B 1 154 ? -7.941 -9.477 7.883 1 97.69 154 SER B O 1
ATOM 5210 N N . ALA B 1 155 ? -7.285 -7.504 8.734 1 98.19 155 ALA B N 1
ATOM 5211 C CA . ALA B 1 155 ? -8.305 -7.551 9.773 1 98.19 155 ALA B CA 1
ATOM 5212 C C . ALA B 1 155 ? -9.711 -7.473 9.172 1 98.19 155 ALA B C 1
ATOM 5214 O O . ALA B 1 155 ? -10.609 -8.211 9.578 1 98.19 155 ALA B O 1
ATOM 5215 N N . LEU B 1 156 ? -9.906 -6.555 8.25 1 97.94 156 LEU B N 1
ATOM 5216 C CA . LEU B 1 156 ? -11.203 -6.445 7.586 1 97.94 156 LEU B CA 1
ATOM 5217 C C . LEU B 1 156 ? -11.578 -7.762 6.914 1 97.94 156 LEU B C 1
ATOM 5219 O O . LEU B 1 156 ? -12.727 -8.203 7.004 1 97.94 156 LEU B O 1
ATOM 5223 N N . SER B 1 157 ? -10.633 -8.422 6.293 1 97.44 157 SER B N 1
ATOM 5224 C CA . SER B 1 157 ? -10.883 -9.703 5.648 1 97.44 157 SER B CA 1
ATOM 5225 C C . SER B 1 157 ? -11.266 -10.773 6.668 1 97.44 157 SER B C 1
ATOM 5227 O O . SER B 1 157 ? -12.172 -11.57 6.434 1 97.44 157 SER B O 1
ATOM 5229 N N . LEU B 1 158 ? -10.539 -10.781 7.766 1 97.62 158 LEU B N 1
ATOM 5230 C CA . LEU B 1 158 ? -10.828 -11.734 8.828 1 97.62 158 LEU B CA 1
ATOM 5231 C C . LEU B 1 158 ? -12.25 -11.547 9.359 1 97.62 158 LEU B C 1
ATOM 5233 O O . LEU B 1 158 ? -12.891 -12.516 9.781 1 97.62 158 LEU B O 1
ATOM 5237 N N . LEU B 1 159 ? -12.68 -10.312 9.25 1 97.38 159 LEU B N 1
ATOM 5238 C CA . LEU B 1 159 ? -14 -9.992 9.789 1 97.38 159 LEU B CA 1
ATOM 5239 C C . LEU B 1 159 ? -15.062 -10.039 8.695 1 97.38 159 LEU B C 1
ATOM 5241 O O . LEU B 1 159 ? -16.188 -9.578 8.891 1 97.38 159 LEU B O 1
ATOM 5245 N N . GLY B 1 160 ? -14.688 -10.438 7.52 1 95.81 160 GLY B N 1
ATOM 5246 C CA . GLY B 1 160 ? -15.656 -10.797 6.492 1 95.81 160 GLY B CA 1
ATOM 5247 C C . GLY B 1 160 ? -15.922 -9.68 5.504 1 95.81 160 GLY B C 1
ATOM 5248 O O . GLY B 1 160 ? -16.891 -9.734 4.738 1 95.81 160 GLY B O 1
ATOM 5249 N N . TRP B 1 161 ? -15.094 -8.602 5.496 1 97.19 161 TRP B N 1
ATOM 5250 C CA . TRP B 1 161 ? -15.289 -7.512 4.551 1 97.19 161 TRP B CA 1
ATOM 5251 C C . TRP B 1 161 ? -14.25 -7.559 3.436 1 97.19 161 TRP B C 1
ATOM 5253 O O . TRP B 1 161 ? -13.047 -7.66 3.701 1 97.19 161 TRP B O 1
ATOM 5263 N N . LYS B 1 162 ? -14.664 -7.484 2.238 1 94.94 162 LYS B N 1
ATOM 5264 C CA . LYS B 1 162 ? -13.828 -7.348 1.054 1 94.94 162 LYS B CA 1
ATOM 5265 C C . LYS B 1 162 ? -14.391 -6.301 0.098 1 94.94 162 LYS B C 1
ATOM 5267 O O . LYS B 1 162 ? -15.594 -6.289 -0.182 1 94.94 162 LYS B O 1
ATOM 5272 N N . PRO B 1 163 ? -13.57 -5.387 -0.353 1 95.5 163 PRO B N 1
ATOM 5273 C CA . PRO B 1 163 ? -14.031 -4.406 -1.34 1 95.5 163 PRO B CA 1
ATOM 5274 C C . PRO B 1 163 ? -14.07 -4.969 -2.758 1 95.5 163 PRO B C 1
ATOM 5276 O O . PRO B 1 163 ? -13.453 -4.406 -3.666 1 95.5 163 PRO B O 1
ATOM 5279 N N . ASN B 1 164 ? -14.891 -5.977 -2.994 1 92.75 164 ASN B N 1
ATOM 5280 C CA . ASN B 1 164 ? -14.852 -6.766 -4.223 1 92.75 164 ASN B CA 1
ATOM 5281 C C . ASN B 1 164 ? -15.828 -6.234 -5.266 1 92.75 164 ASN B C 1
ATOM 5283 O O . ASN B 1 164 ? -15.93 -6.785 -6.363 1 92.75 164 ASN B O 1
ATOM 5287 N N . THR B 1 165 ? -16.594 -5.188 -4.988 1 95.19 165 THR B N 1
ATOM 5288 C CA . THR B 1 165 ? -17.406 -4.445 -5.941 1 95.19 165 THR B CA 1
ATOM 5289 C C . THR B 1 165 ? -17.078 -2.957 -5.891 1 95.19 165 THR B C 1
ATOM 5291 O O . THR B 1 165 ? -16.578 -2.461 -4.879 1 95.19 165 THR B O 1
ATOM 5294 N N . PRO B 1 166 ? -17.422 -2.271 -6.984 1 95.94 166 PRO B N 1
ATOM 5295 C CA . PRO B 1 166 ? -17.156 -0.832 -6.973 1 95.94 166 PRO B CA 1
ATOM 5296 C C . PRO B 1 166 ? -17.844 -0.118 -5.805 1 95.94 166 PRO B C 1
ATOM 5298 O O . PRO B 1 166 ? -17.234 0.763 -5.184 1 95.94 166 PRO B O 1
ATOM 5301 N N . LEU B 1 167 ? -19.047 -0.5 -5.492 1 97.25 167 LEU B N 1
ATOM 5302 C CA . LEU B 1 167 ? -19.781 0.166 -4.426 1 97.25 167 LEU B CA 1
ATOM 5303 C C . LEU B 1 167 ? -19.156 -0.13 -3.066 1 97.25 167 LEU B C 1
ATOM 5305 O O . LEU B 1 167 ? -19 0.771 -2.24 1 97.25 167 LEU B O 1
ATOM 5309 N N . LYS B 1 168 ? -18.766 -1.408 -2.783 1 97.56 168 LYS B N 1
ATOM 5310 C CA . LYS B 1 168 ? -18.078 -1.743 -1.54 1 97.56 168 LYS B CA 1
ATOM 5311 C C . LYS B 1 168 ? -16.75 -1.001 -1.431 1 97.56 168 LYS B C 1
ATOM 5313 O O . LYS B 1 168 ? -16.375 -0.55 -0.347 1 97.56 168 LYS B O 1
ATOM 5318 N N . ALA B 1 169 ? -16.109 -0.913 -2.582 1 97.56 169 ALA B N 1
ATOM 5319 C CA . ALA B 1 169 ? -14.844 -0.186 -2.607 1 97.56 169 ALA B CA 1
ATOM 5320 C C . ALA B 1 169 ? -15.055 1.291 -2.285 1 97.56 169 ALA B C 1
ATOM 5322 O O . ALA B 1 169 ? -14.258 1.894 -1.563 1 97.56 169 ALA B O 1
ATOM 5323 N N . ALA B 1 170 ? -16.078 1.91 -2.842 1 98 170 ALA B N 1
ATOM 5324 C CA . ALA B 1 170 ? -16.375 3.316 -2.584 1 98 170 ALA B CA 1
ATOM 5325 C C . ALA B 1 170 ? -16.703 3.547 -1.11 1 98 170 ALA B C 1
ATOM 5327 O O . ALA B 1 170 ? -16.25 4.531 -0.518 1 98 170 ALA B O 1
ATOM 5328 N N . VAL B 1 171 ? -17.422 2.637 -0.529 1 97.31 171 VAL B N 1
ATOM 5329 C CA . VAL B 1 171 ? -17.797 2.742 0.877 1 97.31 171 VAL B CA 1
ATOM 5330 C C . VAL B 1 171 ? -16.547 2.607 1.756 1 97.31 171 VAL B C 1
ATOM 5332 O O . VAL B 1 171 ? -16.375 3.371 2.707 1 97.31 171 VAL B O 1
ATOM 5335 N N . GLU B 1 172 ? -15.734 1.644 1.438 1 96.94 172 GLU B N 1
ATOM 5336 C CA . GLU B 1 172 ? -14.484 1.519 2.182 1 96.94 172 GLU B CA 1
ATOM 5337 C C . GLU B 1 172 ? -13.617 2.77 2.029 1 96.94 172 GLU B C 1
ATOM 5339 O O . GLU B 1 172 ? -13.031 3.248 3.002 1 96.94 172 GLU B O 1
ATOM 5344 N N . TYR B 1 173 ? -13.555 3.254 0.759 1 97 173 TYR B N 1
ATOM 5345 C CA . TYR B 1 173 ? -12.789 4.469 0.5 1 97 173 TYR B CA 1
ATOM 5346 C C . TYR B 1 173 ? -13.266 5.613 1.383 1 97 173 TYR B C 1
ATOM 5348 O O . TYR B 1 173 ? -12.453 6.336 1.967 1 97 173 TYR B O 1
ATOM 5356 N N . PHE B 1 174 ? -14.516 5.809 1.539 1 96.5 174 PHE B N 1
ATOM 5357 C CA . PHE B 1 174 ? -15.133 6.879 2.312 1 96.5 174 PHE B CA 1
ATOM 5358 C C . PHE B 1 174 ? -14.797 6.738 3.793 1 96.5 174 PHE B C 1
ATOM 5360 O O . PHE B 1 174 ? -14.633 7.738 4.496 1 96.5 174 PHE B O 1
ATOM 5367 N N . ASN B 1 175 ? -14.57 5.5 4.219 1 93.62 175 ASN B N 1
ATOM 5368 C CA . ASN B 1 175 ? -14.445 5.254 5.648 1 93.62 175 ASN B CA 1
ATOM 5369 C C . ASN B 1 175 ? -12.984 5.051 6.055 1 93.62 175 ASN B C 1
ATOM 5371 O O . ASN B 1 175 ? -12.641 5.207 7.227 1 93.62 175 ASN B O 1
ATOM 5375 N N . ILE B 1 176 ? -12.164 4.691 5.129 1 94.88 176 ILE B N 1
ATOM 5376 C CA . ILE B 1 176 ? -10.773 4.402 5.469 1 94.88 176 ILE B CA 1
ATOM 5377 C C . ILE B 1 176 ? -9.852 5.402 4.777 1 94.88 176 ILE B C 1
ATOM 5379 O O . ILE B 1 176 ? -9.234 6.242 5.43 1 94.88 176 ILE B O 1
ATOM 5383 N N . ASP B 1 177 ? -9.922 5.434 3.48 1 95.62 177 ASP B N 1
ATOM 5384 C CA . ASP B 1 177 ? -9.008 6.289 2.727 1 95.62 177 ASP B CA 1
ATOM 5385 C C . ASP B 1 177 ? -9.273 7.766 3.025 1 95.62 177 ASP B C 1
ATOM 5387 O O . ASP B 1 177 ? -8.328 8.539 3.229 1 95.62 177 ASP B O 1
ATOM 5391 N N . TRP B 1 178 ? -10.539 8.07 3.035 1 94.62 178 TRP B N 1
ATOM 5392 C CA . TRP B 1 178 ? -10.93 9.461 3.264 1 94.62 178 TRP B CA 1
ATOM 5393 C C . TRP B 1 178 ? -10.578 9.898 4.68 1 94.62 178 TRP B C 1
ATOM 5395 O O . TRP B 1 178 ? -10.289 11.07 4.918 1 94.62 178 TRP B O 1
ATOM 5405 N N . GLU B 1 179 ? -10.516 8.969 5.582 1 91.56 179 GLU B N 1
ATOM 5406 C CA . GLU B 1 179 ? -10.227 9.289 6.977 1 91.56 179 GLU B CA 1
ATOM 5407 C C . GLU B 1 179 ? -8.727 9.234 7.258 1 91.56 179 GLU B C 1
ATOM 5409 O O . GLU B 1 179 ? -8.188 10.109 7.941 1 91.56 179 GLU B O 1
ATOM 5414 N N . PHE B 1 180 ? -8.07 8.266 6.695 1 93.69 180 PHE B N 1
ATOM 5415 C CA . PHE B 1 180 ? -6.676 8.039 7.039 1 93.69 180 PHE B CA 1
ATOM 5416 C C . PHE B 1 180 ? -5.766 8.406 5.875 1 93.69 180 PHE B C 1
ATOM 5418 O O . PHE B 1 180 ? -4.539 8.305 5.98 1 93.69 180 PHE B O 1
ATOM 5425 N N . SER B 1 181 ? -6.359 8.789 4.781 1 95.38 181 SER B N 1
ATOM 5426 C CA . SER B 1 181 ? -5.699 9.266 3.568 1 95.38 181 SER B CA 1
ATOM 5427 C C . SER B 1 181 ? -4.801 8.195 2.965 1 95.38 181 SER B C 1
ATOM 5429 O O . SER B 1 181 ? -3.84 8.508 2.258 1 95.38 181 SER B O 1
ATOM 5431 N N . GLU B 1 182 ? -4.965 6.93 3.344 1 95.31 182 GLU B N 1
ATOM 5432 C CA . GLU B 1 182 ? -4.289 5.77 2.773 1 95.31 182 GLU B CA 1
ATOM 5433 C C . GLU B 1 182 ? -5.215 4.555 2.748 1 95.31 182 GLU B C 1
ATOM 5435 O O . GLU B 1 182 ? -6.172 4.48 3.52 1 95.31 182 GLU B O 1
ATOM 5440 N N . PRO B 1 183 ? -4.965 3.613 1.834 1 95.44 183 PRO B N 1
ATOM 5441 C CA . PRO B 1 183 ? -5.801 2.414 1.791 1 95.44 183 PRO B CA 1
ATOM 5442 C C . PRO B 1 183 ? -5.57 1.491 2.986 1 95.44 183 PRO B C 1
ATOM 5444 O O . PRO B 1 183 ? -4.547 1.595 3.664 1 95.44 183 PRO B O 1
ATOM 5447 N N . ALA B 1 184 ? -6.496 0.589 3.203 1 96.12 184 ALA B N 1
ATOM 5448 C CA . ALA B 1 184 ? -6.5 -0.331 4.336 1 96.12 184 ALA B CA 1
ATOM 5449 C C . ALA B 1 184 ? -5.234 -1.183 4.352 1 96.12 184 ALA B C 1
ATOM 5451 O O . ALA B 1 184 ? -4.746 -1.561 5.422 1 96.12 184 ALA B O 1
ATOM 5452 N N . GLU B 1 185 ? -4.645 -1.444 3.201 1 95.25 185 GLU B N 1
ATOM 5453 C CA . GLU B 1 185 ? -3.453 -2.279 3.074 1 95.25 185 GLU B CA 1
ATOM 5454 C C . GLU B 1 185 ? -2.254 -1.643 3.773 1 95.25 185 GLU B C 1
ATOM 5456 O O . GLU B 1 185 ? -1.346 -2.346 4.223 1 95.25 185 GLU B O 1
ATOM 5461 N N . MET B 1 186 ? -2.359 -0.312 3.934 1 95.56 186 MET B N 1
ATOM 5462 C CA . MET B 1 186 ? -1.2 0.413 4.445 1 95.56 186 MET B CA 1
ATOM 5463 C C . MET B 1 186 ? -1.405 0.8 5.906 1 95.56 186 MET B C 1
ATOM 5465 O O . MET B 1 186 ? -0.449 1.15 6.602 1 95.56 186 MET B O 1
ATOM 5469 N N . CYS B 1 187 ? -2.561 0.717 6.398 1 96.56 187 CYS B N 1
ATOM 5470 C CA . CYS B 1 187 ? -2.904 1.219 7.723 1 96.56 187 CYS B CA 1
ATOM 5471 C C . CYS B 1 187 ? -2.713 0.139 8.781 1 96.56 187 CYS B C 1
ATOM 5473 O O . CYS B 1 187 ? -3.088 -1.016 8.57 1 96.56 187 CYS B O 1
ATOM 5475 N N . SER B 1 188 ? -2.158 0.531 9.914 1 96.62 188 SER B N 1
ATOM 5476 C CA . SER B 1 188 ? -2.156 -0.327 11.094 1 96.62 188 SER B CA 1
ATOM 5477 C C . SER B 1 188 ? -3.576 -0.589 11.586 1 96.62 188 SER B C 1
ATOM 5479 O O . SER B 1 188 ? -4.422 0.306 11.562 1 96.62 188 SER B O 1
ATOM 5481 N N . LEU B 1 189 ? -3.805 -1.847 11.969 1 96.81 189 LEU B N 1
ATOM 5482 C CA . LEU B 1 189 ? -5.055 -2.115 12.672 1 96.81 189 LEU B CA 1
ATOM 5483 C C . LEU B 1 189 ? -5.039 -1.482 14.055 1 96.81 189 LEU B C 1
ATOM 5485 O O . LEU B 1 189 ? -5.918 -0.683 14.391 1 96.81 189 LEU B O 1
ATOM 5489 N N . ASP B 1 190 ? -4.027 -1.67 14.812 1 93.12 190 ASP B N 1
ATOM 5490 C CA . ASP B 1 190 ? -3.963 -1.345 16.234 1 93.12 190 ASP B CA 1
ATOM 5491 C C . ASP B 1 190 ? -3.914 0.166 16.453 1 93.12 190 ASP B C 1
ATOM 5493 O O . ASP B 1 190 ? -4.477 0.678 17.422 1 93.12 190 ASP B O 1
ATOM 5497 N N . TYR B 1 191 ? -3.301 0.879 15.523 1 92.94 191 TYR B N 1
ATOM 5498 C CA . TYR B 1 191 ? -2.988 2.27 15.836 1 92.94 191 TYR B CA 1
ATOM 5499 C C . TYR B 1 191 ? -3.656 3.215 14.844 1 92.94 191 TYR B C 1
ATOM 5501 O O . TYR B 1 191 ? -3.559 4.438 14.977 1 92.94 191 TYR B O 1
ATOM 5509 N N . ALA B 1 192 ? -4.355 2.623 13.875 1 93 192 ALA B N 1
ATOM 5510 C CA . ALA B 1 192 ? -5.059 3.492 12.938 1 93 192 ALA B CA 1
ATOM 5511 C C . ALA B 1 192 ? -6.555 3.178 12.914 1 93 192 ALA B C 1
ATOM 5513 O O . ALA B 1 192 ? -7.348 3.854 13.57 1 93 192 ALA B O 1
ATOM 5514 N N . THR B 1 193 ? -6.941 2.016 12.297 1 90.69 193 THR B N 1
ATOM 5515 C CA . THR B 1 193 ? -8.359 1.783 12.031 1 90.69 193 THR B CA 1
ATOM 5516 C C . THR B 1 193 ? -9.039 1.155 13.242 1 90.69 193 THR B C 1
ATOM 5518 O O . THR B 1 193 ? -10.266 1.223 13.375 1 90.69 193 THR B O 1
ATOM 5521 N N . GLY B 1 194 ? -8.305 0.53 14.07 1 87.12 194 GLY B N 1
ATOM 5522 C CA . GLY B 1 194 ? -8.891 -0.145 15.219 1 87.12 194 GLY B CA 1
ATOM 5523 C C . GLY B 1 194 ? -8.93 0.719 16.469 1 87.12 194 GLY B C 1
ATOM 5524 O O . GLY B 1 194 ? -8.945 0.203 17.578 1 87.12 194 GLY B O 1
ATOM 5525 N N . THR B 1 195 ? -8.781 1.958 16.281 1 79.06 195 THR B N 1
ATOM 5526 C CA . THR B 1 195 ? -8.836 2.863 17.422 1 79.06 195 THR B CA 1
ATOM 5527 C C . THR B 1 195 ? -10.258 3.381 17.625 1 79.06 195 THR B C 1
ATOM 5529 O O . THR B 1 195 ? -11.016 3.545 16.672 1 79.06 195 THR B O 1
ATOM 5532 N N . VAL B 1 196 ? -10.594 3.521 18.828 1 60.22 196 VAL B N 1
ATOM 5533 C CA . VAL B 1 196 ? -11.938 3.955 19.203 1 60.22 196 VAL B CA 1
ATOM 5534 C C . VAL B 1 196 ? -12.266 5.273 18.5 1 60.22 196 VAL B C 1
ATOM 5536 O O . VAL B 1 196 ? -13.406 5.504 18.094 1 60.22 196 VAL B O 1
ATOM 5539 N N . ASP B 1 197 ? -11.234 5.973 18.375 1 59.28 197 ASP B N 1
ATOM 5540 C CA . ASP B 1 197 ? -11.43 7.262 17.719 1 59.28 197 ASP B CA 1
ATOM 5541 C C . ASP B 1 197 ? -11.914 7.078 16.281 1 59.28 197 ASP B C 1
ATOM 5543 O O . ASP B 1 197 ? -12.594 7.949 15.734 1 59.28 197 ASP B O 1
ATOM 5547 N N . SER B 1 198 ? -11.602 6.016 15.727 1 50.66 198 SER B N 1
ATOM 5548 C CA . SER B 1 198 ? -12.023 5.75 14.352 1 50.66 198 SER B CA 1
ATOM 5549 C C . SER B 1 198 ? -13.531 5.555 14.266 1 50.66 198 SER B C 1
ATOM 5551 O O . SER B 1 198 ? -14.117 5.699 13.195 1 50.66 198 SER B O 1
ATOM 5553 N N . VAL B 1 199 ? -14.055 5.086 15.32 1 42.56 199 VAL B N 1
ATOM 5554 C CA . VAL B 1 199 ? -15.492 4.844 15.344 1 42.56 199 VAL B CA 1
ATOM 5555 C C . VAL B 1 199 ? -16.203 6.008 16.031 1 42.56 199 VAL B C 1
ATOM 5557 O O . VAL B 1 199 ? -17.172 6.551 15.508 1 42.56 199 VAL B O 1
ATOM 5560 N N . THR B 1 200 ? -16 6.023 17.391 1 47.34 200 THR B N 1
ATOM 5561 C CA . THR B 1 200 ? -16.766 7.016 18.141 1 47.34 200 THR B CA 1
ATOM 5562 C C . THR B 1 200 ? -16.141 8.406 17.984 1 47.34 200 THR B C 1
ATOM 5564 O O . THR B 1 200 ? -16.75 9.406 18.359 1 47.34 200 THR B O 1
ATOM 5567 N N . GLY B 1 201 ? -15.25 8.578 16.938 1 46.56 201 GLY B N 1
ATOM 5568 C CA . GLY B 1 201 ? -14.531 9.844 16.984 1 46.56 201 GLY B CA 1
ATOM 5569 C C . GLY B 1 201 ? -13.969 10.164 18.344 1 46.56 201 GLY B C 1
ATOM 5570 O O . GLY B 1 201 ? -14.461 9.656 19.359 1 46.56 201 GLY B O 1
ATOM 5571 N N . THR B 1 202 ? -12.633 10.094 18.625 1 43.53 202 THR B N 1
ATOM 5572 C CA . THR B 1 202 ? -12.055 10.43 19.922 1 43.53 202 THR B CA 1
ATOM 5573 C C . THR B 1 202 ? -13.008 11.297 20.734 1 43.53 202 THR B C 1
ATOM 5575 O O . THR B 1 202 ? -12.875 11.398 21.969 1 43.53 202 THR B O 1
ATOM 5578 N N . TYR B 1 203 ? -13.68 12.195 20.203 1 46.81 203 TYR B N 1
ATOM 5579 C CA . TYR B 1 203 ? -14.531 13.102 20.969 1 46.81 203 TYR B CA 1
ATOM 5580 C C . TYR B 1 203 ? -16 12.812 20.703 1 46.81 203 TYR B C 1
ATOM 5582 O O . TYR B 1 203 ? -16.453 12.867 19.562 1 46.81 203 TYR B O 1
ATOM 5590 N N . PRO B 1 204 ? -16.531 12.172 21.734 1 50.47 204 PRO B N 1
ATOM 5591 C CA . PRO B 1 204 ? -17.984 12.047 21.75 1 50.47 204 PRO B CA 1
ATOM 5592 C C . PRO B 1 204 ? -18.703 13.328 21.328 1 50.47 204 PRO B C 1
ATOM 5594 O O . PRO B 1 204 ? -18.188 14.422 21.547 1 50.47 204 PRO B O 1
ATOM 5597 N N . PHE B 1 205 ? -19.688 13.219 20.406 1 54.91 205 PHE B N 1
ATOM 5598 C CA . PHE B 1 205 ? -20.672 14.258 20.141 1 54.91 205 PHE B CA 1
ATOM 5599 C C . PHE B 1 205 ? -20.484 14.836 18.75 1 54.91 205 PHE B C 1
ATOM 5601 O O . PHE B 1 205 ? -20.844 15.992 18.5 1 54.91 205 PHE B O 1
ATOM 5608 N N . GLY B 1 206 ? -19.734 14.18 18 1 65.56 206 GLY B N 1
ATOM 5609 C CA . GLY B 1 206 ? -19.844 14.547 16.594 1 65.56 206 GLY B CA 1
ATOM 5610 C C . GLY B 1 206 ? -18.688 15.398 16.109 1 65.56 206 GLY B C 1
ATOM 5611 O O . GLY B 1 206 ? -17.688 15.547 16.797 1 65.56 206 GLY B O 1
ATOM 5612 N N . ASN B 1 207 ? -18.578 15.758 14.812 1 77.69 207 ASN B N 1
ATOM 5613 C CA . ASN B 1 207 ? -17.594 16.625 14.164 1 77.69 207 ASN B CA 1
ATOM 5614 C C . ASN B 1 207 ? -18.234 17.922 13.688 1 77.69 207 ASN B C 1
ATOM 5616 O O . ASN B 1 207 ? -19.438 17.984 13.469 1 77.69 207 ASN B O 1
ATOM 5620 N N . GLU B 1 208 ? -17.438 19 13.773 1 85.19 208 GLU B N 1
ATOM 5621 C CA . GLU B 1 208 ? -17.844 20.312 13.297 1 85.19 208 GLU B CA 1
ATOM 5622 C C . GLU B 1 208 ? -17.047 20.734 12.07 1 85.19 208 GLU B C 1
ATOM 5624 O O . GLU B 1 208 ? -15.805 20.734 12.109 1 85.19 208 GLU B O 1
ATOM 5629 N N . PHE B 1 209 ? -17.75 21 11.023 1 90.06 209 PHE B N 1
ATOM 5630 C CA . PHE B 1 209 ? -17.156 21.531 9.797 1 90.06 209 PHE B CA 1
ATOM 5631 C C . PHE B 1 209 ? -17.062 23.047 9.852 1 90.06 209 PHE B C 1
ATOM 5633 O O . PHE B 1 209 ? -18.062 23.734 10.094 1 90.06 209 PHE B O 1
ATOM 5640 N N . VAL B 1 210 ? -15.859 23.641 9.68 1 91.88 210 VAL B N 1
ATOM 5641 C CA . VAL B 1 210 ? -15.641 25.078 9.805 1 91.88 210 VAL B CA 1
ATOM 5642 C C . VAL B 1 210 ? -16.156 25.797 8.547 1 91.88 210 VAL B C 1
ATOM 5644 O O . VAL B 1 210 ? -15.766 25.453 7.434 1 91.88 210 VAL B O 1
ATOM 5647 N N . VAL B 1 211 ? -17.031 26.75 8.734 1 89.56 211 VAL B N 1
ATOM 5648 C CA . VAL B 1 211 ? -17.625 27.484 7.617 1 89.56 211 VAL B CA 1
ATOM 5649 C C . VAL B 1 211 ? -17.422 28.984 7.824 1 89.56 211 VAL B C 1
ATOM 5651 O O . VAL B 1 211 ? -18.125 29.812 7.211 1 89.56 211 VAL B O 1
ATOM 5654 N N . ASP B 1 212 ? -16.547 29.391 8.68 1 91.81 212 ASP B N 1
ATOM 5655 C CA . ASP B 1 212 ? -16.312 30.781 9.047 1 91.81 212 ASP B CA 1
ATOM 5656 C C . ASP B 1 212 ? -15.5 31.5 7.973 1 91.81 212 ASP B C 1
ATOM 5658 O O . ASP B 1 212 ? -14.422 31.047 7.578 1 91.81 212 ASP B O 1
ATOM 5662 N N . GLU B 1 213 ? -15.922 32.688 7.555 1 90.38 213 GLU B N 1
ATOM 5663 C CA . GLU B 1 213 ? -15.273 33.438 6.496 1 90.38 213 GLU B CA 1
ATOM 5664 C C . GLU B 1 213 ? -13.914 33.969 6.949 1 90.38 213 GLU B C 1
ATOM 5666 O O . GLU B 1 213 ? -13.062 34.312 6.125 1 90.38 213 GLU B O 1
ATOM 5671 N N . ARG B 1 214 ? -13.734 34.062 8.242 1 94.81 214 ARG B N 1
ATOM 5672 C CA . ARG B 1 214 ? -12.461 34.531 8.766 1 94.81 214 ARG B CA 1
ATOM 5673 C C . ARG B 1 214 ? -11.398 33.438 8.727 1 94.81 214 ARG B C 1
ATOM 5675 O O . ARG B 1 214 ? -10.203 33.719 8.875 1 94.81 214 ARG B O 1
ATOM 5682 N N . GLY B 1 215 ? -11.852 32.188 8.453 1 95.56 215 GLY B N 1
ATOM 5683 C CA . GLY B 1 215 ? -10.953 31.062 8.352 1 95.56 215 GLY B CA 1
ATOM 5684 C C . GLY B 1 215 ? -10.758 30.344 9.672 1 95.56 215 GLY B C 1
ATOM 5685 O O . GLY B 1 215 ? -10.883 30.938 10.742 1 95.56 215 GLY B O 1
ATOM 5686 N N . PHE B 1 216 ? -10.438 29.125 9.57 1 96.94 216 PHE B N 1
ATOM 5687 C CA . PHE B 1 216 ? -10.203 28.266 10.727 1 96.94 216 PHE B CA 1
ATOM 5688 C C . PHE B 1 216 ? -9.039 28.797 11.562 1 96.94 216 PHE B C 1
ATOM 5690 O O . PHE B 1 216 ? -9.07 28.703 12.789 1 96.94 216 PHE B O 1
ATOM 5697 N N . ASN B 1 217 ? -7.996 29.359 10.961 1 97.62 217 ASN B N 1
ATOM 5698 C CA . ASN B 1 217 ? -6.816 29.812 11.695 1 97.62 217 ASN B CA 1
ATOM 5699 C C . ASN B 1 217 ? -7.105 31.078 12.5 1 97.62 217 ASN B C 1
ATOM 5701 O O . ASN B 1 217 ? -6.23 31.578 13.219 1 97.62 217 ASN B O 1
ATOM 5705 N N . TYR B 1 218 ? -8.328 31.609 12.383 1 97.31 218 TYR B N 1
ATOM 5706 C CA . TYR B 1 218 ? -8.773 32.75 13.195 1 97.31 218 TYR B CA 1
ATOM 5707 C C . TYR B 1 218 ? -8.609 32.438 14.68 1 97.31 218 TYR B C 1
ATOM 5709 O O . TYR B 1 218 ? -8.188 33.312 15.453 1 97.31 218 TYR B O 1
ATOM 5717 N N . VAL B 1 219 ? -8.891 31.219 15.055 1 97.19 219 VAL B N 1
ATOM 5718 C CA . VAL B 1 219 ? -8.812 30.844 16.453 1 97.19 219 VAL B CA 1
ATOM 5719 C C . VAL B 1 219 ? -7.359 30.875 16.922 1 97.19 219 VAL B C 1
ATOM 5721 O O . VAL B 1 219 ? -7.082 31.203 18.078 1 97.19 219 VAL B O 1
ATOM 5724 N N . LEU B 1 220 ? -6.41 30.484 16.078 1 97.5 220 LEU B N 1
ATOM 5725 C CA . LEU B 1 220 ? -4.996 30.516 16.422 1 97.5 220 LEU B CA 1
ATOM 5726 C C . LEU B 1 220 ? -4.496 31.953 16.531 1 97.5 220 LEU B C 1
ATOM 5728 O O . LEU B 1 220 ? -3.703 32.281 17.406 1 97.5 220 LEU B O 1
ATOM 5732 N N . LYS B 1 221 ? -4.945 32.812 15.633 1 97.06 221 LYS B N 1
ATOM 5733 C CA . LYS B 1 221 ? -4.602 34.219 15.664 1 97.06 221 LYS B CA 1
ATOM 5734 C C . LYS B 1 221 ? -5.094 34.875 16.953 1 97.06 221 LYS B C 1
ATOM 5736 O O . LYS B 1 221 ? -4.375 35.688 17.578 1 97.06 221 LYS B O 1
ATOM 5741 N N . LYS B 1 222 ? -6.266 34.562 17.297 1 97.44 222 LYS B N 1
ATOM 5742 C CA . LYS B 1 222 ? -6.836 35.125 18.516 1 97.44 222 LYS B CA 1
ATOM 5743 C C . LYS B 1 222 ? -6.086 34.656 19.75 1 97.44 222 LYS B C 1
ATOM 5745 O O . LYS B 1 222 ? -5.875 35.438 20.688 1 97.44 222 LYS B O 1
ATOM 5750 N N . GLU B 1 223 ? -5.715 33.406 19.766 1 97.12 223 GLU B N 1
ATOM 5751 C CA . GLU B 1 223 ? -4.934 32.875 20.875 1 97.12 223 GLU B CA 1
ATOM 5752 C C . GLU B 1 223 ? -3.578 33.562 20.969 1 97.12 223 GLU B C 1
ATOM 5754 O O . GLU B 1 223 ? -3.121 33.906 22.062 1 97.12 223 GLU B O 1
ATOM 5759 N N . LEU B 1 224 ? -2.939 33.688 19.844 1 97.31 224 LEU B N 1
ATOM 5760 C CA . LEU B 1 224 ? -1.658 34.406 19.828 1 97.31 224 LEU B CA 1
ATOM 5761 C C . LEU B 1 224 ? -1.804 35.812 20.391 1 97.31 224 LEU B C 1
ATOM 5763 O O . LEU B 1 224 ? -0.954 36.281 21.156 1 97.31 224 LEU B O 1
ATOM 5767 N N . ALA B 1 225 ? -2.842 36.5 20.078 1 96.62 225 ALA B N 1
ATOM 5768 C CA . ALA B 1 225 ? -3.068 37.906 20.438 1 96.62 225 ALA B CA 1
ATOM 5769 C C . ALA B 1 225 ? -3.227 38.062 21.938 1 96.62 225 ALA B C 1
ATOM 5771 O O . ALA B 1 225 ? -3.129 39.156 22.469 1 96.62 225 ALA B O 1
ATOM 5772 N N . THR B 1 226 ? -3.457 36.969 22.594 1 95.94 226 THR B N 1
ATOM 5773 C CA . THR B 1 226 ? -3.625 37.031 24.047 1 95.94 226 THR B CA 1
ATOM 5774 C C . THR B 1 226 ? -2.283 37.281 24.734 1 95.94 226 THR B C 1
ATOM 5776 O O . THR B 1 226 ? -2.24 37.688 25.891 1 95.94 226 THR B O 1
ATOM 5779 N N . PHE B 1 227 ? -1.161 37 24.016 1 96.25 227 PHE B N 1
ATOM 5780 C CA . PHE B 1 227 ? 0.113 37.125 24.719 1 96.25 227 PHE B CA 1
ATOM 5781 C C . PHE B 1 227 ? 1.151 37.812 23.844 1 96.25 227 PHE B C 1
ATOM 5783 O O . PHE B 1 227 ? 2.213 38.219 24.328 1 96.25 227 PHE B O 1
ATOM 5790 N N . LEU B 1 228 ? 0.862 37.969 22.547 1 94.88 228 LEU B N 1
ATOM 5791 C CA . LEU B 1 228 ? 1.779 38.625 21.641 1 94.88 228 LEU B CA 1
ATOM 5792 C C . LEU B 1 228 ? 1.022 39.562 20.703 1 94.88 228 LEU B C 1
ATOM 5794 O O . LEU B 1 228 ? 0.021 39.156 20.109 1 94.88 228 LEU B O 1
ATOM 5798 N N . HIS B 1 229 ? 1.562 40.75 20.547 1 91.62 229 HIS B N 1
ATOM 5799 C CA . HIS B 1 229 ? 1.013 41.625 19.531 1 91.62 229 HIS B CA 1
ATOM 5800 C C . HIS B 1 229 ? 1.399 41.188 18.141 1 91.62 229 HIS B C 1
ATOM 5802 O O . HIS B 1 229 ? 2.471 40.625 17.938 1 91.62 229 HIS B O 1
ATOM 5808 N N . PRO B 1 230 ? 0.525 41.406 17.125 1 81.75 230 PRO B N 1
ATOM 5809 C CA . PRO B 1 230 ? 0.798 40.969 15.758 1 81.75 230 PRO B CA 1
ATOM 5810 C C . PRO B 1 230 ? 2.125 41.5 15.219 1 81.75 230 PRO B C 1
ATOM 5812 O O . PRO B 1 230 ? 2.756 40.844 14.383 1 81.75 230 PRO B O 1
ATOM 5815 N N . ASP B 1 231 ? 2.602 42.656 15.773 1 87.69 231 ASP B N 1
ATOM 5816 C CA . ASP B 1 231 ? 3.834 43.281 15.289 1 87.69 231 ASP B CA 1
ATOM 5817 C C . ASP B 1 231 ? 4.984 43.031 16.266 1 87.69 231 ASP B C 1
ATOM 5819 O O . ASP B 1 231 ? 5.996 43.75 16.219 1 87.69 231 ASP B O 1
ATOM 5823 N N . ASP B 1 232 ? 4.77 42.125 17.109 1 94.56 232 ASP B N 1
ATOM 5824 C CA . ASP B 1 232 ? 5.809 41.812 18.094 1 94.56 232 ASP B CA 1
ATOM 5825 C C . ASP B 1 232 ? 7.062 41.281 17.406 1 94.56 232 ASP B C 1
ATOM 5827 O O . ASP B 1 232 ? 6.973 40.438 16.5 1 94.56 232 ASP B O 1
ATOM 5831 N N . ALA B 1 233 ? 8.219 41.719 17.766 1 93.69 233 ALA B N 1
ATOM 5832 C CA . ALA B 1 233 ? 9.492 41.344 17.156 1 93.69 233 ALA B CA 1
ATOM 5833 C C . ALA B 1 233 ? 9.781 39.875 17.359 1 93.69 233 ALA B C 1
ATOM 5835 O O . ALA B 1 233 ? 10.594 39.281 16.625 1 93.69 233 ALA B O 1
ATOM 5836 N N . ARG B 1 234 ? 9.133 39.25 18.281 1 96.31 234 ARG B N 1
ATOM 5837 C CA . ARG B 1 234 ? 9.352 37.844 18.594 1 96.31 234 ARG B CA 1
ATOM 5838 C C . ARG B 1 234 ? 8.695 36.938 17.531 1 96.31 234 ARG B C 1
ATOM 5840 O O . ARG B 1 234 ? 8.984 35.75 17.453 1 96.31 234 ARG B O 1
ATOM 5847 N N . LEU B 1 235 ? 7.793 37.469 16.781 1 97.56 235 LEU B N 1
ATOM 5848 C CA . LEU B 1 235 ? 7.145 36.75 15.703 1 97.56 235 LEU B CA 1
ATOM 5849 C C . LEU B 1 235 ? 7.766 37.094 14.359 1 97.56 235 LEU B C 1
ATOM 5851 O O . LEU B 1 235 ? 7.516 38.188 13.82 1 97.56 235 LEU B O 1
ATOM 5855 N N . MET B 1 236 ? 8.539 36.219 13.859 1 96.94 236 MET B N 1
ATOM 5856 C CA . MET B 1 236 ? 9.211 36.438 12.586 1 96.94 236 MET B CA 1
ATOM 5857 C C . MET B 1 236 ? 8.539 35.625 11.477 1 96.94 236 MET B C 1
ATOM 5859 O O . MET B 1 236 ? 8.93 34.469 11.211 1 96.94 236 MET B O 1
ATOM 5863 N N . LEU B 1 237 ? 7.609 36.219 10.758 1 96.88 237 LEU B N 1
ATOM 5864 C CA . LEU B 1 237 ? 6.973 35.594 9.586 1 96.88 237 LEU B CA 1
ATOM 5865 C C . LEU B 1 237 ? 7.809 35.844 8.336 1 96.88 237 LEU B C 1
ATOM 5867 O O . LEU B 1 237 ? 8.875 36.469 8.398 1 96.88 237 LEU B O 1
ATOM 5871 N N . ASN B 1 238 ? 7.438 35.25 7.227 1 97 238 ASN B N 1
ATOM 5872 C CA . ASN B 1 238 ? 8.172 35.344 5.969 1 97 238 ASN B CA 1
ATOM 5873 C C . ASN B 1 238 ? 9.648 35 6.148 1 97 238 ASN B C 1
ATOM 5875 O O . ASN B 1 238 ? 10.516 35.656 5.566 1 97 238 ASN B O 1
ATOM 5879 N N . THR B 1 239 ? 9.953 34.062 7.023 1 97.5 239 THR B N 1
ATOM 5880 C CA . THR B 1 239 ? 11.32 33.688 7.359 1 97.5 239 THR B CA 1
ATOM 5881 C C . THR B 1 239 ? 11.508 32.188 7.223 1 97.5 239 THR B C 1
ATOM 5883 O O . THR B 1 239 ? 11.094 31.422 8.102 1 97.5 239 THR B O 1
ATOM 5886 N N . LEU B 1 240 ? 12.18 31.766 6.176 1 98.44 240 LEU B N 1
ATOM 5887 C CA . LEU B 1 240 ? 12.359 30.359 5.855 1 98.44 240 LEU B CA 1
ATOM 5888 C C . LEU B 1 240 ? 13.633 29.812 6.504 1 98.44 240 LEU B C 1
ATOM 5890 O O . LEU B 1 240 ? 14.727 30.344 6.273 1 98.44 240 LEU B O 1
ATOM 5894 N N . VAL B 1 241 ? 13.492 28.828 7.344 1 98.69 241 VAL B N 1
ATOM 5895 C CA . VAL B 1 241 ? 14.633 28.156 7.957 1 98.69 241 VAL B CA 1
ATOM 5896 C C . VAL B 1 241 ? 15.281 27.219 6.949 1 98.69 241 VAL B C 1
ATOM 5898 O O . VAL B 1 241 ? 14.594 26.391 6.328 1 98.69 241 VAL B O 1
ATOM 5901 N N . THR B 1 242 ? 16.609 27.219 6.82 1 98.56 242 THR B N 1
ATOM 5902 C CA . THR B 1 242 ? 17.297 26.359 5.855 1 98.56 242 THR B CA 1
ATOM 5903 C C . THR B 1 242 ? 18.25 25.406 6.562 1 98.56 242 THR B C 1
ATOM 5905 O O . THR B 1 242 ? 18.547 24.328 6.039 1 98.56 242 THR B O 1
ATOM 5908 N N . GLU B 1 243 ? 18.703 25.875 7.738 1 98.62 243 GLU B N 1
ATOM 5909 C CA . GLU B 1 243 ? 19.672 25.031 8.453 1 98.62 243 GLU B CA 1
ATOM 5910 C C . GLU B 1 243 ? 19.469 25.141 9.961 1 98.62 243 GLU B C 1
ATOM 5912 O O . GLU B 1 243 ? 19.172 26.219 10.484 1 98.62 243 GLU B O 1
ATOM 5917 N N . VAL B 1 244 ? 19.625 24.031 10.617 1 98.88 244 VAL B N 1
ATOM 5918 C CA . VAL B 1 244 ? 19.594 23.938 12.078 1 98.88 244 VAL B CA 1
ATOM 5919 C C . VAL B 1 244 ? 20.844 23.203 12.57 1 98.88 244 VAL B C 1
ATOM 5921 O O . VAL B 1 244 ? 21.031 22.016 12.281 1 98.88 244 VAL B O 1
ATOM 5924 N N . ILE B 1 245 ? 21.688 23.859 13.242 1 98.81 245 ILE B N 1
ATOM 5925 C CA . ILE B 1 245 ? 22.891 23.297 13.852 1 98.81 245 ILE B CA 1
ATOM 5926 C C . ILE B 1 245 ? 22.656 23.094 15.344 1 98.81 245 ILE B C 1
ATOM 5928 O O . ILE B 1 245 ? 22.312 24.047 16.062 1 98.81 245 ILE B O 1
ATOM 5932 N N . TYR B 1 246 ? 22.797 21.844 15.859 1 98.75 246 TYR B N 1
ATOM 5933 C CA . TYR B 1 246 ? 22.516 21.594 17.266 1 98.75 246 TYR B CA 1
ATOM 5934 C C . TYR B 1 246 ? 23.656 20.812 17.922 1 98.75 246 TYR B C 1
ATOM 5936 O O . TYR B 1 246 ? 24.375 20.062 17.234 1 98.75 246 TYR B O 1
ATOM 5944 N N . ASN B 1 247 ? 23.938 21.016 19.094 1 98.12 247 ASN B N 1
ATOM 5945 C CA . ASN B 1 247 ? 24.875 20.281 19.969 1 98.12 247 ASN B CA 1
ATOM 5946 C C . ASN B 1 247 ? 24.328 20.172 21.391 1 98.12 247 ASN B C 1
ATOM 5948 O O . ASN B 1 247 ? 23.141 20.328 21.625 1 98.12 247 ASN B O 1
ATOM 5952 N N . ASP B 1 248 ? 25.172 19.797 22.359 1 96.94 248 ASP B N 1
ATOM 5953 C CA . ASP B 1 248 ? 24.688 19.562 23.719 1 96.94 248 ASP B CA 1
ATOM 5954 C C . ASP B 1 248 ? 24.625 20.859 24.531 1 96.94 248 ASP B C 1
ATOM 5956 O O . ASP B 1 248 ? 24.312 20.844 25.719 1 96.94 248 ASP B O 1
ATOM 5960 N N . HIS B 1 249 ? 24.844 22.094 23.891 1 97.06 249 HIS B N 1
ATOM 5961 C CA . HIS B 1 249 ? 24.844 23.375 24.609 1 97.06 249 HIS B CA 1
ATOM 5962 C C . HIS B 1 249 ? 23.797 24.328 24.031 1 97.06 249 HIS B C 1
ATOM 5964 O O . HIS B 1 249 ? 23.172 25.094 24.766 1 97.06 249 HIS B O 1
ATOM 5970 N N . ASN B 1 250 ? 23.719 24.328 22.719 1 98.06 250 ASN B N 1
ATOM 5971 C CA . ASN B 1 250 ? 22.797 25.266 22.109 1 98.06 250 ASN B CA 1
ATOM 5972 C C . ASN B 1 250 ? 22.359 24.797 20.719 1 98.06 250 ASN B C 1
ATOM 5974 O O . ASN B 1 250 ? 22.75 23.719 20.266 1 98.06 250 ASN B O 1
ATOM 5978 N N . VAL B 1 251 ? 21.438 25.547 20.078 1 98.88 251 VAL B N 1
ATOM 5979 C CA . VAL B 1 251 ? 20.953 25.375 18.719 1 98.88 251 VAL B CA 1
ATOM 5980 C C . VAL B 1 251 ? 21.125 26.672 17.938 1 98.88 251 VAL B C 1
ATOM 5982 O O . VAL B 1 251 ? 20.781 27.75 18.438 1 98.88 251 VAL B O 1
ATOM 5985 N N . THR B 1 252 ? 21.656 26.578 16.797 1 98.88 252 THR B N 1
ATOM 5986 C CA . THR B 1 252 ? 21.766 27.703 15.875 1 98.88 252 THR B CA 1
ATOM 5987 C C . THR B 1 252 ? 20.922 27.484 14.625 1 98.88 252 THR B C 1
ATOM 5989 O O . THR B 1 252 ? 21.062 26.469 13.953 1 98.88 252 THR B O 1
ATOM 5992 N N . VAL B 1 253 ? 20.047 28.469 14.336 1 98.88 253 VAL B N 1
ATOM 5993 C CA . VAL B 1 253 ? 19.156 28.391 13.188 1 98.88 253 VAL B CA 1
ATOM 5994 C C . VAL B 1 253 ? 19.562 29.422 12.141 1 98.88 253 VAL B C 1
ATOM 5996 O O . VAL B 1 253 ? 19.766 30.594 12.453 1 98.88 253 VAL B O 1
ATOM 5999 N N . ILE B 1 254 ? 19.719 28.969 10.945 1 98.69 254 ILE B N 1
ATOM 6000 C CA . ILE B 1 254 ? 20.047 29.844 9.82 1 98.69 254 ILE B CA 1
ATOM 6001 C C . ILE B 1 254 ? 18.859 29.922 8.867 1 98.69 254 ILE B C 1
ATOM 6003 O O . ILE B 1 254 ? 18.234 28.891 8.555 1 98.69 254 ILE B O 1
ATOM 6007 N N . THR B 1 255 ? 18.531 31.109 8.438 1 98.12 255 THR B N 1
ATOM 6008 C CA . THR B 1 255 ? 17.375 31.312 7.566 1 98.12 255 THR B CA 1
ATOM 6009 C C . THR B 1 255 ? 17.828 31.688 6.152 1 98.12 255 THR B C 1
ATOM 6011 O O . THR B 1 255 ? 19 31.984 5.926 1 98.12 255 THR B O 1
ATOM 6014 N N . SER B 1 256 ? 16.891 31.578 5.188 1 96.56 256 SER B N 1
ATOM 6015 C CA . SER B 1 256 ? 17.188 31.797 3.777 1 96.56 256 SER B CA 1
ATOM 6016 C C . SER B 1 256 ? 17.641 33.25 3.535 1 96.56 256 SER B C 1
ATOM 6018 O O . SER B 1 256 ? 18.406 33.5 2.613 1 96.56 256 SER B O 1
ATOM 6020 N N . ASN B 1 257 ? 17.188 34.219 4.406 1 93 257 ASN B N 1
ATOM 6021 C CA . ASN B 1 257 ? 17.562 35.625 4.266 1 93 257 ASN B CA 1
ATOM 6022 C C . ASN B 1 257 ? 18.828 35.938 5.051 1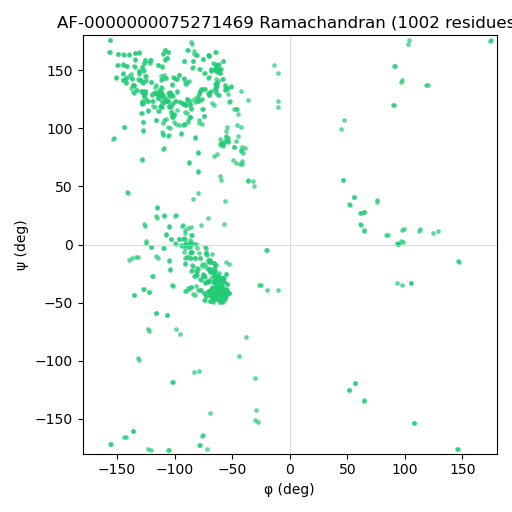 93 257 ASN B C 1
ATOM 6024 O O . ASN B 1 257 ? 19.219 37.094 5.168 1 93 257 ASN B O 1
ATOM 6028 N N . GLY B 1 258 ? 19.391 34.906 5.691 1 93.62 258 GLY B N 1
ATOM 6029 C CA . GLY B 1 258 ? 20.703 35.062 6.305 1 93.62 258 GLY B CA 1
ATOM 6030 C C . GLY B 1 258 ? 20.641 35.375 7.789 1 93.62 258 GLY B C 1
ATOM 6031 O O . GLY B 1 258 ? 21.672 35.594 8.43 1 93.62 258 GLY B O 1
ATOM 6032 N N . HIS B 1 259 ? 19.453 35.406 8.383 1 95.94 259 HIS B N 1
ATOM 6033 C CA . HIS B 1 259 ? 19.391 35.562 9.828 1 95.94 259 HIS B CA 1
ATOM 6034 C C . HIS B 1 259 ? 20.031 34.375 10.539 1 95.94 259 HIS B C 1
ATOM 6036 O O . HIS B 1 259 ? 19.938 33.25 10.062 1 95.94 259 HIS B O 1
ATOM 6042 N N . VAL B 1 260 ? 20.703 34.688 11.609 1 98.44 260 VAL B N 1
ATOM 6043 C CA . VAL B 1 260 ? 21.25 33.688 12.492 1 98.44 260 VAL B CA 1
ATOM 6044 C C . VAL B 1 260 ? 20.641 33.812 13.883 1 98.44 260 VAL B C 1
ATOM 6046 O O . VAL B 1 260 ? 20.766 34.844 14.523 1 98.44 260 VAL B O 1
ATOM 6049 N N . ILE B 1 261 ? 20 32.812 14.312 1 98.62 261 ILE B N 1
ATOM 6050 C CA . ILE B 1 261 ? 19.375 32.781 15.633 1 98.62 261 ILE B CA 1
ATOM 6051 C C . ILE B 1 261 ? 20.078 31.734 16.516 1 98.62 261 ILE B C 1
ATOM 6053 O O . ILE B 1 261 ? 20.047 30.547 16.203 1 98.62 261 ILE B O 1
ATOM 6057 N N . GLU B 1 262 ? 20.703 32.188 17.547 1 98.69 262 GLU B N 1
ATOM 6058 C CA . GLU B 1 262 ? 21.297 31.297 18.547 1 98.69 262 GLU B CA 1
ATOM 6059 C C . GLU B 1 262 ? 20.406 31.156 19.766 1 98.69 262 GLU B C 1
ATOM 6061 O O . GLU B 1 262 ? 20.031 32.156 20.375 1 98.69 262 GLU B O 1
ATOM 6066 N N . ALA B 1 263 ? 20.047 29.938 20.094 1 98.88 263 ALA B N 1
ATOM 6067 C CA . ALA B 1 263 ? 19.156 29.688 21.219 1 98.88 263 ALA B CA 1
ATOM 6068 C C . ALA B 1 263 ? 19.672 28.547 22.094 1 98.88 263 ALA B C 1
ATOM 6070 O O . ALA B 1 263 ? 20.406 27.672 21.609 1 98.88 263 ALA B O 1
ATOM 6071 N N . ASP B 1 264 ? 19.328 28.562 23.375 1 98.75 264 ASP B N 1
ATOM 6072 C CA . ASP B 1 264 ? 19.641 27.422 24.234 1 98.75 264 ASP B CA 1
ATOM 6073 C C . ASP B 1 264 ? 18.844 26.188 23.844 1 98.75 264 ASP B C 1
ATOM 6075 O O . ASP B 1 264 ? 19.344 25.062 23.906 1 98.75 264 ASP B O 1
ATOM 6079 N N . TYR B 1 265 ? 17.562 26.391 23.516 1 98.81 265 TYR B N 1
ATOM 6080 C CA . TYR B 1 265 ? 16.641 25.328 23.125 1 98.81 265 TYR B CA 1
ATOM 6081 C C . TYR B 1 265 ? 15.898 25.688 21.844 1 98.81 265 TYR B C 1
ATOM 6083 O O . TYR B 1 265 ? 15.633 26.859 21.578 1 98.81 265 TYR B O 1
ATOM 6091 N N . ALA B 1 266 ? 15.57 24.703 21.094 1 98.94 266 ALA B N 1
ATOM 6092 C CA . ALA B 1 266 ? 14.719 24.875 19.922 1 98.94 266 ALA B CA 1
ATOM 6093 C C . ALA B 1 266 ? 13.547 23.891 19.953 1 98.94 266 ALA B C 1
ATOM 6095 O O . ALA B 1 266 ? 13.711 22.734 20.359 1 98.94 266 ALA B O 1
ATOM 6096 N N . ILE B 1 267 ? 12.391 24.359 19.562 1 98.94 267 ILE B N 1
ATOM 6097 C CA . ILE B 1 267 ? 11.227 23.516 19.312 1 98.94 267 ILE B CA 1
ATOM 6098 C C . ILE B 1 267 ? 10.945 23.453 17.812 1 98.94 267 ILE B C 1
ATOM 6100 O O . ILE B 1 267 ? 10.461 24.422 17.219 1 98.94 267 ILE B O 1
ATOM 6104 N N . CYS B 1 268 ? 11.227 22.344 17.234 1 98.94 268 CYS B N 1
ATOM 6105 C CA . CYS B 1 268 ? 10.953 22.125 15.812 1 98.94 268 CYS B CA 1
ATOM 6106 C C . CYS B 1 268 ? 9.523 21.641 15.602 1 98.94 268 CYS B C 1
ATOM 6108 O O . CYS B 1 268 ? 9.172 20.531 16.031 1 98.94 268 CYS B O 1
ATOM 6110 N N . THR B 1 269 ? 8.703 22.391 14.914 1 98.81 269 THR B N 1
ATOM 6111 C CA . THR B 1 269 ? 7.316 22.016 14.672 1 98.81 269 THR B CA 1
ATOM 6112 C C . THR B 1 269 ? 7.066 21.781 13.18 1 98.81 269 THR B C 1
ATOM 6114 O O . THR B 1 269 ? 5.938 21.938 12.711 1 98.81 269 THR B O 1
ATOM 6117 N N . PHE B 1 270 ? 8.133 21.484 12.43 1 98.69 270 PHE B N 1
ATOM 6118 C CA . PHE B 1 270 ? 7.98 21.172 11.008 1 98.69 270 PHE B CA 1
ATOM 6119 C C . PHE B 1 270 ? 7.105 19.938 10.82 1 98.69 270 PHE B C 1
ATOM 6121 O O . PHE B 1 270 ? 7.043 19.078 11.703 1 98.69 270 PHE B O 1
ATOM 6128 N N . SER B 1 271 ? 6.41 19.906 9.672 1 98.31 271 SER B N 1
ATOM 6129 C CA . SER B 1 271 ? 5.605 18.734 9.359 1 98.31 271 SER B CA 1
ATOM 6130 C C . SER B 1 271 ? 6.477 17.484 9.227 1 98.31 271 SER B C 1
ATOM 6132 O O . SER B 1 271 ? 7.672 17.578 8.945 1 98.31 271 SER B O 1
ATOM 6134 N N . LEU B 1 272 ? 5.879 16.359 9.461 1 98.5 272 LEU B N 1
ATOM 6135 C CA . LEU B 1 272 ? 6.578 15.094 9.242 1 98.5 272 LEU B CA 1
ATOM 6136 C C . LEU B 1 272 ? 7.168 15.039 7.836 1 98.5 272 LEU B C 1
ATOM 6138 O O . LEU B 1 272 ? 8.281 14.547 7.645 1 98.5 272 LEU B O 1
ATOM 6142 N N . GLY B 1 273 ? 6.379 15.523 6.844 1 98.19 273 GLY B N 1
ATOM 6143 C CA . GLY B 1 273 ? 6.852 15.523 5.469 1 98.19 273 GLY B CA 1
ATOM 6144 C C . GLY B 1 273 ? 8.148 16.281 5.285 1 98.19 273 GLY B C 1
ATOM 6145 O O . GLY B 1 273 ? 9.023 15.859 4.523 1 98.19 273 GLY B O 1
ATOM 6146 N N . VAL B 1 274 ? 8.305 17.391 5.945 1 98.5 274 VAL B N 1
ATOM 6147 C CA . VAL B 1 274 ? 9.531 18.172 5.871 1 98.5 274 VAL B CA 1
ATOM 6148 C C . VAL B 1 274 ? 10.672 17.422 6.574 1 98.5 274 VAL B C 1
ATOM 6150 O O . VAL B 1 274 ? 11.789 17.359 6.059 1 98.5 274 VAL B O 1
ATOM 6153 N N . LEU B 1 275 ? 10.375 16.828 7.711 1 98.5 275 LEU B N 1
ATOM 6154 C CA . LEU B 1 275 ? 11.391 16.094 8.461 1 98.5 275 LEU B CA 1
ATOM 6155 C C . LEU B 1 275 ? 11.852 14.852 7.695 1 98.5 275 LEU B C 1
ATOM 6157 O O . LEU B 1 275 ? 12.93 14.328 7.953 1 98.5 275 LEU B O 1
ATOM 6161 N N . GLN B 1 276 ? 11 14.352 6.781 1 97.75 276 GLN B N 1
ATOM 6162 C CA . GLN B 1 276 ? 11.328 13.195 5.949 1 97.75 276 GLN B CA 1
ATOM 6163 C C . GLN B 1 276 ? 12.086 13.625 4.691 1 97.75 276 GLN B C 1
ATOM 6165 O O . GLN B 1 276 ? 12.547 12.781 3.926 1 97.75 276 GLN B O 1
ATOM 6170 N N . SER B 1 277 ? 12.172 14.922 4.492 1 96.31 277 SER B N 1
ATOM 6171 C CA . SER B 1 277 ? 12.797 15.445 3.279 1 96.31 277 SER B CA 1
ATOM 6172 C C . SER B 1 277 ? 14.188 16 3.561 1 96.31 277 SER B C 1
ATOM 6174 O O . SER B 1 277 ? 14.711 15.844 4.668 1 96.31 277 SER B O 1
ATOM 6176 N N . ASP B 1 278 ? 14.766 16.547 2.508 1 94.56 278 ASP B N 1
ATOM 6177 C CA . ASP B 1 278 ? 16.094 17.156 2.635 1 94.56 278 ASP B CA 1
ATOM 6178 C C . ASP B 1 278 ? 16.031 18.672 2.52 1 94.56 278 ASP B C 1
ATOM 6180 O O . ASP B 1 278 ? 17.016 19.312 2.158 1 94.56 278 ASP B O 1
ATOM 6184 N N . LEU B 1 279 ? 14.867 19.188 2.85 1 96.06 279 LEU B N 1
ATOM 6185 C CA . LEU B 1 279 ? 14.625 20.609 2.59 1 96.06 279 LEU B CA 1
ATOM 6186 C C . LEU B 1 279 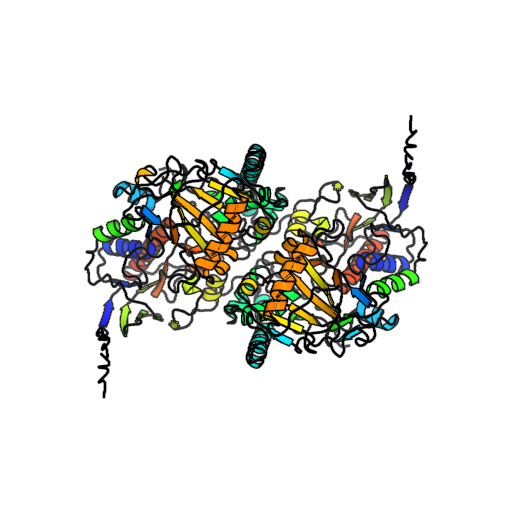? 15.312 21.484 3.639 1 96.06 279 LEU B C 1
ATOM 6188 O O . LEU B 1 279 ? 15.633 22.641 3.375 1 96.06 279 LEU B O 1
ATOM 6192 N N . VAL B 1 280 ? 15.453 20.953 4.848 1 98.19 280 VAL B N 1
ATOM 6193 C CA . VAL B 1 280 ? 16.188 21.609 5.922 1 98.19 280 VAL B CA 1
ATOM 6194 C C . VAL B 1 280 ? 17.422 20.797 6.293 1 98.19 280 VAL B C 1
ATOM 6196 O O . VAL B 1 280 ? 17.328 19.578 6.473 1 98.19 280 VAL B O 1
ATOM 6199 N N . GLN B 1 281 ? 18.562 21.469 6.332 1 98.25 281 GLN B N 1
ATOM 6200 C CA . GLN B 1 281 ? 19.781 20.781 6.719 1 98.25 281 GLN B CA 1
ATOM 6201 C C . GLN B 1 281 ? 19.953 20.781 8.234 1 98.25 281 GLN B C 1
ATOM 6203 O O . GLN B 1 281 ? 19.938 21.828 8.875 1 98.25 281 GLN B O 1
ATOM 6208 N N . PHE B 1 282 ? 20.031 19.609 8.773 1 98.75 282 PHE B N 1
ATOM 6209 C CA . PHE B 1 282 ? 20.328 19.453 10.195 1 98.75 282 PHE B CA 1
ATOM 6210 C C . PHE B 1 282 ? 21.766 19.016 10.398 1 98.75 282 PHE B C 1
ATOM 6212 O O . PHE B 1 282 ? 22.234 18.078 9.758 1 98.75 282 PHE B O 1
ATOM 6219 N N . THR B 1 283 ? 22.469 19.688 11.25 1 98.44 283 THR B N 1
ATOM 6220 C CA . THR B 1 283 ? 23.859 19.375 11.547 1 98.44 283 THR B CA 1
ATOM 6221 C C . THR B 1 283 ? 24.078 19.234 13.047 1 98.44 283 THR B C 1
ATOM 6223 O O . THR B 1 283 ? 23.891 20.188 13.805 1 98.44 283 THR B O 1
ATOM 6226 N N . PRO B 1 284 ? 24.547 18.094 13.461 1 98.12 284 PRO B N 1
ATOM 6227 C CA . PRO B 1 284 ? 24.781 16.891 12.664 1 98.12 284 PRO B CA 1
ATOM 6228 C C . PRO B 1 284 ? 23.5 16.297 12.086 1 98.12 284 PRO B C 1
ATOM 6230 O O . PRO B 1 284 ? 22.406 16.672 12.5 1 98.12 284 PRO B O 1
ATOM 6233 N N . MET B 1 285 ? 23.688 15.406 11.133 1 97.5 285 MET B N 1
ATOM 6234 C CA . MET B 1 285 ? 22.547 14.641 10.633 1 97.5 285 MET B CA 1
ATOM 6235 C C . MET B 1 285 ? 21.875 13.859 11.758 1 97.5 285 MET B C 1
ATOM 6237 O O . MET B 1 285 ? 22.547 13.359 12.656 1 97.5 285 MET B O 1
ATOM 6241 N N . PHE B 1 286 ? 20.562 13.805 11.664 1 98.38 286 PHE B N 1
ATOM 6242 C CA . PHE B 1 286 ? 19.844 13.023 12.672 1 98.38 286 PHE B CA 1
ATOM 6243 C C . PHE B 1 286 ? 20.453 11.625 12.789 1 98.38 286 PHE B C 1
ATOM 6245 O O . PHE B 1 286 ? 20.828 11.016 11.789 1 98.38 286 PHE B O 1
ATOM 6252 N N . PRO B 1 287 ? 20.641 11.148 14.039 1 98.19 287 PRO B N 1
ATOM 6253 C CA . PRO B 1 287 ? 21.078 9.758 14.172 1 98.19 287 PRO B CA 1
ATOM 6254 C C . PRO B 1 287 ? 20.109 8.766 13.523 1 98.19 287 PRO B C 1
ATOM 6256 O O . PRO B 1 287 ? 18.938 9.078 13.32 1 98.19 287 PRO B O 1
ATOM 6259 N N . GLU B 1 288 ? 20.562 7.586 13.188 1 96.94 288 GLU B N 1
ATOM 6260 C CA . GLU B 1 288 ? 19.797 6.617 12.414 1 96.94 288 GLU B CA 1
ATOM 6261 C C . GLU B 1 288 ? 18.5 6.238 13.141 1 96.94 288 GLU B C 1
ATOM 6263 O O . GLU B 1 288 ? 17.469 6.047 12.508 1 96.94 288 GLU B O 1
ATOM 6268 N N . TRP B 1 289 ? 18.609 6.09 14.484 1 97.81 289 TRP B N 1
ATOM 6269 C CA . TRP B 1 289 ? 17.422 5.715 15.219 1 97.81 289 TRP B CA 1
ATOM 6270 C C . TRP B 1 289 ? 16.312 6.746 15.023 1 97.81 289 TRP B C 1
ATOM 6272 O O . TRP B 1 289 ? 15.125 6.395 14.961 1 97.81 289 TRP B O 1
ATOM 6282 N N . LYS B 1 290 ? 16.641 8.016 14.93 1 98.56 290 LYS B N 1
ATOM 6283 C CA . LYS B 1 290 ? 15.672 9.086 14.672 1 98.56 290 LYS B CA 1
ATOM 6284 C C . LYS B 1 290 ? 15.188 9.055 13.227 1 98.56 290 LYS B C 1
ATOM 6286 O O . LYS B 1 290 ? 13.992 9.148 12.969 1 98.56 290 LYS B O 1
ATOM 6291 N N . ARG B 1 291 ? 16.078 8.883 12.281 1 98.19 291 ARG B N 1
ATOM 6292 C CA . ARG B 1 291 ? 15.719 8.875 10.867 1 98.19 291 ARG B CA 1
ATOM 6293 C C . ARG B 1 291 ? 14.812 7.688 10.531 1 98.19 291 ARG B C 1
ATOM 6295 O O . ARG B 1 291 ? 13.836 7.836 9.797 1 98.19 291 ARG B O 1
ATOM 6302 N N . GLU B 1 292 ? 15.188 6.516 11.094 1 98.06 292 GLU B N 1
ATOM 6303 C CA . GLU B 1 292 ? 14.367 5.324 10.898 1 98.06 292 GLU B CA 1
ATOM 6304 C C . GLU B 1 292 ? 12.938 5.562 11.367 1 98.06 292 GLU B C 1
ATOM 6306 O O . GLU B 1 292 ? 11.984 5.207 10.672 1 98.06 292 GLU B O 1
ATOM 6311 N N . SER B 1 293 ? 12.852 6.16 12.484 1 97.75 293 SER B N 1
ATOM 6312 C CA . SER B 1 293 ? 11.539 6.398 13.07 1 97.75 293 SER B CA 1
ATOM 6313 C C . SER B 1 293 ? 10.742 7.41 12.25 1 97.75 293 SER B C 1
ATOM 6315 O O . SER B 1 293 ? 9.555 7.219 12 1 97.75 293 SER B O 1
ATOM 6317 N N . LEU B 1 294 ? 11.375 8.484 11.828 1 98.25 294 LEU B N 1
ATOM 6318 C CA . LEU B 1 294 ? 10.711 9.477 10.992 1 98.25 294 LEU B CA 1
ATOM 6319 C C . LEU B 1 294 ? 10.234 8.852 9.688 1 98.25 294 LEU B C 1
ATOM 6321 O O . LEU B 1 294 ? 9.102 9.094 9.25 1 98.25 294 LEU B O 1
ATOM 6325 N N . LEU B 1 295 ? 11.008 7.988 9.133 1 97.94 295 LEU B N 1
ATOM 6326 C CA . LEU B 1 295 ? 10.734 7.441 7.809 1 97.94 295 LEU B CA 1
ATOM 6327 C C . LEU B 1 295 ? 9.805 6.234 7.902 1 97.94 295 LEU B C 1
ATOM 6329 O O . LEU B 1 295 ? 9.258 5.785 6.891 1 97.94 295 LEU B O 1
ATOM 6333 N N . SER B 1 296 ? 9.594 5.723 9.109 1 97.12 296 SER B N 1
ATOM 6334 C CA . SER B 1 296 ? 8.695 4.586 9.297 1 97.12 296 SER B CA 1
ATOM 6335 C C . SER B 1 296 ? 7.238 5.039 9.32 1 97.12 296 SER B C 1
ATOM 6337 O O . SER B 1 296 ? 6.332 4.234 9.086 1 97.12 296 SER B O 1
ATOM 6339 N N . PHE B 1 297 ? 7.004 6.258 9.648 1 97.38 297 PHE B N 1
ATOM 6340 C CA . PHE B 1 297 ? 5.645 6.785 9.617 1 97.38 297 PHE B CA 1
ATOM 6341 C C . PHE B 1 297 ? 5.336 7.418 8.266 1 97.38 297 PHE B C 1
ATOM 6343 O O . PHE B 1 297 ? 6.25 7.699 7.484 1 97.38 297 PHE B O 1
ATOM 6350 N N . HIS B 1 298 ? 4.039 7.504 7.977 1 97.38 298 HIS B N 1
ATOM 6351 C CA . HIS B 1 298 ? 3.666 8.031 6.668 1 97.38 298 HIS B CA 1
ATOM 6352 C C . HIS B 1 298 ? 3.145 9.461 6.777 1 97.38 298 HIS B C 1
ATOM 6354 O O . HIS B 1 298 ? 2.328 9.758 7.652 1 97.38 298 HIS B O 1
ATOM 6360 N N . MET B 1 299 ? 3.711 10.359 5.992 1 97.56 299 MET B N 1
ATOM 6361 C CA . MET B 1 299 ? 3.053 11.625 5.691 1 97.56 299 MET B CA 1
ATOM 6362 C C . MET B 1 299 ? 2.109 11.477 4.5 1 97.56 299 MET B C 1
ATOM 6364 O O . MET B 1 299 ? 2.555 11.336 3.361 1 97.56 299 MET B O 1
ATOM 6368 N N . THR B 1 300 ? 0.852 11.539 4.75 1 97.19 300 THR B N 1
ATOM 6369 C CA . THR B 1 300 ? -0.137 11.266 3.713 1 97.19 300 THR B CA 1
ATOM 6370 C C . THR B 1 300 ? -0.488 12.531 2.943 1 97.19 300 THR B C 1
ATOM 6372 O O . THR B 1 300 ? -0.081 13.633 3.33 1 97.19 300 THR B O 1
ATOM 6375 N N . THR B 1 301 ? -1.135 12.398 1.868 1 97.25 301 THR B N 1
ATOM 6376 C CA . THR B 1 301 ? -1.628 13.5 1.053 1 97.25 301 THR B CA 1
ATOM 6377 C C . THR B 1 301 ? -3.139 13.406 0.864 1 97.25 301 THR B C 1
ATOM 6379 O O . THR B 1 301 ? -3.641 12.406 0.336 1 97.25 301 THR B O 1
ATOM 6382 N N . TYR B 1 302 ? -3.797 14.297 1.354 1 97.62 302 TYR B N 1
ATOM 6383 C CA . TYR B 1 302 ? -5.242 14.492 1.291 1 97.62 302 TYR B CA 1
ATOM 6384 C C . TYR B 1 302 ? -5.586 15.773 0.536 1 97.62 302 TYR B C 1
ATOM 6386 O O . TYR B 1 302 ? -5.426 16.875 1.063 1 97.62 302 TYR B O 1
ATOM 6394 N N . THR B 1 303 ? -6.098 15.641 -0.684 1 97.94 303 THR B N 1
ATOM 6395 C CA . THR B 1 303 ? -6.281 16.812 -1.536 1 97.94 303 THR B CA 1
ATOM 6396 C C . THR B 1 303 ? -7.762 17.109 -1.733 1 97.94 303 THR B C 1
ATOM 6398 O O . THR B 1 303 ? -8.5 16.297 -2.277 1 97.94 303 THR B O 1
ATOM 6401 N N . LYS B 1 304 ? -8.188 18.266 -1.29 1 98.12 304 LYS B N 1
ATOM 6402 C CA . LYS B 1 304 ? -9.516 18.797 -1.583 1 98.12 304 LYS B CA 1
ATOM 6403 C C . LYS B 1 304 ? -9.5 19.609 -2.871 1 98.12 304 LYS B C 1
ATOM 6405 O O . LYS B 1 304 ? -8.711 20.547 -3.016 1 98.12 304 LYS B O 1
ATOM 6410 N N . ILE B 1 305 ? -10.344 19.266 -3.77 1 98.69 305 ILE B N 1
ATOM 6411 C CA . ILE B 1 305 ? -10.5 20.016 -5.008 1 98.69 305 ILE B CA 1
ATOM 6412 C C . ILE B 1 305 ? -11.844 20.75 -4.996 1 98.69 305 ILE B C 1
ATOM 6414 O O . ILE B 1 305 ? -12.898 20.125 -4.879 1 98.69 305 ILE B O 1
ATOM 6418 N N . PHE B 1 306 ? -11.766 22.062 -5.152 1 97.56 306 PHE B N 1
ATOM 6419 C CA . PHE B 1 306 ? -12.977 22.891 -5.117 1 97.56 306 PHE B CA 1
ATOM 6420 C C . PHE B 1 306 ? -13.367 23.328 -6.523 1 97.56 306 PHE B C 1
ATOM 6422 O O . PHE B 1 306 ? -12.531 23.828 -7.277 1 97.56 306 PHE B O 1
ATOM 6429 N N . LEU B 1 307 ? -14.633 23.125 -6.828 1 97.75 307 LEU B N 1
ATOM 6430 C CA . LEU B 1 307 ? -15.195 23.516 -8.117 1 97.75 307 LEU B CA 1
ATOM 6431 C C . LEU B 1 307 ? -16.391 24.453 -7.926 1 97.75 307 LEU B C 1
ATOM 6433 O O . LEU B 1 307 ? -17.328 24.125 -7.203 1 97.75 307 LEU B O 1
ATOM 6437 N N . ARG B 1 308 ? -16.328 25.625 -8.531 1 96.06 308 ARG B N 1
ATOM 6438 C CA . ARG B 1 308 ? -17.438 26.578 -8.492 1 96.06 308 ARG B CA 1
ATOM 6439 C C . ARG B 1 308 ? -18.156 26.625 -9.836 1 96.06 308 ARG B C 1
ATOM 6441 O O . ARG B 1 308 ? -17.531 26.859 -10.875 1 96.06 308 ARG B O 1
ATOM 6448 N N . PHE B 1 309 ? -19.422 26.375 -9.773 1 95.62 309 PHE B N 1
ATOM 6449 C CA . PHE B 1 309 ? -20.234 26.312 -10.984 1 95.62 309 PHE B CA 1
ATOM 6450 C C . PHE B 1 309 ? -21.203 27.484 -11.047 1 95.62 309 PHE B C 1
ATOM 6452 O O . PHE B 1 309 ? -21.609 28.016 -10.016 1 95.62 309 PHE B O 1
ATOM 6459 N N . LYS B 1 310 ? -21.562 27.844 -12.281 1 93.31 310 LYS B N 1
ATOM 6460 C CA . LYS B 1 310 ? -22.562 28.891 -12.492 1 93.31 310 LYS B CA 1
ATOM 6461 C C . LYS B 1 310 ? -23.938 28.438 -12.039 1 93.31 310 LYS B C 1
ATOM 6463 O O . LYS B 1 310 ? -24.703 29.219 -11.461 1 93.31 310 LYS B O 1
ATOM 6468 N N . GLN B 1 311 ? -24.25 27.203 -12.328 1 92.06 311 GLN B N 1
ATOM 6469 C CA . GLN B 1 311 ? -25.547 26.641 -11.969 1 92.06 311 GLN B CA 1
ATOM 6470 C C . GLN B 1 311 ? -25.391 25.312 -11.227 1 92.06 311 GLN B C 1
ATOM 6472 O O . GLN B 1 311 ? -24.516 24.5 -11.562 1 92.06 311 GLN B O 1
ATOM 6477 N N . LYS B 1 312 ? -26.234 25.172 -10.281 1 92.81 312 LYS B N 1
ATOM 6478 C CA . LYS B 1 312 ? -26.281 23.891 -9.562 1 92.81 312 LYS B CA 1
ATOM 6479 C C . LYS B 1 312 ? -27.047 22.844 -10.359 1 92.81 312 LYS B C 1
ATOM 6481 O O . LYS B 1 312 ? -28.156 23.094 -10.836 1 92.81 312 LYS B O 1
ATOM 6486 N N . PHE B 1 313 ? -26.516 21.656 -10.562 1 95.31 313 PHE B N 1
ATOM 6487 C CA . PHE B 1 313 ? -27.188 20.594 -11.297 1 95.31 313 PHE B CA 1
ATOM 6488 C C . PHE B 1 313 ? -27.266 19.328 -10.453 1 95.31 313 PHE B C 1
ATOM 6490 O O . PHE B 1 313 ? -27.75 18.281 -10.922 1 95.31 313 PHE B O 1
ATOM 6497 N N . TRP B 1 314 ? -26.828 19.312 -9.234 1 95.5 314 TRP B N 1
ATOM 6498 C CA . TRP B 1 314 ? -26.828 18.141 -8.352 1 95.5 314 TRP B CA 1
ATOM 6499 C C . TRP B 1 314 ? -27.875 18.297 -7.254 1 95.5 314 TRP B C 1
ATOM 6501 O O . TRP B 1 314 ? -28.422 19.391 -7.062 1 95.5 314 TRP B O 1
ATOM 6511 N N . GLY B 1 315 ? -28.219 17.203 -6.48 1 92.25 315 GLY B N 1
ATOM 6512 C CA . GLY B 1 315 ? -29.219 17.188 -5.422 1 92.25 315 GLY B CA 1
ATOM 6513 C C . GLY B 1 315 ? -28.719 17.797 -4.121 1 92.25 315 GLY B C 1
ATOM 6514 O O . GLY B 1 315 ? -27.609 18.328 -4.062 1 92.25 315 GLY B O 1
ATOM 6515 N N . ASP B 1 316 ? -29.5 17.703 -3.037 1 92.5 316 ASP B N 1
ATOM 6516 C CA . ASP B 1 316 ? -29.188 18.375 -1.777 1 92.5 316 ASP B CA 1
ATOM 6517 C C . ASP B 1 316 ? -28.531 17.422 -0.787 1 92.5 316 ASP B C 1
ATOM 6519 O O . ASP B 1 316 ? -28.703 17.562 0.426 1 92.5 316 ASP B O 1
ATOM 6523 N N . TRP B 1 317 ? -27.906 16.406 -1.396 1 93.62 317 TRP B N 1
ATOM 6524 C CA . TRP B 1 317 ? -27.125 15.508 -0.537 1 93.62 317 TRP B CA 1
ATOM 6525 C C . TRP B 1 317 ? -25.906 16.219 0.03 1 93.62 317 TRP B C 1
ATOM 6527 O O . TRP B 1 317 ? -25.375 17.141 -0.592 1 93.62 317 TRP B O 1
ATOM 6537 N N . GLN B 1 318 ? -25.438 15.875 1.212 1 93.69 318 GLN B N 1
ATOM 6538 C CA . GLN B 1 318 ? -24.188 16.406 1.757 1 93.69 318 GLN B CA 1
ATOM 6539 C C . GLN B 1 318 ? -22.969 15.734 1.13 1 93.69 318 GLN B C 1
ATOM 6541 O O . GLN B 1 318 ? -21.984 16.391 0.821 1 93.69 318 GLN B O 1
ATOM 6546 N N . PHE B 1 319 ? -23.109 14.406 0.924 1 95.88 319 PHE B N 1
ATOM 6547 C CA . PHE B 1 319 ? -22.031 13.641 0.327 1 95.88 319 PHE B CA 1
ATOM 6548 C C . PHE B 1 319 ? -22.531 12.82 -0.856 1 95.88 319 PHE B C 1
ATOM 6550 O O . PHE B 1 319 ? -23.719 12.516 -0.946 1 95.88 319 PHE B O 1
ATOM 6557 N N . ALA B 1 320 ? -21.703 12.547 -1.746 1 98.12 320 ALA B N 1
ATOM 6558 C CA . ALA B 1 320 ? -21.953 11.602 -2.834 1 98.12 320 ALA B CA 1
ATOM 6559 C C . ALA B 1 320 ? -20.75 10.688 -3.043 1 98.12 320 ALA B C 1
ATOM 6561 O O . ALA B 1 320 ? -19.594 11.133 -2.959 1 98.12 320 ALA B O 1
ATOM 6562 N N . LEU B 1 321 ? -21 9.406 -3.25 1 98.31 321 LEU B N 1
ATOM 6563 C CA . LEU B 1 321 ? -19.953 8.438 -3.576 1 98.31 321 LEU B CA 1
ATOM 6564 C C . LEU B 1 321 ? -20.062 7.996 -5.031 1 98.31 321 LEU B C 1
ATOM 6566 O O . LEU B 1 321 ? -21.125 7.605 -5.492 1 98.31 321 LEU B O 1
ATOM 6570 N N . TYR B 1 322 ? -19 8.133 -5.719 1 98.19 322 TYR B N 1
ATOM 6571 C CA . TYR B 1 322 ? -18.891 7.672 -7.098 1 98.19 322 TYR B CA 1
ATOM 6572 C C . TYR B 1 322 ? -18.141 6.348 -7.176 1 98.19 322 TYR B C 1
ATOM 6574 O O . TYR B 1 322 ? -16.953 6.281 -6.887 1 98.19 322 TYR B O 1
ATOM 6582 N N . ALA B 1 323 ? -18.844 5.27 -7.535 1 97.12 323 ALA B N 1
ATOM 6583 C CA . ALA B 1 323 ? -18.297 3.918 -7.562 1 97.12 323 ALA B CA 1
ATOM 6584 C C . ALA B 1 323 ? -18.047 3.451 -8.992 1 97.12 323 ALA B C 1
ATOM 6586 O O . ALA B 1 323 ? -18.984 3.389 -9.797 1 97.12 323 ALA B O 1
ATOM 6587 N N . ASN B 1 324 ? -16.797 3.072 -9.273 1 94.5 324 ASN B N 1
ATOM 6588 C CA . ASN B 1 324 ? -16.438 2.504 -10.57 1 94.5 324 ASN B CA 1
ATOM 6589 C C . ASN B 1 324 ? -15.195 1.623 -10.469 1 94.5 324 ASN B C 1
ATOM 6591 O O . ASN B 1 324 ? -14.766 1.27 -9.375 1 94.5 324 ASN B O 1
ATOM 6595 N N . ASN B 1 325 ? -14.656 1.175 -11.578 1 87.5 325 ASN B N 1
ATOM 6596 C CA . ASN B 1 325 ? -13.492 0.295 -11.617 1 87.5 325 ASN B CA 1
ATOM 6597 C C . ASN B 1 325 ? -12.266 0.968 -11.016 1 87.5 325 ASN B C 1
ATOM 6599 O O . ASN B 1 325 ? -11.484 0.329 -10.305 1 87.5 325 ASN B O 1
ATOM 6603 N N . VAL B 1 326 ? -12.109 2.201 -11.25 1 85.5 326 VAL B N 1
ATOM 6604 C CA . VAL B 1 326 ? -10.93 2.906 -10.766 1 85.5 326 VAL B CA 1
ATOM 6605 C C . VAL B 1 326 ? -11.039 3.145 -9.266 1 85.5 326 VAL B C 1
ATOM 6607 O O . VAL B 1 326 ? -10.031 3.211 -8.562 1 85.5 326 VAL B O 1
ATOM 6610 N N . THR B 1 327 ? -12.242 3.209 -8.766 1 83.94 327 THR B N 1
ATOM 6611 C CA . THR B 1 327 ? -12.453 3.291 -7.328 1 83.94 327 THR B CA 1
ATOM 6612 C C . THR B 1 327 ? -11.828 2.092 -6.621 1 83.94 327 THR B C 1
ATOM 6614 O O . THR B 1 327 ? -11.188 2.242 -5.578 1 83.94 327 THR B O 1
ATOM 6617 N N . GLN B 1 328 ? -11.938 0.955 -7.168 1 80.5 328 GLN B N 1
ATOM 6618 C CA . GLN B 1 328 ? -11.375 -0.27 -6.609 1 80.5 328 GLN B CA 1
ATOM 6619 C C . GLN B 1 328 ? -9.852 -0.265 -6.699 1 80.5 328 GLN B C 1
ATOM 6621 O O . GLN B 1 328 ? -9.18 -1.063 -6.039 1 80.5 328 GLN B O 1
ATOM 6626 N N . HIS B 1 329 ? -9.328 0.661 -7.504 1 74.69 329 HIS B N 1
ATOM 6627 C CA . HIS B 1 329 ? -7.891 0.781 -7.746 1 74.69 329 HIS B CA 1
ATOM 6628 C C . HIS B 1 329 ? -7.242 1.735 -6.746 1 74.69 329 HIS B C 1
ATOM 6630 O O . HIS B 1 329 ? -6.016 1.792 -6.641 1 74.69 329 HIS B O 1
ATOM 6636 N N . GLY B 1 330 ? -7.93 2.35 -5.887 1 75.06 330 GLY B N 1
ATOM 6637 C CA . GLY B 1 330 ? -7.324 3.277 -4.945 1 75.06 330 GLY B CA 1
ATOM 6638 C C . GLY B 1 330 ? -8.016 4.629 -4.906 1 75.06 330 GLY B C 1
ATOM 6639 O O . GLY B 1 330 ? -7.457 5.602 -4.395 1 75.06 330 GLY B O 1
ATOM 6640 N N . GLY B 1 331 ? -9.117 4.645 -5.512 1 81.31 331 GLY B N 1
ATOM 6641 C CA . GLY B 1 331 ? -9.898 5.875 -5.512 1 81.31 331 GLY B CA 1
ATOM 6642 C C . GLY B 1 331 ? -9.695 6.707 -6.766 1 81.31 331 GLY B C 1
ATOM 6643 O O . GLY B 1 331 ? -8.602 6.723 -7.34 1 81.31 331 GLY B O 1
ATOM 6644 N N . TYR B 1 332 ? -10.648 7.301 -7.289 1 90.44 332 TYR B N 1
ATOM 6645 C CA . TYR B 1 332 ? -10.688 8.211 -8.43 1 90.44 332 TYR B CA 1
ATOM 6646 C C . TYR B 1 332 ? -11.867 9.164 -8.328 1 90.44 332 TYR B C 1
ATOM 6648 O O . TYR B 1 332 ? -12.93 8.898 -8.898 1 90.44 332 TYR B O 1
ATOM 6656 N N . TYR B 1 333 ? -11.609 10.273 -7.727 1 97.19 333 TYR B N 1
ATOM 6657 C CA . TYR B 1 333 ? -12.648 11.266 -7.461 1 97.19 333 TYR B CA 1
ATOM 6658 C C . TYR B 1 333 ? -13.898 10.602 -6.895 1 97.19 333 TYR B C 1
ATOM 6660 O O . TYR B 1 333 ? -15 10.797 -7.414 1 97.19 333 TYR B O 1
ATOM 6668 N N . THR B 1 334 ? -13.773 9.859 -5.805 1 97.94 334 THR B N 1
ATOM 6669 C CA . THR B 1 334 ? -14.781 8.953 -5.266 1 97.94 334 THR B CA 1
ATOM 6670 C C . THR B 1 334 ? -15.719 9.695 -4.316 1 97.94 334 THR B C 1
ATOM 6672 O O . THR B 1 334 ? -16.922 9.445 -4.305 1 97.94 334 THR B O 1
ATOM 6675 N N . VAL B 1 335 ? -15.219 10.641 -3.52 1 97.81 335 VAL B N 1
ATOM 6676 C CA . VAL B 1 335 ? -16.031 11.273 -2.482 1 97.81 335 VAL B CA 1
ATOM 6677 C C . VAL B 1 335 ? -16.266 12.742 -2.834 1 97.81 335 VAL B C 1
ATOM 6679 O O . VAL B 1 335 ? -15.312 13.523 -2.938 1 97.81 335 VAL B O 1
ATOM 6682 N N . TRP B 1 336 ? -17.484 13.023 -2.971 1 97.81 336 TRP B N 1
ATOM 6683 C CA . TRP B 1 336 ? -17.938 14.383 -3.275 1 97.81 336 TRP B CA 1
ATOM 6684 C C . TRP B 1 336 ? -18.688 14.984 -2.092 1 97.81 336 TRP B C 1
ATOM 6686 O O . TRP B 1 336 ? -19.391 14.281 -1.366 1 97.81 336 TRP B O 1
ATOM 6696 N N . GLN B 1 337 ? -18.484 16.234 -1.872 1 95.75 337 GLN B N 1
ATOM 6697 C CA . GLN B 1 337 ? -19.172 17 -0.833 1 95.75 337 GLN B CA 1
ATOM 6698 C C . GLN B 1 337 ? -19.844 18.234 -1.411 1 95.75 337 GLN B C 1
ATOM 6700 O O . GLN B 1 337 ? -19.234 18.984 -2.17 1 95.75 337 GLN B O 1
ATOM 6705 N N . ASN B 1 338 ? -21.094 18.406 -1.08 1 94.81 338 ASN B N 1
ATOM 6706 C CA . ASN B 1 338 ? -21.891 19.562 -1.447 1 94.81 338 ASN B CA 1
ATOM 6707 C C . ASN B 1 338 ? -21.766 20.688 -0.413 1 94.81 338 ASN B C 1
ATOM 6709 O O . ASN B 1 338 ? -22.375 20.625 0.654 1 94.81 338 ASN B O 1
ATOM 6713 N N . LEU B 1 339 ? -21.031 21.719 -0.784 1 91.5 339 LEU B N 1
ATOM 6714 C CA . LEU B 1 339 ? -20.781 22.766 0.19 1 91.5 339 LEU B CA 1
ATOM 6715 C C . LEU B 1 339 ? -21.953 23.734 0.277 1 91.5 339 LEU B C 1
ATOM 6717 O O . LEU B 1 339 ? -21.969 24.625 1.122 1 91.5 339 LEU B O 1
ATOM 6721 N N . ASN B 1 340 ? -23.016 23.438 -0.554 1 86.94 340 ASN B N 1
ATOM 6722 C CA . ASN B 1 340 ? -24.266 24.203 -0.501 1 86.94 340 ASN B CA 1
ATOM 6723 C C . ASN B 1 340 ? -25.391 23.406 0.141 1 86.94 340 ASN B C 1
ATOM 6725 O O . ASN B 1 340 ? -26.547 23.812 0.092 1 86.94 340 ASN B O 1
ATOM 6729 N N . ALA B 1 341 ? -25.016 22.297 0.664 1 87.19 341 ALA B N 1
ATOM 6730 C CA . ALA B 1 341 ? -26.078 21.453 1.226 1 87.19 341 ALA B CA 1
ATOM 6731 C C . ALA B 1 341 ? -26.75 22.141 2.412 1 87.19 341 ALA B C 1
ATOM 6733 O O . ALA B 1 341 ? -26.125 22.938 3.113 1 87.19 341 ALA B O 1
ATOM 6734 N N . PRO B 1 342 ? -28.047 21.781 2.592 1 77.25 342 PRO B N 1
ATOM 6735 C CA . PRO B 1 342 ? -28.688 22.312 3.795 1 77.25 342 PRO B CA 1
ATOM 6736 C C . PRO B 1 342 ? -27.922 21.984 5.07 1 77.25 342 PRO B C 1
ATOM 6738 O O . PRO B 1 342 ? -27.484 20.844 5.25 1 77.25 342 PRO B O 1
ATOM 6741 N N . GLY B 1 343 ? -27.703 22.906 5.945 1 64.31 343 GLY B N 1
ATOM 6742 C CA . GLY B 1 343 ? -26.953 22.719 7.18 1 64.31 343 GLY B CA 1
ATOM 6743 C C . GLY B 1 343 ? -25.484 23.062 7.043 1 64.31 343 GLY B C 1
ATOM 6744 O O . GLY B 1 343 ? -24.797 23.266 8.047 1 64.31 343 GLY B O 1
ATOM 6745 N N . TYR B 1 344 ? -24.938 22.844 5.969 1 60.84 344 TYR B N 1
ATOM 6746 C CA . TYR B 1 344 ? -23.547 23.266 5.773 1 60.84 344 TYR B CA 1
ATOM 6747 C C . TYR B 1 344 ? -23.453 24.781 5.648 1 60.84 344 TYR B C 1
ATOM 6749 O O . TYR B 1 344 ? -24.469 25.469 5.637 1 60.84 344 TYR B O 1
ATOM 6757 N N . LEU B 1 345 ? -22.156 25.172 5.367 1 51.91 345 LEU B N 1
ATOM 6758 C CA . LEU B 1 345 ? -21.594 26.516 5.316 1 51.91 345 LEU B CA 1
ATOM 6759 C C . LEU B 1 345 ? -22.578 27.5 4.699 1 51.91 345 LEU B C 1
ATOM 6761 O O . LEU B 1 345 ? -22.766 28.609 5.215 1 51.91 345 LEU B O 1
ATOM 6765 N N . PHE B 1 346 ? -22.562 27.375 3.283 1 49.53 346 PHE B N 1
ATOM 6766 C CA . PHE B 1 346 ? -22.562 28.625 2.541 1 49.53 346 PHE B CA 1
ATOM 6767 C C . PHE B 1 346 ? -23.969 29.219 2.488 1 49.53 346 PHE B C 1
ATOM 6769 O O . PHE B 1 346 ? -24.953 28.484 2.486 1 49.53 346 PHE B O 1
ATOM 6776 N N . LYS B 1 347 ? -24.016 30.219 3.238 1 48.59 347 LYS B N 1
ATOM 6777 C CA . LYS B 1 347 ? -25.188 31.016 2.93 1 48.59 347 LYS B CA 1
ATOM 6778 C C . LYS B 1 347 ? -25.859 30.547 1.641 1 48.59 347 LYS B C 1
ATOM 6780 O O . LYS B 1 347 ? -25.172 30.172 0.685 1 48.59 347 LYS B O 1
ATOM 6785 N N . PRO B 1 348 ? -27.094 30.125 1.811 1 46.88 348 PRO B N 1
ATOM 6786 C CA . PRO B 1 348 ? -27.797 29.844 0.554 1 46.88 348 PRO B CA 1
ATOM 6787 C C . PRO B 1 348 ? -27.062 30.406 -0.664 1 46.88 348 PRO B C 1
ATOM 6789 O O . PRO B 1 348 ? -26.203 31.281 -0.527 1 46.88 348 PRO B O 1
ATOM 6792 N N . ALA B 1 349 ? -27.25 29.797 -1.951 1 47.34 349 ALA B N 1
ATOM 6793 C CA . ALA B 1 349 ? -27.109 30.344 -3.299 1 47.34 349 ALA B CA 1
ATOM 6794 C C . ALA B 1 349 ? -27.188 31.859 -3.285 1 47.34 349 ALA B C 1
ATOM 6796 O O . ALA B 1 349 ? -27.188 32.5 -4.34 1 47.34 349 ALA B O 1
ATOM 6797 N N . ALA B 1 350 ? -27.438 32.281 -2.195 1 46.97 350 ALA B N 1
ATOM 6798 C CA . ALA B 1 350 ? -27.703 33.688 -2.365 1 46.97 350 ALA B CA 1
ATOM 6799 C C . ALA B 1 350 ? -26.469 34.438 -2.885 1 46.97 350 ALA B C 1
ATOM 6801 O O . ALA B 1 350 ? -26.578 35.531 -3.451 1 46.97 350 ALA B O 1
ATOM 6802 N N . THR B 1 351 ? -25.328 33.844 -2.443 1 56.88 351 THR B N 1
ATOM 6803 C CA . THR B 1 351 ? -24.156 34.562 -2.951 1 56.88 351 THR B CA 1
ATOM 6804 C C . THR B 1 351 ? -23.875 34.188 -4.395 1 56.88 351 THR B C 1
ATOM 6806 O O . THR B 1 351 ? -23 34.75 -5.043 1 56.88 351 THR B O 1
ATOM 6809 N N . GLY B 1 352 ? -24.672 33.188 -4.789 1 66.31 352 GLY B N 1
ATOM 6810 C CA . GLY B 1 352 ? -24.516 32.781 -6.18 1 66.31 352 GLY B CA 1
ATOM 6811 C C . GLY B 1 352 ? -23.375 31.812 -6.398 1 66.31 352 GLY B C 1
ATOM 6812 O O . GLY B 1 352 ? -23.109 31.406 -7.531 1 66.31 352 GLY B O 1
ATOM 6813 N N . ASP B 1 353 ? -22.734 31.281 -5.152 1 85.44 353 ASP B N 1
ATOM 6814 C CA . ASP B 1 353 ? -21.641 30.344 -5.395 1 85.44 353 ASP B CA 1
ATOM 6815 C C . ASP B 1 353 ? -22.125 28.906 -5.273 1 85.44 353 ASP B C 1
ATOM 6817 O O . ASP B 1 353 ? -22.641 28.5 -4.227 1 85.44 353 ASP B O 1
ATOM 6821 N N . ASN B 1 354 ? -22.125 28.078 -6.332 1 92.06 354 ASN B N 1
ATOM 6822 C CA . ASN B 1 354 ? -22.359 26.641 -6.352 1 92.06 354 ASN B CA 1
ATOM 6823 C C . ASN B 1 354 ? -21.062 25.844 -6.324 1 92.06 354 ASN B C 1
ATOM 6825 O O . ASN B 1 354 ? -20.391 25.719 -7.348 1 92.06 354 ASN B O 1
ATOM 6829 N N . ILE B 1 355 ? -20.781 25.297 -5.07 1 94 355 ILE B N 1
ATOM 6830 C CA . ILE B 1 355 ? -19.438 24.75 -4.914 1 94 355 ILE B CA 1
ATOM 6831 C C . ILE B 1 355 ? -19.531 23.25 -4.59 1 94 355 ILE B C 1
ATOM 6833 O O . ILE B 1 355 ? -20.203 22.859 -3.631 1 94 355 ILE B O 1
ATOM 6837 N N . LEU B 1 356 ? -18.875 22.406 -5.43 1 95.94 356 LEU B N 1
ATOM 6838 C CA . LEU B 1 356 ? -18.594 21 -5.121 1 95.94 356 LEU B CA 1
ATOM 6839 C C . LEU B 1 356 ? -17.141 20.828 -4.711 1 95.94 356 LEU B C 1
ATOM 6841 O O . LEU B 1 356 ? -16.234 21.453 -5.273 1 95.94 356 LEU B O 1
ATOM 6845 N N . MET B 1 357 ? -17 20.062 -3.748 1 96.88 357 MET B N 1
ATOM 6846 C CA . MET B 1 357 ? -15.672 19.625 -3.342 1 96.88 357 MET B CA 1
ATOM 6847 C C . MET B 1 357 ? -15.484 18.141 -3.58 1 96.88 357 MET B C 1
ATOM 6849 O O . MET B 1 357 ? -16.375 17.344 -3.283 1 96.88 357 MET B O 1
ATOM 6853 N N . VAL B 1 358 ? -14.445 17.75 -4.242 1 98.31 358 VAL B N 1
ATOM 6854 C CA . VAL B 1 358 ? -14.094 16.344 -4.375 1 98.31 358 VAL B CA 1
ATOM 6855 C C . VAL B 1 358 ? -12.703 16.094 -3.783 1 98.31 358 VAL B C 1
ATOM 6857 O O . VAL B 1 358 ? -11.82 16.938 -3.893 1 98.31 358 VAL B O 1
ATOM 6860 N N . THR B 1 359 ? -12.586 14.977 -3.1 1 97.56 359 THR B N 1
ATOM 6861 C CA . THR B 1 359 ? -11.352 14.68 -2.383 1 97.56 359 THR B CA 1
ATOM 6862 C C . THR B 1 359 ? -10.641 13.484 -3.004 1 97.56 359 THR B C 1
ATOM 6864 O O . THR B 1 359 ? -11.273 12.484 -3.346 1 97.56 359 THR B O 1
ATOM 6867 N N . THR B 1 360 ? -9.359 13.578 -3.242 1 97.06 360 THR B N 1
ATOM 6868 C CA . THR B 1 360 ? -8.484 12.461 -3.568 1 97.06 360 THR B CA 1
ATOM 6869 C C . THR B 1 360 ? -7.453 12.242 -2.467 1 97.06 360 THR B C 1
ATOM 6871 O O . THR B 1 360 ? -7.18 13.148 -1.676 1 97.06 360 THR B O 1
ATOM 6874 N N . THR B 1 361 ? -6.969 11.047 -2.342 1 96.44 361 THR B N 1
ATOM 6875 C CA . THR B 1 361 ? -6.02 10.727 -1.282 1 96.44 361 THR B CA 1
ATOM 6876 C C . THR B 1 361 ? -4.812 9.977 -1.845 1 96.44 361 THR B C 1
ATOM 6878 O O . THR B 1 361 ? -4.832 9.531 -2.994 1 96.44 361 THR B O 1
ATOM 6881 N N . ASP B 1 362 ? -3.785 9.891 -1.088 1 93.62 362 ASP B N 1
ATOM 6882 C CA . ASP B 1 362 ? -2.613 9.047 -1.289 1 93.62 362 ASP B CA 1
ATOM 6883 C C . ASP B 1 362 ? -2.039 9.227 -2.691 1 93.62 362 ASP B C 1
ATOM 6885 O O . ASP B 1 362 ? -1.776 10.352 -3.119 1 93.62 362 ASP B O 1
ATOM 6889 N N . MET B 1 363 ? -1.871 8.164 -3.49 1 91.69 363 MET B N 1
ATOM 6890 C CA . MET B 1 363 ? -1.149 8.219 -4.758 1 91.69 363 MET B CA 1
ATOM 6891 C C . MET B 1 363 ? -1.946 9 -5.801 1 91.69 363 MET B C 1
ATOM 6893 O O . MET B 1 363 ? -1.369 9.672 -6.652 1 91.69 363 MET B O 1
ATOM 6897 N N . GLU B 1 364 ? -3.27 8.945 -5.723 1 94.62 364 GLU B N 1
ATOM 6898 C CA . GLU B 1 364 ? -4.094 9.734 -6.637 1 94.62 364 GLU B CA 1
ATOM 6899 C C . GLU B 1 364 ? -3.885 11.227 -6.41 1 94.62 364 GLU B C 1
ATOM 6901 O O . GLU B 1 364 ? -3.865 12.008 -7.367 1 94.62 364 GLU B O 1
ATOM 6906 N N . SER B 1 365 ? -3.762 11.602 -5.145 1 96.19 365 SER B N 1
ATOM 6907 C CA . SER B 1 365 ? -3.479 13 -4.836 1 96.19 365 SER B CA 1
ATOM 6908 C C . SER B 1 365 ? -2.131 13.43 -5.406 1 96.19 365 SER B C 1
ATOM 6910 O O . SER B 1 365 ? -2.021 14.492 -6.023 1 96.19 365 SER B O 1
ATOM 6912 N N . GLN B 1 366 ? -1.155 12.625 -5.203 1 95.06 366 GLN B N 1
ATOM 6913 C CA . GLN B 1 366 ? 0.171 12.977 -5.699 1 95.06 366 GLN B CA 1
ATOM 6914 C C . GLN B 1 366 ? 0.17 13.117 -7.219 1 95.06 366 GLN B C 1
ATOM 6916 O O . GLN B 1 366 ? 0.804 14.023 -7.762 1 95.06 366 GLN B O 1
ATOM 6921 N N . ARG B 1 367 ? -0.544 12.234 -7.867 1 95 367 ARG B N 1
ATOM 6922 C CA . ARG B 1 367 ? -0.648 12.273 -9.32 1 95 367 ARG B CA 1
ATOM 6923 C C . ARG B 1 367 ? -1.263 13.586 -9.797 1 95 367 ARG B C 1
ATOM 6925 O O . ARG B 1 367 ? -0.701 14.266 -10.656 1 95 367 ARG B O 1
ATOM 6932 N N . ILE B 1 368 ? -2.359 13.984 -9.227 1 96.25 368 ILE B N 1
ATOM 6933 C CA . ILE B 1 368 ? -3.076 15.141 -9.742 1 96.25 368 ILE B CA 1
ATOM 6934 C C . ILE B 1 368 ? -2.33 16.422 -9.367 1 96.25 368 ILE B C 1
ATOM 6936 O O . ILE B 1 368 ? -2.43 17.438 -10.062 1 96.25 368 ILE B O 1
ATOM 6940 N N . GLU B 1 369 ? -1.591 16.344 -8.25 1 96.81 369 GLU B N 1
ATOM 6941 C CA . GLU B 1 369 ? -0.819 17.531 -7.871 1 96.81 369 GLU B CA 1
ATOM 6942 C C . GLU B 1 369 ? 0.276 17.828 -8.891 1 96.81 369 GLU B C 1
ATOM 6944 O O . GLU B 1 369 ? 0.769 18.953 -8.969 1 96.81 369 GLU B O 1
ATOM 6949 N N . ARG B 1 370 ? 0.654 16.828 -9.68 1 95.94 370 ARG B N 1
ATOM 6950 C CA . ARG B 1 370 ? 1.677 17.016 -10.703 1 95.94 370 ARG B CA 1
ATOM 6951 C C . ARG B 1 370 ? 1.052 17.422 -12.039 1 95.94 370 ARG B C 1
ATOM 6953 O O . ARG B 1 370 ? 1.745 17.5 -13.055 1 95.94 370 ARG B O 1
ATOM 6960 N N . MET B 1 371 ? -0.245 17.641 -12.062 1 97.25 371 MET B N 1
ATOM 6961 C CA . MET B 1 371 ? -0.988 18.047 -13.25 1 97.25 371 MET B CA 1
ATOM 6962 C C . MET B 1 371 ? -1.396 19.516 -13.164 1 97.25 371 MET B C 1
ATOM 6964 O O . MET B 1 371 ? -1.439 20.078 -12.07 1 97.25 371 MET B O 1
ATOM 6968 N N . THR B 1 372 ? -1.71 20.094 -14.312 1 97.81 372 THR B N 1
ATOM 6969 C CA . THR B 1 372 ? -2.275 21.438 -14.312 1 97.81 372 THR B CA 1
ATOM 6970 C C . THR B 1 372 ? -3.738 21.406 -13.883 1 97.81 372 THR B C 1
ATOM 6972 O O . THR B 1 372 ? -4.395 20.375 -13.961 1 97.81 372 THR B O 1
ATOM 6975 N N . ASN B 1 373 ? -4.23 22.547 -13.445 1 98.25 373 ASN B N 1
ATOM 6976 C CA . ASN B 1 373 ? -5.641 22.641 -13.086 1 98.25 373 ASN B CA 1
ATOM 6977 C C . ASN B 1 373 ? -6.539 22.234 -14.258 1 98.25 373 ASN B C 1
ATOM 6979 O O . ASN B 1 373 ? -7.551 21.562 -14.062 1 98.25 373 ASN B O 1
ATOM 6983 N N . SER B 1 374 ? -6.148 22.641 -15.438 1 98.12 374 SER B N 1
ATOM 6984 C CA . SER B 1 374 ? -6.945 22.344 -16.625 1 98.12 374 SER B CA 1
ATOM 6985 C C . SER B 1 374 ? -7.023 20.828 -16.875 1 98.12 374 SER B C 1
ATOM 6987 O O . SER B 1 374 ? -8.078 20.312 -17.234 1 98.12 374 SER B O 1
ATOM 6989 N N . GLN B 1 375 ? -5.914 20.156 -16.688 1 97.5 375 GLN B N 1
ATOM 6990 C CA . GLN B 1 375 ? -5.887 18.703 -16.875 1 97.5 375 GLN B CA 1
ATOM 6991 C C . GLN B 1 375 ? -6.766 18 -15.844 1 97.5 375 GLN B C 1
ATOM 6993 O O . GLN B 1 375 ? -7.504 17.078 -16.188 1 97.5 375 GLN B O 1
ATOM 6998 N N . VAL B 1 376 ? -6.637 18.406 -14.617 1 98.38 376 VAL B N 1
ATOM 6999 C CA . VAL B 1 376 ? -7.449 17.844 -13.547 1 98.38 376 VAL B CA 1
ATOM 7000 C C . VAL B 1 376 ? -8.93 18.109 -13.82 1 98.38 376 VAL B C 1
ATOM 7002 O O . VAL B 1 376 ? -9.766 17.219 -13.688 1 98.38 376 VAL B O 1
ATOM 7005 N N . GLN B 1 377 ? -9.234 19.344 -14.211 1 98.5 377 GLN B N 1
ATOM 7006 C CA . GLN B 1 377 ? -10.609 19.719 -14.539 1 98.5 377 GLN B CA 1
ATOM 7007 C C . GLN B 1 377 ? -11.172 18.812 -15.633 1 98.5 377 GLN B C 1
ATOM 7009 O O . GLN B 1 377 ? -12.328 18.391 -15.562 1 98.5 377 GLN B O 1
ATOM 7014 N N . HIS B 1 378 ? -10.391 18.562 -16.641 1 97.94 378 HIS B N 1
ATOM 7015 C CA . HIS B 1 378 ? -10.836 17.688 -17.719 1 97.94 378 HIS B CA 1
ATOM 7016 C C . HIS B 1 378 ? -11.242 16.312 -17.203 1 97.94 378 HIS B C 1
ATOM 7018 O O . HIS B 1 378 ? -12.289 15.789 -17.578 1 97.94 378 HIS B O 1
ATOM 7024 N N . GLU B 1 379 ? -10.43 15.742 -16.344 1 96.88 379 GLU B N 1
ATOM 7025 C CA . GLU B 1 379 ? -10.75 14.445 -15.75 1 96.88 379 GLU B CA 1
ATOM 7026 C C . GLU B 1 379 ? -12.039 14.516 -14.93 1 96.88 379 GLU B C 1
ATOM 7028 O O . GLU B 1 379 ? -12.883 13.625 -15.016 1 96.88 379 GLU B O 1
ATOM 7033 N N . ILE B 1 380 ? -12.109 15.562 -14.18 1 98.31 380 ILE B N 1
ATOM 7034 C CA . ILE B 1 380 ? -13.25 15.719 -13.281 1 98.31 380 ILE B CA 1
ATOM 7035 C C . ILE B 1 380 ? -14.531 15.867 -14.102 1 98.31 380 ILE B C 1
ATOM 7037 O O . ILE B 1 380 ? -15.57 15.32 -13.742 1 98.31 380 ILE B O 1
ATOM 7041 N N . MET B 1 381 ? -14.484 16.562 -15.203 1 98.19 381 MET B N 1
ATOM 7042 C CA . MET B 1 381 ? -15.656 16.766 -16.047 1 98.19 381 MET B CA 1
ATOM 7043 C C . MET B 1 381 ? -16.141 15.453 -16.641 1 98.19 381 MET B C 1
ATOM 7045 O O . MET B 1 381 ? -17.359 15.242 -16.781 1 98.19 381 MET B O 1
ATOM 7049 N N . LEU B 1 382 ? -15.219 14.562 -16.984 1 97.25 382 LEU B N 1
ATOM 7050 C CA . LEU B 1 382 ? -15.609 13.242 -17.469 1 97.25 382 LEU B CA 1
ATOM 7051 C C . LEU B 1 382 ? -16.359 12.461 -16.391 1 97.25 382 LEU B C 1
ATOM 7053 O O . LEU B 1 382 ? -17.359 11.797 -16.672 1 97.25 382 LEU B O 1
ATOM 7057 N N . VAL B 1 383 ? -15.898 12.578 -15.18 1 97.81 383 VAL B N 1
ATOM 7058 C CA . VAL B 1 383 ? -16.531 11.898 -14.055 1 97.81 383 VAL B CA 1
ATOM 7059 C C . VAL B 1 383 ? -17.906 12.477 -13.805 1 97.81 383 VAL B C 1
ATOM 7061 O O . VAL B 1 383 ? -18.891 11.742 -13.688 1 97.81 383 VAL B O 1
ATOM 7064 N N . LEU B 1 384 ? -17.984 13.82 -13.734 1 98.5 384 LEU B N 1
ATOM 7065 C CA . LEU B 1 384 ? -19.25 14.477 -13.461 1 98.5 384 LEU B CA 1
ATOM 7066 C C . LEU B 1 384 ? -20.281 14.156 -14.555 1 98.5 384 LEU B C 1
ATOM 7068 O O . LEU B 1 384 ? -21.453 13.969 -14.266 1 98.5 384 LEU B O 1
ATOM 7072 N N . GLN B 1 385 ? -19.828 14.125 -15.828 1 98.38 385 GLN B N 1
ATOM 7073 C CA . GLN B 1 385 ? -20.75 13.797 -16.906 1 98.38 385 GLN B CA 1
ATOM 7074 C C . GLN B 1 385 ? -21.312 12.383 -16.75 1 98.38 385 GLN B C 1
ATOM 7076 O O . GLN B 1 385 ? -22.469 12.133 -17.062 1 98.38 385 GLN B O 1
ATOM 7081 N N . LYS B 1 386 ? -20.5 11.445 -16.266 1 97.56 386 LYS B N 1
ATOM 7082 C CA . LYS B 1 386 ? -20.984 10.094 -16 1 97.56 386 LYS B CA 1
ATOM 7083 C C . LYS B 1 386 ? -21.953 10.07 -14.828 1 97.56 386 LYS B C 1
ATOM 7085 O O . LYS B 1 386 ? -22.938 9.336 -14.844 1 97.56 386 LYS B O 1
ATOM 7090 N N . MET B 1 387 ? -21.672 10.844 -13.789 1 98 387 MET B N 1
ATOM 7091 C CA . MET B 1 387 ? -22.531 10.906 -12.609 1 98 387 MET B CA 1
ATOM 7092 C C . MET B 1 387 ? -23.891 11.516 -12.945 1 98 387 MET B C 1
ATOM 7094 O O . MET B 1 387 ? -24.891 11.172 -12.336 1 98 387 MET B O 1
ATOM 7098 N N . PHE B 1 388 ? -23.859 12.469 -13.93 1 98.19 388 PHE B N 1
ATOM 7099 C CA . PHE B 1 388 ? -25.078 13.18 -14.305 1 98.19 388 PHE B CA 1
ATOM 7100 C C . PHE B 1 388 ? -25.297 13.117 -15.812 1 98.19 388 PHE B C 1
ATOM 7102 O O . PHE B 1 388 ? -25.281 14.141 -16.5 1 98.19 388 PHE B O 1
ATOM 7109 N N . PRO B 1 389 ? -25.672 12 -16.297 1 97.38 389 PRO B N 1
ATOM 7110 C CA . PRO B 1 389 ? -25.766 11.805 -17.75 1 97.38 389 PRO B CA 1
ATOM 7111 C C . PRO B 1 389 ? -26.906 12.594 -18.391 1 97.38 389 PRO B C 1
ATOM 7113 O O . PRO B 1 389 ? -26.875 12.852 -19.594 1 97.38 389 PRO B O 1
ATOM 7116 N N . ALA B 1 390 ? -27.859 12.969 -17.656 1 95.56 390 ALA B N 1
ATOM 7117 C CA . ALA B 1 390 ? -29.031 13.641 -18.188 1 95.56 390 ALA B CA 1
ATOM 7118 C C . ALA B 1 390 ? -28.781 15.133 -18.375 1 95.56 390 ALA B C 1
ATOM 7120 O O . ALA B 1 390 ? -29.578 15.836 -18.984 1 95.56 390 ALA B O 1
ATOM 7121 N N . VAL B 1 391 ? -27.703 15.602 -17.844 1 95.19 391 VAL B N 1
ATOM 7122 C CA . VAL B 1 391 ? -27.375 17.031 -17.891 1 95.19 391 VAL B CA 1
ATOM 7123 C C . VAL B 1 391 ? -26.078 17.234 -18.688 1 95.19 391 VAL B C 1
ATOM 7125 O O . VAL B 1 391 ? -25.156 16.438 -18.578 1 95.19 391 VAL B O 1
ATOM 7128 N N . GLN B 1 392 ? -26.094 18.172 -19.5 1 96.56 392 GLN B N 1
ATOM 7129 C CA . GLN B 1 392 ? -24.797 18.609 -20.031 1 96.56 392 GLN B CA 1
ATOM 7130 C C . GLN B 1 392 ? -24.031 19.453 -19 1 96.56 392 GLN B C 1
ATOM 7132 O O . GLN B 1 392 ? -24.328 20.641 -18.828 1 96.56 392 GLN B O 1
ATOM 7137 N N . VAL B 1 393 ? -23.094 18.922 -18.406 1 97.38 393 VAL B N 1
ATOM 7138 C CA . VAL B 1 393 ? -22.375 19.594 -17.328 1 97.38 393 VAL B CA 1
ATOM 7139 C C . VAL B 1 393 ? -21.438 20.641 -17.906 1 97.38 393 VAL B C 1
ATOM 7141 O O . VAL B 1 393 ? -20.5 20.297 -18.641 1 97.38 393 VAL B O 1
ATOM 7144 N N . GLU B 1 394 ? -21.656 21.859 -17.609 1 96.94 394 GLU B N 1
ATOM 7145 C CA . GLU B 1 394 ? -20.781 22.938 -18.031 1 96.94 394 GLU B CA 1
ATOM 7146 C C . GLU B 1 394 ? -19.531 23 -17.156 1 96.94 394 GLU B C 1
ATOM 7148 O O . GLU B 1 394 ? -19.578 22.656 -15.977 1 96.94 394 GLU B O 1
ATOM 7153 N N . PRO B 1 395 ? -18.484 23.453 -17.688 1 97.31 395 PRO B N 1
ATOM 7154 C CA . PRO B 1 395 ? -17.266 23.578 -16.875 1 97.31 395 PRO B CA 1
ATOM 7155 C C . PRO B 1 395 ? -17.438 24.516 -15.688 1 97.31 395 PRO B C 1
ATOM 7157 O O . PRO B 1 395 ? -18.203 25.484 -15.766 1 97.31 395 PRO B O 1
ATOM 7160 N N . PRO B 1 396 ? -16.75 24.203 -14.656 1 97.75 396 PRO B N 1
ATOM 7161 C CA . PRO B 1 396 ? -16.781 25.156 -13.547 1 97.75 396 PRO B CA 1
ATOM 7162 C C . PRO B 1 396 ? -16.172 26.5 -13.906 1 97.75 396 PRO B C 1
ATOM 7164 O O . PRO B 1 396 ? -15.273 26.578 -14.75 1 97.75 396 PRO B O 1
ATOM 7167 N N . ILE B 1 397 ? -16.641 27.516 -13.266 1 95.69 397 ILE B N 1
ATOM 7168 C CA . ILE B 1 397 ? -16.141 28.859 -13.531 1 95.69 397 ILE B CA 1
ATOM 7169 C C . ILE B 1 397 ? -14.828 29.078 -12.789 1 95.69 397 ILE B C 1
ATOM 7171 O O . ILE B 1 397 ? -14.078 30 -13.109 1 95.69 397 ILE B O 1
ATOM 7175 N N . ASP B 1 398 ? -14.594 28.266 -11.773 1 96.38 398 ASP B N 1
ATOM 7176 C CA . ASP B 1 398 ? -13.352 28.344 -11.008 1 96.38 398 ASP B CA 1
ATOM 7177 C C . ASP B 1 398 ? -12.977 26.984 -10.422 1 96.38 398 ASP B C 1
ATOM 7179 O O . ASP B 1 398 ? -13.852 26.172 -10.133 1 96.38 398 ASP B O 1
ATOM 7183 N N . ILE B 1 399 ? -11.688 26.688 -10.375 1 98.25 399 ILE B N 1
ATOM 7184 C CA . ILE B 1 399 ? -11.164 25.469 -9.758 1 98.25 399 ILE B CA 1
ATOM 7185 C C . ILE B 1 399 ? -9.984 25.812 -8.852 1 98.25 399 ILE B C 1
ATOM 7187 O O . ILE B 1 399 ? -9.156 26.656 -9.195 1 98.25 399 ILE B O 1
ATOM 7191 N N . LEU B 1 400 ? -9.992 25.266 -7.629 1 98.12 400 LEU B N 1
ATOM 7192 C CA . LEU B 1 400 ? -8.93 25.469 -6.652 1 98.12 400 LEU B CA 1
ATOM 7193 C C . LEU B 1 400 ? -8.406 24.141 -6.129 1 98.12 400 LEU B C 1
ATOM 7195 O O . LEU B 1 400 ? -9.18 23.297 -5.664 1 98.12 400 LEU B O 1
ATOM 7199 N N . ILE B 1 401 ? -7.066 23.891 -6.309 1 98.5 401 ILE B N 1
ATOM 7200 C CA . ILE B 1 401 ? -6.438 22.641 -5.906 1 98.5 401 ILE B CA 1
ATOM 7201 C C . ILE B 1 401 ? -5.227 22.938 -5.023 1 98.5 401 ILE B C 1
ATOM 7203 O O . ILE B 1 401 ? -4.141 23.234 -5.527 1 98.5 401 ILE B O 1
ATOM 7207 N N . PRO B 1 402 ? -5.418 22.844 -3.691 1 98.06 402 PRO B N 1
ATOM 7208 C CA . PRO B 1 402 ? -4.219 22.922 -2.854 1 98.06 402 PRO B CA 1
ATOM 7209 C C . PRO B 1 402 ? -3.264 21.75 -3.088 1 98.06 402 PRO B C 1
ATOM 7211 O O . PRO B 1 402 ? -3.699 20.594 -3.156 1 98.06 402 PRO B O 1
ATOM 7214 N N . ARG B 1 403 ? -2.01 21.969 -3.271 1 98.06 403 ARG B N 1
ATOM 7215 C CA . ARG B 1 403 ? -1.023 20.938 -3.582 1 98.06 403 ARG B CA 1
ATOM 7216 C C . ARG B 1 403 ? -0.075 20.719 -2.41 1 98.06 403 ARG B C 1
ATOM 7218 O O . ARG B 1 403 ? 1.102 21.078 -2.479 1 98.06 403 ARG B O 1
ATOM 7225 N N . TRP B 1 404 ? -0.482 19.953 -1.476 1 98.06 404 TRP B N 1
ATOM 7226 C CA . TRP B 1 404 ? 0.172 19.797 -0.18 1 98.06 404 TRP B CA 1
ATOM 7227 C C . TRP B 1 404 ? 1.448 18.969 -0.307 1 98.06 404 TRP B C 1
ATOM 7229 O O . TRP B 1 404 ? 2.447 19.25 0.359 1 98.06 404 TRP B O 1
ATOM 7239 N N . HIS B 1 405 ? 1.403 17.906 -1.098 1 97 405 HIS B N 1
ATOM 7240 C CA . HIS B 1 405 ? 2.566 17.047 -1.271 1 97 405 HIS B CA 1
ATOM 7241 C C . HIS B 1 405 ? 3.711 17.797 -1.947 1 97 405 HIS B C 1
ATOM 7243 O O . HIS B 1 405 ? 4.875 17.609 -1.589 1 97 405 HIS B O 1
ATOM 7249 N N . GLN B 1 406 ? 3.373 18.641 -2.852 1 96.44 406 GLN B N 1
ATOM 7250 C CA . GLN B 1 406 ? 4.379 19.375 -3.605 1 96.44 406 GLN B CA 1
ATOM 7251 C C . GLN B 1 406 ? 4.832 20.625 -2.848 1 96.44 406 GLN B C 1
ATOM 7253 O O . GLN B 1 406 ? 5.867 21.203 -3.168 1 96.44 406 GLN B O 1
ATOM 7258 N N . HIS B 1 407 ? 4.035 21.031 -1.884 1 97.25 407 HIS B N 1
ATOM 7259 C CA . HIS B 1 407 ? 4.352 22.25 -1.14 1 97.25 407 HIS B CA 1
ATOM 7260 C C . HIS B 1 407 ? 5.613 22.062 -0.303 1 97.25 407 HIS B C 1
ATOM 7262 O O . HIS B 1 407 ? 5.66 21.219 0.584 1 97.25 407 HIS B O 1
ATOM 7268 N N . PRO B 1 408 ? 6.602 22.844 -0.492 1 96.88 408 PRO B N 1
ATOM 7269 C CA . PRO B 1 408 ? 7.887 22.609 0.173 1 96.88 408 PRO B CA 1
ATOM 7270 C C . PRO B 1 408 ? 7.824 22.859 1.678 1 96.88 408 PRO B C 1
ATOM 7272 O O . PRO B 1 408 ? 8.688 22.391 2.422 1 96.88 408 PRO B O 1
ATOM 7275 N N . LEU B 1 409 ? 6.816 23.516 2.186 1 98 409 LEU B N 1
ATOM 7276 C CA . LEU B 1 409 ? 6.75 23.844 3.605 1 98 409 LEU B CA 1
ATOM 7277 C C . LEU B 1 409 ? 6.066 22.719 4.387 1 98 409 LEU B C 1
ATOM 7279 O O . LEU B 1 409 ? 6.121 22.688 5.617 1 98 409 LEU B O 1
ATOM 7283 N N . PHE B 1 410 ? 5.465 21.781 3.615 1 98.06 410 PHE B N 1
ATOM 7284 C CA . PHE B 1 410 ? 4.668 20.812 4.367 1 98.06 410 PHE B CA 1
ATOM 7285 C C . PHE B 1 410 ? 4.938 19.391 3.881 1 98.06 410 PHE B C 1
ATOM 7287 O O . PHE B 1 410 ? 4.992 18.453 4.684 1 98.06 410 PHE B O 1
ATOM 7294 N N . ARG B 1 411 ? 5.012 19.156 2.547 1 97.88 411 ARG B N 1
ATOM 7295 C CA . ARG B 1 411 ? 5.258 17.875 1.903 1 97.88 411 ARG B CA 1
ATOM 7296 C C . ARG B 1 411 ? 4.234 16.828 2.346 1 97.88 411 ARG B C 1
ATOM 7298 O O . ARG B 1 411 ? 4.578 15.664 2.572 1 97.88 411 ARG B O 1
ATOM 7305 N N . GLY B 1 412 ? 3.049 17.25 2.447 1 97.88 412 GLY B N 1
ATOM 7306 C CA . GLY B 1 412 ? 1.954 16.344 2.775 1 97.88 412 GLY B CA 1
ATOM 7307 C C . GLY B 1 412 ? 0.875 17 3.617 1 97.88 412 GLY B C 1
ATOM 7308 O O . GLY B 1 412 ? 0.933 18.203 3.885 1 97.88 412 GLY B O 1
ATOM 7309 N N . SER B 1 413 ? -0.124 16.25 4.039 1 98 413 SER B N 1
ATOM 7310 C CA . SER B 1 413 ? -1.291 16.766 4.738 1 98 413 SER B CA 1
ATOM 7311 C C . SER B 1 413 ? -1.254 16.422 6.223 1 98 413 SER B C 1
ATOM 7313 O O . SER B 1 413 ? -1.163 17.297 7.074 1 98 413 SER B O 1
ATOM 7315 N N . TYR B 1 414 ? -1.238 15.172 6.547 1 96.88 414 TYR B N 1
ATOM 7316 C CA . TYR B 1 414 ? -1.127 14.742 7.938 1 96.88 414 TYR B CA 1
ATOM 7317 C C . TYR B 1 414 ? -0.574 13.328 8.031 1 96.88 414 TYR B C 1
ATOM 7319 O O . TYR B 1 414 ? -0.464 12.625 7.016 1 96.88 414 TYR B O 1
ATOM 7327 N N . SER B 1 415 ? -0.172 12.961 9.18 1 96.69 415 SER B N 1
ATOM 7328 C CA . SER B 1 415 ? 0.532 11.695 9.375 1 96.69 415 SER B CA 1
ATOM 7329 C C . SER B 1 415 ? -0.446 10.539 9.547 1 96.69 415 SER B C 1
ATOM 7331 O O . SER B 1 415 ? -1.601 10.742 9.922 1 96.69 415 SER B O 1
ATOM 7333 N N . ASN B 1 416 ? -0.045 9.406 9.18 1 95.56 416 ASN B N 1
ATOM 7334 C CA . ASN B 1 416 ? -0.725 8.141 9.43 1 95.56 416 ASN B CA 1
ATOM 7335 C C . ASN B 1 416 ? 0.205 7.129 10.094 1 95.56 416 ASN B C 1
ATOM 7337 O O . ASN B 1 416 ? 1.428 7.238 9.984 1 95.56 416 ASN B O 1
ATOM 7341 N N . TRP B 1 417 ? -0.406 6.246 10.898 1 96.5 417 TRP B N 1
ATOM 7342 C CA . TRP B 1 417 ? 0.33 5.129 11.484 1 96.5 417 TRP B CA 1
ATOM 7343 C C . TRP B 1 417 ? 0.246 3.895 10.586 1 96.5 417 TRP B C 1
ATOM 7345 O O . TRP B 1 417 ? -0.785 3.219 10.547 1 96.5 417 TRP B O 1
ATOM 7355 N N . PRO B 1 418 ? 1.295 3.566 9.852 1 97.12 418 PRO B N 1
ATOM 7356 C CA . PRO B 1 418 ? 1.25 2.449 8.906 1 97.12 418 PRO B CA 1
ATOM 7357 C C . PRO B 1 418 ? 1.515 1.101 9.57 1 97.12 418 PRO B C 1
ATOM 7359 O O . PRO B 1 418 ? 2.086 1.05 10.664 1 97.12 418 PRO B O 1
ATOM 7362 N N . ILE B 1 419 ? 1.059 0.025 8.93 1 97.12 419 ILE B N 1
ATOM 7363 C CA . ILE B 1 419 ? 1.472 -1.317 9.328 1 97.12 419 ILE B CA 1
ATOM 7364 C C . ILE B 1 419 ? 2.996 -1.409 9.328 1 97.12 419 ILE B C 1
ATOM 7366 O O . ILE B 1 419 ? 3.658 -0.837 8.453 1 97.12 419 ILE B O 1
ATOM 7370 N N . GLY B 1 420 ? 3.539 -1.983 10.367 1 94.5 420 GLY B N 1
ATOM 7371 C CA . GLY B 1 420 ? 4.98 -2.148 10.461 1 94.5 420 GLY B CA 1
ATOM 7372 C C . GLY B 1 420 ? 5.625 -1.189 11.445 1 94.5 420 GLY B C 1
ATOM 7373 O O . GLY B 1 420 ? 6.699 -1.468 11.977 1 94.5 420 GLY B O 1
ATOM 7374 N N . ALA B 1 421 ? 5.082 0.024 11.578 1 95.5 421 ALA B N 1
ATOM 7375 C CA . ALA B 1 421 ? 5.613 0.971 12.555 1 95.5 421 ALA B CA 1
ATOM 7376 C C . ALA B 1 421 ? 5.211 0.577 13.977 1 95.5 421 ALA B C 1
ATOM 7378 O O . ALA B 1 421 ? 4.043 0.284 14.242 1 95.5 421 ALA B O 1
ATOM 7379 N N . LEU B 1 422 ? 6.156 0.604 14.891 1 93.62 422 LEU B N 1
ATOM 7380 C CA . LEU B 1 422 ? 5.922 0.196 16.266 1 93.62 422 LEU B CA 1
ATOM 7381 C C . LEU B 1 422 ? 5.852 1.409 17.188 1 93.62 422 LEU B C 1
ATOM 7383 O O . LEU B 1 422 ? 6.23 2.516 16.797 1 93.62 422 LEU B O 1
ATOM 7387 N N . LYS B 1 423 ? 5.348 1.2 18.406 1 92.31 423 LYS B N 1
ATOM 7388 C CA . LYS B 1 423 ? 5.305 2.238 19.422 1 92.31 423 LYS B CA 1
ATOM 7389 C C . LYS B 1 423 ? 6.695 2.816 19.688 1 92.31 423 LYS B C 1
ATOM 7391 O O . LYS B 1 423 ? 6.848 4.027 19.859 1 92.31 423 LYS B O 1
ATOM 7396 N N . LYS B 1 424 ? 7.703 1.997 19.688 1 94.38 424 LYS B N 1
ATOM 7397 C CA . LYS B 1 424 ? 9.07 2.451 19.938 1 94.38 424 LYS B CA 1
ATOM 7398 C C . LYS B 1 424 ? 9.539 3.402 18.828 1 94.38 424 LYS B C 1
ATOM 7400 O O . LYS B 1 424 ? 10.32 4.32 19.094 1 94.38 424 LYS B O 1
ATOM 7405 N N . HIS B 1 425 ? 9.07 3.164 17.609 1 96.62 425 HIS B N 1
ATOM 7406 C CA . HIS B 1 425 ? 9.359 4.137 16.562 1 96.62 425 HIS B CA 1
ATOM 7407 C C . HIS B 1 425 ? 8.789 5.508 16.906 1 96.62 425 HIS B C 1
ATOM 7409 O O . HIS B 1 425 ? 9.445 6.531 16.688 1 96.62 425 HIS B O 1
ATOM 7415 N N . HIS B 1 426 ? 7.598 5.473 17.422 1 96.56 426 HIS B N 1
ATOM 7416 C CA . HIS B 1 426 ? 6.953 6.734 17.766 1 96.56 426 HIS B CA 1
ATOM 7417 C C . HIS B 1 426 ? 7.672 7.426 18.922 1 96.56 426 HIS B C 1
ATOM 7419 O O . HIS B 1 426 ? 7.84 8.648 18.906 1 96.56 426 HIS B O 1
ATOM 7425 N N . LEU B 1 427 ? 8.078 6.656 19.922 1 96.56 427 LEU B N 1
ATOM 7426 C CA . LEU B 1 427 ? 8.859 7.207 21.016 1 96.56 427 LEU B CA 1
ATOM 7427 C C . LEU B 1 427 ? 10.133 7.875 20.5 1 96.56 427 LEU B C 1
ATOM 7429 O O . LEU B 1 427 ? 10.477 8.984 20.922 1 96.56 427 LEU B O 1
ATOM 7433 N N . ASN B 1 428 ? 10.773 7.18 19.609 1 98.06 428 ASN B N 1
ATOM 7434 C CA . ASN B 1 428 ? 11.977 7.73 19.016 1 98.06 428 ASN B CA 1
ATOM 7435 C C . ASN B 1 428 ? 11.688 9.016 18.25 1 98.06 428 ASN B C 1
ATOM 7437 O O . ASN B 1 428 ? 12.492 9.953 18.281 1 98.06 428 ASN B O 1
ATOM 7441 N N . MET B 1 429 ? 10.594 9.094 17.516 1 97.5 429 MET B N 1
ATOM 7442 C CA . MET B 1 429 ? 10.211 10.289 16.781 1 97.5 429 MET B CA 1
ATOM 7443 C C . MET B 1 429 ? 10.031 11.477 17.719 1 97.5 429 MET B C 1
ATOM 7445 O O . MET B 1 429 ? 10.422 12.602 17.391 1 97.5 429 MET B O 1
ATOM 7449 N N . ARG B 1 430 ? 9.57 11.258 18.906 1 96.94 430 ARG B N 1
ATOM 7450 C CA . ARG B 1 430 ? 9.242 12.297 19.875 1 96.94 430 ARG B CA 1
ATOM 7451 C C . ARG B 1 430 ? 10.492 12.758 20.625 1 96.94 430 ARG B C 1
ATOM 7453 O O . ARG B 1 430 ? 10.555 13.891 21.094 1 96.94 430 ARG B O 1
ATOM 7460 N N . ALA B 1 431 ? 11.453 11.914 20.75 1 98 431 ALA B N 1
ATOM 7461 C CA . ALA B 1 431 ? 12.602 12.156 21.625 1 98 431 ALA B CA 1
ATOM 7462 C C . ALA B 1 431 ? 13.414 13.352 21.125 1 98 431 ALA B C 1
ATOM 7464 O O . ALA B 1 431 ? 13.703 13.461 19.938 1 98 431 ALA B O 1
ATOM 7465 N N . PRO B 1 432 ? 13.773 14.242 22.047 1 98.31 432 PRO B N 1
ATOM 7466 C CA . PRO B 1 432 ? 14.641 15.359 21.656 1 98.31 432 PRO B CA 1
ATOM 7467 C C . PRO B 1 432 ? 16.062 14.906 21.344 1 98.31 432 PRO B C 1
ATOM 7469 O O . PRO B 1 432 ? 16.438 13.766 21.625 1 98.31 432 PRO B O 1
ATOM 7472 N N . LEU B 1 433 ? 16.797 15.719 20.656 1 98.56 433 LEU B N 1
ATOM 7473 C CA . LEU B 1 433 ? 18.203 15.484 20.375 1 98.56 433 LEU B CA 1
ATOM 7474 C C . LEU B 1 433 ? 19.094 16.375 21.234 1 98.56 433 LEU B C 1
ATOM 7476 O O . LEU B 1 433 ? 18.953 17.609 21.219 1 98.56 433 LEU B O 1
ATOM 7480 N N . GLU B 1 434 ? 19.969 15.812 22.078 1 97.56 434 GLU B N 1
ATOM 7481 C CA . GLU B 1 434 ? 20.938 16.469 22.953 1 97.56 434 GLU B CA 1
ATOM 7482 C C . GLU B 1 434 ? 20.234 17.297 24.016 1 97.56 434 GLU B C 1
ATOM 7484 O O . GLU B 1 434 ? 20.828 18.219 24.594 1 97.56 434 GLU B O 1
ATOM 7489 N N . ASN B 1 435 ? 18.922 17.109 24.156 1 97.19 435 ASN B N 1
ATOM 7490 C CA . ASN B 1 435 ? 18.078 17.875 25.062 1 97.19 435 ASN B CA 1
ATOM 7491 C C . ASN B 1 435 ? 18.094 19.359 24.719 1 97.19 435 ASN B C 1
ATOM 7493 O O . ASN B 1 435 ? 17.984 20.219 25.609 1 97.19 435 ASN B O 1
ATOM 7497 N N . ARG B 1 436 ? 18.328 19.625 23.484 1 98.56 436 ARG B N 1
ATOM 7498 C CA . ARG B 1 436 ? 18.359 21.016 23.031 1 98.56 436 ARG B CA 1
ATOM 7499 C C . ARG B 1 436 ? 17.422 21.219 21.844 1 98.56 436 ARG B C 1
ATOM 7501 O O . ARG B 1 436 ? 16.797 22.266 21.703 1 98.56 436 ARG B O 1
ATOM 7508 N N . LEU B 1 437 ? 17.359 20.234 20.953 1 98.88 437 LEU B N 1
ATOM 7509 C CA . LEU B 1 437 ? 16.438 20.266 19.828 1 98.88 437 LEU B CA 1
ATOM 7510 C C . LEU B 1 437 ? 15.227 19.375 20.094 1 98.88 437 LEU B C 1
ATOM 7512 O O . LEU B 1 437 ? 15.352 18.141 20.094 1 98.88 437 LEU B O 1
ATOM 7516 N N . TRP B 1 438 ? 14.086 20.016 20.281 1 98.81 438 TRP B N 1
ATOM 7517 C CA . TRP B 1 438 ? 12.852 19.312 20.625 1 98.81 438 TRP B CA 1
ATOM 7518 C C . TRP B 1 438 ? 11.875 19.312 19.453 1 98.81 438 TRP B C 1
ATOM 7520 O O . TRP B 1 438 ? 11.992 20.141 18.547 1 98.81 438 TRP B O 1
ATOM 7530 N N . PHE B 1 439 ? 10.922 18.359 19.469 1 98.81 439 PHE B N 1
ATOM 7531 C CA . PHE B 1 439 ? 10.008 18.172 18.344 1 98.81 439 PHE B CA 1
ATOM 7532 C C . PHE B 1 439 ? 8.562 18.156 18.812 1 98.81 439 PHE B C 1
ATOM 7534 O O . PHE B 1 439 ? 8.227 17.516 19.812 1 98.81 439 PHE B O 1
ATOM 7541 N N . ALA B 1 440 ? 7.742 18.906 18.156 1 98.38 440 ALA B N 1
ATOM 7542 C CA . ALA B 1 440 ? 6.309 18.938 18.438 1 98.38 440 ALA B CA 1
ATOM 7543 C C . ALA B 1 440 ? 5.496 19.078 17.141 1 98.38 440 ALA B C 1
ATOM 7545 O O . ALA B 1 440 ? 5.891 19.797 16.234 1 98.38 440 ALA B O 1
ATOM 7546 N N . GLY B 1 441 ? 4.426 18.422 16.984 1 97.88 441 GLY B N 1
ATOM 7547 C CA . GLY B 1 441 ? 3.479 18.406 15.883 1 97.88 441 GLY B CA 1
ATOM 7548 C C . GLY B 1 441 ? 2.4 17.359 16.031 1 97.88 441 GLY B C 1
ATOM 7549 O O . GLY B 1 441 ? 2.418 16.562 16.969 1 97.88 441 GLY B O 1
ATOM 7550 N N . GLU B 1 442 ? 1.492 17.391 15.102 1 96.81 442 GLU B N 1
ATOM 7551 C CA . GLU B 1 442 ? 0.423 16.406 15.195 1 96.81 442 GLU B CA 1
ATOM 7552 C C . GLU B 1 442 ? 0.979 14.984 15.133 1 96.81 442 GLU B C 1
ATOM 7554 O O . GLU B 1 442 ? 0.501 14.094 15.836 1 96.81 442 GLU B O 1
ATOM 7559 N N . ALA B 1 443 ? 2.061 14.727 14.445 1 97 443 ALA B N 1
ATOM 7560 C CA . ALA B 1 443 ? 2.627 13.398 14.242 1 97 443 ALA B CA 1
ATOM 7561 C C . ALA B 1 443 ? 3.207 12.844 15.539 1 97 443 ALA B C 1
ATOM 7563 O O . ALA B 1 443 ? 3.377 11.633 15.688 1 97 443 ALA B O 1
ATOM 7564 N N . THR B 1 444 ? 3.562 13.766 16.469 1 96.69 444 THR B N 1
ATOM 7565 C CA . THR B 1 444 ? 4.207 13.344 17.703 1 96.69 444 THR B CA 1
ATOM 7566 C C . THR B 1 444 ? 3.168 12.953 18.75 1 96.69 444 THR B C 1
ATOM 7568 O O . THR B 1 444 ? 3.518 12.547 19.859 1 96.69 444 THR B O 1
ATOM 7571 N N . SER B 1 445 ? 1.931 13.008 18.375 1 92.56 445 SER B N 1
ATOM 7572 C CA . SER B 1 445 ? 0.871 12.508 19.25 1 92.56 445 SER B CA 1
ATOM 7573 C C . SER B 1 445 ? 0.504 11.07 18.891 1 92.56 445 SER B C 1
ATOM 7575 O O . SER B 1 445 ? 0.097 10.781 17.766 1 92.56 445 SER B O 1
ATOM 7577 N N . SER B 1 446 ? 0.601 10.219 19.797 1 86 446 SER B N 1
ATOM 7578 C CA . SER B 1 446 ? 0.251 8.828 19.531 1 86 446 SER B CA 1
ATOM 7579 C C . SER B 1 446 ? -1.256 8.609 19.594 1 86 446 SER B C 1
ATOM 7581 O O . SER B 1 446 ? -1.798 7.738 18.906 1 86 446 SER B O 1
ATOM 7583 N N . ALA B 1 447 ? -1.886 9.43 20.344 1 79.31 447 ALA B N 1
ATOM 7584 C CA . ALA B 1 447 ? -3.305 9.211 20.609 1 79.31 447 ALA B CA 1
ATOM 7585 C C . ALA B 1 447 ? -4.172 9.82 19.516 1 79.31 447 ALA B C 1
ATOM 7587 O O . ALA B 1 447 ? -5.219 9.266 19.172 1 79.31 447 ALA B O 1
ATOM 7588 N N . THR B 1 448 ? -3.725 10.945 19.047 1 83.94 448 THR B N 1
ATOM 7589 C CA . THR B 1 448 ? -4.602 11.672 18.141 1 83.94 448 THR B CA 1
ATOM 7590 C C . THR B 1 448 ? -3.799 12.297 17 1 83.94 448 THR B C 1
ATOM 7592 O O . THR B 1 448 ? -3.992 13.469 16.656 1 83.94 448 THR B O 1
ATOM 7595 N N . TYR B 1 449 ? -2.938 11.523 16.5 1 86.88 449 TYR B N 1
ATOM 7596 C CA . TYR B 1 449 ? -2.17 12.07 15.375 1 86.88 449 TYR B CA 1
ATOM 7597 C C . TYR B 1 449 ? -3.088 12.461 14.227 1 86.88 449 TYR B C 1
ATOM 7599 O O . TYR B 1 449 ? -4.176 11.898 14.07 1 86.88 449 TYR B O 1
ATOM 7607 N N . GLY B 1 450 ? -2.648 13.445 13.469 1 88.81 450 GLY B N 1
ATOM 7608 C CA . GLY B 1 450 ? -3.363 13.836 12.266 1 88.81 450 GLY B CA 1
ATOM 7609 C C . GLY B 1 450 ? -4.352 14.969 12.5 1 88.81 450 GLY B C 1
ATOM 7610 O O . GLY B 1 450 ? -4.934 15.492 11.547 1 88.81 450 GLY B O 1
ATOM 7611 N N . PHE B 1 451 ? -4.426 15.469 13.742 1 90.5 451 PHE B N 1
ATOM 7612 C CA . PHE B 1 451 ? -5.441 16.469 14.055 1 90.5 451 PHE B CA 1
ATOM 7613 C C . PHE B 1 451 ? -4.801 17.75 14.562 1 90.5 451 PHE B C 1
ATOM 7615 O O . PHE B 1 451 ? -3.686 17.734 15.094 1 90.5 451 PHE B O 1
ATOM 7622 N N . VAL B 1 452 ? -5.555 18.844 14.461 1 95.19 452 VAL B N 1
ATOM 7623 C CA . VAL B 1 452 ? -5.078 20.141 14.914 1 95.19 452 VAL B CA 1
ATOM 7624 C C . VAL B 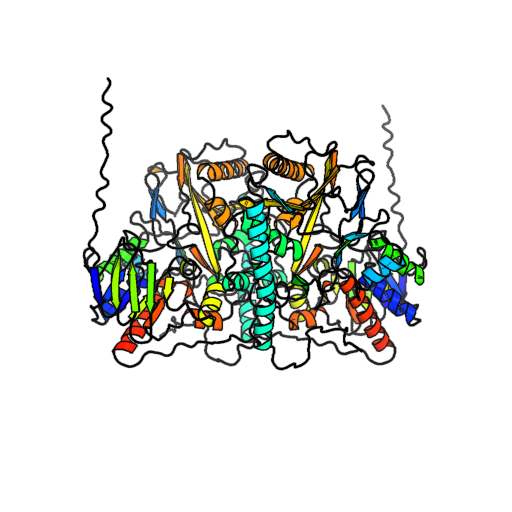1 452 ? -4.918 20.141 16.438 1 95.19 452 VAL B C 1
ATOM 7626 O O . VAL B 1 452 ? -3.957 20.703 16.969 1 95.19 452 VAL B O 1
ATOM 7629 N N . HIS B 1 453 ? -5.832 19.547 17.125 1 93.31 453 HIS B N 1
ATOM 7630 C CA . HIS B 1 453 ? -5.754 19.562 18.578 1 93.31 453 HIS B CA 1
ATOM 7631 C C . HIS B 1 453 ? -4.535 18.797 19.078 1 93.31 453 HIS B C 1
ATOM 7633 O O . HIS B 1 453 ? -3.957 19.141 20.109 1 93.31 453 HIS B O 1
ATOM 7639 N N . SER B 1 454 ? -4.156 17.781 18.328 1 93.88 454 SER B N 1
ATOM 7640 C CA . SER B 1 454 ? -2.943 17.047 18.703 1 93.88 454 SER B CA 1
ATOM 7641 C C . SER B 1 454 ? -1.707 17.938 18.578 1 93.88 454 SER B C 1
ATOM 7643 O O . SER B 1 454 ? -0.814 17.891 19.422 1 93.88 454 SER B O 1
ATOM 7645 N N . ALA B 1 455 ? -1.677 18.656 17.531 1 97 455 ALA B N 1
ATOM 7646 C CA . ALA B 1 455 ? -0.587 19.609 17.359 1 97 455 ALA B CA 1
ATOM 7647 C C . ALA B 1 455 ? -0.536 20.609 18.516 1 97 455 ALA B C 1
ATOM 7649 O O . ALA B 1 455 ? 0.537 20.875 19.062 1 97 455 ALA B O 1
ATOM 7650 N N . TRP B 1 456 ? -1.677 21.125 18.891 1 97.44 456 TRP B N 1
ATOM 7651 C CA . TRP B 1 456 ? -1.776 22.094 19.984 1 97.44 456 TRP B CA 1
ATOM 7652 C C . TRP B 1 456 ? -1.28 21.484 21.297 1 97.44 456 TRP B C 1
ATOM 7654 O O . TRP B 1 456 ? -0.47 22.094 22 1 97.44 456 TRP B O 1
ATOM 7664 N N . LEU B 1 457 ? -1.708 20.297 21.547 1 96.31 457 LEU B N 1
ATOM 7665 C CA . LEU B 1 457 ? -1.372 19.641 22.812 1 96.31 457 LEU B CA 1
ATOM 7666 C C . LEU B 1 457 ? 0.112 19.297 22.859 1 96.31 457 LEU B C 1
ATOM 7668 O O . LEU B 1 457 ? 0.74 19.391 23.922 1 96.31 457 LEU B O 1
ATOM 7672 N N . GLU B 1 458 ? 0.623 18.875 21.781 1 97.81 458 GLU B N 1
ATOM 7673 C CA . GLU B 1 458 ? 2.039 18.531 21.734 1 97.81 458 GLU B CA 1
ATOM 7674 C C . GLU B 1 458 ? 2.92 19.766 21.906 1 97.81 458 GLU B C 1
ATOM 7676 O O . GLU B 1 458 ? 3.973 19.688 22.547 1 97.81 458 GLU B O 1
ATOM 7681 N N . GLY B 1 459 ? 2.514 20.906 21.297 1 98.62 459 GLY B N 1
ATOM 7682 C CA . GLY B 1 459 ? 3.23 22.141 21.531 1 98.62 459 GLY B CA 1
ATOM 7683 C C . GLY B 1 459 ? 3.291 22.531 23 1 98.62 459 GLY B C 1
ATOM 7684 O O . GLY B 1 459 ? 4.355 22.891 23.5 1 98.62 459 GLY B O 1
ATOM 7685 N N . LYS B 1 460 ? 2.189 22.406 23.625 1 98.19 460 LYS B N 1
ATOM 7686 C CA . LYS B 1 460 ? 2.1 22.688 25.062 1 98.19 460 LYS B CA 1
ATOM 7687 C C . LYS B 1 460 ? 3.002 21.766 25.859 1 98.19 460 LYS B C 1
ATOM 7689 O O . LYS B 1 460 ? 3.738 22.203 26.75 1 98.19 460 LYS B O 1
ATOM 7694 N N . SER B 1 461 ? 2.955 20.516 25.547 1 97.75 461 SER B N 1
ATOM 7695 C CA . SER B 1 461 ? 3.707 19.5 26.266 1 97.75 461 SER B CA 1
ATOM 7696 C C . SER B 1 461 ? 5.207 19.734 26.156 1 97.75 461 SER B C 1
ATOM 7698 O O . SER B 1 461 ? 5.922 19.688 27.156 1 97.75 461 SER B O 1
ATOM 7700 N N . VAL B 1 462 ? 5.715 20.016 25.016 1 98.5 462 VAL B N 1
ATOM 7701 C CA . VAL B 1 462 ? 7.145 20.203 24.781 1 98.5 462 VAL B CA 1
ATOM 7702 C C . VAL B 1 462 ? 7.617 21.484 25.469 1 98.5 462 VAL B C 1
ATOM 7704 O O . VAL B 1 462 ? 8.703 21.516 26.047 1 98.5 462 VAL B O 1
ATOM 7707 N N . ALA B 1 463 ? 6.828 22.562 25.406 1 98.75 463 ALA B N 1
ATOM 7708 C CA . ALA B 1 463 ? 7.168 23.812 26.109 1 98.75 463 ALA B CA 1
ATOM 7709 C C . ALA B 1 463 ? 7.332 23.562 27.594 1 98.75 463 ALA B C 1
ATOM 7711 O O . ALA B 1 463 ? 8.266 24.078 28.219 1 98.75 463 ALA B O 1
ATOM 7712 N N . LYS B 1 464 ? 6.438 22.781 28.156 1 98.25 464 LYS B N 1
ATOM 7713 C CA . LYS B 1 464 ? 6.527 22.453 29.562 1 98.25 464 LYS B CA 1
ATOM 7714 C C . LYS B 1 464 ? 7.809 21.688 29.875 1 98.25 464 LYS B C 1
ATOM 7716 O O . LYS B 1 464 ? 8.438 21.906 30.906 1 98.25 464 LYS B O 1
ATOM 7721 N N . SER B 1 465 ? 8.125 20.797 29.016 1 98.38 465 SER B N 1
ATOM 7722 C CA . SER B 1 465 ? 9.359 20.031 29.188 1 98.38 465 SER B CA 1
ATOM 7723 C C . SER B 1 465 ? 10.578 20.953 29.188 1 98.38 465 SER B C 1
ATOM 7725 O O . SER B 1 465 ? 11.484 20.797 30 1 98.38 465 SER B O 1
ATOM 7727 N N . ILE B 1 466 ? 10.633 21.875 28.281 1 98.5 466 ILE B N 1
ATOM 7728 C CA . ILE B 1 466 ? 11.766 22.797 28.172 1 98.5 466 ILE B CA 1
ATOM 7729 C C . ILE B 1 466 ? 11.82 23.703 29.406 1 98.5 466 ILE B C 1
ATOM 7731 O O . ILE B 1 466 ? 12.906 23.984 29.922 1 98.5 466 ILE B O 1
ATOM 7735 N N . LEU B 1 467 ? 10.672 24.156 29.891 1 98.31 467 LEU B N 1
ATOM 7736 C CA . LEU B 1 467 ? 10.633 24.953 31.109 1 98.31 467 LEU B CA 1
ATOM 7737 C C . LEU B 1 467 ? 11.234 24.188 32.281 1 98.31 467 LEU B C 1
ATOM 7739 O O . LEU B 1 467 ? 11.945 24.766 33.094 1 98.31 467 LEU B O 1
ATOM 7743 N N . ARG B 1 468 ? 10.945 22.922 32.281 1 97.81 468 ARG B N 1
ATOM 7744 C CA . ARG B 1 468 ? 11.539 22.078 33.312 1 97.81 468 ARG B CA 1
ATOM 7745 C C . ARG B 1 468 ? 13.055 22.016 33.156 1 97.81 468 ARG B C 1
ATOM 7747 O O . ARG B 1 468 ? 13.797 22.047 34.156 1 97.81 468 ARG B O 1
ATOM 7754 N N . CYS B 1 469 ? 13.492 21.859 31.938 1 97.31 469 CYS B N 1
ATOM 7755 C CA . CYS B 1 469 ? 14.93 21.844 31.688 1 97.31 469 CYS B CA 1
ATOM 7756 C C . CYS B 1 469 ? 15.586 23.109 32.219 1 97.31 469 CYS B C 1
ATOM 7758 O O . CYS B 1 469 ? 16.688 23.062 32.75 1 97.31 469 CYS B O 1
ATOM 7760 N N . ILE B 1 470 ? 14.961 24.219 32.062 1 96.62 470 ILE B N 1
ATOM 7761 C CA . ILE B 1 470 ? 15.492 25.516 32.406 1 96.62 470 ILE B CA 1
ATOM 7762 C C . ILE B 1 470 ? 15.5 25.688 33.938 1 96.62 470 ILE B C 1
ATOM 7764 O O . ILE B 1 470 ? 16.422 26.266 34.5 1 96.62 470 ILE B O 1
ATOM 7768 N N . THR B 1 471 ? 14.578 25.125 34.625 1 95.88 471 THR B N 1
ATOM 7769 C CA . THR B 1 471 ? 14.406 25.406 36.031 1 95.88 471 THR B CA 1
ATOM 7770 C C . THR B 1 471 ? 14.984 24.281 36.875 1 95.88 471 THR B C 1
ATOM 7772 O O . THR B 1 471 ? 15.43 24.516 38.031 1 95.88 471 THR B O 1
ATOM 7775 N N . THR B 1 472 ? 14.867 23.094 36.375 1 95.38 472 THR B N 1
ATOM 7776 C CA . THR B 1 472 ? 15.312 21.953 37.188 1 95.38 472 THR B CA 1
ATOM 7777 C C . THR B 1 472 ? 16.188 21.031 36.344 1 95.38 472 THR B C 1
ATOM 7779 O O . THR B 1 472 ? 17.375 21.297 36.125 1 95.38 472 THR B O 1
ATOM 7782 N N . GLU B 1 473 ? 15.484 19.938 35.812 1 95 473 GLU B N 1
ATOM 7783 C CA . GLU B 1 473 ? 16.156 18.969 34.969 1 95 473 GLU B CA 1
ATOM 7784 C C . GLU B 1 473 ? 15.273 18.547 33.812 1 95 473 GLU B C 1
ATOM 7786 O O . GLU B 1 473 ? 14.047 18.484 33.938 1 95 473 GLU B O 1
ATOM 7791 N N . CYS B 1 474 ? 15.93 18.328 32.781 1 95.81 474 CYS B N 1
ATOM 7792 C CA . CYS B 1 474 ? 15.172 17.906 31.609 1 95.81 474 CYS B CA 1
ATOM 7793 C C . CYS B 1 474 ? 14.477 16.562 31.875 1 95.81 474 CYS B C 1
ATOM 7795 O O . CYS B 1 474 ? 15.07 15.672 32.469 1 95.81 474 CYS B O 1
ATOM 7797 N N . PRO B 1 475 ? 13.242 16.484 31.422 1 96.06 475 PRO B N 1
ATOM 7798 C CA . PRO B 1 475 ? 12.602 15.172 31.516 1 96.06 475 PRO B CA 1
ATOM 7799 C C . PRO B 1 475 ? 13.266 14.133 30.609 1 96.06 475 PRO B C 1
ATOM 7801 O O . PRO B 1 475 ? 13.852 14.484 29.578 1 96.06 475 PRO B O 1
ATOM 7804 N N . VAL B 1 476 ? 13.086 12.922 31 1 93.5 476 VAL B N 1
ATOM 7805 C CA . VAL B 1 476 ? 13.664 11.828 30.219 1 93.5 476 VAL B CA 1
ATOM 7806 C C . VAL B 1 476 ? 12.641 11.328 29.203 1 93.5 476 VAL B C 1
ATOM 7808 O O . VAL B 1 476 ? 11.523 10.945 29.562 1 93.5 476 VAL B O 1
ATOM 7811 N N . TYR B 1 477 ? 13 11.398 27.969 1 93.62 477 TYR B N 1
ATOM 7812 C CA . TYR B 1 477 ? 12.242 10.758 26.906 1 93.62 477 TYR B CA 1
ATOM 7813 C C . TYR B 1 477 ? 12.859 9.414 26.531 1 93.62 477 TYR B C 1
ATOM 7815 O O . TYR B 1 477 ? 14.07 9.305 26.344 1 93.62 477 TYR B O 1
ATOM 7823 N N . GLU B 1 478 ? 11.977 8.445 26.469 1 92.75 478 GLU B N 1
ATOM 7824 C CA . GLU B 1 478 ? 12.461 7.125 26.078 1 92.75 478 GLU B CA 1
ATOM 7825 C C . GLU B 1 478 ? 12.898 7.098 24.625 1 92.75 478 GLU B C 1
ATOM 7827 O O . GLU B 1 478 ? 12.227 7.672 23.75 1 92.75 478 GLU B O 1
ATOM 7832 N N . LYS B 1 479 ? 14.039 6.57 24.359 1 94.81 479 LYS B N 1
ATOM 7833 C CA . LYS B 1 479 ? 14.531 6.367 23 1 94.81 479 LYS B CA 1
ATOM 7834 C C . LYS B 1 479 ? 15.297 5.055 22.891 1 94.81 479 LYS B C 1
ATOM 7836 O O . LYS B 1 479 ? 15.812 4.539 23.891 1 94.81 479 LYS B O 1
ATOM 7841 N N . HIS B 1 480 ? 15.312 4.5 21.703 1 95.06 480 HIS B N 1
ATOM 7842 C CA . HIS B 1 480 ? 15.938 3.209 21.422 1 95.06 480 HIS B CA 1
ATOM 7843 C C . HIS B 1 480 ? 16.891 3.303 20.234 1 95.06 480 HIS B C 1
ATOM 7845 O O . HIS B 1 480 ? 16.484 3.633 19.125 1 95.06 480 HIS B O 1
ATOM 7851 N N . GLU B 1 481 ? 18.125 2.92 20.5 1 96.25 481 GLU B N 1
ATOM 7852 C CA . GLU B 1 481 ? 19.109 2.914 19.422 1 96.25 481 GLU B CA 1
ATOM 7853 C C . GLU B 1 481 ? 18.719 1.909 18.344 1 96.25 481 GLU B C 1
ATOM 7855 O O . GLU B 1 481 ? 18.875 2.184 17.156 1 96.25 481 GLU B O 1
ATOM 7860 N N . TYR B 1 482 ? 18.312 0.747 18.781 1 94.81 482 TYR B N 1
ATOM 7861 C CA . TYR B 1 482 ? 17.797 -0.302 17.906 1 94.81 482 TYR B CA 1
ATOM 7862 C C . TYR B 1 482 ? 16.422 -0.769 18.375 1 94.81 482 TYR B C 1
ATOM 7864 O O . TYR B 1 482 ? 16.219 -1.047 19.562 1 94.81 482 TYR B O 1
ATOM 7872 N N . ILE B 1 483 ? 15.516 -0.745 17.484 1 94 483 ILE B N 1
ATOM 7873 C CA . ILE B 1 483 ? 14.195 -1.292 17.812 1 94 483 ILE B CA 1
ATOM 7874 C C . ILE B 1 483 ? 14.156 -2.773 17.438 1 94 483 ILE B C 1
ATOM 7876 O O . ILE B 1 483 ? 14.195 -3.127 16.25 1 94 483 ILE B O 1
ATOM 7880 N N . THR B 1 484 ? 14.047 -3.611 18.375 1 87.94 484 THR B N 1
ATOM 7881 C CA . THR B 1 484 ? 14.164 -5.047 18.156 1 87.94 484 THR B CA 1
ATOM 7882 C C . THR B 1 484 ? 12.805 -5.727 18.281 1 87.94 484 THR B C 1
ATOM 7884 O O . THR B 1 484 ? 11.891 -5.199 18.906 1 87.94 484 THR B O 1
ATOM 7887 N N . GLY B 1 485 ? 12.617 -6.797 17.375 1 74 485 GLY B N 1
ATOM 7888 C CA . GLY B 1 485 ? 11.43 -7.637 17.453 1 74 485 GLY B CA 1
ATOM 7889 C C . GLY B 1 485 ? 11.555 -8.742 18.484 1 74 485 GLY B C 1
ATOM 7890 O O . GLY B 1 485 ? 12.547 -8.812 19.219 1 74 485 GLY B O 1
ATOM 7891 N N . CYS B 1 486 ? 10.398 -9.391 18.906 1 60.25 486 CYS B N 1
ATOM 7892 C CA . CYS B 1 486 ? 10.406 -10.477 19.891 1 60.25 486 CYS B CA 1
ATOM 7893 C C . CYS B 1 486 ? 10.969 -11.75 19.266 1 60.25 486 CYS B C 1
ATOM 7895 O O . CYS B 1 486 ? 10.938 -12.812 19.906 1 60.25 486 CYS B O 1
ATOM 7897 N N . ASP B 1 487 ? 11.188 -11.805 18.094 1 51.44 487 ASP B N 1
ATOM 7898 C CA . ASP B 1 487 ? 11.641 -13.086 17.547 1 51.44 487 ASP B CA 1
ATOM 7899 C C . ASP B 1 487 ? 12.945 -13.523 18.203 1 51.44 487 ASP B C 1
ATOM 7901 O O . ASP B 1 487 ? 14.016 -13.016 17.859 1 51.44 487 ASP B O 1
ATOM 7905 N N . VAL B 1 488 ? 12.875 -13.594 19.641 1 42.84 488 VAL B N 1
ATOM 7906 C CA . VAL B 1 488 ? 14.062 -14.047 20.344 1 42.84 488 VAL B CA 1
ATOM 7907 C C . VAL B 1 488 ? 14.867 -15 19.469 1 42.84 488 VAL B C 1
ATOM 7909 O O . VAL B 1 488 ? 14.359 -15.477 18.438 1 42.84 488 VAL B O 1
ATOM 7912 N N . SER B 1 489 ? 15.461 -16.094 20.281 1 37.56 489 SER B N 1
ATOM 7913 C CA . SER B 1 489 ? 16.641 -16.953 20.281 1 37.56 489 SER B CA 1
ATOM 7914 C C . SER B 1 489 ? 16.609 -17.953 19.141 1 37.56 489 SER B C 1
ATOM 7916 O O . SER B 1 489 ? 17.219 -19.016 19.219 1 37.56 489 SER B O 1
ATOM 7918 N N . VAL B 1 490 ? 15.492 -18.125 18.484 1 36.06 490 VAL B N 1
ATOM 7919 C CA . VAL B 1 490 ? 15.883 -19.359 17.797 1 36.06 490 VAL B CA 1
ATOM 7920 C C . VAL B 1 490 ? 17.156 -19.094 16.984 1 36.06 490 VAL B C 1
ATOM 7922 O O . VAL B 1 490 ? 17.172 -18.266 16.078 1 36.06 490 VAL B O 1
ATOM 7925 N N . ARG B 1 491 ? 18.25 -19.281 17.688 1 34.78 491 ARG B N 1
ATOM 7926 C CA . ARG B 1 491 ? 19.547 -19.422 17.031 1 34.78 491 ARG B CA 1
ATOM 7927 C C . ARG B 1 491 ? 19.391 -19.938 15.609 1 34.78 491 ARG B C 1
ATOM 7929 O O . ARG B 1 491 ? 20.391 -20.219 14.93 1 34.78 491 ARG B O 1
ATOM 7936 N N . GLU B 1 492 ? 18.359 -20.859 15.375 1 33.56 492 GLU B N 1
ATOM 7937 C CA . GLU B 1 492 ? 18.578 -21.594 14.133 1 33.56 492 GLU B CA 1
ATOM 7938 C C . GLU B 1 492 ? 18.375 -20.688 12.914 1 33.56 492 GLU B C 1
ATOM 7940 O O . GLU B 1 492 ? 17.578 -19.75 12.961 1 33.56 492 GLU B O 1
ATOM 7945 N N . LYS B 1 493 ? 19.312 -20.797 12.172 1 33.78 493 LYS B N 1
ATOM 7946 C CA . LYS B 1 493 ? 19.547 -20.266 10.828 1 33.78 493 LYS B CA 1
ATOM 7947 C C . LYS B 1 493 ? 18.266 -20.25 10.008 1 33.78 493 LYS B C 1
ATOM 7949 O O . LYS B 1 493 ? 17.797 -21.297 9.555 1 33.78 493 LYS B O 1
ATOM 7954 N N . PRO B 1 494 ? 17.25 -19.625 10.547 1 32.28 494 PRO B N 1
ATOM 7955 C CA . PRO B 1 494 ? 16.422 -19.953 9.391 1 32.28 494 PRO B CA 1
ATOM 7956 C C . PRO B 1 494 ? 17.047 -19.547 8.062 1 32.28 494 PRO B C 1
ATOM 7958 O O . PRO B 1 494 ? 16.344 -19.359 7.074 1 32.28 494 PRO B O 1
ATOM 7961 N N . ARG B 1 495 ? 18.078 -18.625 8.281 1 32.12 495 ARG B N 1
ATOM 7962 C CA . ARG B 1 495 ? 18.297 -18.344 6.863 1 32.12 495 ARG B CA 1
ATOM 7963 C C . ARG B 1 495 ? 18.328 -19.641 6.051 1 32.12 495 ARG B C 1
ATOM 7965 O O . ARG B 1 495 ? 19.062 -20.562 6.387 1 32.12 495 ARG B O 1
ATOM 7972 N N . PHE B 1 496 ? 17.125 -19.922 5.574 1 29.16 496 PHE B N 1
ATOM 7973 C CA . PHE B 1 496 ? 17.078 -21.078 4.691 1 29.16 496 PHE B CA 1
ATOM 7974 C C . PHE B 1 496 ? 18.375 -21.25 3.93 1 29.16 496 PHE B C 1
ATOM 7976 O O . PHE B 1 496 ? 18.594 -20.609 2.898 1 29.16 496 PHE B O 1
ATOM 7983 N N . PHE B 1 497 ? 19.5 -21.219 4.789 1 28.16 497 PHE B N 1
ATOM 7984 C CA . PHE B 1 497 ? 20.734 -21.594 4.129 1 28.16 497 PHE B CA 1
ATOM 7985 C C . PHE B 1 497 ? 20.625 -22.984 3.514 1 28.16 497 PHE B C 1
ATOM 7987 O O . PHE B 1 497 ? 20.922 -23.984 4.168 1 28.16 497 PHE B O 1
ATOM 7994 N N . GLY B 1 498 ? 19.516 -23.562 3.291 1 24.73 498 GLY B N 1
ATOM 7995 C CA . GLY B 1 498 ? 19.766 -24.922 2.832 1 24.73 498 GLY B CA 1
ATOM 7996 C C . GLY B 1 498 ? 21.078 -25.062 2.076 1 24.73 498 GLY B C 1
ATOM 7997 O O . GLY B 1 498 ? 21.953 -25.828 2.48 1 24.73 498 GLY B O 1
ATOM 7998 N N . GLN B 1 499 ? 21.031 -25.391 0.738 1 23.03 499 GLN B N 1
ATOM 7999 C CA . GLN B 1 499 ? 21.688 -26.547 0.119 1 23.03 499 GLN B CA 1
ATOM 8000 C C . GLN B 1 499 ? 23.188 -26.297 -0.076 1 23.03 499 GLN B C 1
ATOM 8002 O O . GLN B 1 499 ? 23.922 -27.219 -0.423 1 23.03 499 GLN B O 1
ATOM 8007 N N . PHE B 1 500 ? 23.75 -25.172 -0.456 1 22.75 500 PHE B N 1
ATOM 8008 C CA . PHE B 1 500 ? 24.984 -25.516 -1.157 1 22.75 500 PHE B CA 1
ATOM 8009 C C . PHE B 1 500 ? 26.125 -25.719 -0.172 1 22.75 500 PHE B C 1
ATOM 8011 O O . PHE B 1 500 ? 26.797 -24.766 0.229 1 22.75 500 PHE B O 1
ATOM 8018 N N . SER B 1 501 ? 25.781 -26.375 1.014 1 20.73 501 SER B N 1
ATOM 8019 C CA . SER B 1 501 ? 27.031 -26.781 1.638 1 20.73 501 SER B CA 1
ATOM 8020 C C . SER B 1 501 ? 27.953 -27.484 0.633 1 20.73 501 SER B C 1
ATOM 8022 O O . SER B 1 501 ? 27.484 -28.266 -0.19 1 20.73 501 SER B O 1
ATOM 8024 N N . HIS B 1 502 ? 29.031 -27.016 0.333 1 18.66 502 HIS B N 1
ATOM 8025 C CA . HIS B 1 502 ? 30.234 -27.625 -0.236 1 18.66 502 HIS B CA 1
ATOM 8026 C C . HIS B 1 502 ? 30.516 -28.969 0.404 1 18.66 502 HIS B C 1
ATOM 8028 O O . HIS B 1 502 ? 30.734 -29.062 1.615 1 18.66 502 HIS B O 1
ATOM 8034 N N . GLN B 1 503 ? 29.781 -30.109 0.181 1 17.42 503 GLN B N 1
ATOM 8035 C CA . GLN B 1 503 ? 30.766 -31.188 0.172 1 17.42 503 GLN B CA 1
ATOM 8036 C C . GLN B 1 503 ? 31.797 -30.969 -0.926 1 17.42 503 GLN B C 1
ATOM 8038 O O . GLN B 1 503 ? 31.469 -30.562 -2.041 1 17.42 503 GLN B O 1
#

InterPro domains:
  IPR002937 Amine oxidase [PF01593] (33-467)
  IPR036188 FAD/NAD(P)-binding domain superfamily [G3DSA:3.50.50.60] (25-465)
  IPR036188 FAD/NAD(P)-binding domain superfamily [SSF51905] (23-469)
  IPR050281 Flavin monoamine oxidase and related enzymes [PTHR10742] (22-473)